Protein 8OPQ (pdb70)

B-factor: mean 58.46, std 18.01, range [18.44, 120.71]

InterPro domains:
  IPR001902 SLC26A/SulP transporter [PTHR11814] (61-743)
  IPR001902 SLC26A/SulP transporter [TIGR00815] (76-738)
  IPR002645 STAS domain [PF01740] (532-738)
  IPR002645 STAS domain [PS50801] (530-742)
  IPR011547 SLC26A/SulP transporter domain [PF00916] (90-480)
  IPR018045 Sulphate anion transporter, conserved site [PS01130] (119-140)
  IPR036513 STAS domain superfamily [G3DSA:3.30.750.24] (510-745)
  IPR036513 STAS domain superfamily [SSF52091] (536-742)

Foldseek 3Di:
DDDDDDPQDFPVNCCVVPVDDDPPPVNVVVVVCLQWVCVVDVVPDDCVQFVVLLQLLLVQLLLQQVLLLQLLCVLLVAQSQQSLLQLFFLLLLCQTLPDFFQFFWGADLLQSNLNSQLLCVVQKDDPPDDDPSSVVSNVSSLLSQLQLLQLLLVLLQVCLVVPVLCPLVLCDPLLLLLLLLLSLVSLLLSLLCLQQVDDDTRAHFFQSSVVSVVVCVVCNVVGQPVSNVLLVVLLVQLVVQVVVCVVPVVVDLARDSSLSVSQVVQLVVCVVPVCCNPSVFDASAAHDADFDQFDDRDCVCCVVNVLSRNLSSSSQLNVQVVLSVVVCVVPVDDGRSSSNSNSQSVSSNRSSRRRHGRMHTDDVSSVSSVSSRGDGSVSSNSSSVVSNVCRHPVVRSRRRGGSSSSSSVSNSVCVVSNVCVVVLVVCVPPPVVSNVLNVQLNVLCNGRNSSVSSVRSSVVSVVVVLVVLQDWDKAFWAAQPPDQDTDHCVVPVNGDHDFQETEIETQAAQDPSRLVVSLVVCCVPVPHNLVVLLVVQVVLVVVVVVVVVVVVVVVADCVVSVHDQDRHQEYEYERQNHDAQDPNNLVSVVVSQVSCVSSNYHYAYEQDDDRHVVRCVVVVSDDPSRHSSRNGHHPSSNVVVSVVDGDD/DDDDDDPQDFPVNCCVVPVDDDDDPVVVVVVVCLQWVCVVDVVPDDCVQFVVLLQLLLVQLLLQQVLLLQLLCVLLVAQSQQSLLQLFFLLLLCQTLPDFFQFFWGADLLQSNLNSQLLCVVQKDDPPDDDPSSVVSNVSSLLSQLQLLQLLLVLLQVCLVVPVLCPLVLCDPLLLLLLLLLSLVSLLLSLLCLQQVDDDTRAHFFQSSVVSVVVCVVCNVVGQPVSNVLLVVLLVQLVVQVVVCVVPVVVDLARDSSLSVSQVVQLVVCVVPVCCNPSVFDASAAHDADFDQFDDRDCVCCVVNVLSRNLSSSSQLNVQVVLSVVVCVVPVDDGRSSSNSNSQSVSSNRSSRRRHGRMHTDDVSSVSSVSSRGDGSVSSNSSSVVSNVCRHPVVRSRRRGGSSSSSSVSNSVCVVSNVCVVVLVVCVPPPVVSNVLNVQLNVLCNGRNSSVSSVRSSVVSVVVVLVVLQDWDKAFWAAQPPDQDTDHCVVPVNGDHDFQETEIETQAAQDPSRLVVSLVVCCVPVPHNLVVLLVLQVVLVVVVVVVVVVVVVVVADCVVSVHDQDRHQEYEYERQNHDAQDPNNLVSVVVSQVSCVSSNYHYAYEQDDDRHVVRCVVVVSDDPSRHSSRNGHHPSSNVVVSVVDGDD

Organism: Homo sapiens (NCBI:txid9606)

GO terms:
  GO:0042802 identical protein binding (F, IPI)
  GO:0005515 protein binding (F, IPI)
  GO:0015383 sulfate:bicarbonate antiporter activity (F, IDA)
  GO:0038166 angiotensin-activated signaling pathway (P, IDA)
  GO:0005886 plasma membrane (C, IDA)
  GO:0016020 membrane (C, IDA)
  GO:0015701 bicarbonate transport (P, IDA)
  GO:0015106 bicarbonate transmembrane transporter activity (F, IDA)
  GO:0015108 chloride transmembrane transporter activity (F, IDA)
  GO:0015116 sulfate transmembrane transporter activity (F, IDA)
  GO:0051453 regulation of intracellular pH (P, IDA)
  GO:0006821 chloride transport (P, IDA)
  GO:0070528 protein kinase C signaling (P, IDA)
  GO:0140900 chloride:bicarbonate antiporter activity (F, IDA)
  GO:0005452 solute:inorganic anion antiporter activity (F, IDA)
  GO:0016323 basolateral plasma membrane (C, IDA)
  GO:0016324 apical plasma membrane (C, IDA)
  GO:0031526 brush border membrane (C, IDA)
  GO:0071346 cellular response to type II interferon (P, IDA)
  GO:0005886 plasma membrane (C, EXP)

Solvent-accessible surface area: 56910 Å² total; per-residue (Å²): 98,5,166,15,114,9,83,34,1,22,2,80,63,0,25,144,61,0,146,82,36,164,136,91,158,62,135,56,121,50,99,88,69,67,58,38,14,11,98,46,43,76,100,181,27,52,87,236,112,72,90,120,18,1,80,56,0,0,63,6,0,3,40,32,0,12,0,2,0,0,0,3,0,10,15,0,13,5,34,10,5,26,0,1,2,0,1,29,24,0,3,83,20,1,22,52,39,3,31,0,66,2,0,2,1,0,1,22,2,0,1,1,11,6,0,6,52,7,0,38,61,53,9,83,52,44,129,138,72,88,145,127,46,80,75,57,41,40,56,42,17,12,88,5,1,3,1,0,0,5,19,0,0,86,64,2,26,28,29,2,98,114,100,83,5,75,29,22,18,27,20,7,95,8,0,36,88,0,5,12,0,0,0,0,37,17,0,77,10,39,0,30,56,45,18,45,4,10,104,10,71,30,51,60,31,79,72,12,12,73,112,28,48,100,29,5,74,213,65,85,117,140,30,45,125,15,2,50,91,26,6,56,84,5,16,93,61,8,67,83,31,64,89,71,21,80,158,56,95,172,138,69,107,65,17,44,42,8,19,30,99,12,0,90,34,14,14,44,101,3,176,68,90,27,9,116,169,178,107,116,2,52,17,18,18,122,4,69,55,29,96,40,95,78,53,86,40,41,85,145,34,61,82,136,0,62,59,18,0,77,10,1,0,10,6,3,4,3,17,1,8,53,10,0,65,76,0,13,144,110,65,21,34,158,25,70,26,29,4,1,1,10,0,4,0,39,0,0,35,50,0,0,60,63,20,3,1,0,1,0,1,4,66,48,0,0,74,17,0,44,52,16,27,4,38,0,6,19,0,2,7,40,0,0,91,68,0,53,87,20,5,71,140,84,2,110,124,12,82,46,0,0,45,2,0,0,0,4,2,0,52,21,31,1,124,49,24,71,174,28,72,51,43,48,180,64,14,145,173,43,22,152,23,11,22,81,12,0,77,38,0,39,68,9,0,27,61,60,25,11,62,80,0,10,67,50,0,33,62,50,0,9,57,29,15,1,36,62,19,14,149,17,81,22,6,29,2,0,43,0,44,119,5,17,10,8,11,4,48,97,26,3,76,45,4,127,70,23,222,18,2,25,3,3,24,4,6,4,16,2,3,23,0,2,3,89,66,1,20,77,12,1,30,142,110,3,70,27,77,0,42,121,8,19,15,65,29,74,104,58,69,110,116,69,84,91,92,125,106,132,113,131,154,181,175,105,77,0,170,73,22,64,16,95,101,10,136,7,34,0,1,0,0,1,5,5,4,1,13,16,4,10,25,29,0,16,111,12,0,75,75,2,3,108,27,0,82,41,0,62,2,56,2,5,3,0,21,2,13,7,24,0,3,41,55,0,86,68,18,142,1,25,83,99,70,11,50,33,114,40,3,2,6,25,16,31,0,0,4,24,44,0,86,105,97,77,82,176,101,5,166,16,115,9,83,35,2,22,2,80,64,0,26,144,62,0,144,82,33,166,138,79,158,82,103,38,118,55,85,85,62,66,59,38,13,12,93,47,32,75,100,179,28,53,87,239,112,71,89,121,18,1,81,56,0,0,64,7,0,4,40,32,1,12,0,3,0,0,0,4,0,10,15,0,14,6,34,9,5,25,0,1,3,0,0,27,24,0,3,82,20,1,23,51,40,2,30,0,66,4,1,2,2,0,1,21,1,1,1,0,10,6,0,6,54,8,0,35,61,54,10,83,54,45,129,137,73,86,145,129,45,79,75,59,40,40,57,43,18,12,86,5,1,5,0,0,0,6,18,0,0,86,61,2,25,28,29,1,99,111,98,85,5,75,29,23,18,26,19,7,91,9,0,37,87,0,5,11,0,0,0,0,38,19,0,75,11,40,0,29,57,45,18,45,5,10,104,10,71,29,52,60,31,80,72,12,12,74,114,28,52,100,29,4,74,216,66,84,117,141,30,44,125,15,2,50,92,26,6,57,83,5,15,94,61,7,67,82,29,67,89,72,22,80,160,58,96,171,137,68,110,62,17,45,43,7,20,29,97,11,0,90,34,14,13,43,100,3,175,68,91,27,10,116,165,180,106,116,2,51,16,19,20,118,3,70,56,29,97,42,98,78,51,86,41,41,86,148,34,61,80,138,0,63,59,17,0,77,10,0,0,10,5,3,4,3,16,2,8,53,11,0,64,77,0,14,143,108,64,20,37,155,24,68,24,28,4,1,1,10,0,4,0,40,0,0,36,49,0,0,59,62,21,3,1,0,1,1,0,4,66,49,0,0,73,18,1,43,53,16,28,4,40,0,6,20,0,1,7,41,0,0,90,67,0,52,88,20,5,70,141,85,1,110,123,12,80,46,0,0,45,1,0,0,0,5,2,0,52,20,31,1,123,49,26,71,172,29,73,53,41,49,179,63,13,145,173,44,21,152,23,11,22,80,10,1,77,37,0,38,69,10,0,29,60,62,25,12,62,80,0,11,68,49,1,34,62,51,0,8,60,28,15,1,37,61,17,15,146,17,81,22,6,29,2,1,43,0,45,120,5,17,10,9,12,6,49,96,24,3,75,47,4,126,75,23,228,14,2,26,3,5,24,4,5,3,17,2,3,22,0,2,4,90,64,2,20,75,11,1,30,137,109,3,71,27,78,0,39,119,6,18,17,60,26,78,106,58,62,111,117,74,87,92,95,124,104,132,114,130,155,181,177,103,78,1,170,76,24,65,14,94,101,9,138,8,34,0,1,0,0,2,4,5,3,1,11,18,4,8,27,31,0,16,111,12,0,76,73,2,3,110,27,0,84,41,0,62,1,58,2,4,3,0,21,2,12,9,24,0,2,40,55,0,84,67,21,141,0,24,84,101,72,10,52,34,115,39,2,1,7,26,16,31,0,0,5,23,43,0,86,104,96,76,84,175

Structure (mmCIF, N/CA/C/O backbone):
data_8OPQ
#
_entry.id   8OPQ
#
_cell.length_a   1.00
_cell.length_b   1.00
_cell.length_c   1.00
_cell.angle_alpha   90.00
_cell.angle_beta   90.00
_cell.angle_gamma   90.00
#
_symmetry.space_group_name_H-M   'P 1'
#
loop_
_entity.id
_entity.type
_entity.pdbx_description
1 polymer 'Solute carrier family 26 member 6'
2 non-polymer 'CHLORIDE ION'
#
loop_
_atom_site.group_PDB
_atom_site.id
_atom_site.type_symbol
_atom_site.label_atom_id
_atom_site.label_alt_id
_atom_site.label_comp_id
_atom_site.label_asym_id
_atom_site.label_entity_id
_atom_site.label_seq_id
_atom_site.pdbx_PDB_ins_code
_atom_site.Cartn_x
_atom_site.Cartn_y
_atom_site.Cartn_z
_atom_site.occupancy
_atom_site.B_iso_or_equiv
_atom_site.auth_seq_id
_atom_site.auth_comp_id
_atom_site.auth_asym_id
_atom_site.auth_atom_id
_atom_site.pdbx_PDB_model_num
ATOM 1 N N . ASP A 1 29 ? 139.461 130.476 89.427 1.00 89.90 28 ASP A N 1
ATOM 2 C CA . ASP A 1 29 ? 140.136 131.615 88.817 1.00 90.10 28 ASP A CA 1
ATOM 3 C C . ASP A 1 29 ? 139.619 132.933 89.382 1.00 92.55 28 ASP A C 1
ATOM 4 O O . ASP A 1 29 ? 138.831 132.949 90.328 1.00 93.33 28 ASP A O 1
ATOM 9 N N . TYR A 1 30 ? 140.071 134.038 88.794 1.00 96.43 29 TYR A N 1
ATOM 10 C CA . TYR A 1 30 ? 139.650 135.367 89.215 1.00 94.09 29 TYR A CA 1
ATOM 11 C C . TYR A 1 30 ? 139.430 136.231 87.986 1.00 91.75 29 TYR A C 1
ATOM 12 O O . TYR A 1 30 ? 140.259 136.235 87.071 1.00 94.04 29 TYR A O 1
ATOM 21 N N . HIS A 1 31 ? 138.313 136.958 87.968 1.00 92.19 30 HIS A N 1
ATOM 22 C CA . HIS A 1 31 ? 138.011 137.877 86.879 1.00 97.58 30 HIS A CA 1
ATOM 23 C C . HIS A 1 31 ? 137.397 139.166 87.409 1.00 96.67 30 HIS A C 1
ATOM 24 O O . HIS A 1 31 ? 136.622 139.825 86.706 1.00 100.13 30 HIS A O 1
ATOM 31 N N . MET A 1 32 ? 137.730 139.537 88.641 1.00 82.24 31 MET A N 1
ATOM 32 C CA . MET A 1 32 ? 137.129 140.693 89.299 1.00 84.29 31 MET A CA 1
ATOM 33 C C . MET A 1 32 ? 137.748 141.968 88.744 1.00 82.72 31 MET A C 1
ATOM 34 O O . MET A 1 32 ? 138.866 142.342 89.104 1.00 85.40 31 MET A O 1
ATOM 39 N N . GLU A 1 33 ? 137.022 142.636 87.852 1.00 82.44 32 GLU A N 1
ATOM 40 C CA . GLU A 1 33 ? 137.417 143.928 87.310 1.00 82.39 32 GLU A CA 1
ATOM 41 C C . GLU A 1 33 ? 136.381 144.962 87.721 1.00 82.17 32 GLU A C 1
ATOM 42 O O . GLU A 1 33 ? 135.191 144.805 87.427 1.00 86.63 32 GLU A O 1
ATOM 48 N N . ARG A 1 34 ? 136.831 146.014 88.396 1.00 70.95 33 ARG A N 1
ATOM 49 C CA . ARG A 1 34 ? 135.930 147.018 88.940 1.00 71.35 33 ARG A CA 1
ATOM 50 C C . ARG A 1 34 ? 136.719 148.297 89.170 1.00 74.32 33 ARG A C 1
ATOM 51 O O . ARG A 1 34 ? 137.945 148.254 89.325 1.00 77.87 33 ARG A O 1
ATOM 59 N N . PRO A 1 35 ? 136.050 149.447 89.197 1.00 81.49 34 PRO A N 1
ATOM 60 C CA . PRO A 1 35 ? 136.734 150.684 89.580 1.00 84.27 34 PRO A CA 1
ATOM 61 C C . PRO A 1 35 ? 137.139 150.653 91.045 1.00 86.12 34 PRO A C 1
ATOM 62 O O . PRO A 1 35 ? 136.592 149.901 91.855 1.00 84.62 34 PRO A O 1
ATOM 66 N N . LEU A 1 36 ? 138.132 151.478 91.371 1.00 85.11 35 LEU A N 1
ATOM 67 C CA . LEU A 1 36 ? 138.639 151.538 92.736 1.00 83.17 35 LEU A CA 1
ATOM 68 C C . LEU A 1 36 ? 137.525 151.916 93.704 1.00 84.66 35 LEU A C 1
ATOM 69 O O . LEU A 1 36 ? 136.780 152.873 93.471 1.00 86.85 35 LEU A O 1
ATOM 74 N N . LEU A 1 37 ? 137.413 151.159 94.791 1.00 79.92 36 LEU A N 1
ATOM 75 C CA . LEU A 1 37 ? 136.335 151.320 95.759 1.00 79.11 36 LEU A CA 1
ATOM 76 C C . LEU A 1 37 ? 136.912 151.760 97.097 1.00 81.59 36 LEU A C 1
ATOM 77 O O . LEU A 1 37 ? 137.743 151.056 97.680 1.00 83.97 36 LEU A O 1
ATOM 82 N N . ASN A 1 38 ? 136.470 152.917 97.575 1.00 82.49 37 ASN A N 1
ATOM 83 C CA . ASN A 1 38 ? 136.772 153.384 98.916 1.00 79.56 37 ASN A CA 1
ATOM 84 C C . ASN A 1 38 ? 135.539 153.188 99.797 1.00 77.54 37 ASN A C 1
ATOM 85 O O . ASN A 1 38 ? 134.554 152.564 99.391 1.00 81.63 37 ASN A O 1
ATOM 90 N N . GLN A 1 39 ? 135.589 153.714 101.023 1.00 68.09 38 GLN A N 1
ATOM 91 C CA . GLN A 1 39 ? 134.442 153.586 101.917 1.00 70.37 38 GLN A CA 1
ATOM 92 C C . GLN A 1 39 ? 133.229 154.328 101.371 1.00 77.88 38 GLN A C 1
ATOM 93 O O . GLN A 1 39 ? 132.103 153.822 101.437 1.00 81.34 38 GLN A O 1
ATOM 99 N N . GLU A 1 40 ? 133.436 155.531 100.831 1.00 83.80 39 GLU A N 1
ATOM 100 C CA . GLU A 1 40 ? 132.318 156.298 100.290 1.00 80.96 39 GLU A CA 1
ATOM 101 C C . GLU A 1 40 ? 131.700 155.598 99.086 1.00 81.02 39 GLU A C 1
ATOM 102 O O . GLU A 1 40 ? 130.471 155.508 98.973 1.00 82.21 39 GLU A O 1
ATOM 108 N N . HIS A 1 41 ? 132.555 155.108 98.184 1.00 81.26 40 HIS A N 1
ATOM 109 C CA . HIS A 1 41 ? 132.059 154.325 97.020 1.00 82.59 40 HIS A CA 1
ATOM 110 C C . HIS A 1 41 ? 131.286 153.111 97.541 1.00 85.70 40 HIS A C 1
ATOM 111 O O . HIS A 1 41 ? 130.161 152.848 97.065 1.00 87.78 40 HIS A O 1
ATOM 118 N N . LEU A 1 42 ? 131.878 152.390 98.497 1.00 84.84 41 LEU A N 1
ATOM 119 C CA . LEU A 1 42 ? 131.244 151.179 99.006 1.00 83.76 41 LEU A CA 1
ATOM 120 C C . LEU A 1 42 ? 129.867 151.483 99.584 1.00 83.72 41 LEU A C 1
ATOM 121 O O . LEU A 1 42 ? 128.920 150.714 99.387 1.00 84.33 41 LEU A O 1
ATOM 126 N N . GLU A 1 43 ? 129.737 152.598 100.306 1.00 82.05 42 GLU A N 1
ATOM 127 C CA . GLU A 1 43 ? 128.429 153.006 100.811 1.00 80.55 42 GLU A CA 1
ATOM 128 C C . GLU A 1 43 ? 127.481 153.347 99.669 1.00 82.47 42 GLU A C 1
ATOM 129 O O . GLU A 1 43 ? 126.291 153.017 99.719 1.00 85.94 42 GLU A O 1
ATOM 135 N N . GLU A 1 44 ? 127.991 154.018 98.633 1.00 78.89 43 GLU A N 1
ATOM 136 C CA . GLU A 1 44 ? 127.155 154.364 97.488 1.00 79.67 43 GLU A CA 1
ATOM 137 C C . GLU A 1 44 ? 126.645 153.117 96.776 1.00 81.61 43 GLU A C 1
ATOM 138 O O . GLU A 1 44 ? 125.479 153.056 96.370 1.00 80.93 43 GLU A O 1
ATOM 144 N N . LEU A 1 45 ? 127.503 152.111 96.619 1.00 79.63 44 LEU A N 1
ATOM 145 C CA . LEU A 1 45 ? 127.143 150.890 95.911 1.00 77.88 44 LEU A CA 1
ATOM 146 C C . LEU A 1 45 ? 126.467 149.856 96.804 1.00 80.63 44 LEU A C 1
ATOM 147 O O . LEU A 1 45 ? 125.981 148.842 96.292 1.00 83.16 44 LEU A O 1
ATOM 152 N N . GLY A 1 46 ? 126.414 150.084 98.114 1.00 82.53 45 GLY A N 1
ATOM 153 C CA . GLY A 1 46 ? 125.810 149.127 99.018 1.00 80.90 45 GLY A CA 1
ATOM 154 C C . GLY A 1 46 ? 124.594 149.653 99.751 1.00 83.66 45 GLY A C 1
ATOM 155 O O . GLY A 1 46 ? 123.874 148.882 100.393 1.00 84.14 45 GLY A O 1
ATOM 156 N N . ARG A 1 47 ? 124.356 150.964 99.664 1.00 86.55 46 ARG A N 1
ATOM 157 C CA . ARG A 1 47 ? 123.204 151.620 100.285 1.00 85.51 46 ARG A CA 1
ATOM 158 C C . ARG A 1 47 ? 123.187 151.366 101.797 1.00 83.68 46 ARG A C 1
ATOM 159 O O . ARG A 1 47 ? 122.313 150.689 102.344 1.00 82.58 46 ARG A O 1
ATOM 167 N N . TRP A 1 48 ? 124.209 151.915 102.451 1.00 79.27 47 TRP A N 1
ATOM 168 C CA . TRP A 1 48 ? 124.354 151.772 103.895 1.00 78.43 47 TRP A CA 1
ATOM 169 C C . TRP A 1 48 ? 123.116 152.291 104.616 1.00 82.60 47 TRP A C 1
ATOM 170 O O . TRP A 1 48 ? 122.639 153.396 104.344 1.00 85.11 47 TRP A O 1
ATOM 181 N N . GLY A 1 49 ? 122.599 151.485 105.540 1.00 93.16 48 GLY A N 1
ATOM 182 C CA . GLY A 1 49 ? 121.433 151.868 106.313 1.00 92.59 48 GLY A CA 1
ATOM 183 C C . GLY A 1 49 ? 121.458 151.219 107.679 1.00 91.01 48 GLY A C 1
ATOM 184 O O . GLY A 1 49 ? 122.111 150.192 107.893 1.00 91.87 48 GLY A O 1
ATOM 185 N N . SER A 1 50 ? 120.735 151.835 108.607 1.00 92.78 49 SER A N 1
ATOM 186 C CA . SER A 1 50 ? 120.668 151.341 109.977 1.00 95.25 49 SER A CA 1
ATOM 187 C C . SER A 1 50 ? 119.835 150.066 110.062 1.00 95.86 49 SER A C 1
ATOM 188 O O . SER A 1 50 ? 119.862 149.361 111.070 1.00 96.32 49 SER A O 1
ATOM 191 N N . CYS A 1 63 ? 101.650 139.796 125.937 1.00 104.11 62 CYS A N 1
ATOM 192 C CA . CYS A 1 63 ? 102.069 139.034 127.144 1.00 102.61 62 CYS A CA 1
ATOM 193 C C . CYS A 1 63 ? 100.855 138.345 127.767 1.00 102.43 62 CYS A C 1
ATOM 194 O O . CYS A 1 63 ? 100.109 137.689 127.017 1.00 102.13 62 CYS A O 1
ATOM 197 N N . SER A 1 64 ? 100.728 138.445 129.088 1.00 97.98 63 SER A N 1
ATOM 198 C CA . SER A 1 64 ? 99.519 137.922 129.765 1.00 97.99 63 SER A CA 1
ATOM 199 C C . SER A 1 64 ? 99.471 136.396 129.773 1.00 98.28 63 SER A C 1
ATOM 200 O O . SER A 1 64 ? 100.449 135.783 130.236 1.00 101.08 63 SER A O 1
ATOM 203 N N . ARG A 1 65 ? 98.394 135.813 129.255 1.00 93.19 64 ARG A N 1
ATOM 204 C CA . ARG A 1 65 ? 98.183 134.344 129.371 1.00 92.64 64 ARG A CA 1
ATOM 205 C C . ARG A 1 65 ? 99.371 133.603 128.748 1.00 90.21 64 ARG A C 1
ATOM 206 O O . ARG A 1 65 ? 100.117 132.946 129.500 1.00 92.88 64 ARG A O 1
ATOM 214 N N . ALA A 1 66 ? 99.520 133.698 127.423 1.00 82.72 65 ALA A N 1
ATOM 215 C CA . ALA A 1 66 ? 100.567 132.945 126.693 1.00 86.14 65 ALA A CA 1
ATOM 216 C C . ALA A 1 66 ? 101.907 133.084 127.422 1.00 89.89 65 ALA A C 1
ATOM 217 O O . ALA A 1 66 ? 102.449 132.055 127.870 1.00 87.73 65 ALA A O 1
ATOM 219 N N . ARG A 1 67 ? 102.462 134.289 127.482 1.00 94.62 66 ARG A N 1
ATOM 220 C CA . ARG A 1 67 ? 103.759 134.452 128.185 1.00 92.96 66 ARG A CA 1
ATOM 221 C C . ARG A 1 67 ? 103.692 133.670 129.495 1.00 90.45 66 ARG A C 1
ATOM 222 O O . ARG A 1 67 ? 104.441 132.703 129.650 1.00 90.86 66 ARG A O 1
ATOM 230 N N . ALA A 1 68 ? 102.812 134.086 130.396 1.00 84.33 67 ALA A N 1
ATOM 231 C CA . ALA A 1 68 ? 102.821 133.491 131.728 1.00 82.73 67 ALA A CA 1
ATOM 232 C C . ALA A 1 68 ? 102.906 131.972 131.654 1.00 84.49 67 ALA A C 1
ATOM 233 O O . ALA A 1 68 ? 103.682 131.349 132.391 1.00 87.91 67 ALA A O 1
ATOM 235 N N . TYR A 1 69 ? 102.124 131.357 130.763 1.00 77.40 68 TYR A N 1
ATOM 236 C CA . TYR A 1 69 ? 102.167 129.906 130.628 1.00 75.65 68 TYR A CA 1
ATOM 237 C C . TYR A 1 69 ? 103.510 129.445 130.079 1.00 77.38 68 TYR A C 1
ATOM 238 O O . TYR A 1 69 ? 104.035 128.412 130.505 1.00 80.85 68 TYR A O 1
ATOM 247 N N . ALA A 1 70 ? 104.083 130.196 129.133 1.00 77.36 69 ALA A N 1
ATOM 248 C CA . ALA A 1 70 ? 105.397 129.838 128.611 1.00 81.32 69 ALA A CA 1
ATOM 249 C C . ALA A 1 70 ? 106.462 129.901 129.700 1.00 82.95 69 ALA A C 1
ATOM 250 O O . ALA A 1 70 ? 107.313 129.009 129.798 1.00 82.88 69 ALA A O 1
ATOM 252 N N . LEU A 1 71 ? 106.429 130.949 130.528 1.00 79.65 70 LEU A N 1
ATOM 253 C CA . LEU A 1 71 ? 107.392 131.061 131.619 1.00 75.95 70 LEU A CA 1
ATOM 254 C C . LEU A 1 71 ? 107.214 129.939 132.634 1.00 74.48 70 LEU A C 1
ATOM 255 O O . LEU A 1 71 ? 108.200 129.358 133.105 1.00 75.67 70 LEU A O 1
ATOM 260 N N . LEU A 1 72 ? 105.959 129.630 132.968 1.00 66.63 71 LEU A N 1
ATOM 261 C CA . LEU A 1 72 ? 105.679 128.527 133.926 1.00 67.67 71 LEU A CA 1
ATOM 262 C C . LEU A 1 72 ? 106.221 127.216 133.349 1.00 69.11 71 LEU A C 1
ATOM 263 O O . LEU A 1 72 ? 106.872 126.465 134.104 1.00 74.81 71 LEU A O 1
ATOM 268 N N . LEU A 1 73 ? 105.971 126.968 132.060 1.00 64.36 72 LEU A N 1
ATOM 269 C CA . LEU A 1 73 ? 106.403 125.695 131.422 1.00 67.23 72 LEU A CA 1
ATOM 270 C C . LEU A 1 73 ? 107.932 125.620 131.412 1.00 71.88 72 LEU A C 1
ATOM 271 O O . LEU A 1 73 ? 108.468 124.547 131.739 1.00 73.04 72 LEU A O 1
ATOM 276 N N . GLN A 1 74 ? 108.605 126.709 131.033 1.00 71.12 73 GLN A N 1
ATOM 277 C CA . GLN A 1 74 ? 110.059 126.654 130.937 1.00 68.38 73 GLN A CA 1
ATOM 278 C C . GLN A 1 74 ? 110.710 126.585 132.313 1.00 72.90 73 GLN A C 1
ATOM 279 O O . GLN A 1 74 ? 111.818 126.053 132.444 1.00 72.97 73 GLN A O 1
ATOM 285 N N . HIS A 1 75 ? 110.046 127.111 133.346 1.00 71.52 74 HIS A N 1
ATOM 286 C CA . HIS A 1 75 ? 110.565 126.959 134.701 1.00 64.38 74 HIS A CA 1
ATOM 287 C C . HIS A 1 75 ? 110.332 125.553 135.240 1.00 60.90 74 HIS A C 1
ATOM 288 O O . HIS A 1 75 ? 111.101 125.081 136.084 1.00 64.81 74 HIS A O 1
ATOM 295 N N . LEU A 1 76 ? 109.286 124.873 134.770 1.00 55.99 75 LEU A N 1
ATOM 296 C CA . LEU A 1 76 ? 108.928 123.530 135.226 1.00 58.94 75 LEU A CA 1
ATOM 297 C C . LEU A 1 76 ? 108.874 122.596 134.026 1.00 63.34 75 LEU A C 1
ATOM 298 O O . LEU A 1 76 ? 107.801 122.392 133.434 1.00 73.60 75 LEU A O 1
ATOM 303 N N . PRO A 1 77 ? 110.004 122.012 133.625 1.00 57.59 76 PRO A N 1
ATOM 304 C CA . PRO A 1 77 ? 109.977 121.054 132.508 1.00 62.78 76 PRO A CA 1
ATOM 305 C C . PRO A 1 77 ? 109.158 119.811 132.798 1.00 68.31 76 PRO A C 1
ATOM 306 O O . PRO A 1 77 ? 108.737 119.131 131.850 1.00 71.68 76 PRO A O 1
ATOM 310 N N . VAL A 1 78 ? 108.914 119.502 134.076 1.00 60.22 77 VAL A N 1
ATOM 311 C CA . VAL A 1 78 ? 108.212 118.273 134.435 1.00 62.58 77 VAL A CA 1
ATOM 312 C C . VAL A 1 78 ? 106.838 118.229 133.782 1.00 64.77 77 VAL A C 1
ATOM 313 O O . VAL A 1 78 ? 106.434 117.200 133.229 1.00 65.48 77 VAL A O 1
ATOM 317 N N . LEU A 1 79 ? 106.122 119.355 133.786 1.00 63.83 78 LEU A N 1
ATOM 318 C CA . LEU A 1 79 ? 104.786 119.395 133.206 1.00 62.65 78 LEU A CA 1
ATOM 319 C C . LEU A 1 79 ? 104.791 119.069 131.719 1.00 64.54 78 LEU A C 1
ATOM 320 O O . LEU A 1 79 ? 103.737 118.737 131.166 1.00 67.23 78 LEU A O 1
ATOM 325 N N . VAL A 1 80 ? 105.974 119.124 131.101 1.00 66.82 79 VAL A N 1
ATOM 326 C CA . VAL A 1 80 ? 106.068 118.906 129.627 1.00 72.20 79 VAL A CA 1
ATOM 327 C C . VAL A 1 80 ? 106.647 117.516 129.343 1.00 76.14 79 VAL A C 1
ATOM 328 O O . VAL A 1 80 ? 106.255 116.926 128.317 1.00 78.79 79 VAL A O 1
ATOM 332 N N . TRP A 1 81 ? 107.533 117.005 130.206 1.00 65.66 80 TRP A N 1
ATOM 333 C CA . TRP A 1 81 ? 108.175 115.733 129.886 1.00 65.94 80 TRP A CA 1
ATOM 334 C C . TRP A 1 81 ? 107.627 114.545 130.668 1.00 68.41 80 TRP A C 1
ATOM 335 O O . TRP A 1 81 ? 107.884 113.402 130.275 1.00 71.96 80 TRP A O 1
ATOM 346 N N . LEU A 1 82 ? 106.878 114.767 131.749 1.00 70.79 81 LEU A N 1
ATOM 347 C CA . LEU A 1 82 ? 106.290 113.661 132.496 1.00 71.64 81 LEU A CA 1
ATOM 348 C C . LEU A 1 82 ? 105.008 113.141 131.843 1.00 69.64 81 LEU A C 1
ATOM 349 O O . LEU A 1 82 ? 104.848 111.920 131.724 1.00 71.65 81 LEU A O 1
ATOM 354 N N . PRO A 1 83 ? 104.064 113.998 131.429 1.00 61.61 82 PRO A N 1
ATOM 355 C CA . PRO A 1 83 ? 102.852 113.471 130.778 1.00 64.65 82 PRO A CA 1
ATOM 356 C C . PRO A 1 83 ? 103.125 112.688 129.506 1.00 69.26 82 PRO A C 1
ATOM 357 O O . PRO A 1 83 ? 102.379 111.749 129.205 1.00 72.85 82 PRO A O 1
ATOM 361 N N . ARG A 1 84 ? 104.164 113.039 128.750 1.00 78.31 83 ARG A N 1
ATOM 362 C CA . ARG A 1 84 ? 104.521 112.326 127.532 1.00 82.29 83 ARG A CA 1
ATOM 363 C C . ARG A 1 84 ? 105.614 111.290 127.766 1.00 81.21 83 ARG A C 1
ATOM 364 O O . ARG A 1 84 ? 106.402 111.009 126.857 1.00 82.98 83 ARG A O 1
ATOM 372 N N . TYR A 1 85 ? 105.676 110.723 128.964 1.00 70.97 84 TYR A N 1
ATOM 373 C CA . TYR A 1 85 ? 106.690 109.730 129.284 1.00 71.49 84 TYR A CA 1
ATOM 374 C C . TYR A 1 85 ? 106.282 108.371 128.728 1.00 74.14 84 TYR A C 1
ATOM 375 O O . TYR A 1 85 ? 105.218 107.860 129.095 1.00 74.05 84 TYR A O 1
ATOM 384 N N . PRO A 1 86 ? 107.081 107.759 127.853 1.00 79.76 85 PRO A N 1
ATOM 385 C CA . PRO A 1 86 ? 106.749 106.411 127.372 1.00 80.42 85 PRO A CA 1
ATOM 386 C C . PRO A 1 86 ? 107.012 105.353 128.431 1.00 78.22 85 PRO A C 1
ATOM 387 O O . PRO A 1 86 ? 108.167 105.049 128.745 1.00 79.83 85 PRO A O 1
ATOM 391 N N . VAL A 1 87 ? 105.940 104.791 128.994 1.00 78.74 86 VAL A N 1
ATOM 392 C CA . VAL A 1 87 ? 106.089 103.835 130.088 1.00 82.36 86 VAL A CA 1
ATOM 393 C C . VAL A 1 87 ? 106.789 102.571 129.605 1.00 84.26 86 VAL A C 1
ATOM 394 O O . VAL A 1 87 ? 107.774 102.120 130.201 1.00 87.28 86 VAL A O 1
ATOM 398 N N . ARG A 1 88 ? 106.306 101.995 128.502 1.00 89.24 87 ARG A N 1
ATOM 399 C CA . ARG A 1 88 ? 106.829 100.710 128.044 1.00 90.83 87 ARG A CA 1
ATOM 400 C C . ARG A 1 88 ? 108.291 100.815 127.632 1.00 90.69 87 ARG A C 1
ATOM 401 O O . ARG A 1 88 ? 109.085 99.906 127.901 1.00 90.45 87 ARG A O 1
ATOM 409 N N . ASP A 1 89 ? 108.665 101.914 126.977 1.00 84.13 88 ASP A N 1
ATOM 410 C CA . ASP A 1 89 ? 110.005 102.029 126.413 1.00 83.60 88 ASP A CA 1
ATOM 411 C C . ASP A 1 89 ? 111.057 102.310 127.482 1.00 84.04 88 ASP A C 1
ATOM 412 O O . ASP A 1 89 ? 112.191 101.831 127.375 1.00 84.90 88 ASP A O 1
ATOM 417 N N . TRP A 1 90 ? 110.707 103.072 128.520 1.00 79.67 89 TRP A N 1
ATOM 418 C CA . TRP A 1 90 ? 111.705 103.617 129.428 1.00 80.37 89 TRP A CA 1
ATOM 419 C C . TRP A 1 90 ? 111.528 103.249 130.896 1.00 79.37 89 TRP A C 1
ATOM 420 O O . TRP A 1 90 ? 112.439 103.524 131.683 1.00 81.19 89 TRP A O 1
ATOM 431 N N . LEU A 1 91 ? 110.375 102.689 131.275 1.00 70.27 90 LEU A N 1
ATOM 432 C CA . LEU A 1 91 ? 110.118 102.459 132.723 1.00 63.96 90 LEU A CA 1
ATOM 433 C C . LEU A 1 91 ? 111.207 101.536 133.277 1.00 67.46 90 LEU A C 1
ATOM 434 O O . LEU A 1 91 ? 111.916 101.952 134.214 1.00 73.04 90 LEU A O 1
ATOM 439 N N . LEU A 1 92 ? 111.324 100.328 132.716 1.00 68.79 91 LEU A N 1
ATOM 440 C CA . LEU A 1 92 ? 112.240 99.334 133.270 1.00 71.92 91 LEU A CA 1
ATOM 441 C C . LEU A 1 92 ? 113.670 99.858 133.301 1.00 71.83 91 LEU A C 1
ATOM 442 O O . LEU A 1 92 ? 114.395 99.662 134.287 1.00 76.45 91 LEU A O 1
ATOM 447 N N . GLY A 1 93 ? 114.094 100.525 132.226 1.00 64.81 92 GLY A N 1
ATOM 448 C CA . GLY A 1 93 ? 115.432 101.088 132.199 1.00 67.52 92 GLY A CA 1
ATOM 449 C C . GLY A 1 93 ? 115.640 102.134 133.275 1.00 68.29 92 GLY A C 1
ATOM 450 O O . GLY A 1 93 ? 116.675 102.151 133.945 1.00 74.10 92 GLY A O 1
ATOM 451 N N . ASP A 1 94 ? 114.653 103.013 133.466 1.00 63.16 93 ASP A N 1
ATOM 452 C CA . ASP A 1 94 ? 114.753 104.020 134.514 1.00 64.99 93 ASP A CA 1
ATOM 453 C C . ASP A 1 94 ? 114.762 103.382 135.896 1.00 67.65 93 ASP A C 1
ATOM 454 O O . ASP A 1 94 ? 115.484 103.839 136.785 1.00 71.27 93 ASP A O 1
ATOM 459 N N . LEU A 1 95 ? 113.966 102.331 136.102 1.00 59.98 94 LEU A N 1
ATOM 460 C CA . LEU A 1 95 ? 113.958 101.664 137.400 1.00 55.52 94 LEU A CA 1
ATOM 461 C C . LEU A 1 95 ? 115.322 101.058 137.707 1.00 62.91 94 LEU A C 1
ATOM 462 O O . LEU A 1 95 ? 115.861 101.235 138.808 1.00 69.32 94 LEU A O 1
ATOM 467 N N . LEU A 1 96 ? 115.906 100.350 136.736 1.00 56.69 95 LEU A N 1
ATOM 468 C CA . LEU A 1 96 ? 117.224 99.756 136.954 1.00 52.83 95 LEU A CA 1
ATOM 469 C C . LEU A 1 96 ? 118.286 100.829 137.165 1.00 57.13 95 LEU A C 1
ATOM 470 O O . LEU A 1 96 ? 119.157 100.694 138.038 1.00 60.69 95 LEU A O 1
ATOM 475 N N . SER A 1 97 ? 118.229 101.905 136.376 1.00 52.62 96 SER A N 1
ATOM 476 C CA . SER A 1 97 ? 119.203 102.980 136.515 1.00 50.73 96 SER A CA 1
ATOM 477 C C . SER A 1 97 ? 119.093 103.654 137.875 1.00 55.50 96 SER A C 1
ATOM 478 O O . SER A 1 97 ? 120.109 103.956 138.507 1.00 64.84 96 SER A O 1
ATOM 481 N N . GLY A 1 98 ? 117.868 103.903 138.339 1.00 53.84 97 GLY A N 1
ATOM 482 C CA . GLY A 1 98 ? 117.689 104.492 139.653 1.00 58.74 97 GLY A CA 1
ATOM 483 C C . GLY A 1 98 ? 118.149 103.574 140.767 1.00 60.72 97 GLY A C 1
ATOM 484 O O . GLY A 1 98 ? 118.712 104.031 141.765 1.00 61.89 97 GLY A O 1
ATOM 485 N N . LEU A 1 99 ? 117.921 102.268 140.613 1.00 51.25 98 LEU A N 1
ATOM 486 C CA . LEU A 1 99 ? 118.426 101.314 141.594 1.00 45.83 98 LEU A CA 1
ATOM 487 C C . LEU A 1 99 ? 119.946 101.376 141.678 1.00 50.45 98 LEU A C 1
ATOM 488 O O . LEU A 1 99 ? 120.519 101.435 142.772 1.00 56.42 98 LEU A O 1
ATOM 493 N N . SER A 1 100 ? 120.616 101.388 140.522 1.00 49.11 99 SER A N 1
ATOM 494 C CA . SER A 1 100 ? 122.075 101.460 140.521 1.00 50.45 99 SER A CA 1
ATOM 495 C C . SER A 1 100 ? 122.569 102.784 141.095 1.00 51.36 99 SER A C 1
ATOM 496 O O . SER A 1 100 ? 123.554 102.819 141.846 1.00 61.18 99 SER A O 1
ATOM 499 N N . VAL A 1 101 ? 121.897 103.886 140.752 1.00 47.84 100 VAL A N 1
ATOM 500 C CA . VAL A 1 101 ? 122.305 105.199 141.245 1.00 52.12 100 VAL A CA 1
ATOM 501 C C . VAL A 1 101 ? 122.154 105.273 142.758 1.00 60.98 100 VAL A C 1
ATOM 502 O O . VAL A 1 101 ? 123.022 105.810 143.453 1.00 60.39 100 VAL A O 1
ATOM 506 N N . ALA A 1 102 ? 121.054 104.740 143.294 1.00 60.87 101 ALA A N 1
ATOM 507 C CA . ALA A 1 102 ? 120.876 104.706 144.742 1.00 58.22 101 ALA A CA 1
ATOM 508 C C . ALA A 1 102 ? 121.920 103.818 145.407 1.00 55.49 101 ALA A C 1
ATOM 509 O O . ALA A 1 102 ? 122.444 104.156 146.479 1.00 62.98 101 ALA A O 1
ATOM 511 N N . ILE A 1 103 ? 122.205 102.681 144.767 1.00 39.15 102 ILE A N 1
ATOM 512 C CA . ILE A 1 103 ? 123.227 101.739 145.306 1.00 40.66 102 ILE A CA 1
ATOM 513 C C . ILE A 1 103 ? 124.550 102.497 145.433 1.00 48.66 102 ILE A C 1
ATOM 514 O O . ILE A 1 103 ? 125.201 102.364 146.484 1.00 56.96 102 ILE A O 1
ATOM 519 N N . MET A 1 104 ? 124.916 103.272 144.408 1.00 51.40 103 MET A N 1
ATOM 520 C CA . MET A 1 104 ? 126.190 103.986 144.433 1.00 52.63 103 MET A CA 1
ATOM 521 C C . MET A 1 104 ? 126.146 105.193 145.365 1.00 60.52 103 MET A C 1
ATOM 522 O O . MET A 1 104 ? 127.167 105.563 145.956 1.00 68.05 103 MET A O 1
ATOM 527 N N . GLN A 1 105 ? 124.978 105.824 145.509 1.00 52.59 104 GLN A N 1
ATOM 528 C CA . GLN A 1 105 ? 124.865 107.015 146.343 1.00 52.15 104 GLN A CA 1
ATOM 529 C C . GLN A 1 105 ? 124.856 106.696 147.830 1.00 55.39 104 GLN A C 1
ATOM 530 O O . GLN A 1 105 ? 125.244 107.552 148.632 1.00 59.11 104 GLN A O 1
ATOM 536 N N . LEU A 1 106 ? 124.408 105.503 148.216 1.00 45.61 105 LEU A N 1
ATOM 537 C CA . LEU A 1 106 ? 124.381 105.165 149.636 1.00 40.05 105 LEU A CA 1
ATOM 538 C C . LEU A 1 106 ? 125.750 105.261 150.306 1.00 51.28 105 LEU A C 1
ATOM 539 O O . LEU A 1 106 ? 125.829 105.872 151.387 1.00 59.95 105 LEU A O 1
ATOM 544 N N . PRO A 1 107 ? 126.845 104.704 149.758 1.00 42.06 106 PRO A N 1
ATOM 545 C CA . PRO A 1 107 ? 128.147 104.888 150.414 1.00 41.74 106 PRO A CA 1
ATOM 546 C C . PRO A 1 107 ? 128.801 106.219 150.078 1.00 40.37 106 PRO A C 1
ATOM 547 O O . PRO A 1 107 ? 129.522 106.785 150.906 1.00 45.61 106 PRO A O 1
ATOM 551 N N . GLN A 1 108 ? 128.558 106.728 148.867 1.00 43.97 107 GLN A N 1
ATOM 552 C CA . GLN A 1 108 ? 129.148 108.003 148.471 1.00 48.40 107 GLN A CA 1
ATOM 553 C C . GLN A 1 108 ? 128.614 109.145 149.323 1.00 52.36 107 GLN A C 1
ATOM 554 O O . GLN A 1 108 ? 129.369 110.043 149.712 1.00 58.20 107 GLN A O 1
ATOM 560 N N . GLY A 1 109 ? 127.313 109.133 149.615 1.00 45.35 108 GLY A N 1
ATOM 561 C CA . GLY A 1 109 ? 126.751 110.170 150.464 1.00 46.36 108 GLY A CA 1
ATOM 562 C C . GLY A 1 109 ? 127.379 110.184 151.843 1.00 50.89 108 GLY A C 1
ATOM 563 O O . GLY A 1 109 ? 127.751 111.240 152.360 1.00 57.90 108 GLY A O 1
ATOM 564 N N . LEU A 1 110 ? 127.519 109.004 152.452 1.00 32.90 109 LEU A N 1
ATOM 565 C CA . LEU A 1 110 ? 128.142 108.918 153.769 1.00 29.20 109 LEU A CA 1
ATOM 566 C C . LEU A 1 110 ? 129.599 109.360 153.724 1.00 34.82 109 LEU A C 1
ATOM 567 O O . LEU A 1 110 ? 130.061 110.093 154.607 1.00 42.25 109 LEU A O 1
ATOM 572 N N . ALA A 1 111 ? 130.340 108.927 152.700 1.00 39.19 110 ALA A N 1
ATOM 573 C CA . ALA A 1 111 ? 131.749 109.293 152.602 1.00 39.01 110 ALA A CA 1
ATOM 574 C C . ALA A 1 111 ? 131.922 110.797 152.438 1.00 37.32 110 ALA A C 1
ATOM 575 O O . ALA A 1 111 ? 132.791 111.404 153.074 1.00 47.75 110 ALA A O 1
ATOM 577 N N . TYR A 1 112 ? 131.093 111.421 151.602 1.00 32.23 111 TYR A N 1
ATOM 578 C CA . TYR A 1 112 ? 131.229 112.855 151.381 1.00 38.28 111 TYR A CA 1
ATOM 579 C C . TYR A 1 112 ? 130.708 113.660 152.565 1.00 40.96 111 TYR A C 1
ATOM 580 O O . TYR A 1 112 ? 131.201 114.764 152.823 1.00 46.57 111 TYR A O 1
ATOM 589 N N . ALA A 1 113 ? 129.729 113.130 153.303 1.00 31.13 112 ALA A N 1
ATOM 590 C CA . ALA A 1 113 ? 129.327 113.767 154.552 1.00 24.17 112 ALA A CA 1
ATOM 591 C C . ALA A 1 113 ? 130.453 113.718 155.575 1.00 33.82 112 ALA A C 1
ATOM 592 O O . ALA A 1 113 ? 130.686 114.690 156.303 1.00 43.14 112 ALA A O 1
ATOM 594 N N . LEU A 1 114 ? 131.159 112.587 155.648 1.00 43.90 113 LEU A N 1
ATOM 595 C CA . LEU A 1 114 ? 132.329 112.496 156.515 1.00 34.96 113 LEU A CA 1
ATOM 596 C C . LEU A 1 114 ? 133.411 113.475 156.081 1.00 32.52 113 LEU A C 1
ATOM 597 O O . LEU A 1 114 ? 134.072 114.098 156.920 1.00 35.47 113 LEU A O 1
ATOM 602 N N . LEU A 1 115 ? 133.612 113.614 154.769 1.00 37.95 114 LEU A N 1
ATOM 603 C CA . LEU A 1 115 ? 134.579 114.581 154.259 1.00 33.12 114 LEU A CA 1
ATOM 604 C C . LEU A 1 115 ? 134.197 116.000 154.659 1.00 36.53 114 LEU A C 1
ATOM 605 O O . LEU A 1 115 ? 135.056 116.792 155.064 1.00 47.97 114 LEU A O 1
ATOM 610 N N . ALA A 1 116 ? 132.911 116.338 154.559 1.00 35.62 115 ALA A N 1
ATOM 611 C CA . ALA A 1 116 ? 132.443 117.671 154.918 1.00 39.32 115 ALA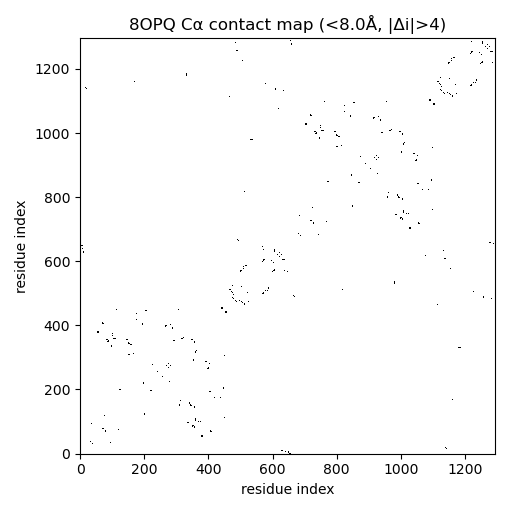 A CA 1
ATOM 612 C C . ALA A 1 116 ? 132.513 117.943 156.415 1.00 40.69 115 ALA A C 1
ATOM 613 O O . ALA A 1 116 ? 132.334 119.095 156.824 1.00 39.96 115 ALA A O 1
ATOM 615 N N . GLY A 1 117 ? 132.756 116.924 157.236 1.00 39.93 116 GLY A N 1
ATOM 616 C CA . GLY A 1 117 ? 132.815 117.071 158.670 1.00 41.35 116 GLY A CA 1
ATOM 617 C C . GLY A 1 117 ? 131.500 116.820 159.378 1.00 45.27 116 GLY A C 1
ATOM 618 O O . GLY A 1 117 ? 131.496 116.627 160.599 1.00 50.31 116 GLY A O 1
ATOM 619 N N . LEU A 1 118 ? 130.392 116.819 158.644 1.00 32.88 117 LEU A N 1
ATOM 620 C CA . LEU A 1 118 ? 129.095 116.547 159.229 1.00 23.72 117 LEU A CA 1
ATOM 621 C C . LEU A 1 118 ? 128.975 115.066 159.576 1.00 31.69 117 LEU A C 1
ATOM 622 O O . LEU A 1 118 ? 129.711 114.233 159.042 1.00 41.44 117 LEU A O 1
ATOM 627 N N . PRO A 1 119 ? 128.065 114.713 160.481 1.00 31.31 118 PRO A N 1
ATOM 628 C CA . PRO A 1 119 ? 127.780 113.302 160.705 1.00 31.74 118 PRO A CA 1
ATOM 629 C C . PRO A 1 119 ? 127.256 112.661 159.436 1.00 39.37 118 PRO A C 1
ATOM 630 O O . PRO A 1 119 ? 126.598 113.322 158.611 1.00 49.46 118 PRO A O 1
ATOM 634 N N . PRO A 1 120 ? 127.537 111.372 159.230 1.00 34.25 119 PRO A N 1
ATOM 635 C CA . PRO A 1 120 ? 127.223 110.748 157.933 1.00 35.66 119 PRO A CA 1
ATOM 636 C C . PRO A 1 120 ? 125.754 110.797 157.552 1.00 40.87 119 PRO A C 1
ATOM 637 O O . PRO A 1 120 ? 125.442 110.882 156.357 1.00 43.10 119 PRO A O 1
ATOM 641 N N . VAL A 1 121 ? 124.845 110.758 158.529 1.00 41.92 120 VAL A N 1
ATOM 642 C CA . VAL A 1 121 ? 123.420 110.629 158.230 1.00 38.95 120 VAL A CA 1
ATOM 643 C C . VAL A 1 121 ? 122.948 111.764 157.330 1.00 36.89 120 VAL A C 1
ATOM 644 O O . VAL A 1 121 ? 122.194 111.542 156.373 1.00 46.37 120 VAL A O 1
ATOM 648 N N . PHE A 1 122 ? 123.403 112.991 157.601 1.00 35.43 121 PHE A N 1
ATOM 649 C CA . PHE A 1 122 ? 122.961 114.135 156.810 1.00 40.15 121 PHE A CA 1
ATOM 650 C C . PHE A 1 122 ? 123.293 113.960 155.336 1.00 41.96 121 PHE A C 1
ATOM 651 O O . PHE A 1 122 ? 122.545 114.438 154.474 1.00 51.16 121 PHE A O 1
ATOM 659 N N . GLY A 1 123 ? 124.386 113.259 155.027 1.00 35.46 122 GLY A N 1
ATOM 660 C CA . GLY A 1 123 ? 124.700 112.988 153.635 1.00 39.76 122 GLY A CA 1
ATOM 661 C C . GLY A 1 123 ? 123.568 112.275 152.921 1.00 41.99 122 GLY A C 1
ATOM 662 O O . GLY A 1 123 ? 123.185 112.656 151.811 1.00 47.43 122 GLY A O 1
ATOM 663 N N . LEU A 1 124 ? 122.990 111.259 153.568 1.00 35.34 123 LEU A N 1
ATOM 664 C CA . LEU A 1 124 ? 121.845 110.570 152.984 1.00 37.65 123 LEU A CA 1
ATOM 665 C C . LEU A 1 124 ? 120.716 111.546 152.688 1.00 44.92 123 LEU A C 1
ATOM 666 O O . LEU A 1 124 ? 120.050 111.438 151.650 1.00 51.76 123 LEU A O 1
ATOM 671 N N . TYR A 1 125 ? 120.507 112.523 153.577 1.00 35.83 124 TYR A N 1
ATOM 672 C CA . TYR A 1 125 ? 119.472 113.524 153.343 1.00 31.61 124 TYR A CA 1
ATOM 673 C C . TYR A 1 125 ? 119.671 114.207 151.999 1.00 41.78 124 TYR A C 1
ATOM 674 O O . TYR A 1 125 ? 118.707 114.409 151.250 1.00 48.48 124 TYR A O 1
ATOM 683 N N . SER A 1 126 ? 120.921 114.539 151.661 1.00 39.02 125 SER A N 1
ATOM 684 C CA . SER A 1 126 ? 121.194 115.092 150.341 1.00 37.17 125 SER A CA 1
ATOM 685 C C . SER A 1 126 ? 120.683 114.156 149.257 1.00 43.31 125 SER A C 1
ATOM 686 O O . SER A 1 126 ? 119.836 114.537 148.438 1.00 49.74 125 SER A O 1
ATOM 689 N N . SER A 1 127 ? 121.097 112.888 149.315 1.00 33.79 126 SER A N 1
ATOM 690 C CA . SER A 1 127 ? 120.691 111.910 148.315 1.00 35.20 126 SER A CA 1
ATOM 691 C C . SER A 1 127 ? 119.179 111.784 148.200 1.00 44.32 126 SER A C 1
ATOM 692 O O . SER A 1 127 ? 118.699 111.110 147.282 1.00 53.82 126 SER A O 1
ATOM 695 N N . PHE A 1 128 ? 118.461 112.542 149.034 1.00 38.11 127 PHE A N 1
ATOM 696 C CA . PHE A 1 128 ? 116.981 112.447 149.035 1.00 34.86 127 PHE A CA 1
ATOM 697 C C . PHE A 1 128 ? 116.306 113.807 148.835 1.00 38.54 127 PHE A C 1
ATOM 698 O O . PHE A 1 128 ? 115.173 113.815 148.313 1.00 49.60 127 PHE A O 1
ATOM 706 N N . TYR A 1 129 ? 116.956 114.924 149.194 1.00 38.26 128 TYR A N 1
ATOM 707 C CA . TYR A 1 129 ? 116.178 116.157 149.098 1.00 35.71 128 TYR A CA 1
ATOM 708 C C . TYR A 1 129 ? 116.423 116.930 147.802 1.00 36.27 128 TYR A C 1
ATOM 709 O O . TYR A 1 129 ? 115.454 117.211 147.086 1.00 48.59 128 TYR A O 1
ATOM 718 N N . PRO A 1 130 ? 117.661 117.309 147.453 1.00 29.76 129 PRO A N 1
ATOM 719 C CA . PRO A 1 130 ? 117.850 117.964 146.147 1.00 38.90 129 PRO A CA 1
ATOM 720 C C . PRO A 1 130 ? 117.420 117.111 144.968 1.00 47.78 129 PRO A C 1
ATOM 721 O O . PRO A 1 130 ? 116.807 117.633 144.026 1.00 55.06 129 PRO A O 1
ATOM 725 N N . VAL A 1 131 ? 117.693 115.804 145.012 1.00 43.64 130 VAL A N 1
ATOM 726 C CA . VAL A 1 131 ? 117.488 114.952 143.841 1.00 40.08 130 VAL A CA 1
ATOM 727 C C . VAL A 1 131 ? 116.035 115.005 143.392 1.00 41.93 130 VAL A C 1
ATOM 728 O O . VAL A 1 131 ? 115.737 115.288 142.224 1.00 51.18 130 VAL A O 1
ATOM 732 N N . PHE A 1 132 ? 115.108 114.782 144.326 1.00 39.74 131 PHE A N 1
ATOM 733 C CA . PHE A 1 132 ? 113.691 114.842 143.987 1.00 42.08 131 PHE A CA 1
ATOM 734 C C . PHE A 1 132 ? 113.318 116.221 143.462 1.00 48.42 131 PHE A C 1
ATOM 735 O O . PHE A 1 132 ? 112.533 116.342 142.514 1.00 59.04 131 PHE A O 1
ATOM 743 N N . ILE A 1 133 ? 113.889 117.273 144.054 1.00 37.39 132 ILE A N 1
ATOM 744 C CA . ILE A 1 133 ? 113.634 118.621 143.558 1.00 42.71 132 ILE A CA 1
ATOM 745 C C . ILE A 1 133 ? 114.146 118.760 142.132 1.00 53.48 132 ILE A C 1
ATOM 746 O O . ILE A 1 133 ? 113.491 119.370 141.277 1.00 57.03 132 ILE A O 1
ATOM 751 N N . TYR A 1 134 ? 115.314 118.178 141.844 1.00 47.83 133 TYR A N 1
ATOM 752 C CA . TYR A 1 134 ? 115.817 118.197 140.478 1.00 39.27 133 TYR A CA 1
ATOM 753 C C . TYR A 1 134 ? 114.919 117.413 139.534 1.00 39.01 133 TYR A C 1
ATOM 754 O O . TYR A 1 134 ? 114.951 117.654 138.323 1.00 47.92 133 TYR A O 1
ATOM 763 N N . PHE A 1 135 ? 114.117 116.486 140.061 1.00 40.02 134 PHE A N 1
ATOM 764 C CA . PHE A 1 135 ? 113.137 115.792 139.237 1.00 45.07 134 PHE A CA 1
ATOM 765 C C . PHE A 1 135 ? 112.053 116.733 138.729 1.00 45.31 134 PHE A C 1
ATOM 766 O O . PHE A 1 135 ? 111.416 116.438 137.712 1.00 50.34 134 PHE A O 1
ATOM 774 N N . LEU A 1 136 ? 111.842 117.864 139.401 1.00 41.77 135 LEU A N 1
ATOM 775 C CA . LEU A 1 136 ? 110.790 118.803 139.035 1.00 51.86 135 LEU A CA 1
ATOM 776 C C . LEU A 1 136 ? 111.278 119.935 138.140 1.00 57.31 135 LEU A C 1
ATOM 777 O O . LEU A 1 136 ? 110.565 120.334 137.215 1.00 63.52 135 LEU A O 1
ATOM 782 N N . PHE A 1 137 ? 112.475 120.465 138.387 1.00 46.12 136 PHE A N 1
ATOM 783 C CA . PHE A 1 137 ? 112.983 121.617 137.653 1.00 41.06 136 PHE A CA 1
ATOM 784 C C . PHE A 1 137 ? 114.146 121.270 136.733 1.00 37.05 136 PHE A C 1
ATOM 785 O O . PHE A 1 137 ? 114.754 122.176 136.153 1.00 42.60 136 PHE A O 1
ATOM 793 N N . GLY A 1 138 ? 114.464 119.989 136.571 1.00 41.64 137 GLY A N 1
ATOM 794 C CA . GLY A 1 138 ? 115.640 119.588 135.817 1.00 48.81 137 GLY A CA 1
ATOM 795 C C . GLY A 1 138 ? 115.378 119.515 134.321 1.00 50.92 137 GLY A C 1
ATOM 796 O O . GLY A 1 138 ? 114.288 119.154 133.882 1.00 54.01 137 GLY A O 1
ATOM 797 N N . THR A 1 139 ? 116.403 119.867 133.543 1.00 52.23 138 THR A N 1
ATOM 798 C CA . THR A 1 139 ? 116.352 119.770 132.092 1.00 52.26 138 THR A CA 1
ATOM 799 C C . THR A 1 139 ? 117.252 118.683 131.523 1.00 51.51 138 THR A C 1
ATOM 800 O O . THR A 1 139 ? 117.062 118.292 130.366 1.00 56.54 138 THR A O 1
ATOM 804 N N . SER A 1 140 ? 118.274 118.278 132.280 1.00 42.08 139 SER A N 1
ATOM 805 C CA . SER A 1 140 ? 119.136 117.161 131.818 1.00 44.54 139 SER A CA 1
ATOM 806 C C . SER A 1 140 ? 118.551 115.853 132.350 1.00 49.44 139 SER A C 1
ATOM 807 O O . SER A 1 140 ? 118.213 115.819 133.539 1.00 54.73 139 SER A O 1
ATOM 810 N N . ARG A 1 141 ? 118.422 114.839 131.494 1.00 56.96 140 ARG A N 1
ATOM 811 C CA . ARG A 1 141 ? 117.807 113.545 131.899 1.00 61.69 140 ARG A CA 1
ATOM 812 C C . ARG A 1 141 ? 118.896 112.589 132.402 1.00 59.89 140 ARG A C 1
ATOM 813 O O . ARG A 1 141 ? 118.557 111.655 133.155 1.00 66.60 140 ARG A O 1
ATOM 821 N N . HIS A 1 142 ? 120.150 112.821 132.001 1.00 48.54 141 HIS A N 1
ATOM 822 C CA . HIS A 1 142 ? 121.205 111.821 132.123 1.00 50.87 141 HIS A CA 1
ATOM 823 C C . HIS A 1 142 ? 122.288 112.216 133.122 1.00 57.27 141 HIS A C 1
ATOM 824 O O . HIS A 1 142 ? 123.416 111.724 133.027 1.00 63.23 141 HIS A O 1
ATOM 831 N N . ILE A 1 143 ? 121.980 113.090 134.078 1.00 51.94 142 ILE A N 1
ATOM 832 C CA . ILE A 1 143 ? 122.904 113.431 135.153 1.00 50.31 142 ILE A CA 1
ATOM 833 C C . ILE A 1 143 ? 122.198 113.219 136.485 1.00 52.17 142 ILE A C 1
ATOM 834 O O . ILE A 1 143 ? 120.994 113.471 136.609 1.00 53.24 142 ILE A O 1
ATOM 839 N N . SER A 1 144 ? 122.946 112.736 137.473 1.00 56.07 143 SER A N 1
ATOM 840 C CA . SER A 1 144 ? 122.423 112.478 138.808 1.00 53.64 143 SER A CA 1
ATOM 841 C C . SER A 1 144 ? 122.958 113.539 139.759 1.00 55.56 143 SER A C 1
ATOM 842 O O . SER A 1 144 ? 124.176 113.682 139.912 1.00 59.92 143 SER A O 1
ATOM 845 N N . VAL A 1 145 ? 122.052 114.274 140.393 1.00 54.61 144 VAL A N 1
ATOM 846 C CA . VAL A 1 145 ? 122.433 115.332 141.320 1.00 51.57 144 VAL A CA 1
ATOM 847 C C . VAL A 1 145 ? 122.648 114.728 142.700 1.00 50.46 144 VAL A C 1
ATOM 848 O O . VAL A 1 145 ? 121.815 113.958 143.191 1.00 57.01 144 VAL A O 1
ATOM 852 N N . GLY A 1 146 ? 123.771 115.068 143.326 1.00 42.58 145 GLY A N 1
ATOM 853 C CA . GLY A 1 146 ? 124.078 114.547 144.642 1.00 45.25 145 GLY A CA 1
ATOM 854 C C . GLY A 1 146 ? 125.358 115.099 145.229 1.00 45.82 145 GLY A C 1
ATOM 855 O O . GLY A 1 146 ? 125.749 116.232 144.938 1.00 57.88 145 GLY A O 1
ATOM 856 N N . THR A 1 147 ? 126.025 114.305 146.058 1.00 36.17 146 THR A N 1
ATOM 857 C CA . THR A 1 147 ? 127.227 114.745 146.748 1.00 39.01 146 THR A CA 1
ATOM 858 C C . THR A 1 147 ? 128.436 114.617 145.830 1.00 44.01 146 THR A C 1
ATOM 859 O O . THR A 1 147 ? 128.664 113.559 145.235 1.00 50.56 146 THR A O 1
ATOM 863 N N . PHE A 1 148 ? 129.203 115.699 145.715 1.00 47.28 147 PHE A N 1
ATOM 864 C CA . PHE A 1 148 ? 130.402 115.742 144.894 1.00 49.07 147 PHE A CA 1
ATOM 865 C C . PHE A 1 148 ? 131.613 116.010 145.779 1.00 51.88 147 PHE A C 1
ATOM 866 O O . PHE A 1 148 ? 131.510 116.683 146.809 1.00 57.33 147 PHE A O 1
ATOM 874 N N . ALA A 1 149 ? 132.765 115.474 145.367 1.00 51.24 148 ALA A N 1
ATOM 875 C CA . ALA A 1 149 ? 133.970 115.571 146.186 1.00 52.81 148 ALA A CA 1
ATOM 876 C C . ALA A 1 149 ? 134.417 117.017 146.368 1.00 52.96 148 ALA A C 1
ATOM 877 O O . ALA A 1 149 ? 134.805 117.418 147.471 1.00 55.77 148 ALA A O 1
ATOM 879 N N . VAL A 1 150 ? 134.383 117.813 145.298 1.00 45.73 149 VAL A N 1
ATOM 880 C CA . VAL A 1 150 ? 134.849 119.195 145.383 1.00 47.82 149 VAL A CA 1
ATOM 881 C C . VAL A 1 150 ? 133.922 120.020 146.270 1.00 56.71 149 VAL A C 1
ATOM 882 O O . VAL A 1 150 ? 134.373 120.773 147.145 1.00 63.67 149 VAL A O 1
ATOM 886 N N . MET A 1 151 ? 132.611 119.889 146.061 1.00 57.88 150 MET A N 1
ATOM 887 C CA . MET A 1 151 ? 131.654 120.596 146.905 1.00 52.88 150 MET A CA 1
ATOM 888 C C . MET A 1 151 ? 131.775 120.148 148.355 1.00 56.72 150 MET A C 1
ATOM 889 O O . MET A 1 151 ? 131.715 120.972 149.276 1.00 61.76 150 MET A O 1
ATOM 894 N N . SER A 1 152 ? 131.955 118.844 148.573 1.00 46.95 151 SER A N 1
ATOM 895 C CA . SER A 1 152 ? 132.091 118.330 149.931 1.00 44.56 151 SER A CA 1
ATOM 896 C C . SER A 1 152 ? 133.340 118.875 150.612 1.00 50.02 151 SER A C 1
ATOM 897 O O . SER A 1 152 ? 133.301 119.225 151.795 1.00 52.45 151 SER A O 1
ATOM 900 N N . VAL A 1 153 ? 134.460 118.952 149.889 1.0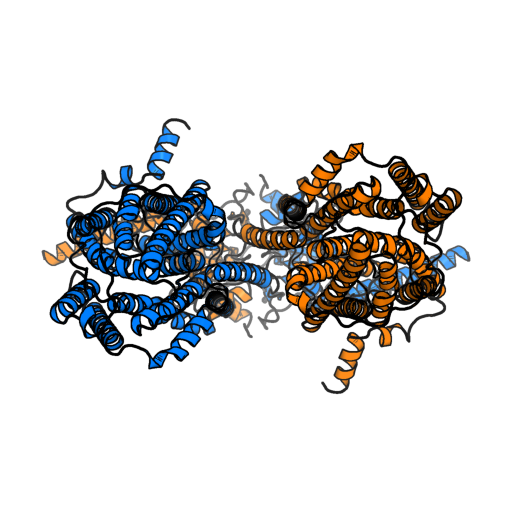0 47.87 152 VAL A N 1
ATOM 901 C CA . VAL A 1 153 ? 135.686 119.453 150.505 1.00 45.66 152 VAL A CA 1
ATOM 902 C C . VAL A 1 153 ? 135.574 120.948 150.785 1.00 49.82 152 VAL A C 1
ATOM 903 O O . VAL A 1 153 ? 136.092 121.441 151.795 1.00 56.91 152 VAL A O 1
ATOM 907 N N . MET A 1 154 ? 134.829 121.656 149.933 1.00 44.42 153 MET A N 1
ATOM 908 C CA . MET A 1 154 ? 134.630 123.117 150.130 1.00 43.29 153 MET A CA 1
ATOM 909 C C . MET A 1 154 ? 133.736 123.351 151.355 1.00 48.80 153 MET A C 1
ATOM 910 O O . MET A 1 154 ? 134.011 124.304 152.105 1.00 53.65 153 MET A O 1
ATOM 915 N N . VAL A 1 155 ? 132.725 122.499 151.557 1.00 46.41 154 VAL A N 1
ATOM 916 C CA . VAL A 1 155 ? 131.869 122.578 152.739 1.00 39.23 154 VAL A CA 1
ATOM 917 C C . VAL A 1 155 ? 132.648 122.179 153.986 1.00 48.86 154 VAL A C 1
ATOM 918 O O . VAL A 1 155 ? 132.467 122.760 155.062 1.00 56.08 154 VAL A O 1
ATOM 922 N N . GLY A 1 156 ? 133.527 121.184 153.862 1.00 50.97 155 GLY A N 1
ATOM 923 C CA . GLY A 1 156 ? 134.348 120.788 154.993 1.00 51.11 155 GLY A CA 1
ATOM 924 C C . GLY A 1 156 ? 135.299 121.882 155.432 1.00 49.88 155 GLY A C 1
ATOM 925 O O . GLY A 1 156 ? 135.478 122.117 156.629 1.00 55.45 155 GLY A O 1
ATOM 926 N N . SER A 1 157 ? 135.917 122.570 154.470 1.00 41.91 156 SER A N 1
ATOM 927 C CA . SER A 1 157 ? 136.779 123.697 154.811 1.00 46.62 156 SER A CA 1
ATOM 928 C C . SER A 1 157 ? 135.987 124.796 155.505 1.00 47.67 156 SER A C 1
ATOM 929 O O . SER A 1 157 ? 136.454 125.382 156.490 1.00 52.95 156 SER A O 1
ATOM 932 N N . VAL A 1 158 ? 134.776 125.078 155.016 1.00 40.18 157 VAL A N 1
ATOM 933 C CA . VAL A 1 158 ? 133.941 126.100 155.646 1.00 36.52 157 VAL A CA 1
ATOM 934 C C . VAL A 1 158 ? 133.596 125.705 157.078 1.00 41.98 157 VAL A C 1
ATOM 935 O O . VAL A 1 158 ? 133.682 126.523 158.004 1.00 49.79 157 VAL A O 1
ATOM 939 N N . THR A 1 159 ? 133.202 124.446 157.282 1.00 44.97 158 THR A N 1
ATOM 940 C CA . THR A 1 159 ? 132.828 123.991 158.618 1.00 47.04 158 THR A CA 1
ATOM 941 C C . THR A 1 159 ? 134.017 124.023 159.570 1.00 50.50 158 THR A C 1
ATOM 942 O O . THR A 1 159 ? 133.873 124.404 160.737 1.00 54.84 158 THR A O 1
ATOM 946 N N . GLU A 1 160 ? 135.198 123.621 159.095 1.00 53.54 159 GLU A N 1
ATOM 947 C CA . GLU A 1 160 ? 136.387 123.694 159.937 1.00 52.69 159 GLU A CA 1
ATOM 948 C C . GLU A 1 160 ? 136.732 125.139 160.275 1.00 54.45 159 GLU A C 1
ATOM 949 O O . GLU A 1 160 ? 137.178 125.434 161.390 1.00 59.52 159 GLU A O 1
ATOM 955 N N . SER A 1 161 ? 136.540 126.054 159.321 1.00 52.86 160 SER A N 1
ATOM 956 C CA . SER A 1 161 ? 136.796 127.464 159.593 1.00 56.44 160 SER A CA 1
ATOM 957 C C . SER A 1 161 ? 135.840 128.013 160.645 1.00 55.08 160 SER A C 1
ATOM 958 O O . SER A 1 161 ? 136.259 128.751 161.545 1.00 60.94 160 SER A O 1
ATOM 961 N N . LEU A 1 162 ? 134.556 127.668 160.555 1.00 43.70 161 LEU A N 1
ATOM 962 C CA . LEU A 1 162 ? 133.556 128.185 161.481 1.00 41.87 161 LEU A CA 1
ATOM 963 C C . LEU A 1 162 ? 133.282 127.258 162.657 1.00 43.64 161 LEU A C 1
ATOM 964 O O . LEU A 1 162 ? 132.424 127.574 163.487 1.00 50.38 161 LEU A O 1
ATOM 969 N N . ALA A 1 163 ? 133.980 126.131 162.754 1.00 48.11 162 ALA A N 1
ATOM 970 C CA . ALA A 1 163 ? 133.828 125.227 163.888 1.00 48.13 162 ALA A CA 1
ATOM 971 C C . ALA A 1 163 ? 135.065 124.347 164.015 1.00 52.46 162 ALA A C 1
ATOM 972 O O . ALA A 1 163 ? 135.023 123.161 163.664 1.00 55.61 162 ALA A O 1
ATOM 974 N N . PRO A 1 164 ? 136.181 124.890 164.502 1.00 54.06 163 PRO A N 1
ATOM 975 C CA . PRO A 1 164 ? 137.415 124.099 164.573 1.00 53.35 163 PRO A CA 1
ATOM 976 C C . PRO A 1 164 ? 137.281 122.926 165.532 1.00 53.46 163 PRO A C 1
ATOM 977 O O . PRO A 1 164 ? 136.561 122.992 166.530 1.00 54.86 163 PRO A O 1
ATOM 981 N N . GLN A 1 165 ? 137.987 121.844 165.215 1.00 60.75 164 GLN A N 1
ATOM 982 C CA . GLN A 1 165 ? 138.034 120.681 166.090 1.00 62.88 164 GLN A CA 1
ATOM 983 C C . GLN A 1 165 ? 138.952 120.967 167.272 1.00 71.08 164 GLN A C 1
ATOM 984 O O . GLN A 1 165 ? 140.094 121.400 167.091 1.00 74.37 164 GLN A O 1
ATOM 990 N N . ALA A 1 166 ? 138.451 120.725 168.481 1.00 83.57 165 ALA A N 1
ATOM 991 C CA . ALA A 1 166 ? 139.190 120.992 169.709 1.00 83.74 165 ALA A CA 1
ATOM 992 C C . ALA A 1 166 ? 139.383 119.688 170.466 1.00 86.05 165 ALA A C 1
ATOM 993 O O . ALA A 1 166 ? 138.412 118.969 170.729 1.00 87.10 165 ALA A O 1
ATOM 995 N N . LEU A 1 167 ? 140.634 119.386 170.816 1.00 91.41 166 LEU A N 1
ATOM 996 C CA . LEU A 1 167 ? 140.944 118.168 171.553 1.00 92.86 166 LEU A CA 1
ATOM 997 C C . LEU A 1 167 ? 140.782 118.335 173.060 1.00 95.56 166 LEU A C 1
ATOM 998 O O . LEU A 1 167 ? 140.734 117.331 173.779 1.00 95.10 166 LEU A O 1
ATOM 1003 N N . ASN A 1 168 ? 140.681 119.573 173.550 1.00 99.09 167 ASN A N 1
ATOM 1004 C CA . ASN A 1 168 ? 140.597 119.800 174.990 1.00 98.25 167 ASN A CA 1
ATOM 1005 C C . ASN A 1 168 ? 139.313 119.218 175.570 1.00 99.39 167 ASN A C 1
ATOM 1006 O O . ASN A 1 168 ? 139.344 118.492 176.571 1.00 96.39 167 ASN A O 1
ATOM 1011 N N . ASP A 1 169 ? 138.175 119.524 174.955 1.00 98.65 168 ASP A N 1
ATOM 1012 C CA . ASP A 1 169 ? 136.880 119.015 175.384 1.00 97.52 168 ASP A CA 1
ATOM 1013 C C . ASP A 1 169 ? 136.412 117.964 174.387 1.00 95.39 168 ASP A C 1
ATOM 1014 O O . ASP A 1 169 ? 136.476 118.183 173.172 1.00 92.49 168 ASP A O 1
ATOM 1019 N N . SER A 1 170 ? 135.945 116.825 174.900 1.00 90.30 169 SER A N 1
ATOM 1020 C CA . SER A 1 170 ? 135.768 115.627 174.089 1.00 88.31 169 SER A CA 1
ATOM 1021 C C . SER A 1 170 ? 134.328 115.397 173.644 1.00 86.57 169 SER A C 1
ATOM 1022 O O . SER A 1 170 ? 134.050 115.443 172.445 1.00 88.79 169 SER A O 1
ATOM 1025 N N . MET A 1 171 ? 133.396 115.152 174.568 1.00 81.44 170 MET A N 1
ATOM 1026 C CA . MET A 1 171 ? 132.082 114.606 174.193 1.00 84.32 170 MET A CA 1
ATOM 1027 C C . MET A 1 171 ? 131.037 115.695 173.958 1.00 83.97 170 MET A C 1
ATOM 1028 O O . MET A 1 171 ? 130.478 115.804 172.862 1.00 87.00 170 MET A O 1
ATOM 1033 N N . ILE A 1 172 ? 130.758 116.502 174.985 1.00 80.38 171 ILE A N 1
ATOM 1034 C CA . ILE A 1 172 ? 129.729 117.525 174.839 1.00 82.87 171 ILE A CA 1
ATOM 1035 C C . ILE A 1 172 ? 130.163 118.571 173.822 1.00 81.98 171 ILE A C 1
ATOM 1036 O O . ILE A 1 172 ? 129.338 119.076 173.046 1.00 83.95 171 ILE A O 1
ATOM 1041 N N . ASN A 1 173 ? 131.456 118.900 173.792 1.00 77.90 172 ASN A N 1
ATOM 1042 C CA . ASN A 1 173 ? 131.960 119.794 172.760 1.00 78.97 172 ASN A CA 1
ATOM 1043 C C . ASN A 1 173 ? 131.820 119.167 171.381 1.00 84.50 172 ASN A C 1
ATOM 1044 O O . ASN A 1 173 ? 131.559 119.868 170.402 1.00 85.33 172 ASN A O 1
ATOM 1049 N N . GLU A 1 174 ? 131.990 117.845 171.282 1.00 80.21 173 GLU A N 1
ATOM 1050 C CA . GLU A 1 174 ? 131.786 117.171 170.002 1.00 75.93 173 GLU A CA 1
ATOM 1051 C C . GLU A 1 174 ? 130.343 117.300 169.535 1.00 74.27 173 GLU A C 1
ATOM 1052 O O . GLU A 1 174 ? 130.085 117.574 168.358 1.00 79.75 173 GLU A O 1
ATOM 1058 N N . THR A 1 175 ? 129.386 117.100 170.444 1.00 60.08 174 THR A N 1
ATOM 1059 C CA . THR A 1 175 ? 127.981 117.225 170.063 1.00 60.03 174 THR A CA 1
ATOM 1060 C C . THR A 1 175 ? 127.643 118.657 169.657 1.00 60.51 174 THR A C 1
ATOM 1061 O O . THR A 1 175 ? 126.969 118.884 168.640 1.00 70.24 174 THR A O 1
ATOM 1065 N N . ALA A 1 176 ? 128.115 119.637 170.432 1.00 48.06 175 ALA A N 1
ATOM 1066 C CA . ALA A 1 176 ? 127.861 121.033 170.089 1.00 50.82 175 ALA A CA 1
ATOM 1067 C C . ALA A 1 176 ? 128.515 121.402 168.764 1.00 56.83 175 ALA A C 1
ATOM 1068 O O . ALA A 1 176 ? 127.935 122.139 167.959 1.00 66.83 175 ALA A O 1
ATOM 1070 N N . ARG A 1 177 ? 129.726 120.896 168.520 1.00 53.96 176 ARG A N 1
ATOM 1071 C CA . ARG A 1 177 ? 130.422 121.159 167.268 1.00 57.76 176 ARG A CA 1
ATOM 1072 C C . ARG A 1 177 ? 129.696 120.530 166.088 1.00 62.02 176 ARG A C 1
ATOM 1073 O O . ARG A 1 177 ? 129.625 121.129 165.012 1.00 65.52 176 ARG A O 1
ATOM 1081 N N . ASP A 1 178 ? 129.163 119.320 166.265 1.00 54.92 177 ASP A N 1
ATOM 1082 C CA . ASP A 1 178 ? 128.383 118.698 165.201 1.00 55.35 177 ASP A CA 1
ATOM 1083 C C . ASP A 1 178 ? 127.136 119.515 164.892 1.00 53.56 177 ASP A C 1
ATOM 1084 O O . ASP A 1 178 ? 126.801 119.731 163.720 1.00 57.87 177 ASP A O 1
ATOM 1089 N N . ALA A 1 179 ? 126.442 119.989 165.929 1.00 40.75 178 ALA A N 1
ATOM 1090 C CA . ALA A 1 179 ? 125.267 120.826 165.700 1.00 40.17 178 ALA A CA 1
ATOM 1091 C C . ALA A 1 179 ? 125.640 122.121 164.985 1.00 45.89 178 ALA A C 1
ATOM 1092 O O . ALA A 1 179 ? 124.943 122.556 164.058 1.00 52.82 178 ALA A O 1
ATOM 1094 N N . ALA A 1 180 ? 126.743 122.749 165.400 1.00 41.57 179 ALA A N 1
ATOM 1095 C CA . ALA A 1 180 ? 127.180 123.989 164.766 1.00 41.87 179 ALA A CA 1
ATOM 1096 C C . ALA A 1 180 ? 127.569 123.760 163.312 1.00 50.94 179 ALA A C 1
ATOM 1097 O O . ALA A 1 180 ? 127.253 124.580 162.443 1.00 56.90 179 ALA A O 1
ATOM 1099 N N . ARG A 1 181 ? 128.261 122.655 163.028 1.00 51.05 180 ARG A N 1
ATOM 1100 C CA . ARG A 1 181 ? 128.628 122.338 161.653 1.00 46.36 180 ARG A CA 1
ATOM 1101 C C . ARG A 1 181 ? 127.395 122.077 160.801 1.00 45.42 180 ARG A C 1
ATOM 1102 O O . ARG A 1 181 ? 127.343 122.480 159.634 1.00 51.73 180 ARG A O 1
ATOM 1110 N N . VAL A 1 182 ? 126.394 121.397 161.364 1.00 36.76 181 VAL A N 1
ATOM 1111 C CA . VAL A 1 182 ? 125.154 121.166 160.628 1.00 30.86 181 VAL A CA 1
ATOM 1112 C C . VAL A 1 182 ? 124.471 122.488 160.307 1.00 37.00 181 VAL A C 1
ATOM 1113 O O . VAL A 1 182 ? 124.000 122.703 159.182 1.00 50.86 181 VAL A O 1
ATOM 1117 N N . GLN A 1 183 ? 124.410 123.398 161.283 1.00 45.31 182 GLN A N 1
ATOM 1118 C CA . GLN A 1 183 ? 123.801 124.702 161.030 1.00 49.06 182 GLN A CA 1
ATOM 1119 C C . GLN A 1 183 ? 124.577 125.484 159.975 1.00 47.95 182 GLN A C 1
ATOM 1120 O O . GLN A 1 183 ? 123.979 126.126 159.103 1.00 55.49 182 GLN A O 1
ATOM 1126 N N . VAL A 1 184 ? 125.910 125.444 160.041 1.00 37.18 183 VAL A N 1
ATOM 1127 C CA . VAL A 1 184 ? 126.729 126.154 159.062 1.00 37.64 183 VAL A CA 1
ATOM 1128 C C . VAL A 1 184 ? 126.506 125.586 157.668 1.00 45.94 183 VAL A C 1
ATOM 1129 O O . VAL A 1 184 ? 126.374 126.333 156.692 1.00 53.75 183 VAL A O 1
ATOM 1133 N N . ALA A 1 185 ? 126.459 124.257 157.550 1.00 46.17 184 ALA A N 1
ATOM 1134 C CA . ALA A 1 185 ? 126.230 123.633 156.251 1.00 41.53 184 ALA A CA 1
ATOM 1135 C C . ALA A 1 185 ? 124.849 123.975 155.708 1.00 42.84 184 ALA A C 1
ATOM 1136 O O . ALA A 1 185 ? 124.695 124.236 154.510 1.00 44.62 184 ALA A O 1
ATOM 1138 N N . SER A 1 186 ? 123.831 123.979 156.572 1.00 40.37 185 SER A N 1
ATOM 1139 C CA . SER A 1 186 ? 122.488 124.334 156.126 1.00 39.87 185 SER A CA 1
ATOM 1140 C C . SER A 1 186 ? 122.427 125.780 155.647 1.00 41.96 185 SER A C 1
ATOM 1141 O O . SER A 1 186 ? 121.836 126.072 154.599 1.00 56.05 185 SER A O 1
ATOM 1144 N N . THR A 1 187 ? 123.037 126.700 156.399 1.00 28.71 186 THR A N 1
ATOM 1145 C CA . THR A 1 187 ? 123.046 128.101 155.988 1.00 33.02 186 THR A CA 1
ATOM 1146 C C . THR A 1 187 ? 123.821 128.289 154.690 1.00 44.91 186 THR A C 1
ATOM 1147 O O . THR A 1 187 ? 123.412 129.068 153.820 1.00 58.29 186 THR A O 1
ATOM 1151 N N . LEU A 1 188 ? 124.944 127.582 154.542 1.00 42.90 187 LEU A N 1
ATOM 1152 C CA . LEU A 1 188 ? 125.717 127.660 153.308 1.00 41.08 187 LEU A CA 1
ATOM 1153 C C . LEU A 1 188 ? 124.916 127.139 152.125 1.00 38.41 187 LEU A C 1
ATOM 1154 O O . LEU A 1 188 ? 124.950 127.726 151.039 1.00 45.37 187 LEU A O 1
ATOM 1159 N N . SER A 1 189 ? 124.187 126.038 152.317 1.00 30.54 188 SER A N 1
ATOM 1160 C CA . SER A 1 189 ? 123.343 125.512 151.251 1.00 34.69 188 SER A CA 1
ATOM 1161 C C . SER A 1 189 ? 122.251 126.502 150.876 1.00 35.40 188 SER A C 1
ATOM 1162 O O . SER A 1 189 ? 121.970 126.705 149.689 1.00 43.78 188 SER A O 1
ATOM 1165 N N . VAL A 1 190 ? 121.627 127.133 151.873 1.00 35.95 189 VAL A N 1
ATOM 1166 C CA . VAL A 1 190 ? 120.575 128.109 151.595 1.00 32.17 189 VAL A CA 1
ATOM 1167 C C . VAL A 1 190 ? 121.138 129.287 150.808 1.00 35.90 189 VAL A C 1
ATOM 1168 O O . VAL A 1 190 ? 120.544 129.740 149.821 1.00 47.62 189 VAL A O 1
ATOM 1172 N N . LEU A 1 191 ? 122.297 129.796 151.231 1.00 35.02 190 LEU A N 1
ATOM 1173 C CA . LEU A 1 191 ? 122.895 130.940 150.550 1.00 35.76 190 LEU A CA 1
ATOM 1174 C C . LEU A 1 191 ? 123.321 130.585 149.130 1.00 47.24 190 LEU A C 1
ATOM 1175 O O . LEU A 1 191 ? 123.126 131.378 148.200 1.00 50.57 190 LEU A O 1
ATOM 1180 N N . VAL A 1 192 ? 123.903 129.397 148.941 1.00 47.86 191 VAL A N 1
ATOM 1181 C CA . VAL A 1 192 ? 124.302 128.957 147.607 1.00 38.93 191 VAL A CA 1
ATOM 1182 C C . VAL A 1 192 ? 123.082 128.815 146.708 1.00 37.21 191 VAL A C 1
ATOM 1183 O O . VAL A 1 192 ? 123.103 129.221 145.539 1.00 43.23 191 VAL A O 1
ATOM 1187 N N . GLY A 1 193 ? 122.002 128.238 147.236 1.00 35.86 192 GLY A N 1
ATOM 1188 C CA . GLY A 1 193 ? 120.787 128.116 146.452 1.00 38.69 192 GLY A CA 1
ATOM 1189 C C . GLY A 1 193 ? 120.203 129.460 146.067 1.00 44.88 192 GLY A C 1
ATOM 1190 O O . GLY A 1 193 ? 119.751 129.648 144.936 1.00 52.66 192 GLY A O 1
ATOM 1191 N N . LEU A 1 194 ? 120.204 130.414 147.001 1.00 42.09 193 LEU A N 1
ATOM 1192 C CA . LEU A 1 194 ? 119.713 131.751 146.682 1.00 39.01 193 LEU A CA 1
ATOM 1193 C C . LEU A 1 194 ? 120.570 132.410 145.610 1.00 47.21 193 LEU A C 1
ATOM 1194 O O . LEU A 1 194 ? 120.042 133.027 144.676 1.00 50.91 193 LEU A O 1
ATOM 1199 N N . PHE A 1 195 ? 121.895 132.280 145.719 1.00 45.16 194 PHE A N 1
ATOM 1200 C CA . PHE A 1 195 ? 122.784 132.847 144.710 1.00 39.47 194 PHE A CA 1
ATOM 1201 C C . PHE A 1 195 ? 122.519 132.237 143.340 1.00 40.24 194 PHE A C 1
ATOM 1202 O O . PHE A 1 195 ? 122.440 132.949 142.333 1.00 44.86 194 PHE A O 1
ATOM 1210 N N . GLN A 1 196 ? 122.379 130.911 143.286 1.00 38.55 195 GLN A N 1
ATOM 1211 C CA . GLN A 1 196 ? 122.169 130.245 142.005 1.00 37.71 195 GLN A CA 1
ATOM 1212 C C . GLN A 1 196 ? 120.816 130.604 141.404 1.00 42.42 195 GLN A C 1
ATOM 1213 O O . GLN A 1 196 ? 120.712 130.824 140.192 1.00 50.80 195 GLN A O 1
ATOM 1219 N N . VAL A 1 197 ? 119.769 130.672 142.229 1.00 32.96 196 VAL A N 1
ATOM 1220 C CA . VAL A 1 197 ? 118.456 131.066 141.724 1.00 30.99 196 VAL A CA 1
ATOM 1221 C C . VAL A 1 197 ? 118.498 132.494 141.196 1.00 43.54 196 VAL A C 1
ATOM 1222 O O . VAL A 1 197 ? 117.958 132.790 140.122 1.00 50.23 196 VAL A O 1
ATOM 1226 N N . GLY A 1 198 ? 119.146 133.399 141.933 1.00 47.46 197 GLY A N 1
ATOM 1227 C CA . GLY A 1 198 ? 119.258 134.770 141.468 1.00 49.13 197 GLY A CA 1
ATOM 1228 C C . GLY A 1 198 ? 120.011 134.881 140.156 1.00 48.56 197 GLY A C 1
ATOM 1229 O O . GLY A 1 198 ? 119.601 135.618 139.257 1.00 50.69 197 GLY A O 1
ATOM 1230 N N . LEU A 1 199 ? 121.118 134.147 140.026 1.00 44.63 198 LEU A N 1
ATOM 1231 C CA . LEU A 1 199 ? 121.872 134.174 138.778 1.00 42.53 198 LEU A CA 1
ATOM 1232 C C . LEU A 1 199 ? 121.061 133.589 137.627 1.00 41.79 198 LEU A C 1
ATOM 1233 O O . LEU A 1 199 ? 121.117 134.098 136.501 1.00 53.57 198 LEU A O 1
ATOM 1238 N N . GLY A 1 200 ? 120.307 132.520 137.887 1.00 32.47 199 GLY A N 1
ATOM 1239 C CA . GLY A 1 200 ? 119.501 131.922 136.836 1.00 37.69 199 GLY A CA 1
ATOM 1240 C C . GLY A 1 200 ? 118.368 132.818 136.377 1.00 41.40 199 GLY A C 1
ATOM 1241 O O . GLY A 1 200 ? 118.041 132.857 135.187 1.00 46.36 199 GLY A O 1
ATOM 1242 N N . LEU A 1 201 ? 117.746 133.543 137.310 1.00 41.20 200 LEU A N 1
ATOM 1243 C CA . LEU A 1 201 ? 116.635 134.415 136.941 1.00 44.24 200 LEU A CA 1
ATOM 1244 C C . LEU A 1 201 ? 117.099 135.572 136.063 1.00 47.10 200 LEU A C 1
ATOM 1245 O O . LEU A 1 201 ? 116.367 136.011 135.169 1.00 49.00 200 LEU A O 1
ATOM 1250 N N . ILE A 1 202 ? 118.310 136.078 136.298 1.00 43.17 201 ILE A N 1
ATOM 1251 C CA . ILE A 1 202 ? 118.866 137.158 135.489 1.00 41.22 201 ILE A CA 1
ATOM 1252 C C . ILE A 1 202 ? 119.551 136.547 134.271 1.00 41.12 201 ILE A C 1
ATOM 1253 O O . ILE A 1 202 ? 120.223 137.245 133.503 1.00 49.88 201 ILE A O 1
ATOM 1258 N N . HIS A 1 203 ? 119.374 135.238 134.087 1.00 36.94 202 HIS A N 1
ATOM 1259 C CA . HIS A 1 203 ? 119.923 134.511 132.941 1.00 38.21 202 HIS A CA 1
ATOM 1260 C C . HIS A 1 203 ? 121.441 134.650 132.860 1.00 41.55 202 HIS A C 1
ATOM 1261 O O . HIS A 1 203 ? 122.014 134.779 131.777 1.00 44.89 202 HIS A O 1
ATOM 1268 N N . PHE A 1 204 ? 122.101 134.621 134.016 1.00 47.79 203 PHE A N 1
ATOM 1269 C CA . PHE A 1 204 ? 123.563 134.645 134.067 1.00 46.63 203 PHE A CA 1
ATOM 1270 C C . PHE A 1 204 ? 124.119 133.220 134.068 1.00 46.01 203 PHE A C 1
ATOM 1271 O O . PHE A 1 204 ? 124.922 132.826 134.913 1.00 49.48 203 PHE A O 1
ATOM 1279 N N . GLY A 1 205 ? 123.668 132.444 133.088 1.00 46.98 204 GLY A N 1
ATOM 1280 C CA . GLY A 1 205 ? 124.178 131.108 132.877 1.00 48.70 204 GLY A CA 1
ATOM 1281 C C . GLY A 1 205 ? 125.464 131.039 132.094 1.00 53.71 204 GLY A C 1
ATOM 1282 O O . GLY A 1 205 ? 126.022 129.953 131.916 1.00 55.11 204 GLY A O 1
ATOM 1283 N N . PHE A 1 206 ? 125.953 132.181 131.616 1.00 54.61 205 PHE A N 1
ATOM 1284 C CA . PHE A 1 206 ? 127.200 132.259 130.873 1.00 52.26 205 PHE A CA 1
ATOM 1285 C C . PHE A 1 206 ? 128.391 132.576 131.767 1.00 52.49 205 PHE A C 1
ATOM 1286 O O . PHE A 1 206 ? 129.502 132.754 131.261 1.00 52.53 205 PHE A O 1
ATOM 1294 N N . VAL A 1 207 ? 128.183 132.660 133.083 1.00 50.48 206 VAL A N 1
ATOM 1295 C CA . VAL A 1 207 ? 129.291 132.909 133.995 1.00 48.38 206 VAL A CA 1
ATOM 1296 C C . VAL A 1 207 ? 130.281 131.751 133.991 1.00 52.56 206 VAL A C 1
ATOM 1297 O O . VAL A 1 207 ? 131.439 131.924 134.388 1.00 58.37 206 VAL A O 1
ATOM 1301 N N . VAL A 1 208 ? 129.855 130.569 133.537 1.00 46.97 207 VAL A N 1
ATOM 1302 C CA . VAL A 1 208 ? 130.750 129.424 133.452 1.00 49.29 207 VAL A CA 1
ATOM 1303 C C . VAL A 1 208 ? 131.814 129.612 132.377 1.00 53.74 207 VAL A C 1
ATOM 1304 O O . VAL A 1 208 ? 132.923 129.081 132.511 1.00 56.20 207 VAL A O 1
ATOM 1308 N N . THR A 1 209 ? 131.517 130.372 131.318 1.00 47.88 208 THR A N 1
ATOM 1309 C CA . THR A 1 209 ? 132.462 130.510 130.215 1.00 45.41 208 THR A CA 1
ATOM 1310 C C . THR A 1 209 ? 133.734 131.242 130.625 1.00 42.56 208 THR A C 1
ATOM 1311 O O . THR A 1 209 ? 134.742 131.148 129.916 1.00 49.95 208 THR A O 1
ATOM 1315 N N . TYR A 1 210 ? 133.714 131.965 131.747 1.00 41.22 209 TYR A N 1
ATOM 1316 C CA . TYR A 1 210 ? 134.945 132.553 132.263 1.00 44.58 209 TYR A CA 1
ATOM 1317 C C . TYR A 1 210 ? 135.898 131.481 132.772 1.00 48.01 209 TYR A C 1
ATOM 1318 O O . TYR A 1 210 ? 137.120 131.660 132.714 1.00 48.77 209 TYR A O 1
ATOM 1327 N N . LEU A 1 211 ? 135.363 130.369 133.269 1.00 46.57 210 LEU A N 1
ATOM 1328 C CA . LEU A 1 211 ? 136.168 129.257 133.770 1.00 45.79 210 LEU A CA 1
ATOM 1329 C C . LEU A 1 211 ? 136.573 128.386 132.587 1.00 48.96 210 LEU A C 1
ATOM 1330 O O . LEU A 1 211 ? 135.813 127.536 132.121 1.00 48.99 210 LEU A O 1
ATOM 1335 N N . SER A 1 212 ? 137.789 128.601 132.094 1.00 53.15 211 SER A N 1
ATOM 1336 C CA . SER A 1 212 ? 138.294 127.813 130.982 1.00 53.74 211 SER A CA 1
ATOM 1337 C C . SER A 1 212 ? 138.593 126.385 131.430 1.00 58.78 211 SER A C 1
ATOM 1338 O O . SER A 1 212 ? 138.700 126.087 132.622 1.00 62.78 211 SER A O 1
ATOM 1341 N N . GLU A 1 213 ? 138.719 125.493 130.446 1.00 55.56 212 GLU A N 1
ATOM 1342 C CA . GLU A 1 213 ? 138.977 124.086 130.750 1.00 52.59 212 GLU A CA 1
ATOM 1343 C C . GLU A 1 213 ? 140.265 123.866 131.535 1.00 57.25 212 GLU A C 1
ATOM 1344 O O . GLU A 1 213 ? 140.243 123.074 132.493 1.00 67.85 212 GLU A O 1
ATOM 1350 N N . PRO A 1 214 ? 141.406 124.480 131.190 1.00 44.93 213 PRO A N 1
ATOM 1351 C CA . PRO A 1 214 ? 142.596 124.290 132.039 1.00 46.48 213 PRO A CA 1
ATOM 1352 C C . PRO A 1 214 ? 142.389 124.741 133.473 1.00 52.28 213 PRO A C 1
ATOM 1353 O O . PRO A 1 214 ? 142.865 124.077 134.403 1.00 59.54 213 PRO A O 1
ATOM 1357 N N . LEU A 1 215 ? 141.673 125.849 133.679 1.00 46.74 214 LEU A N 1
ATOM 1358 C CA . LEU A 1 215 ? 141.424 126.335 135.033 1.00 43.26 214 LEU A CA 1
ATOM 1359 C C . LEU A 1 215 ? 140.589 125.338 135.825 1.00 50.09 214 LEU A C 1
ATOM 1360 O O . LEU A 1 215 ? 140.905 125.022 136.978 1.00 56.87 214 LEU A O 1
ATOM 1365 N N . VAL A 1 216 ? 139.521 124.822 135.212 1.00 49.16 215 VAL A N 1
ATOM 1366 C CA . VAL A 1 216 ? 138.661 123.861 135.894 1.00 46.79 215 VAL A CA 1
ATOM 1367 C C . VAL A 1 216 ? 139.421 122.572 136.181 1.00 51.44 215 VAL A C 1
ATOM 1368 O O . VAL A 1 216 ? 139.277 121.980 137.257 1.00 61.71 215 VAL A O 1
ATOM 1372 N N . ARG A 1 217 ? 140.234 122.112 135.227 1.00 40.59 216 ARG A N 1
ATOM 1373 C CA . ARG A 1 217 ? 141.005 120.891 135.442 1.00 39.26 216 ARG A CA 1
ATOM 1374 C C . ARG A 1 217 ? 142.003 121.056 136.582 1.00 44.88 216 ARG A C 1
ATOM 1375 O O . ARG A 1 217 ? 142.135 120.169 137.435 1.00 62.27 216 ARG A O 1
ATOM 1383 N N . GLY A 1 218 ? 142.715 122.185 136.617 1.00 39.06 217 GLY A N 1
ATOM 1384 C CA . GLY A 1 218 ? 143.637 122.426 137.714 1.00 46.05 217 GLY A CA 1
ATOM 1385 C C . GLY A 1 218 ? 142.931 122.528 139.052 1.00 50.57 217 GLY A C 1
ATOM 1386 O O . GLY A 1 218 ? 143.408 122.000 140.061 1.00 55.32 217 GLY A O 1
ATOM 1387 N N . TYR A 1 219 ? 141.777 123.201 139.075 1.00 49.75 218 TYR A N 1
ATOM 1388 C CA . TYR A 1 219 ? 141.007 123.315 140.307 1.00 50.83 218 TYR A CA 1
ATOM 1389 C C . TYR A 1 219 ? 140.549 121.948 140.798 1.00 54.41 218 TYR A C 1
ATOM 1390 O O . TYR A 1 219 ? 140.629 121.653 141.995 1.00 59.42 218 TYR A O 1
ATOM 1399 N N . THR A 1 220 ? 140.077 121.094 139.886 1.00 44.15 219 THR A N 1
ATOM 1400 C CA . THR A 1 220 ? 139.632 119.761 140.280 1.00 43.25 219 THR A CA 1
ATOM 1401 C C . THR A 1 220 ? 140.795 118.901 140.764 1.00 52.06 219 THR A C 1
ATOM 1402 O O . THR A 1 220 ? 140.651 118.141 141.728 1.00 61.67 219 THR A O 1
ATOM 1406 N N . THR A 1 221 ? 141.954 118.999 140.106 1.00 42.22 220 THR A N 1
ATOM 1407 C CA . THR A 1 221 ? 143.113 118.231 140.552 1.00 40.05 220 THR A CA 1
ATOM 1408 C C . THR A 1 221 ? 143.564 118.672 141.940 1.00 50.47 220 THR A C 1
ATOM 1409 O O . THR A 1 221 ? 143.876 117.837 142.801 1.00 58.06 220 THR A O 1
ATOM 1413 N N . ALA A 1 222 ? 143.594 119.984 142.182 1.00 46.11 221 ALA A N 1
ATOM 1414 C CA . ALA A 1 222 ? 143.956 120.471 143.507 1.00 44.91 221 ALA A CA 1
ATOM 1415 C C . ALA A 1 222 ? 142.913 120.088 144.550 1.00 49.22 221 ALA A C 1
ATOM 1416 O O . ALA A 1 222 ? 143.264 119.814 145.702 1.00 58.86 221 ALA A O 1
ATOM 1418 N N . ALA A 1 223 ? 141.634 120.059 144.169 1.00 42.72 222 ALA A N 1
ATOM 1419 C CA . ALA A 1 223 ? 140.601 119.594 145.088 1.00 48.65 222 ALA A CA 1
ATOM 1420 C C . ALA A 1 223 ? 140.796 118.125 145.433 1.00 51.58 222 ALA A C 1
ATOM 1421 O O . ALA A 1 223 ? 140.590 117.717 146.581 1.00 57.96 222 ALA A O 1
ATOM 1423 N N . ALA A 1 224 ? 141.189 117.312 144.451 1.00 37.05 223 ALA A N 1
ATOM 1424 C CA . ALA A 1 224 ? 141.488 115.910 144.726 1.00 40.69 223 ALA A CA 1
ATOM 1425 C C . ALA A 1 224 ? 142.674 115.773 145.672 1.00 48.43 223 ALA A C 1
ATOM 1426 O O . ALA A 1 224 ? 142.666 114.925 146.573 1.00 59.73 223 ALA A O 1
ATOM 1428 N N . VAL A 1 225 ? 143.709 116.593 145.476 1.00 40.13 224 VAL A N 1
ATOM 1429 C CA . VAL A 1 225 ? 144.852 116.574 146.388 1.00 41.29 224 VAL A CA 1
ATOM 1430 C C . VAL A 1 225 ? 144.415 116.952 147.799 1.00 46.43 224 VAL A C 1
ATOM 1431 O O . VAL A 1 225 ? 144.822 116.322 148.786 1.00 50.06 224 VAL A O 1
ATOM 1435 N N . GLN A 1 226 ? 143.594 118.003 147.894 1.00 40.51 225 GLN A N 1
ATOM 1436 C CA . GLN A 1 226 ? 143.038 118.432 149.205 1.00 33.68 225 GLN A CA 1
ATOM 1437 C C . GLN A 1 226 ? 142.314 117.245 149.847 1.00 42.46 225 GLN A C 1
ATOM 1438 O O . GLN A 1 226 ? 142.585 116.952 151.027 1.00 51.18 225 GLN A O 1
ATOM 1444 N N . VAL A 1 227 ? 141.432 116.590 149.085 1.00 37.49 226 VAL A N 1
ATOM 1445 C CA . VAL A 1 227 ? 140.625 115.492 149.610 1.00 32.84 226 VAL A CA 1
ATOM 1446 C C . VAL A 1 227 ? 141.520 114.365 150.111 1.00 42.85 226 VAL A C 1
ATOM 1447 O O . VAL A 1 227 ? 141.282 113.787 151.178 1.00 51.82 226 VAL A O 1
ATOM 1451 N N . PHE A 1 228 ? 142.558 114.030 149.340 1.00 45.45 227 PHE A N 1
ATOM 1452 C CA . PHE A 1 228 ? 143.479 112.978 149.759 1.00 44.21 227 PHE A CA 1
ATOM 1453 C C . PHE A 1 228 ? 144.181 113.349 151.060 1.00 47.76 227 PHE A C 1
ATOM 1454 O O . PHE A 1 228 ? 144.304 112.518 151.970 1.00 51.25 227 PHE A O 1
ATOM 1462 N N . VAL A 1 229 ? 144.634 114.600 151.172 1.00 43.11 228 VAL A N 1
ATOM 1463 C CA . VAL A 1 229 ? 145.307 115.035 152.394 1.00 42.66 228 VAL A CA 1
ATOM 1464 C C . VAL A 1 229 ? 144.351 114.989 153.580 1.00 45.77 228 VAL A C 1
ATOM 1465 O O . VAL A 1 229 ? 144.720 114.549 154.676 1.00 51.67 228 VAL A O 1
ATOM 1469 N N . SER A 1 230 ? 143.109 115.440 153.383 1.00 44.13 229 SER A N 1
ATOM 1470 C CA . SER A 1 230 ? 142.131 115.417 154.467 1.00 43.87 229 SER A CA 1
ATOM 1471 C C . SER A 1 230 ? 141.817 113.991 154.905 1.00 40.66 229 SER A C 1
ATOM 1472 O O . SER A 1 230 ? 141.697 113.715 156.104 1.00 46.79 229 SER A O 1
ATOM 1475 N N . GLN A 1 231 ? 141.678 113.073 153.949 1.00 37.85 230 GLN A N 1
ATOM 1476 C CA . GLN A 1 231 ? 141.351 111.688 154.261 1.00 44.04 230 GLN A CA 1
ATOM 1477 C C . GLN A 1 231 ? 142.540 110.893 154.781 1.00 50.10 230 GLN A C 1
ATOM 1478 O O . GLN A 1 231 ? 142.341 109.786 155.295 1.00 54.34 230 GLN A O 1
ATOM 1484 N N . LEU A 1 232 ? 143.763 111.411 154.639 1.00 45.10 231 LEU A N 1
ATOM 1485 C CA . LEU A 1 232 ? 144.908 110.768 155.280 1.00 46.02 231 LEU A CA 1
ATOM 1486 C C . LEU A 1 232 ? 144.702 110.651 156.786 1.00 43.55 231 LEU A C 1
ATOM 1487 O O . LEU A 1 232 ? 145.115 109.661 157.402 1.00 46.05 231 LEU A O 1
ATOM 1492 N N . LYS A 1 233 ? 144.065 111.655 157.394 1.00 32.55 232 LYS A N 1
ATOM 1493 C CA . LYS A 1 233 ? 143.815 111.621 158.832 1.00 30.84 232 LYS A CA 1
ATOM 1494 C C . LYS A 1 233 ? 142.936 110.439 159.217 1.00 42.52 232 LYS A C 1
ATOM 1495 O O . LYS A 1 233 ? 143.211 109.747 160.204 1.00 52.27 232 LYS A O 1
ATOM 1501 N N . TYR A 1 234 ? 141.872 110.190 158.451 1.00 44.83 233 TYR A N 1
ATOM 1502 C CA . TYR A 1 234 ? 140.992 109.067 158.752 1.00 38.67 233 TYR A CA 1
ATOM 1503 C C . TYR A 1 234 ? 141.618 107.731 158.374 1.00 43.52 233 TYR A C 1
ATOM 1504 O O . TYR A 1 234 ? 141.339 106.718 159.024 1.00 48.27 233 TYR A O 1
ATOM 1513 N N . VAL A 1 235 ? 142.452 107.704 157.332 1.00 46.05 234 VAL A N 1
ATOM 1514 C CA . VAL A 1 235 ? 143.102 106.456 156.944 1.00 43.02 234 VAL A CA 1
ATOM 1515 C C . VAL A 1 235 ? 144.110 106.023 158.001 1.00 45.64 234 VAL A C 1
ATOM 1516 O O . VAL A 1 235 ? 144.133 104.859 158.417 1.00 50.12 234 VAL A O 1
ATOM 1520 N N . PHE A 1 236 ? 144.958 106.948 158.457 1.00 52.16 235 PHE A N 1
ATOM 1521 C CA . PHE A 1 236 ? 145.953 106.601 159.466 1.00 53.94 235 PHE A CA 1
ATOM 1522 C C . PHE A 1 236 ? 145.337 106.491 160.856 1.00 51.67 235 PHE A C 1
ATOM 1523 O O . PHE A 1 236 ? 145.745 105.637 161.651 1.00 52.02 235 PHE A O 1
ATOM 1531 N N . GLY A 1 237 ? 144.358 107.340 161.166 1.00 43.08 236 GLY A N 1
ATOM 1532 C CA . GLY A 1 237 ? 143.756 107.379 162.484 1.00 38.66 236 GLY A CA 1
ATOM 1533 C C . GLY A 1 237 ? 144.296 108.462 163.388 1.00 39.34 236 GLY A C 1
ATOM 1534 O O . GLY A 1 237 ? 143.951 108.483 164.575 1.00 46.26 236 GLY A O 1
ATOM 1535 N N . LEU A 1 238 ? 145.127 109.360 162.870 1.00 41.33 237 LEU A N 1
ATOM 1536 C CA . LEU A 1 238 ? 145.735 110.398 163.687 1.00 43.79 237 LEU A CA 1
ATOM 1537 C C . LEU A 1 238 ? 144.699 111.420 164.139 1.00 49.91 237 LEU A C 1
ATOM 1538 O O . LEU A 1 238 ? 143.672 111.632 163.489 1.00 57.29 237 LEU A O 1
ATOM 1543 N N . HIS A 1 239 ? 144.977 112.051 165.276 1.00 52.45 238 HIS A N 1
ATOM 1544 C CA . HIS A 1 239 ? 144.195 113.178 165.765 1.00 50.67 238 HIS A CA 1
ATOM 1545 C C . HIS A 1 239 ? 144.959 114.456 165.447 1.00 54.57 238 HIS A C 1
ATOM 1546 O O . HIS A 1 239 ? 146.104 114.622 165.882 1.00 64.18 238 HIS A O 1
ATOM 1553 N N . LEU A 1 240 ? 144.330 115.354 164.693 1.00 43.24 239 LEU A N 1
ATOM 1554 C CA . LEU A 1 240 ? 145.001 116.539 164.182 1.00 44.38 239 LEU A CA 1
ATOM 1555 C C . LEU A 1 240 ? 144.171 117.780 164.471 1.00 47.66 239 LEU A C 1
ATOM 1556 O O . LEU A 1 240 ? 142.942 117.719 164.566 1.00 53.18 239 LEU A O 1
ATOM 1561 N N . SER A 1 241 ? 144.860 118.909 164.609 1.00 47.60 240 SER A N 1
ATOM 1562 C CA . SER A 1 241 ? 144.183 120.184 164.785 1.00 50.29 240 SER A CA 1
ATOM 1563 C C . SER A 1 241 ? 143.572 120.648 163.467 1.00 52.81 240 SER A C 1
ATOM 1564 O O . SER A 1 241 ? 144.016 120.266 162.381 1.00 54.93 240 SER A O 1
ATOM 1567 N N . SER A 1 242 ? 142.541 121.481 163.572 1.00 58.17 241 SER A N 1
ATOM 1568 C CA . SER A 1 242 ? 141.835 121.990 162.398 1.00 58.33 241 SER A CA 1
ATOM 1569 C C . SER A 1 242 ? 142.595 123.187 161.844 1.00 59.49 241 SER A C 1
ATOM 1570 O O . SER A 1 242 ? 142.532 124.290 162.392 1.00 62.69 241 SER A O 1
ATOM 1573 N N . HIS A 1 243 ? 143.318 122.971 160.750 1.00 60.00 242 HIS A N 1
ATOM 1574 C CA . HIS A 1 243 ? 144.018 124.055 160.080 1.00 62.34 242 HIS A CA 1
ATOM 1575 C C . HIS A 1 243 ? 143.063 124.828 159.181 1.00 65.94 242 HIS A C 1
ATOM 1576 O O . HIS A 1 243 ? 142.113 124.273 158.621 1.00 68.40 242 HIS A O 1
ATOM 1583 N N . SER A 1 244 ? 143.324 126.126 159.045 1.00 70.96 243 SER A N 1
ATOM 1584 C CA . SER A 1 244 ? 142.483 126.990 158.233 1.00 71.05 243 SER A CA 1
ATOM 1585 C C . SER A 1 244 ? 143.329 128.121 157.671 1.00 71.89 243 SER A C 1
ATOM 1586 O O . SER A 1 244 ? 144.415 128.421 158.173 1.00 74.99 243 SER A O 1
ATOM 1589 N N . GLY A 1 245 ? 142.814 128.749 156.617 1.00 68.35 244 GLY A N 1
ATOM 1590 C CA . GLY A 1 245 ? 143.500 129.842 155.973 1.00 70.40 244 GLY A CA 1
ATOM 1591 C C . GLY A 1 245 ? 144.544 129.370 154.982 1.00 67.72 244 GLY A C 1
ATOM 1592 O O . GLY A 1 245 ? 144.592 128.196 154.603 1.00 70.91 244 GLY A O 1
ATOM 1593 N N . PRO A 1 246 ? 145.399 130.290 154.536 1.00 48.07 245 PRO A N 1
ATOM 1594 C CA . PRO A 1 246 ? 146.428 129.927 153.556 1.00 47.49 245 PRO A CA 1
ATOM 1595 C C . PRO A 1 246 ? 147.427 128.933 154.128 1.00 49.45 245 PRO A C 1
ATOM 1596 O O . PRO A 1 246 ? 147.665 128.882 155.337 1.00 53.28 245 PRO A O 1
ATOM 1600 N N . LEU A 1 247 ? 148.001 128.127 153.232 1.00 52.05 246 LEU A N 1
ATOM 1601 C CA . LEU A 1 247 ? 149.019 127.133 153.577 1.00 55.82 246 LEU A CA 1
ATOM 1602 C C . LEU A 1 247 ? 148.493 126.097 154.566 1.00 56.88 246 LEU A C 1
ATOM 1603 O O . LEU A 1 247 ? 149.254 125.539 155.360 1.00 62.08 246 LEU A O 1
ATOM 1608 N N . SER A 1 248 ? 147.187 125.830 154.528 1.00 48.15 247 SER A N 1
ATOM 1609 C CA . SER A 1 248 ? 146.619 124.808 155.402 1.00 49.46 247 SER A CA 1
ATOM 1610 C C . SER A 1 248 ? 147.057 123.412 154.978 1.00 50.01 247 SER A C 1
ATOM 1611 O O . SER A 1 248 ? 147.296 122.545 155.827 1.00 56.78 247 SER A O 1
ATOM 1614 N N . LEU A 1 249 ? 147.162 123.175 153.668 1.00 41.36 248 LEU A N 1
ATOM 1615 C CA . LEU A 1 249 ? 147.525 121.850 153.176 1.00 43.30 248 LEU A CA 1
ATOM 1616 C C . LEU A 1 249 ? 148.927 121.456 153.622 1.00 53.49 248 LEU A C 1
ATOM 1617 O O . LEU A 1 249 ? 149.155 120.316 154.048 1.00 59.75 248 LEU A O 1
ATOM 1622 N N . ILE A 1 250 ? 149.882 122.384 153.522 1.00 57.37 249 ILE A N 1
ATOM 1623 C CA . ILE A 1 250 ? 151.257 122.086 153.911 1.00 54.80 249 ILE A CA 1
ATOM 1624 C C . ILE A 1 250 ? 151.334 121.775 155.399 1.00 58.04 249 ILE A C 1
ATOM 1625 O O . ILE A 1 250 ? 152.007 120.823 155.816 1.00 61.05 249 ILE A O 1
ATOM 1630 N N . TYR A 1 251 ? 150.646 122.570 156.223 1.00 58.91 250 TYR A N 1
ATOM 1631 C CA . TYR A 1 251 ? 150.647 122.323 157.660 1.00 56.98 250 TYR A CA 1
ATOM 1632 C C . TYR A 1 251 ? 150.018 120.976 157.987 1.00 57.85 250 TYR A C 1
ATOM 1633 O O . TYR A 1 251 ? 150.518 120.242 158.848 1.00 61.12 250 TYR A O 1
ATOM 1642 N N . THR A 1 252 ? 148.917 120.634 157.312 1.00 57.82 251 THR A N 1
ATOM 1643 C CA . THR A 1 252 ? 148.272 119.348 157.557 1.00 60.68 251 THR A CA 1
ATOM 1644 C C . THR A 1 252 ? 149.187 118.189 157.182 1.00 57.42 251 THR A C 1
ATOM 1645 O O . THR A 1 252 ? 149.298 117.209 157.929 1.00 66.12 251 THR A O 1
ATOM 1649 N N . VAL A 1 253 ? 149.859 118.286 156.032 1.00 46.25 252 VAL A N 1
ATOM 1650 C CA . VAL A 1 253 ? 150.769 117.222 155.613 1.00 52.51 252 VAL A CA 1
ATOM 1651 C C . VAL A 1 253 ? 151.928 117.093 156.594 1.00 61.68 252 VAL A C 1
ATOM 1652 O O . VAL A 1 253 ? 152.332 115.980 156.960 1.00 62.60 252 VAL A O 1
ATOM 1656 N N . LEU A 1 254 ? 152.484 118.226 157.032 1.00 67.46 253 LEU A N 1
ATOM 1657 C CA . LEU A 1 254 ? 153.587 118.185 157.985 1.00 62.63 253 LEU A CA 1
ATOM 1658 C C . LEU A 1 254 ? 153.155 117.565 159.307 1.00 65.19 253 LEU A C 1
ATOM 1659 O O . LEU A 1 254 ? 153.900 116.781 159.904 1.00 69.29 253 LEU A O 1
ATOM 1664 N N . GLU A 1 255 ? 151.954 117.901 159.782 1.00 61.16 254 GLU A N 1
ATOM 1665 C CA . GLU A 1 255 ? 151.470 117.315 161.028 1.00 58.40 254 GLU A CA 1
ATOM 1666 C C . GLU A 1 255 ? 151.225 115.817 160.877 1.00 62.70 254 GLU A C 1
ATOM 1667 O O . GLU A 1 255 ? 151.505 115.042 161.800 1.00 68.63 254 GLU A O 1
ATOM 1673 N N . VAL A 1 256 ? 150.699 115.392 159.724 1.00 60.74 255 VAL A N 1
ATOM 1674 C CA . VAL A 1 256 ? 150.501 113.965 159.479 1.00 61.54 255 VAL A CA 1
ATOM 1675 C C . VAL A 1 256 ? 151.837 113.234 159.508 1.00 65.76 255 VAL A C 1
ATOM 1676 O O . VAL A 1 256 ? 151.971 112.169 160.121 1.00 71.05 255 VAL A O 1
ATOM 1680 N N . CYS A 1 257 ? 152.848 113.802 158.848 1.00 66.90 256 CYS A N 1
ATOM 1681 C CA . CYS A 1 257 ? 154.171 113.184 158.856 1.00 68.21 256 CYS A CA 1
ATOM 1682 C C . CYS A 1 257 ? 154.754 113.148 160.264 1.00 70.34 256 CYS A C 1
ATOM 1683 O O . CYS A 1 257 ? 155.393 112.165 160.655 1.00 69.50 256 CYS A O 1
ATOM 1686 N N . TRP A 1 258 ? 154.548 114.217 161.037 1.00 75.10 257 TRP A N 1
ATOM 1687 C CA . TRP A 1 258 ? 155.082 114.276 162.393 1.00 72.67 257 TRP A CA 1
ATOM 1688 C C . TRP A 1 258 ? 154.437 113.229 163.293 1.00 73.31 257 TRP A C 1
ATOM 1689 O O . TRP A 1 258 ? 155.121 112.588 164.098 1.00 77.63 257 TRP A O 1
ATOM 1700 N N . LYS A 1 259 ? 153.124 113.041 163.172 1.00 60.28 258 LYS A N 1
ATOM 1701 C CA . LYS A 1 259 ? 152.390 112.115 164.024 1.00 59.10 258 LYS A CA 1
ATOM 1702 C C . LYS A 1 259 ? 152.223 110.735 163.400 1.00 56.22 258 LYS A C 1
ATOM 1703 O O . LYS A 1 259 ? 151.477 109.914 163.943 1.00 59.54 258 LYS A O 1
ATOM 1709 N N . LEU A 1 260 ? 152.892 110.468 162.281 1.00 58.69 259 LEU A N 1
ATOM 1710 C CA . LEU A 1 260 ? 152.767 109.174 161.612 1.00 64.67 259 LEU A CA 1
ATOM 1711 C C . LEU A 1 260 ? 153.060 107.970 162.505 1.00 68.01 259 LEU A C 1
ATOM 1712 O O . LEU A 1 260 ? 152.324 106.975 162.398 1.00 70.78 259 LEU A O 1
ATOM 1717 N N . PRO A 1 261 ? 154.083 107.966 163.370 1.00 66.98 260 PRO A N 1
ATOM 1718 C CA . PRO A 1 261 ? 154.323 106.769 164.198 1.00 65.94 260 PRO A CA 1
ATOM 1719 C C . PRO A 1 261 ? 153.170 106.411 165.121 1.00 67.04 260 PRO A C 1
ATOM 1720 O O . PRO A 1 261 ? 153.105 105.265 165.585 1.00 66.53 260 PRO A O 1
ATOM 1724 N N . GLN A 1 262 ? 152.262 107.342 165.406 1.00 67.50 261 GLN A N 1
ATOM 1725 C CA . GLN A 1 262 ? 151.125 107.067 166.277 1.00 64.83 261 GLN A CA 1
ATOM 1726 C C . GLN A 1 262 ? 149.938 106.460 165.538 1.00 63.56 261 GLN A C 1
ATOM 1727 O O . GLN A 1 262 ? 148.893 106.241 166.160 1.00 62.39 261 GLN A O 1
ATOM 1733 N N . SER A 1 263 ? 150.067 106.193 164.240 1.00 63.46 262 SER A N 1
ATOM 1734 C CA . SER A 1 263 ? 148.957 105.642 163.474 1.00 65.92 262 SER A CA 1
ATOM 1735 C C . SER A 1 263 ? 148.575 104.259 163.985 1.00 67.48 262 SER A C 1
ATOM 1736 O O . SER A 1 263 ? 149.435 103.410 164.238 1.00 69.17 262 SER A O 1
ATOM 1739 N N . LYS A 1 264 ? 147.273 104.037 164.137 1.00 66.86 263 LYS A N 1
ATOM 1740 C CA . LYS A 1 264 ? 146.779 102.746 164.592 1.00 63.44 263 LYS A CA 1
ATOM 1741 C C . LYS A 1 264 ? 146.939 101.701 163.496 1.00 59.77 263 LYS A C 1
ATOM 1742 O O . LYS A 1 264 ? 146.649 101.957 162.324 1.00 65.06 263 LYS A O 1
ATOM 1748 N N . VAL A 1 265 ? 147.406 100.513 163.883 1.00 60.52 264 VAL A N 1
ATOM 1749 C CA . VAL A 1 265 ? 147.649 99.459 162.903 1.00 67.12 264 VAL A CA 1
ATOM 1750 C C . VAL A 1 265 ? 146.335 98.937 162.333 1.00 69.21 264 VAL A C 1
ATOM 1751 O O . VAL A 1 265 ? 146.222 98.691 161.125 1.00 67.18 264 VAL A O 1
ATOM 1755 N N . GLY A 1 266 ? 145.324 98.758 163.186 1.00 74.10 265 GLY A N 1
ATOM 1756 C CA . GLY A 1 266 ? 144.060 98.213 162.717 1.00 73.21 265 GLY A CA 1
ATOM 1757 C C . GLY A 1 266 ? 143.365 99.114 161.714 1.00 70.11 265 GLY A C 1
ATOM 1758 O O . GLY A 1 266 ? 142.814 98.640 160.717 1.00 66.75 265 GLY A O 1
ATOM 1759 N N . THR A 1 267 ? 143.378 100.425 161.966 1.00 62.34 266 THR A N 1
ATOM 1760 C CA . THR A 1 267 ? 142.750 101.361 161.040 1.00 59.67 266 THR A CA 1
ATOM 1761 C C . THR A 1 267 ? 143.439 101.337 159.682 1.00 59.19 266 THR A C 1
ATOM 1762 O O . THR A 1 267 ? 142.774 101.332 158.639 1.00 67.03 266 THR A O 1
ATOM 1766 N N . VAL A 1 268 ? 144.774 101.311 159.676 1.00 57.71 267 VAL A N 1
ATOM 1767 C CA . VAL A 1 268 ? 145.513 101.273 158.418 1.00 62.64 267 VAL A CA 1
ATOM 1768 C C . VAL A 1 268 ? 145.232 99.975 157.674 1.00 63.10 267 VAL A C 1
ATOM 1769 O O . VAL A 1 268 ? 145.049 99.972 156.451 1.00 65.62 267 VAL A O 1
ATOM 1773 N N . VAL A 1 269 ? 145.192 98.853 158.397 1.00 65.61 268 VAL A N 1
ATOM 1774 C CA . VAL A 1 269 ? 144.912 97.571 157.756 1.00 68.80 268 VAL A CA 1
ATOM 1775 C C . VAL A 1 269 ? 143.519 97.574 157.140 1.00 71.62 268 VAL A C 1
ATOM 1776 O O . VAL A 1 269 ? 143.327 97.127 156.001 1.00 70.76 268 VAL A O 1
ATOM 1780 N N . THR A 1 270 ? 142.527 98.078 157.878 1.00 70.79 269 THR A N 1
ATOM 1781 C CA . THR A 1 270 ? 141.163 98.116 157.360 1.00 66.73 269 THR A CA 1
ATOM 1782 C C . THR A 1 270 ? 141.063 99.016 156.134 1.00 65.00 269 THR A C 1
ATOM 1783 O O . THR A 1 270 ? 140.412 98.659 155.143 1.00 66.10 269 THR A O 1
ATOM 1787 N N . ALA A 1 271 ? 141.704 100.187 156.180 1.00 61.92 270 ALA A N 1
ATOM 1788 C CA . ALA A 1 271 ? 141.678 101.088 155.034 1.00 60.91 270 ALA A CA 1
ATOM 1789 C C . ALA A 1 271 ? 142.347 100.458 153.821 1.00 62.90 270 ALA A C 1
ATOM 1790 O O . ALA A 1 271 ? 141.848 100.576 152.695 1.00 60.98 270 ALA A O 1
ATOM 1792 N N . ALA A 1 272 ? 143.479 99.779 154.030 1.00 70.99 271 ALA A N 1
ATOM 1793 C CA . ALA A 1 272 ? 144.167 99.129 152.921 1.00 71.13 271 ALA A CA 1
ATOM 1794 C C . ALA A 1 272 ? 143.318 98.018 152.318 1.00 70.35 271 ALA A C 1
ATOM 1795 O O . ALA A 1 272 ? 143.245 97.881 151.092 1.00 71.85 271 ALA A O 1
ATOM 1797 N N . VAL A 1 273 ? 142.668 97.215 153.164 1.00 70.63 272 VAL A N 1
ATOM 1798 C CA . VAL A 1 273 ? 141.819 96.140 152.659 1.00 72.51 272 VAL A CA 1
ATOM 1799 C C . VAL A 1 273 ? 140.652 96.711 151.864 1.00 72.31 272 VAL A C 1
ATOM 1800 O O . VAL A 1 273 ? 140.318 96.215 150.780 1.00 71.37 272 VAL A O 1
ATOM 1804 N N . ALA A 1 274 ? 140.019 97.767 152.384 1.00 71.53 273 ALA A N 1
ATOM 1805 C CA . ALA A 1 274 ? 138.902 98.379 151.672 1.00 70.87 273 ALA A CA 1
ATOM 1806 C C . ALA A 1 274 ? 139.347 98.948 150.331 1.00 70.49 273 ALA A C 1
ATOM 1807 O O . ALA A 1 274 ? 138.661 98.773 149.316 1.00 69.62 273 ALA A O 1
ATOM 1809 N N . GLY A 1 275 ? 140.497 99.625 150.306 1.00 77.45 274 GLY A N 1
ATOM 1810 C CA . GLY A 1 275 ? 140.998 100.163 149.053 1.00 79.70 274 GLY A CA 1
ATOM 1811 C C . GLY A 1 275 ? 141.327 99.082 148.043 1.00 79.04 274 GLY A C 1
ATOM 1812 O O . GLY A 1 275 ? 141.022 99.217 146.855 1.00 77.26 274 GLY A O 1
ATOM 1813 N N . VAL A 1 276 ? 141.948 97.991 148.500 1.00 78.72 275 VAL A N 1
ATOM 1814 C CA . VAL A 1 276 ? 142.274 96.889 147.600 1.00 77.63 275 VAL A CA 1
ATOM 1815 C C . VAL A 1 276 ? 141.004 96.276 147.029 1.00 76.14 275 VAL A C 1
ATOM 1816 O O . VAL A 1 276 ? 140.918 95.999 145.825 1.00 78.10 275 VAL A O 1
ATOM 1820 N N . VAL A 1 277 ? 139.995 96.059 147.877 1.00 71.97 276 VAL A N 1
ATOM 1821 C CA . VAL A 1 277 ? 138.741 95.479 147.402 1.00 73.87 276 VAL A CA 1
ATOM 1822 C C . VAL A 1 277 ? 138.080 96.396 146.382 1.00 74.74 276 VAL A C 1
ATOM 1823 O O . VAL A 1 277 ? 137.613 95.942 145.329 1.00 75.02 276 VAL A O 1
ATOM 1827 N N . LEU A 1 278 ? 138.037 97.700 146.670 1.00 73.70 277 LEU A N 1
ATOM 1828 C CA . LEU A 1 278 ? 137.415 98.639 145.741 1.00 75.44 277 LEU A CA 1
ATOM 1829 C C . LEU A 1 278 ? 138.152 98.673 144.409 1.00 76.28 277 LEU A C 1
ATOM 1830 O O . LEU A 1 278 ? 137.522 98.669 143.344 1.00 74.03 277 LEU A O 1
ATOM 1835 N N . VAL A 1 279 ? 139.487 98.700 144.445 1.00 77.30 278 VAL A N 1
ATOM 1836 C CA . VAL A 1 279 ? 140.265 98.734 143.210 1.00 75.05 278 VAL A CA 1
ATOM 1837 C C . VAL A 1 279 ? 140.040 97.464 142.401 1.00 75.94 278 VAL A C 1
ATOM 1838 O O . VAL A 1 279 ? 139.852 97.515 141.179 1.00 77.25 278 VAL A O 1
ATOM 1842 N N . VAL A 1 280 ? 140.050 96.306 143.066 1.00 75.34 279 VAL A N 1
ATOM 1843 C CA . VAL A 1 280 ? 139.860 95.041 142.360 1.00 76.84 279 VAL A CA 1
ATOM 1844 C C . VAL A 1 280 ? 138.483 94.996 141.712 1.00 78.33 279 VAL A C 1
ATOM 1845 O O . VAL A 1 280 ? 138.341 94.618 140.542 1.00 79.81 279 VAL A O 1
ATOM 1849 N N . VAL A 1 281 ? 137.448 95.393 142.456 1.00 78.59 280 VAL A N 1
ATOM 1850 C CA . VAL A 1 281 ? 136.092 95.348 141.914 1.00 79.07 280 VAL A CA 1
ATOM 1851 C C . VAL A 1 281 ? 135.947 96.315 140.746 1.00 79.46 280 VAL A C 1
ATOM 1852 O O . VAL A 1 281 ? 135.340 95.982 139.720 1.00 79.54 280 VAL A O 1
ATOM 1856 N N . LYS A 1 282 ? 136.495 97.526 140.878 1.00 87.47 281 LYS A N 1
ATOM 1857 C CA . LYS A 1 282 ? 136.382 98.502 139.800 1.00 87.50 281 LYS A CA 1
ATOM 1858 C C . LYS A 1 282 ? 137.116 98.036 138.548 1.00 87.21 281 LYS A C 1
ATOM 1859 O O . LYS A 1 282 ? 136.594 98.167 137.435 1.00 87.72 281 LYS A O 1
ATOM 1865 N N . LEU A 1 283 ? 138.323 97.485 138.707 1.00 91.09 282 LEU A N 1
ATOM 1866 C CA . LEU A 1 283 ? 139.057 96.976 137.553 1.00 92.09 282 LEU A CA 1
ATOM 1867 C C . LEU A 1 283 ? 138.317 95.819 136.896 1.00 93.68 282 LEU A C 1
ATOM 1868 O O . LEU A 1 283 ? 138.232 95.746 135.663 1.00 91.82 282 LEU A O 1
ATOM 1873 N N . LEU A 1 284 ? 137.769 94.907 137.703 1.00 95.60 283 LEU A N 1
ATOM 1874 C CA . LEU A 1 284 ? 137.017 93.787 137.150 1.00 94.87 283 LEU A CA 1
ATOM 1875 C C . LEU A 1 284 ? 135.807 94.282 136.369 1.00 91.99 283 LEU A C 1
ATOM 1876 O O . LEU A 1 284 ? 135.552 93.829 135.248 1.00 92.47 283 LEU A O 1
ATOM 1881 N N . ASN A 1 285 ? 135.064 95.234 136.938 1.00 91.73 284 ASN A N 1
ATOM 1882 C CA . ASN A 1 285 ? 133.888 95.764 136.257 1.00 94.05 284 ASN A CA 1
ATOM 1883 C C . ASN A 1 285 ? 134.267 96.466 134.960 1.00 96.90 284 ASN A C 1
ATOM 1884 O O . ASN A 1 285 ? 133.572 96.331 133.946 1.00 99.00 284 ASN A O 1
ATOM 1889 N N . ASP A 1 286 ? 135.364 97.228 134.974 1.00 102.60 285 ASP A N 1
ATOM 1890 C CA . ASP A 1 286 ? 135.797 97.913 133.762 1.00 104.12 285 ASP A CA 1
ATOM 1891 C C . ASP A 1 286 ? 136.222 96.922 132.686 1.00 103.15 285 ASP A C 1
ATOM 1892 O O . ASP A 1 286 ? 135.980 97.148 131.494 1.00 101.29 285 ASP A O 1
ATOM 1897 N N . LYS A 1 287 ? 136.856 95.817 133.081 1.00 101.51 286 LYS A N 1
ATOM 1898 C CA . LYS A 1 287 ? 137.391 94.873 132.110 1.00 102.39 286 LYS A CA 1
ATOM 1899 C C . LYS A 1 287 ? 136.365 93.865 131.601 1.00 100.94 286 LYS A C 1
ATOM 1900 O O . LYS A 1 287 ? 136.682 93.101 130.683 1.00 100.33 286 LYS A O 1
ATOM 1906 N N . LEU A 1 288 ? 135.156 93.837 132.167 1.00 98.21 287 LEU A N 1
ATOM 1907 C CA . LEU A 1 288 ? 134.099 92.961 131.582 1.00 98.26 287 LEU A CA 1
ATOM 1908 C C . LEU A 1 288 ? 132.768 93.717 131.619 1.00 100.21 287 LEU A C 1
ATOM 1909 O O . LEU A 1 288 ? 131.730 93.086 131.901 1.00 99.70 287 LEU A O 1
ATOM 1914 N N . GLN A 1 289 ? 132.807 95.016 131.317 1.00 101.23 288 GLN A N 1
ATOM 1915 C CA . GLN A 1 289 ? 131.599 95.837 131.364 1.00 102.40 288 GLN A CA 1
ATOM 1916 C C . GLN A 1 289 ? 130.550 95.360 130.365 1.00 103.42 288 GLN A C 1
ATOM 1917 O O . GLN A 1 289 ? 129.346 95.463 130.624 1.00 102.83 288 GLN A O 1
ATOM 1923 N N . GLN A 1 290 ? 130.987 94.835 129.218 1.00 104.80 289 GLN A N 1
ATOM 1924 C CA . GLN A 1 290 ? 130.037 94.406 128.197 1.00 104.11 289 GLN A CA 1
ATOM 1925 C C . GLN A 1 290 ? 129.194 93.226 128.664 1.00 104.44 289 GLN A C 1
ATOM 1926 O O . GLN A 1 290 ? 128.026 93.108 128.276 1.00 104.32 289 GLN A O 1
ATOM 1932 N N . GLN A 1 291 ? 129.761 92.344 129.490 1.00 110.19 290 GLN A N 1
ATOM 1933 C CA . GLN A 1 291 ? 129.043 91.139 129.893 1.00 111.64 290 GLN A CA 1
ATOM 1934 C C . GLN A 1 291 ? 127.899 91.465 130.846 1.00 111.92 290 GLN A C 1
ATOM 1935 O O . GLN A 1 291 ? 126.776 90.978 130.673 1.00 110.38 290 GLN A O 1
ATOM 1941 N N . LEU A 1 292 ? 128.163 92.291 131.857 1.00 111.28 291 LEU A N 1
ATOM 1942 C CA . LEU A 1 292 ? 127.162 92.606 132.869 1.00 109.44 291 LEU A CA 1
ATOM 1943 C C . LEU A 1 292 ? 126.399 93.862 132.475 1.00 108.94 291 LEU A C 1
ATOM 1944 O O . LEU A 1 292 ? 127.027 94.897 132.214 1.00 109.29 291 LEU A O 1
ATOM 1949 N N . PRO A 1 293 ? 125.066 93.820 132.407 1.00 102.62 292 PRO A N 1
ATOM 1950 C CA . PRO A 1 293 ? 124.311 95.031 132.044 1.00 102.89 292 PRO A CA 1
ATOM 1951 C C . PRO A 1 293 ? 124.506 96.184 133.012 1.00 104.93 292 PRO A C 1
ATOM 1952 O O . PRO A 1 293 ? 124.469 97.347 132.589 1.00 103.55 292 PRO A O 1
ATOM 1956 N N . MET A 1 294 ? 124.713 95.903 134.296 1.00 102.76 293 MET A N 1
ATOM 1957 C CA . MET A 1 294 ? 124.891 96.945 135.291 1.00 100.39 293 MET A CA 1
ATOM 1958 C C . MET A 1 294 ? 126.197 96.740 136.050 1.00 98.10 293 MET A C 1
ATOM 1959 O O . MET A 1 294 ? 126.637 95.602 136.242 1.00 97.57 293 MET A O 1
ATOM 1964 N N . PRO A 1 295 ? 126.844 97.822 136.480 1.00 91.84 294 PRO A N 1
ATOM 1965 C CA . PRO A 1 295 ? 128.110 97.682 137.205 1.00 91.14 294 PRO A CA 1
ATOM 1966 C C . PRO A 1 295 ? 127.927 96.968 138.534 1.00 88.44 294 PRO A C 1
ATOM 1967 O O . PRO A 1 295 ? 126.877 97.051 139.175 1.00 90.30 294 PRO A O 1
ATOM 1971 N N . ILE A 1 296 ? 128.970 96.253 138.936 1.00 77.80 295 ILE A N 1
ATOM 1972 C CA . ILE A 1 296 ? 128.951 95.548 140.223 1.00 78.88 295 ILE A CA 1
ATOM 1973 C C . ILE A 1 296 ? 128.895 96.572 141.352 1.00 82.92 295 ILE A C 1
ATOM 1974 O O . ILE A 1 296 ? 129.694 97.525 141.360 1.00 85.46 295 ILE A O 1
ATOM 1979 N N . PRO A 1 297 ? 127.986 96.427 142.317 1.00 75.25 296 PRO A N 1
ATOM 1980 C CA . PRO A 1 297 ? 127.932 97.389 143.426 1.00 70.56 296 PRO A CA 1
ATOM 1981 C C . PRO A 1 297 ? 129.125 97.250 144.355 1.00 72.20 296 PRO A C 1
ATOM 1982 O O . PRO A 1 297 ? 128.987 96.793 145.494 1.00 77.33 296 PRO A O 1
ATOM 1986 N N . GLY A 1 298 ? 130.304 97.649 143.874 1.00 69.45 297 GLY A N 1
ATOM 1987 C CA . GLY A 1 298 ? 131.516 97.444 144.649 1.00 72.01 297 GLY A CA 1
ATOM 1988 C C . GLY A 1 298 ? 131.543 98.238 145.939 1.00 73.90 297 GLY A C 1
ATOM 1989 O O . GLY A 1 298 ? 131.926 97.716 146.989 1.00 73.79 297 GLY A O 1
ATOM 1990 N N . GLU A 1 299 ? 131.145 99.509 145.880 1.00 65.47 298 GLU A N 1
ATOM 1991 C CA . GLU A 1 299 ? 131.166 100.341 147.078 1.00 62.17 298 GLU A CA 1
ATOM 1992 C C . GLU A 1 299 ? 130.159 99.853 148.113 1.00 62.27 298 GLU A C 1
ATOM 1993 O O . GLU A 1 299 ? 130.468 99.799 149.310 1.00 68.12 298 GLU A O 1
ATOM 1999 N N . LEU A 1 300 ? 128.952 99.486 147.674 1.00 57.15 299 LEU A N 1
ATOM 2000 C CA . LEU A 1 300 ? 127.953 98.974 148.607 1.00 58.42 299 LEU A CA 1
ATOM 2001 C C . LEU A 1 300 ? 128.398 97.655 149.225 1.00 64.45 299 LEU A C 1
ATOM 2002 O O . LEU A 1 300 ? 128.227 97.436 150.431 1.00 69.52 299 LEU A O 1
ATOM 2007 N N . LEU A 1 301 ? 128.961 96.758 148.411 1.00 66.36 300 LEU A N 1
ATOM 2008 C CA . LEU A 1 301 ? 129.453 95.491 148.941 1.00 63.40 300 LEU A CA 1
ATOM 2009 C C . LEU A 1 301 ? 130.581 95.715 149.936 1.00 62.46 300 LEU A C 1
ATOM 2010 O O . LEU A 1 301 ? 130.640 95.052 150.978 1.00 67.93 300 LEU A O 1
ATOM 2015 N N . THR A 1 302 ? 131.485 96.650 149.635 1.00 55.08 301 THR A N 1
ATOM 2016 C CA . THR A 1 302 ? 132.562 96.967 150.566 1.00 59.35 301 THR A CA 1
ATOM 2017 C C . THR A 1 302 ? 132.012 97.514 151.876 1.00 62.34 301 THR A C 1
ATOM 2018 O O . THR A 1 302 ? 132.473 97.132 152.957 1.00 65.43 301 THR A O 1
ATOM 2022 N N . LEU A 1 303 ? 131.019 98.403 151.799 1.00 59.90 302 LEU A N 1
ATOM 2023 C CA . LEU A 1 303 ? 130.431 98.968 153.010 1.00 58.42 302 LEU A CA 1
ATOM 2024 C C . LEU A 1 303 ? 129.770 97.886 153.855 1.00 61.35 302 LEU A C 1
ATOM 2025 O O . LEU A 1 303 ? 129.958 97.830 155.078 1.00 66.44 302 LEU A O 1
ATOM 2030 N N . ILE A 1 304 ? 128.998 97.006 153.212 1.00 59.96 303 ILE A N 1
ATOM 2031 C CA . ILE A 1 304 ? 128.308 95.943 153.940 1.00 59.17 303 ILE A CA 1
ATOM 2032 C C . ILE A 1 304 ? 129.312 94.987 154.571 1.00 63.14 303 ILE A C 1
ATOM 2033 O O . ILE A 1 304 ? 129.165 94.587 155.733 1.00 64.97 303 ILE A O 1
ATOM 2038 N N . GLY A 1 305 ? 130.344 94.603 153.817 1.00 65.46 304 GLY A N 1
ATOM 2039 C CA . GLY A 1 305 ? 131.352 93.711 154.361 1.00 67.53 304 GLY A CA 1
ATOM 2040 C C . GLY A 1 305 ? 132.113 94.328 155.518 1.00 68.83 304 GLY A C 1
ATOM 2041 O O . GLY A 1 305 ? 132.395 93.657 156.513 1.00 71.75 304 GLY A O 1
ATOM 2042 N N . ALA A 1 306 ? 132.458 95.612 155.404 1.00 66.75 305 ALA A N 1
ATOM 2043 C CA . ALA A 1 306 ? 133.149 96.289 156.494 1.00 67.26 305 ALA A CA 1
ATOM 2044 C C . ALA A 1 306 ? 132.277 96.352 157.739 1.00 66.84 305 ALA A C 1
ATOM 2045 O O . ALA A 1 306 ? 132.756 96.106 158.852 1.00 69.15 305 ALA A O 1
ATOM 2047 N N . THR A 1 307 ? 130.990 96.672 157.571 1.00 67.55 306 THR A N 1
ATOM 2048 C CA . THR A 1 307 ? 130.090 96.713 158.719 1.00 69.04 306 THR A CA 1
ATOM 2049 C C . THR A 1 307 ? 129.967 95.342 159.370 1.00 74.53 306 THR A C 1
ATOM 2050 O O . THR A 1 307 ? 130.027 95.221 160.601 1.00 78.11 306 THR A O 1
ATOM 2054 N N . GLY A 1 308 ? 129.812 94.293 158.559 1.00 75.70 307 GLY A N 1
ATOM 2055 C CA . GLY A 1 308 ? 129.701 92.953 159.111 1.00 75.29 307 GLY A CA 1
ATOM 2056 C C . GLY A 1 308 ? 130.958 92.510 159.836 1.00 74.80 307 GLY A C 1
ATOM 2057 O O . GLY A 1 308 ? 130.887 91.926 160.920 1.00 79.26 307 GLY A O 1
ATOM 2058 N N . ILE A 1 309 ? 132.125 92.785 159.250 1.00 69.70 308 ILE A N 1
ATOM 2059 C CA . ILE A 1 309 ? 133.385 92.405 159.880 1.00 72.73 308 ILE A CA 1
ATOM 2060 C C . ILE A 1 309 ? 133.585 93.168 161.182 1.00 73.40 308 ILE A C 1
ATOM 2061 O O . ILE A 1 309 ? 134.026 92.599 162.188 1.00 77.04 308 ILE A O 1
ATOM 2066 N N . SER A 1 310 ? 133.265 94.464 161.191 1.00 70.88 309 SER A N 1
ATOM 2067 C CA . SER A 1 310 ? 133.412 95.249 162.411 1.00 73.18 309 SER A CA 1
ATOM 2068 C C . SER A 1 310 ? 132.468 94.756 163.500 1.00 74.63 309 SER A C 1
ATOM 2069 O O . SER A 1 310 ? 132.842 94.708 164.678 1.00 81.29 309 SER A O 1
ATOM 2072 N N . TYR A 1 311 ? 131.238 94.392 163.130 1.00 76.27 310 TYR A N 1
ATOM 2073 C CA . TYR A 1 311 ? 130.316 93.833 164.114 1.00 80.66 310 TYR A CA 1
ATOM 2074 C C . TYR A 1 311 ? 130.826 92.501 164.651 1.00 83.60 310 TYR A C 1
ATOM 2075 O O . TYR A 1 311 ? 130.774 92.250 165.860 1.00 86.12 310 TYR A O 1
ATOM 2084 N N . GLY A 1 312 ? 131.332 91.638 163.769 1.00 85.24 311 GLY A N 1
ATOM 2085 C CA . GLY A 1 312 ? 131.779 90.322 164.182 1.00 86.89 311 GLY A CA 1
ATOM 2086 C C . GLY A 1 312 ? 133.148 90.268 164.823 1.00 85.72 311 GLY A C 1
ATOM 2087 O O . GLY A 1 312 ? 133.531 89.212 165.335 1.00 86.48 311 GLY A O 1
ATOM 2088 N N . MET A 1 313 ? 133.895 91.372 164.809 1.00 85.41 312 MET A N 1
ATOM 2089 C CA . MET A 1 313 ? 135.218 91.407 165.411 1.00 86.73 312 MET A CA 1
ATOM 2090 C C . MET A 1 313 ? 135.369 92.441 166.517 1.00 88.58 312 MET A C 1
ATOM 2091 O O . MET A 1 313 ? 136.392 92.424 167.211 1.00 91.12 312 MET A O 1
ATOM 2096 N N . GLY A 1 314 ? 134.393 93.325 166.710 1.00 83.96 313 GLY A N 1
ATOM 2097 C CA . GLY A 1 314 ? 134.495 94.339 167.742 1.00 84.46 313 GLY A CA 1
ATOM 2098 C C . GLY A 1 314 ? 135.664 95.279 167.535 1.00 86.69 313 GLY A C 1
ATOM 2099 O O . GLY A 1 314 ? 136.445 95.520 168.461 1.00 90.79 313 GLY A O 1
ATOM 2100 N N . LEU A 1 315 ? 135.800 95.804 166.315 1.00 75.35 314 LEU A N 1
ATOM 2101 C CA . LEU A 1 315 ? 136.946 96.646 165.989 1.00 73.09 314 LEU A CA 1
ATOM 2102 C C . LEU A 1 315 ? 136.986 97.899 166.856 1.00 75.82 314 LEU A C 1
ATOM 2103 O O . LEU A 1 315 ? 138.060 98.316 167.304 1.00 83.18 314 LEU A O 1
ATOM 2108 N N . LYS A 1 316 ? 135.828 98.518 167.095 1.00 67.39 315 LYS A N 1
ATOM 2109 C CA . LYS A 1 316 ? 135.796 99.723 167.918 1.00 70.40 315 LYS A CA 1
ATOM 2110 C C . LYS A 1 316 ? 136.226 99.430 169.351 1.00 73.45 315 LYS A C 1
ATOM 2111 O O . LYS A 1 316 ? 137.007 100.186 169.940 1.00 73.23 315 LYS A O 1
ATOM 2117 N N . HIS A 1 317 ? 135.725 98.338 169.930 1.00 77.16 316 HIS A N 1
ATOM 2118 C CA . HIS A 1 317 ? 136.033 98.029 171.321 1.00 74.75 316 HIS A CA 1
ATOM 2119 C C . HIS A 1 317 ? 137.450 97.494 171.490 1.00 77.83 316 HIS A C 1
ATOM 2120 O O . HIS A 1 317 ? 138.152 97.882 172.432 1.00 81.23 316 HIS A O 1
ATOM 2127 N N . ARG A 1 318 ? 137.892 96.612 170.594 1.00 77.02 317 ARG A N 1
ATOM 2128 C CA . ARG A 1 318 ? 139.175 95.935 170.762 1.00 75.42 317 ARG A CA 1
ATOM 2129 C C . ARG A 1 318 ? 140.325 96.711 170.125 1.00 80.37 317 ARG A C 1
ATOM 2130 O O . ARG A 1 318 ? 141.281 97.090 170.809 1.00 84.97 317 ARG A O 1
ATOM 2138 N N . PHE A 1 319 ? 140.247 96.952 168.819 1.00 76.51 318 PHE A N 1
ATOM 2139 C CA . PHE A 1 319 ? 141.325 97.605 168.087 1.00 72.99 318 PHE A CA 1
ATOM 2140 C C . PHE A 1 319 ? 141.190 99.122 168.055 1.00 75.04 318 PHE A C 1
ATOM 2141 O O . PHE A 1 319 ? 142.046 99.790 167.466 1.00 74.40 318 PHE A O 1
ATOM 2149 N N . GLU A 1 320 ? 140.143 99.673 168.672 1.00 83.42 319 GLU A N 1
ATOM 2150 C CA . GLU A 1 320 ? 139.926 101.119 168.750 1.00 84.86 319 GLU A CA 1
ATOM 2151 C C . GLU A 1 320 ? 139.885 101.757 167.362 1.00 85.29 319 GLU A C 1
ATOM 2152 O O . GLU A 1 320 ? 140.461 102.821 167.127 1.00 84.55 319 GLU A O 1
ATOM 2158 N N . VAL A 1 321 ? 139.203 101.096 166.432 1.00 67.21 320 VAL A N 1
ATOM 2159 C CA . VAL A 1 321 ? 139.003 101.639 165.094 1.00 57.34 320 VAL A CA 1
ATOM 2160 C C . VAL A 1 321 ? 137.795 102.563 165.110 1.00 60.33 320 VAL A C 1
ATOM 2161 O O . VAL A 1 321 ? 136.746 102.230 165.674 1.00 71.17 320 VAL A O 1
ATOM 2165 N N . ASP A 1 322 ? 137.941 103.735 164.496 1.00 50.56 321 ASP A N 1
ATOM 2166 C CA . ASP A 1 322 ? 136.869 104.721 164.499 1.00 54.36 321 ASP A CA 1
ATOM 2167 C C . ASP A 1 322 ? 135.663 104.219 163.715 1.00 57.26 321 ASP A C 1
ATOM 2168 O O . ASP A 1 322 ? 135.801 103.544 162.691 1.00 62.60 321 ASP A O 1
ATOM 2173 N N . VAL A 1 323 ? 134.472 104.554 164.207 1.00 51.81 322 VAL A N 1
ATOM 2174 C CA . VAL A 1 323 ? 133.220 104.197 163.557 1.00 50.28 322 VAL A CA 1
ATOM 2175 C C . VAL A 1 323 ? 132.433 105.473 163.291 1.00 56.79 322 VAL A C 1
ATOM 2176 O O . VAL A 1 323 ? 132.701 106.532 163.865 1.00 61.73 322 VAL A O 1
ATOM 2180 N N . VAL A 1 324 ? 131.449 105.359 162.396 1.00 48.47 323 VAL A N 1
ATOM 2181 C CA . VAL A 1 324 ? 130.649 106.521 162.017 1.00 41.26 323 VAL A CA 1
ATOM 2182 C C . VAL A 1 324 ? 129.839 107.028 163.204 1.00 43.25 323 VAL A C 1
ATOM 2183 O O . VAL A 1 324 ? 129.756 108.238 163.445 1.00 45.88 323 VAL A O 1
ATOM 2187 N N . GLY A 1 325 ? 129.234 106.116 163.966 1.00 52.61 324 GLY A N 1
ATOM 2188 C CA . GLY A 1 325 ? 128.453 106.478 165.130 1.00 56.07 324 GLY A CA 1
ATOM 2189 C C . GLY A 1 325 ? 126.994 106.084 164.969 1.00 56.53 324 GLY A C 1
ATOM 2190 O O . GLY A 1 325 ? 126.670 105.084 164.317 1.00 54.95 324 GLY A O 1
ATOM 2191 N N . ASN A 1 326 ? 126.120 106.888 165.566 1.00 54.10 325 ASN A N 1
ATOM 2192 C CA . ASN A 1 326 ? 124.686 106.633 165.568 1.00 48.77 325 ASN A CA 1
ATOM 2193 C C . ASN A 1 326 ? 124.027 107.427 164.449 1.00 53.01 325 ASN A C 1
ATOM 2194 O O . ASN A 1 326 ? 124.249 108.636 164.324 1.00 54.89 325 ASN A O 1
ATOM 2199 N N . ILE A 1 327 ? 123.222 106.745 163.642 1.00 55.89 326 ILE A N 1
ATOM 2200 C CA . ILE A 1 327 ? 122.495 107.349 162.532 1.00 53.48 326 ILE A CA 1
ATOM 2201 C C . ILE A 1 327 ? 121.022 107.426 162.927 1.00 53.67 326 ILE A C 1
ATOM 2202 O O . ILE A 1 327 ? 120.365 106.384 163.067 1.00 55.72 326 ILE A O 1
ATOM 2207 N N . PRO A 1 328 ? 120.465 108.618 163.124 1.00 49.48 327 PRO A N 1
ATOM 2208 C CA . PRO A 1 328 ? 119.041 108.718 163.459 1.00 52.76 327 PRO A CA 1
ATOM 2209 C C . PRO A 1 328 ? 118.162 108.267 162.305 1.00 53.52 327 PRO A C 1
ATOM 2210 O O . PRO A 1 328 ? 118.525 108.381 161.132 1.00 49.93 327 PRO A O 1
ATOM 2214 N N . ALA A 1 329 ? 116.990 107.747 162.655 1.00 55.80 328 ALA A N 1
ATOM 2215 C CA . ALA A 1 329 ? 116.023 107.247 161.686 1.00 54.67 328 ALA A CA 1
ATOM 2216 C C . ALA A 1 329 ? 114.816 108.173 161.668 1.00 55.37 328 ALA A C 1
ATOM 2217 O O . ALA A 1 329 ? 114.218 108.441 162.716 1.00 59.27 328 ALA A O 1
ATOM 2219 N N . GLY A 1 330 ? 114.462 108.659 160.481 1.00 53.35 329 GLY A N 1
ATOM 2220 C CA . GLY A 1 330 ? 113.336 109.540 160.279 1.00 54.61 329 GLY A CA 1
ATOM 2221 C C . GLY A 1 330 ? 113.741 110.761 159.488 1.00 57.91 329 GLY A C 1
ATOM 2222 O O . GLY A 1 330 ? 114.859 110.860 158.973 1.00 60.23 329 GLY A O 1
ATOM 2223 N N . LEU A 1 331 ? 112.819 111.715 159.393 1.00 61.74 330 LEU A N 1
ATOM 2224 C CA . LEU A 1 331 ? 113.037 112.957 158.664 1.00 61.60 330 LEU A CA 1
ATOM 2225 C C . LEU A 1 331 ? 113.116 114.111 159.651 1.00 59.41 330 LEU A C 1
ATOM 2226 O O . LEU A 1 331 ? 112.213 114.293 160.474 1.00 60.32 330 LEU A O 1
ATOM 2231 N N . VAL A 1 332 ? 114.191 114.882 159.567 1.00 53.89 331 VAL A N 1
ATOM 2232 C CA . VAL A 1 332 ? 114.384 116.024 160.463 1.00 55.83 331 VAL A CA 1
ATOM 2233 C C . VAL A 1 332 ? 113.436 117.143 160.042 1.00 59.15 331 VAL A C 1
ATOM 2234 O O . VAL A 1 332 ? 113.341 117.444 158.842 1.00 61.01 331 VAL A O 1
ATOM 2238 N N . PRO A 1 333 ? 112.719 117.765 160.977 1.00 49.75 332 PRO A N 1
ATOM 2239 C CA . PRO A 1 333 ? 111.853 118.878 160.605 1.00 44.73 332 PRO A CA 1
ATOM 2240 C C . PRO A 1 333 ? 112.670 120.033 160.064 1.00 42.45 332 PRO A C 1
ATOM 2241 O O . PRO A 1 333 ? 113.848 120.207 160.428 1.00 42.89 332 PRO A O 1
ATOM 2245 N N . PRO A 1 334 ? 112.091 120.840 159.176 1.00 33.73 333 PRO A N 1
ATOM 2246 C CA . PRO A 1 334 ? 112.853 121.938 158.568 1.00 31.19 333 PRO A CA 1
ATOM 2247 C C . PRO A 1 334 ? 113.367 122.916 159.614 1.00 35.05 333 PRO A C 1
ATOM 2248 O O . PRO A 1 334 ? 112.696 123.205 160.607 1.00 49.12 333 PRO A O 1
ATOM 2252 N N . VAL A 1 335 ? 114.574 123.423 159.380 1.00 32.62 334 VAL A N 1
ATOM 2253 C CA . VAL A 1 335 ? 115.220 124.386 160.261 1.00 38.64 334 VAL A CA 1
ATOM 2254 C C . VAL A 1 335 ? 115.552 125.627 159.448 1.00 40.00 334 VAL A C 1
ATOM 2255 O O . VAL A 1 335 ? 116.200 125.533 158.399 1.00 42.92 334 VAL A O 1
ATOM 2259 N N . ALA A 1 336 ? 115.107 126.783 159.928 1.00 40.13 335 ALA A N 1
ATOM 2260 C CA . ALA A 1 336 ? 115.393 128.029 159.237 1.00 36.93 335 ALA A CA 1
ATOM 2261 C C . ALA A 1 336 ? 116.887 128.335 159.309 1.00 36.77 335 ALA A C 1
ATOM 2262 O O . ALA A 1 336 ? 117.534 128.044 160.321 1.00 42.72 335 ALA A O 1
ATOM 2264 N N . PRO A 1 337 ? 117.464 128.910 158.257 1.00 33.22 336 PRO A N 1
ATOM 2265 C CA . PRO A 1 337 ? 118.896 129.224 158.285 1.00 42.07 336 PRO A CA 1
ATOM 2266 C C . PRO A 1 337 ? 119.221 130.292 159.317 1.00 46.00 336 PRO A C 1
ATOM 2267 O O . PRO A 1 337 ? 118.413 131.175 159.614 1.00 49.90 336 PRO A O 1
ATOM 2271 N N . ASN A 1 338 ? 120.430 130.199 159.866 1.00 48.34 337 ASN A N 1
ATOM 2272 C CA . ASN A 1 338 ? 120.923 131.183 160.823 1.00 46.94 337 ASN A CA 1
ATOM 2273 C C . ASN A 1 338 ? 121.540 132.344 160.054 1.00 47.60 337 ASN A C 1
ATOM 2274 O O . ASN A 1 338 ? 122.642 132.220 159.508 1.00 50.94 337 ASN A O 1
ATOM 2279 N N . THR A 1 339 ? 120.832 133.473 160.007 1.00 47.80 338 THR A N 1
ATOM 2280 C CA . THR A 1 339 ? 121.295 134.624 159.243 1.00 52.23 338 THR A CA 1
ATOM 2281 C C . THR A 1 339 ? 122.565 135.244 159.810 1.00 54.17 338 THR A C 1
ATOM 2282 O O . THR A 1 339 ? 123.285 135.920 159.066 1.00 57.07 338 THR A O 1
ATOM 2286 N N . GLN A 1 340 ? 122.902 134.922 161.053 1.00 57.09 339 GLN A N 1
ATOM 2287 C CA . GLN A 1 340 ? 124.057 135.608 161.693 1.00 60.97 339 GLN A CA 1
ATOM 2288 C C . GLN A 1 340 ? 125.352 135.130 161.039 1.00 63.58 339 GLN A C 1
ATOM 2289 O O . GLN A 1 340 ? 126.376 135.821 161.188 1.00 63.64 339 GLN A O 1
ATOM 2295 N N . LEU A 1 341 ? 125.304 133.993 160.349 1.00 58.99 340 LEU A N 1
ATOM 2296 C CA . LEU A 1 341 ? 126.470 133.470 159.654 1.00 54.27 340 LEU A CA 1
ATOM 2297 C C . LEU A 1 341 ? 126.582 133.966 158.219 1.00 54.31 340 LEU A C 1
ATOM 2298 O O . LEU A 1 341 ? 127.577 133.658 157.553 1.00 59.07 340 LEU A O 1
ATOM 2303 N N . PHE A 1 342 ? 125.596 134.730 157.734 1.00 51.97 341 PHE A N 1
ATOM 2304 C CA . PHE A 1 342 ? 125.616 135.178 156.345 1.00 50.19 341 PHE A CA 1
ATOM 2305 C C . PHE A 1 342 ? 126.875 135.969 156.020 1.00 47.91 341 PHE A C 1
ATOM 2306 O O . PHE A 1 342 ? 127.390 135.878 154.901 1.00 54.38 341 PHE A O 1
ATOM 2314 N N . SER A 1 343 ? 127.384 136.746 156.977 1.00 54.16 342 SER A N 1
ATOM 2315 C CA . SER A 1 343 ? 128.615 137.493 156.742 1.00 60.95 342 SER A CA 1
ATOM 2316 C C . SER A 1 343 ? 129.801 136.558 156.549 1.00 60.37 342 SER A C 1
ATOM 2317 O O . SER A 1 343 ? 130.674 136.814 155.712 1.00 61.37 342 SER A O 1
ATOM 2320 N N . LYS A 1 344 ? 129.853 135.468 157.318 1.00 60.46 343 LYS A N 1
ATOM 2321 C CA . LYS A 1 344 ? 131.011 134.582 157.262 1.00 61.64 343 LYS A CA 1
ATOM 2322 C C . LYS A 1 344 ? 130.996 133.716 156.008 1.00 66.68 343 LYS A C 1
ATOM 2323 O O . LYS A 1 344 ? 132.052 133.435 155.429 1.00 69.30 343 LYS A O 1
ATOM 2329 N N . LEU A 1 345 ? 129.811 133.283 155.572 1.00 54.91 344 LEU A N 1
ATOM 2330 C CA . LEU A 1 345 ? 129.728 132.276 154.520 1.00 41.18 344 LEU A CA 1
ATOM 2331 C C . LEU A 1 345 ? 129.719 132.875 153.120 1.00 49.35 344 LEU A C 1
ATOM 2332 O O . LEU A 1 345 ? 130.124 132.198 152.168 1.00 55.63 344 LEU A O 1
ATOM 2337 N N . VAL A 1 346 ? 129.283 134.131 152.975 1.00 54.57 345 VAL A N 1
ATOM 2338 C CA . VAL A 1 346 ? 129.012 134.681 151.647 1.00 50.44 345 VAL A CA 1
ATOM 2339 C C . VAL A 1 346 ? 130.258 134.634 150.772 1.00 53.47 345 VAL A C 1
ATOM 2340 O O . VAL A 1 346 ? 130.196 134.227 149.604 1.00 54.75 345 VAL A O 1
ATOM 2344 N N . GLY A 1 347 ? 131.412 135.012 151.327 1.00 53.81 346 GLY A N 1
ATOM 2345 C CA . GLY A 1 347 ? 132.638 134.988 150.547 1.00 55.03 346 GLY A CA 1
ATOM 2346 C C . GLY A 1 347 ? 132.959 133.607 150.012 1.00 53.22 346 GLY A C 1
ATOM 2347 O O . GLY A 1 347 ? 133.462 133.463 148.895 1.00 51.43 346 GLY A O 1
ATOM 2348 N N . SER A 1 348 ? 132.672 132.573 150.798 1.00 51.87 347 SER A N 1
ATOM 2349 C CA . SER A 1 348 ? 132.858 131.199 150.360 1.00 49.71 347 SER A CA 1
ATOM 2350 C C . SER A 1 348 ? 131.586 130.576 149.801 1.00 47.21 347 SER A C 1
ATOM 2351 O O . SER A 1 348 ? 131.616 129.412 149.391 1.00 51.59 347 SER A O 1
ATOM 2354 N N . ALA A 1 349 ? 130.473 131.311 149.774 1.00 46.52 348 ALA A N 1
ATOM 2355 C CA . ALA A 1 349 ? 129.230 130.739 149.266 1.00 44.91 348 ALA A CA 1
ATOM 2356 C C . ALA A 1 349 ? 129.160 130.833 147.747 1.00 43.90 348 ALA A C 1
ATOM 2357 O O . ALA A 1 349 ? 129.113 129.810 147.052 1.00 49.38 348 ALA A O 1
ATOM 2359 N N . PHE A 1 350 ? 129.175 132.062 147.222 1.00 51.04 349 PHE A N 1
ATOM 2360 C CA . PHE A 1 350 ? 129.037 132.284 145.785 1.00 58.13 349 PHE A CA 1
ATOM 2361 C C . PHE A 1 350 ? 130.025 131.431 145.001 1.00 58.00 349 PHE A C 1
ATOM 2362 O O . PHE A 1 350 ? 129.638 130.702 144.078 1.00 63.08 349 PHE A O 1
ATOM 2370 N N . THR A 1 351 ? 131.302 131.485 145.391 1.00 48.31 350 THR A N 1
ATOM 2371 C CA . THR A 1 351 ? 132.329 130.643 144.787 1.00 46.66 350 THR A CA 1
ATOM 2372 C C . THR A 1 351 ? 131.841 129.209 144.634 1.00 46.55 350 THR A C 1
ATOM 2373 O O . THR A 1 351 ? 131.747 128.686 143.515 1.00 53.84 350 THR A O 1
ATOM 2377 N N . ILE A 1 352 ? 131.451 128.586 145.753 1.00 42.01 351 ILE A N 1
ATOM 2378 C CA . ILE A 1 352 ? 131.011 127.193 145.716 1.00 42.56 351 ILE A CA 1
ATOM 2379 C C . ILE A 1 352 ? 129.912 127.028 144.681 1.00 47.03 351 ILE A C 1
ATOM 2380 O O . ILE A 1 352 ? 129.996 126.173 143.788 1.00 54.29 351 ILE A O 1
ATOM 2385 N N . ALA A 1 353 ? 128.905 127.905 144.742 1.00 43.61 352 ALA A N 1
ATOM 2386 C CA . ALA A 1 353 ? 127.806 127.859 143.788 1.00 40.89 352 ALA A CA 1
ATOM 2387 C C . ALA A 1 353 ? 128.340 127.769 142.369 1.00 45.80 352 ALA A C 1
ATOM 2388 O O . ALA A 1 353 ? 128.086 126.790 141.653 1.00 54.44 352 ALA A O 1
ATOM 2390 N N . VAL A 1 354 ? 129.180 128.739 141.991 1.00 37.36 353 VAL A N 1
ATOM 2391 C CA . VAL A 1 354 ? 129.684 128.788 140.623 1.00 37.51 353 VAL A CA 1
ATOM 2392 C C . VAL A 1 354 ? 130.334 127.463 140.271 1.00 42.24 353 VAL A C 1
ATOM 2393 O O . VAL A 1 354 ? 129.993 126.832 139.260 1.00 48.74 353 VAL A O 1
ATOM 2397 N N . VAL A 1 355 ? 131.201 126.970 141.162 1.00 40.09 354 VAL A N 1
ATOM 2398 C CA . VAL A 1 355 ? 131.924 125.738 140.871 1.00 41.12 354 VAL A CA 1
ATOM 2399 C C . VAL A 1 355 ? 130.937 124.628 140.560 1.00 42.40 354 VAL A C 1
ATOM 2400 O O . VAL A 1 355 ? 130.987 124.013 139.485 1.00 54.24 354 VAL A O 1
ATOM 2404 N N . GLY A 1 356 ? 129.954 124.437 141.444 1.00 36.26 355 GLY A N 1
ATOM 2405 C CA . GLY A 1 356 ? 128.971 123.397 141.202 1.00 39.29 355 GLY A CA 1
ATOM 2406 C C . GLY A 1 356 ? 128.309 123.574 139.855 1.00 45.45 355 GLY A C 1
ATOM 2407 O O . GLY A 1 356 ? 128.333 122.668 139.012 1.00 51.25 355 GLY A O 1
ATOM 2408 N N . PHE A 1 357 ? 127.757 124.769 139.636 1.00 46.75 356 PHE A N 1
ATOM 2409 C CA . PHE A 1 357 ? 127.117 125.090 138.336 1.00 47.54 356 PHE A CA 1
ATOM 2410 C C . PHE A 1 357 ? 128.041 124.651 137.197 1.00 51.08 356 PHE A C 1
ATOM 2411 O O . PHE A 1 357 ? 127.575 123.909 136.318 1.00 56.69 356 PHE A O 1
ATOM 2419 N N . ALA A 1 358 ? 129.308 125.077 137.225 1.00 44.20 357 ALA A N 1
ATOM 2420 C CA . ALA A 1 358 ? 130.251 124.735 136.170 1.00 39.15 357 ALA A CA 1
ATOM 2421 C C . ALA A 1 358 ? 130.198 123.245 135.884 1.00 45.29 357 ALA A C 1
ATOM 2422 O O . ALA A 1 358 ? 129.800 122.821 134.789 1.00 52.31 357 ALA A O 1
ATOM 2424 N N . ILE A 1 359 ? 130.484 122.434 136.907 1.00 45.25 358 ILE A N 1
ATOM 2425 C CA . ILE A 1 359 ? 130.536 120.991 136.705 1.00 46.21 358 ILE A CA 1
ATOM 2426 C C . ILE A 1 359 ? 129.223 120.512 136.111 1.00 44.35 358 ILE A C 1
ATOM 2427 O O . ILE A 1 359 ? 129.202 119.837 135.070 1.00 47.64 358 ILE A O 1
ATOM 2432 N N . ALA A 1 360 ? 128.106 120.951 136.701 1.00 34.60 359 ALA A N 1
ATOM 2433 C CA . ALA A 1 360 ? 126.804 120.501 136.230 1.00 39.28 359 ALA A CA 1
ATOM 2434 C C . ALA A 1 360 ? 126.676 120.749 134.740 1.00 51.99 359 ALA A C 1
ATOM 2435 O O . ALA A 1 360 ? 126.468 119.810 133.956 1.00 62.22 359 ALA A O 1
ATOM 2437 N N . ILE A 1 361 ? 126.935 121.991 134.321 1.00 49.42 360 ILE A N 1
ATOM 2438 C CA . ILE A 1 361 ? 126.755 122.342 132.919 1.00 45.45 360 ILE A CA 1
ATOM 2439 C C . ILE A 1 361 ? 127.561 121.397 132.048 1.00 50.31 360 ILE A C 1
ATOM 2440 O O . ILE A 1 361 ? 127.024 120.766 131.125 1.00 56.34 360 ILE A O 1
ATOM 2445 N N . SER A 1 362 ? 128.834 121.196 132.407 1.00 37.93 361 SER A N 1
ATOM 2446 C CA . SER A 1 362 ? 129.696 120.362 131.584 1.00 36.32 361 SER A CA 1
ATOM 2447 C C . SER A 1 362 ? 129.044 119.011 131.355 1.00 41.35 361 SER A C 1
ATOM 2448 O O . SER A 1 362 ? 128.774 118.627 130.208 1.00 51.56 361 SER A O 1
ATOM 2451 N N . LEU A 1 363 ? 128.652 118.344 132.445 1.00 40.91 362 LEU A N 1
ATOM 2452 C CA . LEU A 1 363 ? 128.081 117.013 132.300 1.00 44.25 362 LEU A CA 1
ATOM 2453 C C . LEU A 1 363 ? 126.878 117.058 131.377 1.00 52.97 362 LEU A C 1
ATOM 2454 O O . LEU A 1 363 ? 126.827 116.336 130.371 1.00 63.61 362 LEU A O 1
ATOM 2459 N N . GLY A 1 364 ? 125.956 117.989 131.637 1.00 47.04 363 GLY A N 1
ATOM 2460 C CA . GLY A 1 364 ? 124.763 118.053 130.817 1.00 48.46 363 GLY A CA 1
ATOM 2461 C C . GLY A 1 364 ? 125.115 118.212 129.355 1.00 55.94 363 GLY A C 1
ATOM 2462 O O . GLY A 1 364 ? 124.674 117.427 128.507 1.00 58.64 363 GLY A O 1
ATOM 2463 N N . LYS A 1 365 ? 126.018 119.151 129.061 1.00 50.52 364 LYS A N 1
ATOM 2464 C CA . LYS A 1 365 ? 126.357 119.405 127.669 1.00 47.31 364 LYS A CA 1
ATOM 2465 C C . LYS A 1 365 ? 126.936 118.156 127.031 1.00 48.87 364 LYS A C 1
ATOM 2466 O O . LYS A 1 365 ? 126.545 117.783 125.917 1.00 56.31 364 LYS A O 1
ATOM 2472 N N . ILE A 1 366 ? 127.807 117.450 127.758 1.00 36.31 365 ILE A N 1
ATOM 2473 C CA . ILE A 1 366 ? 128.374 116.221 127.215 1.00 35.67 365 ILE A CA 1
ATOM 2474 C C . ILE A 1 366 ? 127.255 115.258 126.857 1.00 46.74 365 ILE A C 1
ATOM 2475 O O . ILE A 1 366 ? 127.154 114.788 125.716 1.00 55.94 365 ILE A O 1
ATOM 2480 N N . PHE A 1 367 ? 126.341 115.024 127.802 1.00 45.08 366 PHE A N 1
ATOM 2481 C CA . PHE A 1 367 ? 125.267 114.083 127.527 1.00 49.45 366 PHE A CA 1
ATOM 2482 C C . PHE A 1 367 ? 124.327 114.631 126.468 1.00 52.65 366 PHE A C 1
ATOM 2483 O O . PHE A 1 367 ? 123.724 113.854 125.717 1.00 58.49 366 PHE A O 1
ATOM 2491 N N . ALA A 1 368 ? 124.233 115.959 126.358 1.00 50.70 367 ALA A N 1
ATOM 2492 C CA . ALA A 1 368 ? 123.496 116.545 125.247 1.00 50.65 367 ALA A CA 1
ATOM 2493 C C . ALA A 1 368 ? 124.054 116.044 123.924 1.00 51.22 367 ALA A C 1
ATOM 2494 O O . ALA A 1 368 ? 123.320 115.498 123.090 1.00 50.69 367 ALA A O 1
ATOM 2496 N N . LEU A 1 369 ? 125.375 116.144 123.753 1.00 51.67 368 LEU A N 1
ATOM 2497 C CA . LEU A 1 369 ? 125.997 115.688 122.520 1.00 49.25 368 LEU A CA 1
ATOM 2498 C C . LEU A 1 369 ? 125.869 114.187 122.333 1.00 53.59 368 LEU A C 1
ATOM 2499 O O . LEU A 1 369 ? 126.123 113.692 121.229 1.00 57.08 368 LEU A O 1
ATOM 2504 N N . ARG A 1 370 ? 125.482 113.454 123.376 1.00 51.19 369 ARG A N 1
ATOM 2505 C CA . ARG A 1 370 ? 125.297 112.019 123.253 1.00 48.39 369 ARG A CA 1
ATOM 2506 C C . ARG A 1 370 ? 123.844 111.625 123.028 1.00 49.83 369 ARG A C 1
ATOM 2507 O O . ARG A 1 370 ? 123.576 110.456 122.729 1.00 53.81 369 ARG A O 1
ATOM 2515 N N . HIS A 1 371 ? 122.896 112.563 123.155 1.00 46.75 370 HIS A N 1
ATOM 2516 C CA . HIS A 1 371 ? 121.495 112.193 122.990 1.00 46.29 370 HIS A CA 1
ATOM 2517 C C . HIS A 1 371 ? 120.675 113.222 122.220 1.00 46.78 370 HIS A C 1
ATOM 2518 O O . HIS A 1 371 ? 119.448 113.082 122.152 1.00 45.59 370 HIS A O 1
ATOM 2525 N N . GLY A 1 372 ? 121.302 114.242 121.641 1.00 53.47 371 GLY A N 1
ATOM 2526 C CA . GLY A 1 372 ? 120.612 115.151 120.747 1.00 56.08 371 GLY A CA 1
ATOM 2527 C C . GLY A 1 372 ? 119.478 115.953 121.353 1.00 58.59 371 GLY A C 1
ATOM 2528 O O . GLY A 1 372 ? 118.397 116.044 120.764 1.00 61.00 371 GLY A O 1
ATOM 2529 N N . TYR A 1 373 ? 119.703 116.536 122.529 1.00 64.69 372 TYR A N 1
ATOM 2530 C CA . TYR A 1 373 ? 118.752 117.461 123.127 1.00 62.23 372 TYR A CA 1
ATOM 2531 C C . TYR A 1 373 ? 119.522 118.631 123.722 1.00 64.34 372 TYR A C 1
ATOM 2532 O O . TYR A 1 373 ? 120.723 118.541 123.986 1.00 64.33 372 TYR A O 1
ATOM 2541 N N . ARG A 1 374 ? 118.819 119.740 123.932 1.00 70.65 373 ARG A N 1
ATOM 2542 C CA . ARG A 1 374 ? 119.421 120.971 124.425 1.00 72.01 373 ARG A CA 1
ATOM 2543 C C . ARG A 1 374 ? 119.152 121.116 125.915 1.00 74.50 373 ARG A C 1
ATOM 2544 O O . ARG A 1 374 ? 118.017 120.933 126.368 1.00 72.47 373 ARG A O 1
ATOM 2552 N N . VAL A 1 375 ? 120.197 121.442 126.670 1.00 63.99 374 VAL A N 1
ATOM 2553 C CA . VAL A 1 375 ? 120.113 121.641 128.111 1.00 54.72 374 VAL A CA 1
ATOM 2554 C C . VAL A 1 375 ? 120.259 123.134 128.370 1.00 59.16 374 VAL A C 1
ATOM 2555 O O . VAL A 1 375 ? 121.310 123.722 128.085 1.00 63.47 374 VAL A O 1
ATOM 2559 N N . ASP A 1 376 ? 119.211 123.751 128.909 1.00 52.30 375 ASP A N 1
ATOM 2560 C CA . ASP A 1 376 ? 119.227 125.187 129.155 1.00 47.77 375 ASP A CA 1
ATOM 2561 C C . ASP A 1 376 ? 120.088 125.492 130.375 1.00 50.58 375 ASP A C 1
ATOM 2562 O O . ASP A 1 376 ? 119.849 124.957 131.462 1.00 60.17 375 ASP A O 1
ATOM 2567 N N . SER A 1 377 ? 121.092 126.353 130.191 1.00 47.99 376 SER A N 1
ATOM 2568 C CA . SER A 1 377 ? 121.995 126.685 131.289 1.00 53.26 376 SER A CA 1
ATOM 2569 C C . SER A 1 377 ? 121.269 127.427 132.404 1.00 56.60 376 SER A C 1
ATOM 2570 O O . SER A 1 377 ? 121.479 127.138 133.589 1.00 61.31 376 SER A O 1
ATOM 2573 N N . ASN A 1 378 ? 120.417 128.390 132.046 1.00 53.67 377 ASN A N 1
ATOM 2574 C CA . ASN A 1 378 ? 119.706 129.163 133.059 1.00 53.21 377 ASN A CA 1
ATOM 2575 C C . ASN A 1 378 ? 118.753 128.284 133.859 1.00 54.78 377 ASN A C 1
ATOM 2576 O O . ASN A 1 378 ? 118.673 128.400 135.089 1.00 62.09 377 ASN A O 1
ATOM 2581 N N . GLN A 1 379 ? 118.025 127.396 133.181 1.00 45.99 378 GLN A N 1
ATOM 2582 C CA . GLN A 1 379 ? 117.112 126.507 133.891 1.00 40.82 378 GLN A CA 1
ATOM 2583 C C . GLN A 1 379 ? 117.873 125.516 134.762 1.00 44.33 378 GLN A C 1
ATOM 2584 O O . GLN A 1 379 ? 117.419 125.174 135.858 1.00 53.73 378 GLN A O 1
ATOM 2590 N N . GLU A 1 380 ? 119.030 125.043 134.293 1.00 45.97 379 GLU A N 1
ATOM 2591 C CA . GLU A 1 380 ? 119.864 124.181 135.126 1.00 45.77 379 GLU A CA 1
ATOM 2592 C C . GLU A 1 380 ? 120.323 124.908 136.380 1.00 46.66 379 GLU A C 1
ATOM 2593 O O . GLU A 1 380 ? 120.310 124.340 137.480 1.00 54.25 379 GLU A O 1
ATOM 2599 N N . LEU A 1 381 ? 120.741 126.166 136.231 1.00 37.92 380 LEU A N 1
ATOM 2600 C CA . LEU A 1 381 ? 121.164 126.949 137.386 1.00 35.86 380 LEU A CA 1
ATOM 2601 C C . LEU A 1 381 ? 120.013 127.148 138.363 1.00 43.50 380 LEU A C 1
ATOM 2602 O O . LEU A 1 381 ? 120.193 127.021 139.580 1.00 50.17 380 LEU A O 1
ATOM 2607 N N . VAL A 1 382 ? 118.818 127.443 137.845 1.00 45.60 381 VAL A N 1
ATOM 2608 C CA . VAL A 1 382 ? 117.650 127.617 138.707 1.00 42.81 381 VAL A CA 1
ATOM 2609 C C . VAL A 1 382 ? 117.321 126.319 139.435 1.00 42.02 381 VAL A C 1
ATOM 2610 O O . VAL A 1 382 ? 117.002 126.325 140.630 1.00 47.62 381 VAL A O 1
ATOM 2614 N N . ALA A 1 383 ? 117.379 125.190 138.726 1.00 41.36 382 ALA A N 1
ATOM 2615 C CA . ALA A 1 383 ? 117.067 123.904 139.340 1.00 39.65 382 ALA A CA 1
ATOM 2616 C C . ALA A 1 383 ? 118.060 123.566 140.443 1.00 44.29 382 ALA A C 1
ATOM 2617 O O . ALA A 1 383 ? 117.671 123.131 141.534 1.00 53.94 382 ALA A O 1
ATOM 2619 N N . LEU A 1 384 ? 119.353 123.763 140.177 1.00 38.18 383 LEU A N 1
ATOM 2620 C CA . LEU A 1 384 ? 120.362 123.487 141.194 1.00 36.87 383 LEU A CA 1
ATOM 2621 C C . LEU A 1 384 ? 120.202 124.415 142.392 1.00 42.22 383 LEU A C 1
ATOM 2622 O O . LEU A 1 384 ? 120.353 123.985 143.542 1.00 48.30 383 LEU A O 1
ATOM 2627 N N . GLY A 1 385 ? 119.891 125.689 142.144 1.00 43.32 384 GLY A N 1
ATOM 2628 C CA . GLY A 1 385 ? 119.670 126.610 143.246 1.00 43.42 384 GLY A CA 1
ATOM 2629 C C . GLY A 1 385 ? 118.477 126.228 144.099 1.00 44.78 384 GLY A C 1
ATOM 2630 O O . GLY A 1 385 ? 118.543 126.271 145.328 1.00 50.53 384 GLY A O 1
ATOM 2631 N N . LEU A 1 386 ? 117.367 125.853 143.460 1.00 38.47 385 LEU A N 1
ATOM 2632 C CA . LEU A 1 386 ? 116.195 125.427 144.216 1.00 40.96 385 LEU A CA 1
ATOM 2633 C C . LEU A 1 386 ? 116.484 124.160 145.007 1.00 44.98 385 LEU A C 1
ATOM 2634 O O . LEU A 1 386 ? 116.051 124.025 146.158 1.00 51.20 385 LEU A O 1
ATOM 2639 N N . SER A 1 387 ? 117.216 123.219 144.406 1.00 37.10 386 SER A N 1
ATOM 2640 C CA . SER A 1 387 ? 117.576 121.997 145.116 1.00 35.27 386 SER A CA 1
ATOM 2641 C C . SER A 1 387 ? 118.426 122.307 146.341 1.00 37.94 386 SER A C 1
ATOM 2642 O O . SER A 1 387 ? 118.172 121.788 147.435 1.00 44.99 386 SER A O 1
ATOM 2645 N N . ASN A 1 388 ? 119.431 123.173 146.181 1.00 36.62 387 ASN A N 1
ATOM 2646 C CA . ASN A 1 388 ? 120.283 123.537 147.308 1.00 34.64 387 ASN A CA 1
ATOM 2647 C C . ASN A 1 388 ? 119.496 124.270 148.387 1.00 47.64 387 ASN A C 1
ATOM 2648 O O . ASN A 1 388 ? 119.707 124.039 149.582 1.00 51.51 387 ASN A O 1
ATOM 2653 N N . LEU A 1 389 ? 118.586 125.161 147.986 1.00 48.18 388 LEU A N 1
ATOM 2654 C CA . LEU A 1 389 ? 117.793 125.906 148.959 1.00 39.56 388 LEU A CA 1
ATOM 2655 C C . LEU A 1 389 ? 116.884 124.979 149.756 1.00 43.31 388 LEU A C 1
ATOM 2656 O O . LEU A 1 389 ? 116.812 125.069 150.988 1.00 50.06 388 LEU A O 1
ATOM 2661 N N . ILE A 1 390 ? 116.185 124.073 149.068 1.00 36.34 389 ILE A N 1
ATOM 2662 C CA . ILE A 1 390 ? 115.286 123.156 149.757 1.00 35.16 389 ILE A CA 1
ATOM 2663 C C . ILE A 1 390 ? 116.074 122.196 150.641 1.00 41.06 389 ILE A C 1
ATOM 2664 O O . ILE A 1 390 ? 115.621 121.822 151.730 1.00 49.27 389 ILE A O 1
ATOM 2669 N N . GLY A 1 391 ? 117.267 121.792 150.201 1.00 38.24 390 GLY A N 1
ATOM 2670 C CA . GLY A 1 391 ? 118.114 120.980 151.058 1.00 43.11 390 GLY A CA 1
ATOM 2671 C C . GLY A 1 391 ? 118.556 121.719 152.306 1.00 48.26 390 GLY A C 1
ATOM 2672 O O . GLY A 1 391 ? 118.513 121.173 153.411 1.00 52.60 390 GLY A O 1
ATOM 2673 N N . GLY A 1 392 ? 118.978 122.975 152.149 1.00 43.88 391 GLY A N 1
ATOM 2674 C CA . GLY A 1 392 ? 119.371 123.768 153.300 1.00 40.68 391 GLY A CA 1
ATOM 2675 C C . GLY A 1 392 ? 118.234 123.995 154.273 1.00 38.75 391 GLY A C 1
ATOM 2676 O O . GLY A 1 392 ? 118.450 124.048 155.486 1.00 44.24 391 GLY A O 1
ATOM 2677 N N . ILE A 1 393 ? 117.011 124.137 153.760 1.00 31.24 392 ILE A N 1
ATOM 2678 C CA . ILE A 1 393 ? 115.850 124.213 154.642 1.00 31.01 392 ILE A CA 1
ATOM 2679 C C . ILE A 1 393 ? 115.663 122.895 155.383 1.00 36.10 392 ILE A C 1
ATOM 2680 O O . ILE A 1 393 ? 115.279 122.874 156.559 1.00 50.93 392 ILE A O 1
ATOM 2685 N N . PHE A 1 394 ? 115.952 121.778 154.718 1.00 32.27 393 PHE A N 1
ATOM 2686 C CA . PHE A 1 394 ? 115.731 120.443 155.270 1.00 36.49 393 PHE A CA 1
ATOM 2687 C C . PHE A 1 394 ? 117.024 119.775 155.724 1.00 44.58 393 PHE A C 1
ATOM 2688 O O . PHE A 1 394 ? 117.193 118.565 155.550 1.00 50.19 393 PHE A O 1
ATOM 2696 N N . GLN A 1 395 ? 117.952 120.543 156.301 1.00 47.18 394 GLN A N 1
ATOM 2697 C CA . GLN A 1 395 ? 119.161 120.003 156.932 1.00 41.45 394 GLN A CA 1
ATOM 2698 C C . GLN A 1 395 ? 120.041 119.243 155.939 1.00 40.96 394 GLN A C 1
ATOM 2699 O O . GLN A 1 395 ? 120.264 118.041 156.083 1.00 44.19 394 GLN A O 1
ATOM 2705 N N . CYS A 1 396 ? 120.545 119.942 154.930 1.00 42.31 395 CYS A N 1
ATOM 2706 C CA . CYS A 1 396 ? 121.429 119.363 153.928 1.00 42.06 395 CYS A CA 1
ATOM 2707 C C . CYS A 1 396 ? 122.566 120.336 153.620 1.00 53.57 395 CYS A C 1
ATOM 2708 O O . CYS A 1 396 ? 122.624 121.449 154.149 1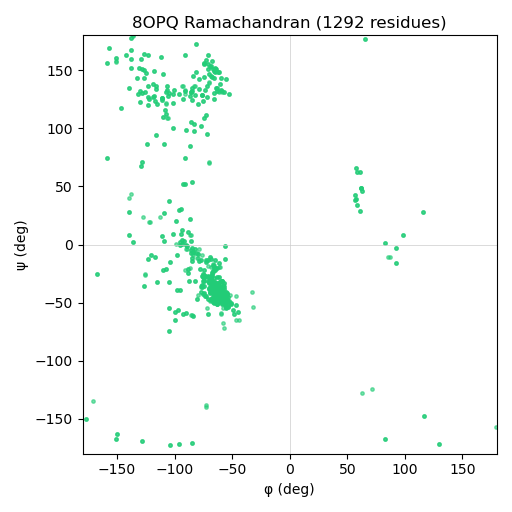.00 61.08 395 CYS A O 1
ATOM 2711 N N . PHE A 1 397 ? 123.475 119.905 152.757 1.00 44.51 396 PHE A N 1
ATOM 2712 C CA . PHE A 1 397 ? 124.652 120.667 152.371 1.00 36.85 396 PHE A CA 1
ATOM 2713 C C . PHE A 1 397 ? 124.747 120.713 150.854 1.00 30.92 396 PHE A C 1
ATOM 2714 O O . PHE A 1 397 ? 124.149 119.880 150.166 1.00 38.81 396 PHE A O 1
ATOM 2722 N N . PRO A 1 398 ? 125.480 121.682 150.300 1.00 32.85 397 PRO A N 1
ATOM 2723 C CA . PRO A 1 398 ? 125.442 121.902 148.847 1.00 38.64 397 PRO A CA 1
ATOM 2724 C C . PRO A 1 398 ? 125.792 120.653 148.049 1.00 38.82 397 PRO A C 1
ATOM 2725 O O . PRO A 1 398 ? 126.662 119.867 148.430 1.00 42.62 397 PRO A O 1
ATOM 2729 N N . VAL A 1 399 ? 125.096 120.483 146.922 1.00 43.59 398 VAL A N 1
ATOM 2730 C CA . VAL A 1 399 ? 125.185 119.288 146.096 1.00 39.77 398 VAL A CA 1
ATOM 2731 C C . VAL A 1 399 ? 125.511 119.689 144.663 1.00 45.70 398 VAL A C 1
ATOM 2732 O O . VAL A 1 399 ? 125.376 120.849 144.267 1.00 48.99 398 VAL A O 1
ATOM 2736 N N . SER A 1 400 ? 125.950 118.704 143.889 1.00 53.81 399 SER A N 1
ATOM 2737 C CA . SER A 1 400 ? 126.273 118.882 142.477 1.00 47.84 399 SER A CA 1
ATOM 2738 C C . SER A 1 400 ? 126.007 117.556 141.771 1.00 52.07 399 SER A C 1
ATOM 2739 O O . SER A 1 400 ? 125.295 116.693 142.295 1.00 64.06 399 SER A O 1
ATOM 2742 N N . CYS A 1 401 ? 126.560 117.393 140.573 1.00 44.99 400 CYS A N 1
ATOM 2743 C CA . CYS A 1 401 ? 126.442 116.149 139.826 1.00 48.51 400 CYS A CA 1
ATOM 2744 C C . CYS A 1 401 ? 127.789 115.440 139.783 1.00 51.98 400 CYS A C 1
ATOM 2745 O O . CYS A 1 401 ? 128.842 116.085 139.747 1.00 60.82 400 CYS A O 1
ATOM 2748 N N . SER A 1 402 ? 127.749 114.111 139.789 1.00 54.01 401 SER A N 1
ATOM 2749 C CA . SER A 1 402 ? 128.947 113.282 139.799 1.00 58.70 401 SER A CA 1
ATOM 2750 C C . SER A 1 402 ? 129.137 112.643 138.430 1.00 59.46 401 SER A C 1
ATOM 2751 O O . SER A 1 402 ? 128.174 112.157 137.829 1.00 64.36 401 SER A O 1
ATOM 2754 N N . MET A 1 403 ? 130.378 112.651 137.939 1.00 55.44 402 MET A N 1
ATOM 2755 C CA . MET A 1 403 ? 130.646 112.119 136.606 1.00 57.02 402 MET A CA 1
ATOM 2756 C C . MET A 1 403 ? 130.483 110.605 136.563 1.00 63.00 402 MET A C 1
ATOM 2757 O O . MET A 1 403 ? 129.821 110.073 135.664 1.00 71.97 402 MET A O 1
ATOM 2762 N N . SER A 1 404 ? 131.080 109.893 137.522 1.00 60.56 403 SER A N 1
ATOM 2763 C CA . SER A 1 404 ? 130.996 108.435 137.526 1.00 62.53 403 SER A CA 1
ATOM 2764 C C . SER A 1 404 ? 129.559 107.971 137.725 1.00 63.19 403 SER A C 1
ATOM 2765 O O . SER A 1 404 ? 129.098 107.030 137.068 1.00 64.06 403 SER A O 1
ATOM 2768 N N . ARG A 1 405 ? 128.836 108.625 138.635 1.00 51.15 404 ARG A N 1
ATOM 2769 C CA . ARG A 1 405 ? 127.443 108.271 138.875 1.00 53.90 404 ARG A CA 1
ATOM 2770 C C . ARG A 1 405 ? 126.592 108.506 137.633 1.00 57.77 404 ARG A C 1
ATOM 2771 O O . ARG A 1 405 ? 125.733 107.683 137.297 1.00 63.52 404 ARG A O 1
ATOM 2779 N N . SER A 1 406 ? 126.817 109.624 136.940 1.00 47.18 405 SER A N 1
ATOM 2780 C CA . SER A 1 406 ? 126.066 109.900 135.720 1.00 48.99 405 SER A CA 1
ATOM 2781 C C . SER A 1 406 ? 126.393 108.887 134.631 1.00 56.36 405 SER A C 1
ATOM 2782 O O . SER A 1 406 ? 125.505 108.459 133.884 1.00 61.53 405 SER A O 1
ATO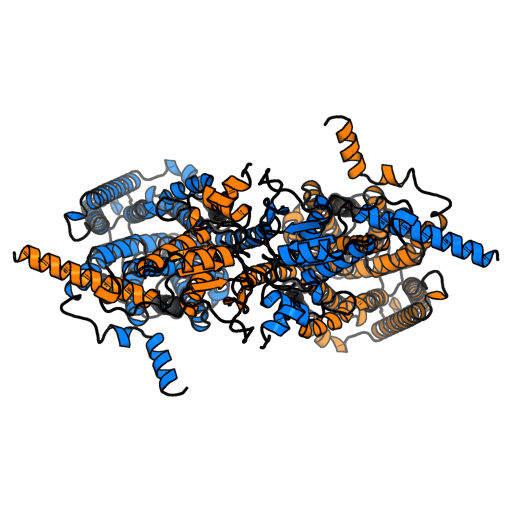M 2785 N N . LEU A 1 407 ? 127.665 108.496 134.518 1.00 55.85 406 LEU A N 1
ATOM 2786 C CA . LEU A 1 407 ? 128.038 107.482 133.537 1.00 54.49 406 LEU A CA 1
ATOM 2787 C C . LEU A 1 407 ? 127.373 106.148 133.845 1.00 60.09 406 LEU A C 1
ATOM 2788 O O . LEU A 1 407 ? 126.910 105.452 132.934 1.00 63.51 406 LEU A O 1
ATOM 2793 N N . VAL A 1 408 ? 127.318 105.771 135.124 1.00 57.05 407 VAL A N 1
ATOM 2794 C CA . VAL A 1 408 ? 126.650 104.528 135.503 1.00 53.49 407 VAL A CA 1
ATOM 2795 C C . VAL A 1 408 ? 125.158 104.612 135.204 1.00 51.33 407 VAL A C 1
ATOM 2796 O O . VAL A 1 408 ? 124.550 103.646 134.726 1.00 58.08 407 VAL A O 1
ATOM 2800 N N . GLN A 1 409 ? 124.547 105.766 135.478 1.00 49.21 408 GLN A N 1
ATOM 2801 C CA . GLN A 1 409 ? 123.133 105.954 135.166 1.00 52.05 408 GLN A CA 1
ATOM 2802 C C . GLN A 1 409 ? 122.876 105.815 133.670 1.00 58.83 408 GLN A C 1
ATOM 2803 O O . GLN A 1 409 ? 121.895 105.185 133.256 1.00 62.41 408 GLN A O 1
ATOM 2809 N N . GLU A 1 410 ? 123.745 106.401 132.846 1.00 60.49 409 GLU A N 1
ATOM 2810 C CA . GLU A 1 410 ? 123.607 106.264 131.399 1.00 57.31 409 GLU A CA 1
ATOM 2811 C C . GLU A 1 410 ? 123.778 104.815 130.958 1.00 60.25 409 GLU A C 1
ATOM 2812 O O . GLU A 1 410 ? 123.011 104.316 130.127 1.00 63.88 409 GLU A O 1
ATOM 2818 N N . SER A 1 411 ? 124.780 104.124 131.507 1.00 57.32 410 SER A N 1
ATOM 2819 C CA . SER A 1 411 ? 125.084 102.768 131.063 1.00 58.99 410 SER A CA 1
ATOM 2820 C C . SER A 1 411 ? 123.984 101.789 131.455 1.00 57.99 410 SER A C 1
ATOM 2821 O O . SER A 1 411 ? 123.642 100.890 130.678 1.00 58.79 410 SER A O 1
ATOM 2824 N N . THR A 1 412 ? 123.420 101.945 132.655 1.00 56.76 411 THR A N 1
ATOM 2825 C CA . THR A 1 412 ? 122.395 101.019 133.123 1.00 59.47 411 THR A CA 1
ATOM 2826 C C . THR A 1 412 ? 121.118 101.091 132.296 1.00 59.57 411 THR A C 1
ATOM 2827 O O . THR A 1 412 ? 120.318 100.151 132.337 1.00 61.77 411 THR A O 1
ATOM 2831 N N . GLY A 1 413 ? 120.909 102.173 131.552 1.00 54.37 412 GLY A N 1
ATOM 2832 C CA . GLY A 1 413 ? 119.746 102.274 130.693 1.00 55.63 412 GLY A CA 1
ATOM 2833 C C . GLY A 1 413 ? 118.790 103.380 131.083 1.00 58.31 412 GLY A C 1
ATOM 2834 O O . GLY A 1 413 ? 117.587 103.287 130.826 1.00 66.13 412 GLY A O 1
ATOM 2835 N N . GLY A 1 414 ? 119.311 104.433 131.707 1.00 54.34 413 GLY A N 1
ATOM 2836 C CA . GLY A 1 414 ? 118.474 105.560 132.077 1.00 57.56 413 GLY A CA 1
ATOM 2837 C C . GLY A 1 414 ? 118.197 106.459 130.881 1.00 58.42 413 GLY A C 1
ATOM 2838 O O . GLY A 1 414 ? 119.057 106.683 130.030 1.00 60.06 413 GLY A O 1
ATOM 2839 N N . ASN A 1 415 ? 116.970 106.976 130.826 1.00 63.38 414 ASN A N 1
ATOM 2840 C CA . ASN A 1 415 ? 116.560 107.861 129.747 1.00 65.89 414 ASN A CA 1
ATOM 2841 C C . ASN A 1 415 ? 115.765 109.070 130.218 1.00 68.36 414 ASN A C 1
ATOM 2842 O O . ASN A 1 415 ? 115.335 109.869 129.378 1.00 73.54 414 ASN A O 1
ATOM 2847 N N . SER A 1 416 ? 115.558 109.233 131.522 1.00 58.27 415 SER A N 1
ATOM 2848 C CA . SER A 1 416 ? 114.814 110.367 132.047 1.00 59.57 415 SER A CA 1
ATOM 2849 C C . SER A 1 416 ? 115.226 110.596 133.495 1.00 66.05 415 SER A C 1
ATOM 2850 O O . SER A 1 416 ? 115.912 109.771 134.105 1.00 69.45 415 SER A O 1
ATOM 2853 N N . GLN A 1 417 ? 114.803 111.735 134.043 1.00 63.13 416 GLN A N 1
ATOM 2854 C CA . GLN A 1 417 ? 115.056 112.044 135.444 1.00 60.26 416 GLN A CA 1
ATOM 2855 C C . GLN A 1 417 ? 114.242 111.181 136.398 1.00 60.81 416 GLN A C 1
ATOM 2856 O O . GLN A 1 417 ? 114.556 111.152 137.594 1.00 63.56 416 GLN A O 1
ATOM 2862 N N . VAL A 1 418 ? 113.227 110.471 135.896 1.00 57.81 417 VAL A N 1
ATOM 2863 C CA . VAL A 1 418 ? 112.436 109.585 136.746 1.00 55.43 417 VAL A CA 1
ATOM 2864 C C . VAL A 1 418 ? 113.343 108.599 137.465 1.00 61.15 417 VAL A C 1
ATOM 2865 O O . VAL A 1 418 ? 113.188 108.352 138.668 1.00 66.11 417 VAL A O 1
ATOM 2869 N N . ALA A 1 419 ? 114.323 108.045 136.745 1.00 60.88 418 ALA A N 1
ATOM 2870 C CA . ALA A 1 419 ? 115.300 107.156 137.364 1.00 65.10 418 ALA A CA 1
ATOM 2871 C C . ALA A 1 419 ? 115.912 107.802 138.598 1.00 65.51 418 ALA A C 1
ATOM 2872 O O . ALA A 1 419 ? 115.901 107.219 139.689 1.00 69.12 418 ALA A O 1
ATOM 2874 N N . GLY A 1 420 ? 116.400 109.036 138.452 1.00 55.40 419 GLY A N 1
ATOM 2875 C CA . GLY A 1 420 ? 116.949 109.737 139.599 1.00 54.23 419 GLY A CA 1
ATOM 2876 C C . GLY A 1 420 ? 115.943 109.856 140.725 1.00 53.76 419 GLY A C 1
ATOM 2877 O O . GLY A 1 420 ? 116.266 109.601 141.889 1.00 57.00 419 GLY A O 1
ATOM 2878 N N . ALA A 1 421 ? 114.697 110.195 140.386 1.00 52.49 420 ALA A N 1
ATOM 2879 C CA . ALA A 1 421 ? 113.648 110.254 141.395 1.00 53.71 420 ALA A CA 1
ATOM 2880 C C . ALA A 1 421 ? 113.517 108.917 142.108 1.00 54.06 420 ALA A C 1
ATOM 2881 O O . ALA A 1 421 ? 113.459 108.861 143.343 1.00 65.71 420 ALA A O 1
ATOM 2883 N N . ILE A 1 422 ? 113.527 107.821 141.342 1.00 43.29 421 ILE A N 1
ATOM 2884 C CA . ILE A 1 422 ? 113.458 106.497 141.951 1.00 47.89 421 ILE A CA 1
ATOM 2885 C C . ILE A 1 422 ? 114.597 106.323 142.943 1.00 53.01 421 ILE A C 1
ATOM 2886 O O . ILE A 1 422 ? 114.393 105.844 144.067 1.00 57.73 421 ILE A O 1
ATOM 2891 N N . SER A 1 423 ? 115.801 106.765 142.564 1.00 52.73 422 SER A N 1
ATOM 2892 C CA . SER A 1 423 ? 116.939 106.694 143.472 1.00 52.52 422 SER A CA 1
ATOM 2893 C C . SER A 1 423 ? 116.603 107.347 144.803 1.00 54.06 422 SER A C 1
ATOM 2894 O O . SER A 1 423 ? 116.789 106.745 145.869 1.00 59.68 422 SER A O 1
ATOM 2897 N N . SER A 1 424 ? 116.043 108.559 144.753 1.00 45.12 423 SER A N 1
ATOM 2898 C CA . SER A 1 424 ? 115.689 109.261 145.981 1.00 46.76 423 SER A CA 1
ATOM 2899 C C . SER A 1 424 ? 114.780 108.400 146.843 1.00 50.93 423 SER A C 1
ATOM 2900 O O . SER A 1 424 ? 115.014 108.240 148.048 1.00 53.89 423 SER A O 1
ATOM 2903 N N . LEU A 1 425 ? 113.771 107.782 146.221 1.00 46.93 424 LEU A N 1
ATOM 2904 C CA . LEU A 1 425 ? 112.848 106.942 146.974 1.00 46.91 424 LEU A CA 1
ATOM 2905 C C . LEU A 1 425 ? 113.600 105.845 147.712 1.00 51.56 424 LEU A C 1
ATOM 2906 O O . LEU A 1 425 ? 113.375 105.620 148.908 1.00 56.95 424 LEU A O 1
ATOM 2911 N N . PHE A 1 426 ? 114.540 105.187 147.027 1.00 50.77 425 PHE A N 1
ATOM 2912 C CA . PHE A 1 426 ? 115.315 104.146 147.689 1.00 49.42 425 PHE A CA 1
ATOM 2913 C C . PHE A 1 426 ? 116.090 104.719 148.865 1.00 52.51 425 PHE A C 1
ATOM 2914 O O . PHE A 1 426 ? 116.093 104.139 149.959 1.00 57.07 425 PHE A O 1
ATOM 2922 N N . ILE A 1 427 ? 116.707 105.889 148.676 1.00 50.90 426 ILE A N 1
ATOM 2923 C CA . ILE A 1 427 ? 117.413 106.527 149.781 1.00 51.96 426 ILE A CA 1
ATOM 2924 C C . ILE A 1 427 ? 116.442 106.822 150.913 1.00 55.34 426 ILE A C 1
ATOM 2925 O O . ILE A 1 427 ? 116.772 106.653 152.094 1.00 58.13 426 ILE A O 1
ATOM 2930 N N . LEU A 1 428 ? 115.213 107.221 150.567 1.00 49.18 427 LEU A N 1
ATOM 2931 C CA . LEU A 1 428 ? 114.190 107.435 151.583 1.00 45.90 427 LEU A CA 1
ATOM 2932 C C . LEU A 1 428 ? 114.033 106.197 152.452 1.00 46.03 427 LEU A C 1
ATOM 2933 O O . LEU A 1 428 ? 114.005 106.290 153.685 1.00 48.54 427 LEU A O 1
ATOM 2938 N N . LEU A 1 429 ? 113.977 105.020 151.823 1.00 44.59 428 LEU A N 1
ATOM 2939 C CA . LEU A 1 429 ? 113.884 103.781 152.587 1.00 42.17 428 LEU A CA 1
ATOM 2940 C C . LEU A 1 429 ? 115.053 103.666 153.554 1.00 48.63 428 LEU A C 1
ATOM 2941 O O . LEU A 1 429 ? 114.866 103.398 154.748 1.00 55.76 428 LEU A O 1
ATOM 2946 N N . ILE A 1 430 ? 116.266 103.926 153.062 1.00 48.94 429 ILE A N 1
ATOM 2947 C CA . ILE A 1 430 ? 117.446 103.878 153.918 1.00 50.34 429 ILE A CA 1
ATOM 2948 C C . ILE A 1 430 ? 117.324 104.897 155.042 1.00 54.11 429 ILE A C 1
ATOM 2949 O O . ILE A 1 430 ? 117.750 104.649 156.177 1.00 54.52 429 ILE A O 1
ATOM 2954 N N . ILE A 1 431 ? 116.735 106.057 154.747 1.00 49.58 430 ILE A N 1
ATOM 2955 C CA . ILE A 1 431 ? 116.527 107.061 155.783 1.00 43.79 430 ILE A CA 1
ATOM 2956 C C . ILE A 1 431 ? 115.485 106.587 156.790 1.00 50.17 430 ILE A C 1
ATOM 2957 O O . ILE A 1 431 ? 115.595 106.861 157.991 1.00 54.03 430 ILE A O 1
ATOM 2962 N N . VAL A 1 432 ? 114.469 105.857 156.326 1.00 48.79 431 VAL A N 1
ATOM 2963 C CA . VAL A 1 432 ? 113.343 105.523 157.197 1.00 42.85 431 VAL A CA 1
ATOM 2964 C C . VAL A 1 432 ? 113.760 104.501 158.249 1.00 45.69 431 VAL A C 1
ATOM 2965 O O . VAL A 1 432 ? 113.680 104.759 159.455 1.00 53.74 431 VAL A O 1
ATOM 2969 N N . LYS A 1 433 ? 114.210 103.335 157.814 1.00 49.51 432 LYS A N 1
ATOM 2970 C CA . LYS A 1 433 ? 114.488 102.267 158.768 1.00 55.35 432 LYS A CA 1
ATOM 2971 C C . LYS A 1 433 ? 115.887 101.683 158.645 1.00 58.01 432 LYS A C 1
ATOM 2972 O O . LYS A 1 433 ? 116.482 101.321 159.663 1.00 60.72 432 LYS A O 1
ATOM 2978 N N . LEU A 1 434 ? 116.429 101.581 157.433 1.00 50.66 433 LEU A N 1
ATOM 2979 C CA . LEU A 1 434 ? 117.745 100.982 157.251 1.00 44.55 433 LEU A CA 1
ATOM 2980 C C . LEU A 1 434 ? 118.853 102.007 157.461 1.00 44.90 433 LEU A C 1
ATOM 2981 O O . LEU A 1 434 ? 119.722 102.175 156.600 1.00 46.96 433 LEU A O 1
ATOM 2986 N N . GLY A 1 435 ? 118.837 102.686 158.604 1.00 54.73 434 GLY A N 1
ATOM 2987 C CA . GLY A 1 435 ? 119.864 103.661 158.912 1.00 56.70 434 GLY A CA 1
ATOM 2988 C C . GLY A 1 435 ? 120.705 103.266 160.107 1.00 62.20 434 GLY A C 1
ATOM 2989 O O . GLY A 1 435 ? 121.897 103.581 160.169 1.00 65.83 434 GLY A O 1
ATOM 2990 N N . GLU A 1 436 ? 120.095 102.566 161.063 1.00 62.28 435 GLU A N 1
ATOM 2991 C CA . GLU A 1 436 ? 120.812 102.104 162.243 1.00 60.21 435 GLU A CA 1
ATOM 2992 C C . GLU A 1 436 ? 121.610 100.833 161.990 1.00 60.52 435 GLU A C 1
ATOM 2993 O O . GLU A 1 436 ? 122.368 100.412 162.870 1.00 63.47 435 GLU A O 1
ATOM 2999 N N . LEU A 1 437 ? 121.458 100.215 160.816 1.00 57.32 436 LEU A N 1
ATOM 3000 C CA . LEU A 1 437 ? 122.236 99.024 160.496 1.00 60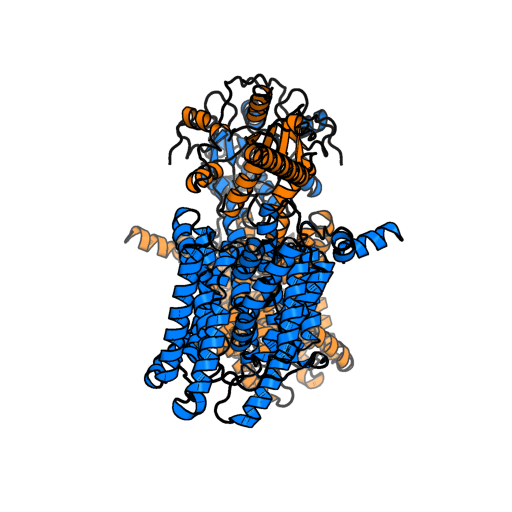.62 436 LEU A CA 1
ATOM 3001 C C . LEU A 1 437 ? 123.717 99.346 160.335 1.00 64.64 436 LEU A C 1
ATOM 3002 O O . LEU A 1 437 ? 124.566 98.473 160.550 1.00 67.57 436 LEU A O 1
ATOM 3007 N N . PHE A 1 438 ? 124.045 100.586 159.973 1.00 58.61 437 PHE A N 1
ATOM 3008 C CA . PHE A 1 438 ? 125.423 101.011 159.755 1.00 57.75 437 PHE A CA 1
ATOM 3009 C C . PHE A 1 438 ? 126.033 101.652 160.996 1.00 57.62 437 PHE A C 1
ATOM 3010 O O . PHE A 1 438 ? 126.882 102.541 160.880 1.00 62.30 437 PHE A O 1
ATOM 3018 N N . HIS A 1 439 ? 125.606 101.223 162.185 1.00 53.89 438 HIS A N 1
ATOM 3019 C CA . HIS A 1 439 ? 126.140 101.794 163.417 1.00 56.73 438 HIS A CA 1
ATOM 3020 C C . HIS A 1 439 ? 127.627 101.496 163.572 1.00 58.29 438 HIS A C 1
ATOM 3021 O O . HIS A 1 439 ? 128.405 102.371 163.970 1.00 62.40 438 HIS A O 1
ATOM 3028 N N . ASP A 1 440 ? 128.043 100.270 163.258 1.00 63.56 439 ASP A N 1
ATOM 3029 C CA . ASP A 1 440 ? 129.410 99.823 163.486 1.00 66.48 439 ASP A CA 1
ATOM 3030 C C . ASP A 1 440 ? 130.274 99.897 162.232 1.00 70.04 439 ASP A C 1
ATOM 3031 O O . ASP A 1 440 ? 131.309 99.228 162.163 1.00 73.55 439 ASP A O 1
ATOM 3036 N N . LEU A 1 441 ? 129.875 100.689 161.245 1.00 61.85 440 LEU A N 1
ATOM 3037 C CA . LEU A 1 441 ? 130.668 100.817 160.031 1.00 55.75 440 LEU A CA 1
ATOM 3038 C C . LEU A 1 441 ? 132.006 101.478 160.348 1.00 59.46 440 LEU A C 1
ATOM 3039 O O . LEU A 1 441 ? 132.027 102.568 160.937 1.00 63.09 440 LEU A O 1
ATOM 3044 N N . PRO A 1 442 ? 133.132 100.858 159.996 1.00 62.25 441 PRO A N 1
ATOM 3045 C CA . PRO A 1 442 ? 134.426 101.521 160.193 1.00 57.52 441 PRO A CA 1
ATOM 3046 C C . PRO A 1 442 ? 134.497 102.822 159.410 1.00 56.87 441 PRO A C 1
ATOM 3047 O O . PRO A 1 442 ? 134.064 102.902 158.258 1.00 63.33 441 PRO A O 1
ATOM 3051 N N . LYS A 1 443 ? 135.054 103.851 160.051 1.00 45.47 442 LYS A N 1
ATOM 3052 C CA . LYS A 1 443 ? 135.093 105.170 159.430 1.00 47.15 442 LYS A CA 1
ATOM 3053 C C . LYS A 1 443 ? 136.100 105.218 158.289 1.00 47.64 442 LYS A C 1
ATOM 3054 O O . LYS A 1 443 ? 135.797 105.743 157.209 1.00 56.51 442 LYS A O 1
ATOM 3060 N N . ALA A 1 444 ? 137.293 104.654 158.501 1.00 35.57 443 ALA A N 1
ATOM 3061 C CA . ALA A 1 444 ? 138.353 104.741 157.503 1.00 42.79 443 ALA A CA 1
ATOM 3062 C C . ALA A 1 444 ? 137.915 104.176 156.161 1.00 44.88 443 ALA A C 1
ATOM 3063 O O . ALA A 1 444 ? 138.328 104.685 155.111 1.00 50.32 443 ALA A O 1
ATOM 3065 N N . VAL A 1 445 ? 137.062 103.147 156.174 1.00 35.31 444 VAL A N 1
ATOM 3066 C CA . VAL A 1 445 ? 136.574 102.561 154.927 1.00 39.26 444 VAL A CA 1
ATOM 3067 C C . VAL A 1 445 ? 135.941 103.636 154.057 1.00 44.83 444 VAL A C 1
ATOM 3068 O O . VAL A 1 445 ? 136.238 103.747 152.860 1.00 52.39 444 VAL A O 1
ATOM 3072 N N . LEU A 1 446 ? 135.087 104.470 154.658 1.00 44.59 445 LEU A N 1
ATOM 3073 C CA . LEU A 1 446 ? 134.490 105.575 153.917 1.00 42.03 445 LEU A CA 1
ATOM 3074 C C . LEU A 1 446 ? 135.568 106.437 153.280 1.00 46.33 445 LEU A C 1
ATOM 3075 O O . LEU A 1 446 ? 135.516 106.735 152.080 1.00 54.92 445 LEU A O 1
ATOM 3080 N N . ALA A 1 447 ? 136.585 106.805 154.065 1.00 42.65 446 ALA A N 1
ATOM 3081 C CA . ALA A 1 447 ? 137.694 107.576 153.519 1.00 46.53 446 ALA A CA 1
ATOM 3082 C C . ALA A 1 447 ? 138.321 106.853 152.338 1.00 45.56 446 ALA A C 1
ATOM 3083 O O . ALA A 1 447 ? 138.561 107.459 151.284 1.00 52.34 446 ALA A O 1
ATOM 3085 N N . ALA A 1 448 ? 138.544 105.542 152.479 1.00 35.77 447 ALA A N 1
ATOM 3086 C CA . ALA A 1 448 ? 139.121 104.768 151.387 1.00 36.72 447 ALA A CA 1
ATOM 3087 C C . ALA A 1 448 ? 138.300 104.928 150.118 1.00 41.73 447 ALA A C 1
ATOM 3088 O O . ALA A 1 448 ? 138.860 105.098 149.027 1.00 40.49 447 ALA A O 1
ATOM 3090 N N . ILE A 1 449 ? 136.970 104.933 150.249 1.00 45.36 448 ILE A N 1
ATOM 3091 C CA . ILE A 1 449 ? 136.109 105.089 149.081 1.00 40.72 448 ILE A CA 1
ATOM 3092 C C . ILE A 1 449 ? 136.474 106.359 148.328 1.00 44.83 448 ILE A C 1
ATOM 3093 O O . ILE A 1 449 ? 136.693 106.341 147.110 1.00 55.69 448 ILE A O 1
ATOM 3098 N N . ILE A 1 450 ? 136.608 107.470 149.056 1.00 37.58 449 ILE A N 1
ATOM 3099 C CA . ILE A 1 450 ? 136.921 108.738 148.407 1.00 35.64 449 ILE A CA 1
ATOM 3100 C C . ILE A 1 450 ? 138.264 108.648 147.697 1.00 47.16 449 ILE A C 1
ATOM 3101 O O . ILE A 1 450 ? 138.443 109.193 146.601 1.00 51.69 449 ILE A O 1
ATOM 3106 N N . ILE A 1 451 ? 139.220 107.930 148.294 1.00 50.10 450 ILE A N 1
ATOM 3107 C CA . ILE A 1 451 ? 140.535 107.793 147.676 1.00 47.88 450 ILE A CA 1
ATOM 3108 C C . ILE A 1 451 ? 140.427 107.038 146.357 1.00 47.88 450 ILE A C 1
ATOM 3109 O O . ILE A 1 451 ? 141.149 107.332 145.396 1.00 47.25 450 ILE A O 1
ATOM 3114 N N . VAL A 1 452 ? 139.515 106.070 146.279 1.00 43.35 451 VAL A N 1
ATOM 3115 C CA . VAL A 1 452 ? 139.357 105.289 145.057 1.00 41.08 451 VAL A CA 1
ATOM 3116 C C . VAL A 1 452 ? 138.413 106.034 144.121 1.00 47.22 451 VAL A C 1
ATOM 3117 O O . VAL A 1 452 ? 138.202 105.626 142.974 1.00 51.80 451 VAL A O 1
ATOM 3121 N N . ASN A 1 453 ? 137.853 107.146 144.596 1.00 51.48 452 ASN A N 1
ATOM 3122 C CA . ASN A 1 453 ? 136.931 107.946 143.802 1.00 50.54 452 ASN A CA 1
ATOM 3123 C C . ASN A 1 453 ? 137.592 109.185 143.210 1.00 54.81 452 ASN A C 1
ATOM 3124 O O . ASN A 1 453 ? 136.898 110.039 142.649 1.00 57.36 452 ASN A O 1
ATOM 3129 N N . LEU A 1 454 ? 138.916 109.303 143.321 1.00 58.19 453 LEU A N 1
ATOM 3130 C CA . LEU A 1 454 ? 139.662 110.428 142.772 1.00 56.29 453 LEU A CA 1
ATOM 3131 C C . LEU A 1 454 ? 140.513 110.025 141.573 1.00 61.54 453 LEU A C 1
ATOM 3132 O O . LEU A 1 454 ? 141.539 110.658 141.305 1.00 66.05 453 LEU A O 1
ATOM 3137 N N . LYS A 1 455 ? 140.112 108.978 140.849 1.00 67.21 454 LYS A N 1
ATOM 3138 C CA . LYS A 1 455 ? 140.960 108.445 139.787 1.00 70.49 454 LYS A CA 1
ATOM 3139 C C . LYS A 1 455 ? 141.094 109.430 138.631 1.00 71.61 454 LYS A C 1
ATOM 3140 O O . LYS A 1 455 ? 142.200 109.676 138.139 1.00 71.91 454 LYS A O 1
ATOM 3146 N N . GLY A 1 456 ? 139.977 110.005 138.181 1.00 66.05 455 GLY A N 1
ATOM 3147 C CA . GLY A 1 456 ? 140.031 110.907 137.039 1.00 66.12 455 GLY A CA 1
ATOM 3148 C C . GLY A 1 456 ? 140.747 112.211 137.338 1.00 70.66 455 GLY A C 1
ATOM 3149 O O . GLY A 1 456 ? 141.510 112.719 136.508 1.00 73.29 455 GLY A O 1
ATOM 3150 N N . MET A 1 457 ? 140.506 112.777 138.522 1.00 67.91 456 MET A N 1
ATOM 3151 C CA . MET A 1 457 ? 141.119 114.054 138.866 1.00 70.55 456 MET A CA 1
ATOM 3152 C C . MET A 1 457 ? 142.636 113.933 138.957 1.00 72.59 456 MET A C 1
ATOM 3153 O O . MET A 1 457 ? 143.363 114.832 138.517 1.00 77.05 456 MET A O 1
ATOM 3158 N N . LEU A 1 458 ? 143.133 112.833 139.525 1.00 61.52 457 LEU A N 1
ATOM 3159 C CA . LEU A 1 458 ? 144.571 112.591 139.534 1.00 60.00 457 LEU A CA 1
ATOM 3160 C C . LEU A 1 458 ? 145.087 112.155 138.169 1.00 65.08 457 LEU A C 1
ATOM 3161 O O . LEU A 1 458 ? 146.267 112.366 137.868 1.00 69.55 457 LEU A O 1
ATOM 3166 N N . ARG A 1 459 ? 144.231 111.550 137.342 1.00 62.54 458 ARG A N 1
ATOM 3167 C CA . ARG A 1 459 ? 144.604 111.226 135.970 1.00 63.55 458 ARG A CA 1
ATOM 3168 C C . ARG A 1 459 ? 144.832 112.485 135.147 1.00 64.28 458 ARG A C 1
ATOM 3169 O O . ARG A 1 459 ? 145.634 112.476 134.205 1.00 67.45 458 ARG A O 1
ATOM 3177 N N . GLN A 1 460 ? 144.143 113.574 135.494 1.00 55.36 459 GLN A N 1
ATOM 3178 C CA . GLN A 1 460 ? 144.290 114.841 134.781 1.00 58.47 459 GLN A CA 1
ATOM 3179 C C . GLN A 1 460 ? 145.729 115.353 134.743 1.00 62.34 459 GLN A C 1
ATOM 3180 O O . GLN A 1 460 ? 146.019 116.283 133.981 1.00 65.77 459 GLN A O 1
ATOM 3186 N N . LEU A 1 461 ? 146.637 114.779 135.536 1.00 58.23 460 LEU A N 1
ATOM 3187 C CA . LEU A 1 461 ? 148.049 115.116 135.387 1.00 58.93 460 LEU A CA 1
ATOM 3188 C C . LEU A 1 461 ? 148.571 114.711 134.014 1.00 59.46 460 LEU A C 1
ATOM 3189 O O . LEU A 1 461 ? 149.513 115.326 133.497 1.00 59.51 460 LEU A O 1
ATOM 3194 N N . SER A 1 462 ? 147.970 113.687 133.404 1.00 67.55 461 SER A N 1
ATOM 3195 C CA . SER A 1 462 ? 148.325 113.335 132.034 1.00 67.48 461 SER A CA 1
ATOM 3196 C C . SER A 1 462 ? 147.992 114.471 131.075 1.00 65.60 461 SER A C 1
ATOM 3197 O O . SER A 1 462 ? 148.793 114.806 130.196 1.00 68.93 461 SER A O 1
ATOM 3200 N N . ASP A 1 463 ? 146.798 115.047 131.241 1.00 63.14 462 ASP A N 1
ATOM 3201 C CA . ASP A 1 463 ? 146.405 116.260 130.474 1.00 64.99 462 ASP A CA 1
ATOM 3202 C C . ASP A 1 463 ? 147.426 117.369 130.750 1.00 63.20 462 ASP A C 1
ATOM 3203 O O . ASP A 1 463 ? 147.868 118.023 129.786 1.00 65.33 462 ASP A O 1
ATOM 3208 N N . MET A 1 464 ? 147.779 117.562 132.024 1.00 61.05 463 MET A N 1
ATOM 3209 C CA . MET A 1 464 ? 148.731 118.600 132.410 1.00 65.90 463 MET A CA 1
ATOM 3210 C C . MET A 1 464 ? 150.035 118.461 131.635 1.00 63.15 463 MET A C 1
ATOM 3211 O O . MET A 1 464 ? 150.566 119.442 131.102 1.00 65.75 463 MET A O 1
ATOM 3216 N N . ARG A 1 465 ? 150.568 117.240 131.567 1.00 65.77 464 ARG A N 1
ATOM 3217 C CA . ARG A 1 465 ? 151.791 117.009 130.805 1.00 65.39 464 ARG A CA 1
ATOM 3218 C C . ARG A 1 465 ? 151.556 117.188 129.309 1.00 65.38 464 ARG A C 1
ATOM 3219 O O . ARG A 1 465 ? 152.431 117.688 128.593 1.00 65.94 464 ARG A O 1
ATOM 3227 N N . SER A 1 466 ? 150.381 116.785 128.818 1.00 63.84 465 SER A N 1
ATOM 3228 C CA . SER A 1 466 ? 150.067 116.926 127.401 1.00 59.88 465 SER A CA 1
ATOM 3229 C C . SER A 1 466 ? 149.934 118.381 126.972 1.00 60.83 465 SER A C 1
ATOM 3230 O O . SER A 1 466 ? 150.103 118.679 125.784 1.00 63.69 465 SER A O 1
ATOM 3233 N N . LEU A 1 467 ? 149.634 119.289 127.899 1.00 59.64 466 LEU A N 1
ATOM 3234 C CA . LEU A 1 467 ? 149.549 120.708 127.572 1.00 58.88 466 LEU A CA 1
ATOM 3235 C C . LEU A 1 467 ? 150.897 121.319 127.213 1.00 63.79 466 LEU A C 1
ATOM 3236 O O . LEU A 1 467 ? 150.931 122.442 126.697 1.00 68.23 466 LEU A O 1
ATOM 3241 N N . TRP A 1 468 ? 151.998 120.620 127.470 1.00 59.24 467 TRP A N 1
ATOM 3242 C CA . TRP A 1 468 ? 153.327 121.101 127.126 1.00 54.99 467 TRP A CA 1
ATOM 3243 C C . TRP A 1 468 ? 153.598 121.058 125.628 1.00 56.61 467 TRP A C 1
ATOM 3244 O O . TRP A 1 468 ? 154.558 121.682 125.164 1.00 61.30 467 TRP A O 1
ATOM 3255 N N . LYS A 1 469 ? 152.762 120.360 124.858 1.00 60.62 468 LYS A N 1
ATOM 3256 C CA . LYS A 1 469 ? 152.942 120.250 123.420 1.00 61.49 468 LYS A CA 1
ATOM 3257 C C . LYS A 1 469 ? 151.932 121.040 122.604 1.00 63.22 468 LYS A C 1
ATOM 3258 O O . LYS A 1 469 ? 152.216 121.343 121.440 1.00 66.84 468 LYS A O 1
ATOM 3264 N N . ALA A 1 470 ? 150.772 121.383 123.166 1.00 61.10 469 ALA A N 1
ATOM 3265 C CA . ALA A 1 470 ? 149.726 122.072 122.418 1.00 64.17 469 ALA A CA 1
ATOM 3266 C C . ALA A 1 470 ? 149.717 123.573 122.688 1.00 65.39 469 ALA A C 1
ATOM 3267 O O . ALA A 1 470 ? 149.865 124.374 121.760 1.00 68.69 469 ALA A O 1
ATOM 3269 N N . ASN A 1 471 ? 149.553 123.971 123.947 1.00 59.41 470 ASN A N 1
ATOM 3270 C CA . ASN A 1 471 ? 149.507 125.385 124.306 1.00 56.28 470 ASN A CA 1
ATOM 3271 C C . ASN A 1 471 ? 150.128 125.560 125.681 1.00 58.06 470 ASN A C 1
ATOM 3272 O O . ASN A 1 471 ? 149.614 125.022 126.666 1.00 64.46 470 ASN A O 1
ATOM 3277 N N . ARG A 1 472 ? 151.229 126.310 125.747 1.00 52.91 471 ARG A N 1
ATOM 3278 C CA . ARG A 1 472 ? 151.895 126.548 127.019 1.00 53.56 471 ARG A CA 1
ATOM 3279 C C . ARG A 1 472 ? 151.186 127.593 127.869 1.00 55.97 471 ARG A C 1
ATOM 3280 O O . ARG A 1 472 ? 151.386 127.615 129.087 1.00 59.95 471 ARG A O 1
ATOM 3288 N N . ALA A 1 473 ? 150.370 128.459 127.263 1.00 52.95 472 ALA A N 1
ATOM 3289 C CA . ALA A 1 473 ? 149.550 129.370 128.056 1.00 50.84 472 ALA A CA 1
ATOM 3290 C C . ALA A 1 473 ? 148.524 128.602 128.880 1.00 52.62 472 ALA A C 1
ATOM 3291 O O . ALA A 1 473 ? 148.282 128.929 130.049 1.00 59.34 472 ALA A O 1
ATOM 3293 N N . ASP A 1 474 ? 147.912 127.576 128.284 1.00 55.54 473 ASP A N 1
ATOM 3294 C CA . ASP A 1 474 ? 146.992 126.728 129.031 1.00 56.24 473 ASP A CA 1
ATOM 3295 C C . ASP A 1 474 ? 147.711 126.000 130.158 1.00 56.27 473 ASP A C 1
ATOM 3296 O O . ASP A 1 474 ? 147.166 125.853 131.257 1.00 60.98 473 ASP A O 1
ATOM 3301 N N . LEU A 1 475 ? 148.937 125.536 129.904 1.00 46.35 474 LEU A N 1
ATOM 3302 C CA . LEU A 1 475 ? 149.718 124.899 130.960 1.00 46.44 474 LEU A CA 1
ATOM 3303 C C . LEU A 1 475 ? 150.033 125.881 132.080 1.00 43.41 474 LEU A C 1
ATOM 3304 O O . LEU A 1 475 ? 150.001 125.518 133.261 1.00 53.85 474 LEU A O 1
ATOM 3309 N N . LEU A 1 476 ? 150.349 127.129 131.728 1.00 39.23 475 LEU A N 1
ATOM 3310 C CA . LEU A 1 476 ? 150.610 128.142 132.745 1.00 42.56 475 LEU A CA 1
ATOM 3311 C C . LEU A 1 476 ? 149.372 128.401 133.591 1.00 46.89 475 LEU A C 1
ATOM 3312 O O . LEU A 1 476 ? 149.461 128.498 134.820 1.00 47.67 475 LEU A O 1
ATOM 3317 N N . ILE A 1 477 ? 148.205 128.510 132.950 1.00 49.39 476 ILE A N 1
ATOM 3318 C CA . ILE A 1 477 ? 146.965 128.710 133.697 1.00 39.60 476 ILE A CA 1
ATOM 3319 C C . ILE A 1 477 ? 146.694 127.516 134.603 1.00 41.68 476 ILE A C 1
ATOM 3320 O O . ILE A 1 477 ? 146.296 127.674 135.765 1.00 46.51 476 ILE A O 1
ATOM 3325 N N . TRP A 1 478 ? 146.910 126.305 134.086 1.00 43.00 477 TRP A N 1
ATOM 3326 C CA . TRP A 1 478 ? 146.698 125.094 134.872 1.00 41.74 477 TRP A CA 1
ATOM 3327 C C . TRP A 1 478 ? 147.590 125.080 136.107 1.00 47.02 477 TRP A C 1
ATOM 3328 O O . TRP A 1 478 ? 147.124 124.819 137.222 1.00 54.02 477 TRP A O 1
ATOM 3339 N N . LEU A 1 479 ? 148.881 125.365 135.925 1.00 41.41 478 LEU A N 1
ATOM 3340 C CA . LEU A 1 479 ? 149.815 125.344 137.046 1.00 33.46 478 LEU A CA 1
ATOM 3341 C C . LEU A 1 479 ? 149.505 126.445 138.051 1.00 39.14 478 LEU A C 1
ATOM 3342 O O . LEU A 1 479 ? 149.593 126.224 139.264 1.00 44.70 478 LEU A O 1
ATOM 3347 N N . VAL A 1 480 ? 149.147 127.639 137.570 1.00 41.08 479 VAL A N 1
ATOM 3348 C CA . VAL A 1 480 ? 148.812 128.731 138.479 1.00 41.12 479 VAL A CA 1
ATOM 3349 C C . VAL A 1 480 ? 147.584 128.378 139.305 1.00 49.78 479 VAL A C 1
ATOM 3350 O O . VAL A 1 480 ? 147.563 128.580 140.525 1.00 53.64 479 VAL A O 1
ATOM 3354 N N . THR A 1 481 ? 146.548 127.834 138.661 1.00 52.42 480 THR A N 1
ATOM 3355 C CA . THR A 1 481 ? 145.350 127.437 139.394 1.00 44.66 480 THR A CA 1
ATOM 3356 C C . THR A 1 481 ? 145.660 126.340 140.403 1.00 46.11 480 THR A C 1
ATOM 3357 O O . THR A 1 481 ? 145.198 126.392 141.550 1.00 53.19 480 THR A O 1
ATOM 3361 N N . PHE A 1 482 ? 146.453 125.345 139.998 1.00 36.81 481 PHE A N 1
ATOM 3362 C CA . PHE A 1 482 ? 146.800 124.246 140.893 1.00 37.30 481 PHE A CA 1
ATOM 3363 C C . PHE A 1 482 ? 147.549 124.752 142.120 1.00 45.66 481 PHE A C 1
ATOM 3364 O O . PHE A 1 482 ? 147.194 124.424 143.259 1.00 52.02 481 PHE A O 1
ATOM 3372 N N . THR A 1 483 ? 148.578 125.575 141.904 1.00 41.44 482 THR A N 1
ATOM 3373 C CA . THR A 1 483 ? 149.366 126.096 143.016 1.00 39.22 482 THR A CA 1
ATOM 3374 C C . THR A 1 483 ? 148.534 127.006 143.912 1.00 39.53 482 THR A C 1
ATOM 3375 O O . THR A 1 483 ? 148.636 126.932 145.143 1.00 44.01 482 THR A O 1
ATOM 3379 N N . ALA A 1 484 ? 147.711 127.874 143.318 1.00 43.19 483 ALA A N 1
ATOM 3380 C CA . ALA A 1 484 ? 146.898 128.785 144.114 1.00 48.04 483 ALA A CA 1
ATOM 3381 C C . ALA A 1 484 ? 145.888 128.026 144.961 1.00 52.16 483 ALA A C 1
ATOM 3382 O O . ALA A 1 484 ? 145.679 128.357 146.133 1.00 51.87 483 ALA A O 1
ATOM 3384 N N . THR A 1 485 ? 145.256 126.998 144.392 1.00 49.46 484 THR A N 1
ATOM 3385 C CA . THR A 1 485 ? 144.290 126.225 145.162 1.00 45.89 484 THR A CA 1
ATOM 3386 C C . THR A 1 485 ? 144.973 125.383 146.233 1.00 52.32 484 THR A C 1
ATOM 3387 O O . THR A 1 485 ? 144.401 125.174 147.310 1.00 59.47 484 THR A O 1
ATOM 3391 N N . ILE A 1 486 ? 146.188 124.898 145.969 1.00 42.14 485 ILE A N 1
ATOM 3392 C CA . ILE A 1 486 ? 146.910 124.140 146.987 1.00 38.25 485 ILE A CA 1
ATOM 3393 C C . ILE A 1 486 ? 147.312 125.038 148.151 1.00 45.50 485 ILE A C 1
ATOM 3394 O O . ILE A 1 486 ? 147.131 124.678 149.320 1.00 47.56 485 ILE A O 1
ATOM 3399 N N . LEU A 1 487 ? 147.851 126.222 147.858 1.00 46.35 486 LEU A N 1
ATOM 3400 C CA . LEU A 1 487 ? 148.408 127.076 148.904 1.00 42.72 486 LEU A CA 1
ATOM 3401 C C . LEU A 1 487 ? 147.344 127.950 149.567 1.00 50.00 486 LEU A C 1
ATOM 3402 O O . LEU A 1 487 ? 147.118 127.851 150.777 1.00 56.36 486 LEU A O 1
ATOM 3407 N N . LEU A 1 488 ? 146.686 128.806 148.789 1.00 46.23 487 LEU A N 1
ATOM 3408 C CA . LEU A 1 488 ? 145.704 129.748 149.307 1.00 46.10 487 LEU A CA 1
ATOM 3409 C C . LEU A 1 488 ? 144.304 129.153 149.406 1.00 50.86 487 LEU A C 1
ATOM 3410 O O . LEU A 1 488 ? 143.327 129.910 149.411 1.00 54.10 487 LEU A O 1
ATOM 3415 N N . ASN A 1 489 ? 144.188 127.824 149.460 1.00 49.44 488 ASN A N 1
ATOM 3416 C CA . ASN A 1 489 ? 142.913 127.124 149.589 1.00 46.60 488 ASN A CA 1
ATOM 3417 C C . ASN A 1 489 ? 142.026 127.326 148.366 1.00 54.58 488 ASN A C 1
ATOM 3418 O O . ASN A 1 489 ? 142.384 128.058 147.439 1.00 58.43 488 ASN A O 1
ATOM 3423 N N . LEU A 1 490 ? 140.866 126.667 148.357 1.00 51.86 489 LEU A N 1
ATOM 3424 C CA . LEU A 1 490 ? 140.024 126.663 147.165 1.00 51.75 489 LEU A CA 1
ATOM 3425 C C . LEU A 1 490 ? 139.312 127.998 146.969 1.00 56.48 489 LEU A C 1
ATOM 3426 O O . LEU A 1 490 ? 139.225 128.498 145.841 1.00 58.12 489 LEU A O 1
ATOM 3431 N N . ASP A 1 491 ? 138.803 128.591 148.052 1.00 58.08 490 ASP A N 1
ATOM 3432 C CA . ASP A 1 491 ? 137.976 129.789 147.926 1.00 57.00 490 ASP A CA 1
ATOM 3433 C C . ASP A 1 491 ? 138.763 130.950 147.325 1.00 57.76 490 ASP A C 1
ATOM 3434 O O . ASP A 1 491 ? 138.323 131.574 146.353 1.00 60.98 490 ASP A O 1
ATOM 3439 N N . LEU A 1 492 ? 139.937 131.236 147.888 1.00 48.37 491 LEU A N 1
ATOM 3440 C CA . LEU A 1 492 ? 140.788 132.314 147.323 1.00 51.10 491 LEU A CA 1
ATOM 3441 C C . LEU A 1 492 ? 141.420 131.803 146.028 1.00 51.49 491 LEU A C 1
ATOM 3442 O O . LEU A 1 492 ? 141.556 132.601 145.082 1.00 53.97 491 LEU A O 1
ATOM 3447 N N . GLY A 1 493 ? 141.758 130.513 145.979 1.00 44.37 492 GLY A N 1
ATOM 3448 C CA . GLY A 1 493 ? 142.448 129.985 144.815 1.00 46.09 492 GLY A CA 1
ATOM 3449 C C . GLY A 1 493 ? 141.664 130.175 143.533 1.00 50.59 492 GLY A C 1
ATOM 3450 O O . GLY A 1 493 ? 142.231 130.520 142.495 1.00 55.52 492 GLY A O 1
ATOM 3451 N N . LEU A 1 494 ? 140.348 129.955 143.584 1.00 49.25 493 LEU A N 1
ATOM 3452 C CA . LEU A 1 494 ? 139.526 130.158 142.395 1.00 50.93 493 LEU A CA 1
ATOM 3453 C C . LEU A 1 494 ? 139.517 131.621 141.971 1.00 51.50 493 LEU A C 1
ATOM 3454 O O . LEU A 1 494 ? 139.585 131.925 140.774 1.00 56.55 493 LEU A O 1
ATOM 3459 N N . VAL A 1 495 ? 139.427 132.540 142.934 1.00 45.26 494 VAL A N 1
ATOM 3460 C CA . VAL A 1 495 ? 139.434 133.964 142.609 1.00 44.17 494 VAL A CA 1
ATOM 3461 C C . VAL A 1 495 ? 140.760 134.352 141.967 1.00 46.48 494 VAL A C 1
ATOM 3462 O O . VAL A 1 495 ? 140.799 135.072 140.960 1.00 50.75 494 VAL A O 1
ATOM 3466 N N . VAL A 1 496 ? 141.868 133.873 142.539 1.00 46.32 495 VAL A N 1
ATOM 3467 C CA . VAL A 1 496 ? 143.183 134.168 141.977 1.00 48.85 495 VAL A CA 1
ATOM 3468 C C . VAL A 1 496 ? 143.302 133.591 140.572 1.00 49.44 495 VAL A C 1
ATOM 3469 O O . VAL A 1 496 ? 143.834 134.239 139.663 1.00 47.67 495 VAL A O 1
ATOM 3473 N N . ALA A 1 497 ? 142.804 132.369 140.370 1.00 49.50 496 ALA A N 1
ATOM 3474 C CA . ALA A 1 497 ? 142.874 131.744 139.054 1.00 46.41 496 ALA A CA 1
ATOM 3475 C C . ALA A 1 497 ? 142.065 132.520 138.022 1.00 46.14 496 ALA A C 1
ATOM 3476 O O . ALA A 1 497 ? 142.522 132.719 136.893 1.00 50.14 496 ALA A O 1
ATOM 3478 N N . VAL A 1 498 ? 140.862 132.965 138.389 1.00 41.96 497 VAL A N 1
ATOM 3479 C CA . VAL A 1 498 ? 140.035 133.724 137.453 1.00 41.32 497 VAL A CA 1
ATOM 3480 C C . VAL A 1 498 ? 140.689 135.059 137.116 1.00 49.33 497 VAL A C 1
ATOM 3481 O O . VAL A 1 498 ? 140.721 135.475 135.949 1.00 53.29 497 VAL A O 1
ATOM 3485 N N . ILE A 1 499 ? 141.219 135.752 138.128 1.00 46.86 498 ILE A N 1
ATOM 3486 C CA . ILE A 1 499 ? 141.874 137.034 137.879 1.00 44.64 498 ILE A CA 1
ATOM 3487 C C . ILE A 1 499 ? 143.091 136.844 136.983 1.00 47.06 498 ILE A C 1
ATOM 3488 O O . ILE A 1 499 ? 143.322 137.625 136.052 1.00 46.29 498 ILE A O 1
ATOM 3493 N N . PHE A 1 500 ? 143.884 135.800 137.241 1.00 45.52 499 PHE A N 1
ATOM 3494 C CA . PHE A 1 500 ? 145.051 135.533 136.409 1.00 44.53 499 PHE A CA 1
ATOM 3495 C C . PHE A 1 500 ? 144.649 135.163 134.988 1.00 49.70 499 PHE A C 1
ATOM 3496 O O . PHE A 1 500 ? 145.331 135.541 134.031 1.00 58.44 499 PHE A O 1
ATOM 3504 N N . SER A 1 501 ? 143.556 134.415 134.828 1.00 43.65 500 SER A N 1
ATOM 3505 C CA . SER A 1 501 ? 143.088 134.069 133.490 1.00 38.24 500 SER A CA 1
ATOM 3506 C C . SER A 1 501 ? 142.676 135.312 132.714 1.00 40.56 500 SER A C 1
ATOM 3507 O O . SER A 1 501 ? 143.033 135.467 131.541 1.00 49.00 500 SER A O 1
ATOM 3510 N N . LEU A 1 502 ? 141.931 136.216 133.356 1.00 40.43 501 LEU A N 1
ATOM 3511 C CA . LEU A 1 502 ? 141.552 137.458 132.686 1.00 43.79 501 LEU A CA 1
ATOM 3512 C C . LEU A 1 502 ? 142.779 138.302 132.355 1.00 46.68 501 LEU A C 1
ATOM 3513 O O . LEU A 1 502 ? 142.870 138.889 131.267 1.00 49.49 501 LEU A O 1
ATOM 3518 N N . LEU A 1 503 ? 143.737 138.370 133.283 1.00 38.73 502 LEU A N 1
ATOM 3519 C CA . LEU A 1 503 ? 144.954 139.135 133.039 1.00 35.94 502 LEU A CA 1
ATOM 3520 C C . LEU A 1 503 ? 145.746 138.555 131.875 1.00 38.10 502 LEU A C 1
ATOM 3521 O O . LEU A 1 503 ? 146.294 139.299 131.057 1.00 46.92 502 LEU A O 1
ATOM 3526 N N . LEU A 1 504 ? 145.814 137.225 131.780 1.00 34.06 503 LEU A N 1
ATOM 3527 C CA . LEU A 1 504 ? 146.529 136.599 130.674 1.00 33.40 503 LEU A CA 1
ATOM 3528 C C . LEU A 1 504 ? 145.786 136.773 129.357 1.00 40.88 503 LEU A C 1
ATOM 3529 O O . LEU A 1 504 ? 146.419 136.858 128.300 1.00 49.70 503 LEU A O 1
ATOM 3534 N N . VAL A 1 505 ? 144.453 136.825 129.396 1.00 34.71 504 VAL A N 1
ATOM 3535 C CA . VAL A 1 505 ? 143.692 137.154 128.193 1.00 26.32 504 VAL A CA 1
ATOM 3536 C C . VAL A 1 505 ? 144.038 138.558 127.719 1.00 33.65 504 VAL A C 1
ATOM 3537 O O . VAL A 1 505 ? 144.239 138.796 126.522 1.00 35.91 504 VAL A O 1
ATOM 3541 N N . VAL A 1 506 ? 144.115 139.510 128.652 1.00 36.50 505 VAL A N 1
ATOM 3542 C CA . VAL A 1 506 ? 144.485 140.876 128.287 1.00 26.42 505 VAL A CA 1
ATOM 3543 C C . VAL A 1 506 ? 145.913 140.922 127.752 1.00 30.18 505 VAL A C 1
ATOM 3544 O O . VAL A 1 506 ? 146.203 141.619 126.771 1.00 43.47 505 VAL A O 1
ATOM 3548 N N . VAL A 1 507 ? 146.825 140.183 128.387 1.00 24.10 506 VAL A N 1
ATOM 3549 C CA . VAL A 1 507 ? 148.225 140.182 127.969 1.00 24.32 506 VAL A CA 1
ATOM 3550 C C . VAL A 1 507 ? 148.374 139.574 126.579 1.00 35.05 506 VAL A C 1
ATOM 3551 O O . VAL A 1 507 ? 149.192 140.033 125.772 1.00 42.75 506 VAL A O 1
ATOM 3555 N N . ARG A 1 508 ? 147.586 138.540 126.275 1.00 33.15 507 ARG A N 1
ATOM 3556 C CA . ARG A 1 508 ? 147.688 137.880 124.978 1.00 29.14 507 ARG A CA 1
ATOM 3557 C C . ARG A 1 508 ? 147.406 138.846 123.835 1.00 32.52 507 ARG A C 1
ATOM 3558 O O . ARG A 1 508 ? 147.971 138.700 122.746 1.00 43.91 507 ARG A O 1
ATOM 3566 N N . THR A 1 509 ? 146.542 139.836 124.062 1.00 26.92 508 THR A N 1
ATOM 3567 C CA . THR A 1 509 ? 146.303 140.875 123.071 1.00 28.21 508 THR A CA 1
ATOM 3568 C C . THR A 1 509 ? 147.399 141.931 123.053 1.00 35.07 508 THR A C 1
ATOM 3569 O O . THR A 1 509 ? 147.465 142.714 122.099 1.00 48.04 508 THR A O 1
ATOM 3573 N N . GLN A 1 510 ? 148.251 141.973 124.074 1.00 25.05 509 GLN A N 1
ATOM 3574 C CA . GLN A 1 510 ? 149.382 142.890 124.109 1.00 21.89 509 GLN A CA 1
ATOM 3575 C C . GLN A 1 510 ? 150.633 142.305 123.471 1.00 30.76 509 GLN A C 1
ATOM 3576 O O . GLN A 1 510 ? 151.660 142.988 123.418 1.00 44.37 509 GLN A O 1
ATOM 3582 N N . MET A 1 511 ? 150.573 141.067 122.988 1.00 29.82 510 MET A N 1
ATOM 3583 C CA . MET A 1 511 ? 151.696 140.425 122.304 1.00 27.38 510 MET A CA 1
ATOM 3584 C C . MET A 1 511 ? 151.228 139.857 120.970 1.00 31.31 510 MET A C 1
ATOM 3585 O O . MET A 1 511 ? 151.182 138.638 120.778 1.00 42.20 510 MET A O 1
ATOM 3590 N N . PRO A 1 512 ? 150.870 140.715 120.019 1.00 18.80 511 PRO A N 1
ATOM 3591 C CA . PRO A 1 512 ? 150.418 140.235 118.715 1.00 23.21 511 PRO A CA 1
ATOM 3592 C C . PRO A 1 512 ? 151.568 140.103 117.727 1.00 27.14 511 PRO A C 1
ATOM 3593 O O . PRO A 1 512 ? 152.658 140.647 117.913 1.00 37.63 511 PRO A O 1
ATOM 3597 N N . HIS A 1 513 ? 151.300 139.356 116.659 1.00 31.30 512 HIS A N 1
ATOM 3598 C CA . HIS A 1 513 ? 152.294 139.112 115.616 1.00 32.69 512 HIS A CA 1
ATOM 3599 C C . HIS A 1 513 ? 152.218 140.254 114.613 1.00 34.54 512 HIS A C 1
ATOM 3600 O O . HIS A 1 513 ? 151.542 140.164 113.587 1.00 41.74 512 HIS A O 1
ATOM 3607 N N . TYR A 1 514 ? 152.912 141.347 114.919 1.00 29.33 513 TYR A N 1
ATOM 3608 C CA . TYR A 1 514 ? 152.998 142.461 113.984 1.00 32.33 513 TYR A CA 1
ATOM 3609 C C . TYR A 1 514 ? 153.699 142.003 112.713 1.00 33.11 513 TYR A C 1
ATOM 3610 O O . TYR A 1 514 ? 154.750 141.358 112.771 1.00 41.77 513 TYR A O 1
ATOM 3619 N N . SER A 1 515 ? 153.118 142.331 111.562 1.00 26.64 514 SER A N 1
ATOM 3620 C CA . SER A 1 515 ? 153.623 141.847 110.287 1.00 29.27 514 SER A CA 1
ATOM 3621 C C . SER A 1 515 ? 153.746 142.998 109.303 1.00 30.46 514 SER A C 1
ATOM 3622 O O . SER A 1 515 ? 152.795 143.767 109.115 1.00 46.70 514 SER A O 1
ATOM 3625 N N . VAL A 1 516 ? 154.918 143.113 108.685 1.00 18.44 515 VAL A N 1
ATOM 3626 C CA . VAL A 1 516 ? 155.123 143.998 107.545 1.00 22.89 515 VAL A CA 1
ATOM 3627 C C . VAL A 1 516 ? 154.809 143.171 106.303 1.00 40.21 515 VAL A C 1
ATOM 3628 O O . VAL A 1 516 ? 155.643 142.404 105.821 1.00 49.59 515 VAL A O 1
ATOM 3632 N N . LEU A 1 517 ? 153.595 143.328 105.789 1.00 39.56 516 LEU A N 1
ATOM 3633 C CA . LEU A 1 517 ? 153.098 142.467 104.730 1.00 31.94 516 LEU A CA 1
ATOM 3634 C C . LEU A 1 517 ? 153.741 142.805 103.388 1.00 32.34 516 LEU A C 1
ATOM 3635 O O . LEU A 1 517 ? 154.227 143.914 103.152 1.00 43.07 516 LEU A O 1
ATOM 3640 N N . GLY A 1 518 ? 153.735 141.811 102.505 1.00 33.62 517 GLY A N 1
ATOM 3641 C CA . GLY A 1 518 ? 154.168 141.996 101.140 1.00 41.84 517 GLY A CA 1
ATOM 3642 C C . GLY A 1 518 ? 153.284 141.185 100.215 1.00 49.72 517 GLY A C 1
ATOM 3643 O O . GLY A 1 518 ? 152.568 140.272 100.642 1.00 57.20 517 GLY A O 1
ATOM 3644 N N . GLN A 1 519 ? 153.349 141.532 98.934 1.00 52.33 518 GLN A N 1
ATOM 3645 C CA . GLN A 1 519 ? 152.467 140.961 97.928 1.00 47.43 518 GLN A CA 1
ATOM 3646 C C . GLN A 1 519 ? 153.024 139.641 97.411 1.00 52.25 518 GLN A C 1
ATOM 3647 O O . GLN A 1 519 ? 154.164 139.583 96.939 1.00 58.90 518 GLN A O 1
ATOM 3653 N N . VAL A 1 520 ? 152.220 138.587 97.511 1.00 45.77 519 VAL A N 1
ATOM 3654 C CA . VAL A 1 520 ? 152.567 137.329 96.843 1.00 45.28 519 VAL A CA 1
ATOM 3655 C C . VAL A 1 520 ? 152.588 137.570 95.339 1.00 54.16 519 VAL A C 1
ATOM 3656 O O . VAL A 1 520 ? 151.674 138.236 94.811 1.00 60.59 519 VAL A O 1
ATOM 3660 N N . PRO A 1 521 ? 153.600 137.081 94.600 1.00 56.49 520 PRO A N 1
ATOM 3661 C CA . PRO A 1 521 ? 153.764 137.485 93.193 1.00 56.09 520 PRO A CA 1
ATOM 3662 C C . PRO A 1 521 ? 152.532 137.304 92.318 1.00 59.35 520 PRO A C 1
ATOM 3663 O O . PRO A 1 521 ? 151.923 136.230 92.287 1.00 62.10 520 PRO A O 1
ATOM 3667 N N . ASP A 1 522 ? 152.174 138.371 91.598 1.00 60.27 521 ASP A N 1
ATOM 3668 C CA . ASP A 1 522 ? 151.067 138.371 90.638 1.00 55.33 521 ASP A CA 1
ATOM 3669 C C . ASP A 1 522 ? 149.749 137.959 91.291 1.00 55.99 521 ASP A C 1
ATOM 3670 O O . ASP A 1 522 ? 148.936 137.247 90.698 1.00 59.45 521 ASP A O 1
ATOM 3675 N N . THR A 1 523 ? 149.533 138.407 92.526 1.00 52.72 522 THR A N 1
ATOM 3676 C CA . THR A 1 523 ? 148.303 138.140 93.260 1.00 51.92 522 THR A CA 1
ATOM 3677 C C . THR A 1 523 ? 147.844 139.417 93.952 1.00 53.73 522 THR A C 1
ATOM 3678 O O . THR A 1 523 ? 148.480 140.471 93.854 1.00 58.65 522 THR A O 1
ATOM 3682 N N . ASP A 1 524 ? 146.722 139.315 94.661 1.00 57.21 523 ASP A N 1
ATOM 3683 C CA . ASP A 1 524 ? 146.242 140.379 95.530 1.00 57.98 523 ASP A CA 1
ATOM 3684 C C . ASP A 1 524 ? 146.380 140.029 97.004 1.00 55.92 523 ASP A C 1
ATOM 3685 O O . ASP A 1 524 ? 145.955 140.815 97.857 1.00 57.23 523 ASP A O 1
ATOM 3690 N N . ILE A 1 525 ? 146.955 138.875 97.322 1.00 44.89 524 ILE A N 1
ATOM 3691 C CA . ILE A 1 525 ? 147.082 138.430 98.703 1.00 47.02 524 ILE A CA 1
ATOM 3692 C C . ILE A 1 525 ? 148.361 139.003 99.296 1.00 55.07 524 ILE A C 1
ATOM 3693 O O . ILE A 1 525 ? 149.446 138.866 98.717 1.00 62.20 524 ILE A O 1
ATOM 3698 N N . TYR A 1 526 ? 148.239 139.648 100.452 1.00 45.27 525 TYR A N 1
ATOM 3699 C CA . TYR A 1 526 ? 149.373 140.228 101.159 1.00 44.68 525 TYR A CA 1
ATOM 3700 C C . TYR A 1 526 ? 149.611 139.435 102.435 1.00 46.50 525 TYR A C 1
ATOM 3701 O O . TYR A 1 526 ? 148.701 139.290 103.258 1.00 56.04 525 TYR A O 1
ATOM 3710 N N . ARG A 1 527 ? 150.831 138.928 102.597 1.00 43.21 526 ARG A N 1
ATOM 3711 C CA . ARG A 1 527 ? 151.173 138.092 103.741 1.00 44.80 526 ARG A CA 1
ATOM 3712 C C . ARG A 1 527 ? 152.543 138.492 104.270 1.00 53.53 526 ARG A C 1
ATOM 3713 O O . ARG A 1 527 ? 153.289 139.227 103.623 1.00 59.31 526 ARG A O 1
ATOM 3721 N N . ASP A 1 528 ? 152.864 138.002 105.466 1.00 50.17 527 ASP A N 1
ATOM 3722 C CA . ASP A 1 528 ? 154.072 138.432 106.161 1.00 46.48 527 ASP A CA 1
ATOM 3723 C C . ASP A 1 528 ? 155.319 138.127 105.338 1.00 54.82 527 ASP A C 1
ATOM 3724 O O . ASP A 1 528 ? 155.482 137.025 104.807 1.00 61.34 527 ASP A O 1
ATOM 3729 N N . VAL A 1 529 ? 156.203 139.120 105.236 1.00 44.86 528 VAL A N 1
ATOM 3730 C CA . VAL A 1 529 ? 157.443 138.947 104.487 1.00 40.21 528 VAL A CA 1
ATOM 3731 C C . VAL A 1 529 ? 158.455 138.143 105.292 1.00 44.82 528 VAL A C 1
ATOM 3732 O O . VAL A 1 529 ? 159.157 137.285 104.746 1.00 51.20 528 VAL A O 1
ATOM 3736 N N . ALA A 1 530 ? 158.545 138.402 106.597 1.00 51.07 529 ALA A N 1
ATOM 3737 C CA . ALA A 1 530 ? 159.499 137.688 107.437 1.00 54.48 529 ALA A CA 1
ATOM 3738 C C . ALA A 1 530 ? 159.190 136.201 107.532 1.00 55.86 529 ALA A C 1
ATOM 3739 O O . ALA A 1 530 ? 160.085 135.416 107.862 1.00 59.64 529 ALA A O 1
ATOM 3741 N N . GLU A 1 531 ? 157.952 135.798 107.253 1.00 56.86 530 GLU A N 1
ATOM 3742 C CA . GLU A 1 531 ? 157.563 134.394 107.283 1.00 56.96 530 GLU A CA 1
ATOM 3743 C C . GLU A 1 531 ? 157.572 133.751 105.904 1.00 55.91 530 GLU A C 1
ATOM 3744 O O . GLU A 1 531 ? 157.987 132.596 105.769 1.00 60.37 530 GLU A O 1
ATOM 3750 N N . TYR A 1 532 ? 157.128 134.470 104.877 1.00 51.28 531 TYR A N 1
ATOM 3751 C CA . TYR A 1 532 ? 157.119 133.974 103.504 1.00 56.00 531 TYR A CA 1
ATOM 3752 C C . TYR A 1 532 ? 158.237 134.679 102.745 1.00 61.85 531 TYR A C 1
ATOM 3753 O O . TYR A 1 532 ? 158.141 135.878 102.459 1.00 66.08 531 TYR A O 1
ATOM 3762 N N . SER A 1 533 ? 159.297 133.934 102.424 1.00 68.90 532 SER A N 1
ATOM 3763 C CA . SER A 1 533 ? 160.457 134.533 101.772 1.00 65.70 532 SER A CA 1
ATOM 3764 C C . SER A 1 533 ? 160.119 135.035 100.373 1.00 65.89 532 SER A C 1
ATOM 3765 O O . SER A 1 533 ? 160.593 136.100 99.960 1.00 69.11 532 SER A O 1
ATOM 3768 N N . GLU A 1 534 ? 159.306 134.283 99.627 1.00 60.77 533 GLU A N 1
ATOM 3769 C CA . GLU A 1 534 ? 159.019 134.652 98.245 1.00 64.23 533 GLU A CA 1
ATOM 3770 C C . GLU A 1 534 ? 158.199 135.934 98.155 1.00 67.34 533 GLU A C 1
ATOM 3771 O O . GLU A 1 534 ? 158.249 136.627 97.132 1.00 69.12 533 GLU A O 1
ATOM 3777 N N . ALA A 1 535 ? 157.444 136.265 99.201 1.00 58.13 534 ALA A N 1
ATOM 3778 C CA . ALA A 1 535 ? 156.648 137.486 99.190 1.00 56.57 534 ALA A CA 1
ATOM 3779 C C . ALA A 1 535 ? 157.548 138.708 99.063 1.00 57.19 534 ALA A C 1
ATOM 3780 O O . ALA A 1 535 ? 158.543 138.841 99.781 1.00 64.85 534 ALA A O 1
ATOM 3782 N N . LYS A 1 536 ? 157.195 139.602 98.144 1.00 53.50 535 LYS A N 1
ATOM 3783 C CA . LYS A 1 536 ? 157.968 140.805 97.876 1.00 57.40 535 LYS A CA 1
ATOM 3784 C C . LYS A 1 536 ? 157.149 142.040 98.223 1.00 56.31 535 LYS A C 1
ATOM 3785 O O . LYS A 1 536 ? 155.975 142.143 97.855 1.00 60.76 535 LYS A O 1
ATOM 3791 N N . GLU A 1 537 ? 157.777 142.975 98.929 1.00 45.38 536 GLU A N 1
ATOM 3792 C CA . GLU A 1 537 ? 157.108 144.199 99.337 1.00 49.29 536 GLU A CA 1
ATOM 3793 C C . GLU A 1 537 ? 156.943 145.143 98.151 1.00 49.30 536 GLU A C 1
ATOM 3794 O O . GLU A 1 537 ? 157.801 145.224 97.268 1.00 54.20 536 GLU A O 1
ATOM 3800 N N . VAL A 1 538 ? 155.823 145.854 98.137 1.00 42.08 537 VAL A N 1
ATOM 3801 C CA . VAL A 1 538 ? 155.532 146.798 97.056 1.00 40.96 537 VAL A CA 1
ATOM 3802 C C . VAL A 1 538 ? 156.471 147.994 97.178 1.00 52.73 537 VAL A C 1
ATOM 3803 O O . VAL A 1 538 ? 156.599 148.560 98.276 1.00 56.41 537 VAL A O 1
ATOM 3807 N N . ARG A 1 539 ? 156.985 148.497 96.046 1.00 57.86 538 ARG A N 1
ATOM 3808 C CA . ARG A 1 539 ? 157.978 149.607 96.049 1.00 50.55 538 ARG A CA 1
ATOM 3809 C C . ARG A 1 539 ? 157.336 150.941 96.421 1.00 49.24 538 ARG A C 1
ATOM 3810 O O . ARG A 1 539 ? 156.599 151.476 95.601 1.00 50.47 538 ARG A O 1
ATOM 3818 N N . GLY A 1 540 ? 157.669 151.484 97.589 1.00 53.08 539 GLY A N 1
ATOM 3819 C CA . GLY A 1 540 ? 157.073 152.739 97.990 1.00 53.47 539 GLY A CA 1
ATOM 3820 C C . GLY A 1 540 ? 155.813 152.626 98.820 1.00 55.15 539 GLY A C 1
ATOM 3821 O O . GLY A 1 540 ? 155.285 153.658 99.254 1.00 61.02 539 GLY A O 1
ATOM 3822 N N . VAL A 1 541 ? 155.315 151.416 99.058 1.00 41.87 540 VAL A N 1
ATOM 3823 C CA . VAL A 1 541 ? 154.098 151.199 99.829 1.00 38.14 540 VAL A CA 1
ATOM 3824 C C . VAL A 1 541 ? 154.391 150.172 100.912 1.00 41.97 540 VAL A C 1
ATOM 3825 O O . VAL A 1 541 ? 154.953 149.109 100.628 1.00 48.67 540 VAL A O 1
ATOM 3829 N N . LYS A 1 542 ? 154.015 150.490 102.148 1.00 41.69 541 LYS A N 1
ATOM 3830 C CA . LYS A 1 542 ? 154.173 149.584 103.277 1.00 42.49 541 LYS A CA 1
ATOM 3831 C C . LYS A 1 542 ? 152.804 149.209 103.821 1.00 46.36 541 LYS A C 1
ATOM 3832 O O . LYS A 1 542 ? 151.930 150.070 103.962 1.00 56.13 541 LYS A O 1
ATOM 3838 N N . VAL A 1 543 ? 152.623 147.927 104.124 1.00 26.78 542 VAL A N 1
ATOM 3839 C CA . VAL A 1 543 ? 151.403 147.417 104.734 1.00 24.28 542 VAL A CA 1
ATOM 3840 C C . VAL A 1 543 ? 151.767 146.838 106.092 1.00 28.38 542 VAL A C 1
ATOM 3841 O O . VAL A 1 543 ? 152.682 146.014 106.193 1.00 42.50 542 VAL A O 1
ATOM 3845 N N . PHE A 1 544 ? 151.060 147.269 107.132 1.00 23.27 543 PHE A N 1
ATOM 3846 C CA . PHE A 1 544 ? 151.319 146.827 108.496 1.00 24.77 543 PHE A CA 1
ATOM 3847 C C . PHE A 1 544 ? 150.050 146.204 109.057 1.00 32.07 543 PHE A C 1
ATOM 3848 O O . PHE A 1 544 ? 148.991 146.839 109.050 1.00 45.80 543 PHE A O 1
ATOM 3856 N N . ARG A 1 545 ? 150.155 144.966 109.540 1.00 30.68 544 ARG A N 1
ATOM 3857 C CA . ARG A 1 545 ? 149.003 144.246 110.066 1.00 27.20 544 ARG A CA 1
ATOM 3858 C C . ARG A 1 545 ? 149.292 143.756 111.475 1.00 32.46 544 ARG A C 1
ATOM 3859 O O . ARG A 1 545 ? 150.341 143.153 111.727 1.00 42.29 544 ARG A O 1
ATOM 3867 N N . SER A 1 546 ? 148.361 144.013 112.387 1.00 30.44 545 SER A N 1
ATOM 3868 C CA . SER A 1 546 ? 148.420 143.502 113.748 1.00 31.54 545 SER A CA 1
ATOM 3869 C C . SER A 1 546 ? 147.406 142.378 113.894 1.00 40.12 545 SER A C 1
ATOM 3870 O O . SER A 1 546 ? 146.227 142.555 113.566 1.00 43.82 545 SER A O 1
ATOM 3873 N N . SER A 1 547 ? 147.865 141.225 114.381 1.00 31.00 546 SER A N 1
ATOM 3874 C CA . SER A 1 547 ? 146.982 140.074 114.518 1.00 26.46 546 SER A CA 1
ATOM 3875 C C . SER A 1 547 ? 145.893 140.295 115.559 1.00 30.16 546 SER A C 1
ATOM 3876 O O . SER A 1 547 ? 144.848 139.640 115.491 1.00 39.56 546 SER A O 1
ATOM 3879 N N . ALA A 1 548 ? 146.104 141.202 116.507 1.00 28.36 547 ALA A N 1
ATOM 3880 C CA . ALA A 1 548 ? 145.151 141.463 117.574 1.00 32.97 547 ALA A CA 1
ATOM 3881 C C . ALA A 1 548 ? 144.544 142.851 117.418 1.00 29.59 547 ALA A C 1
ATOM 3882 O O . ALA A 1 548 ? 145.075 143.714 116.715 1.00 33.10 547 ALA A O 1
ATOM 3884 N N . THR A 1 549 ? 143.412 143.051 118.087 1.00 26.45 548 THR A N 1
ATOM 3885 C CA . THR A 1 549 ? 142.715 144.326 118.025 1.00 22.58 548 THR A CA 1
ATOM 3886 C C . THR A 1 549 ? 143.520 145.417 118.720 1.00 29.36 548 THR A C 1
ATOM 3887 O O . THR A 1 549 ? 144.316 145.155 119.626 1.00 36.70 548 THR A O 1
ATOM 3891 N N . VAL A 1 550 ? 143.308 146.653 118.282 1.00 30.52 549 VAL A N 1
ATOM 3892 C CA . VAL A 1 550 ? 144.009 147.813 118.818 1.00 23.41 549 VAL A CA 1
ATOM 3893 C C . VAL A 1 550 ? 143.059 148.510 119.784 1.00 26.77 549 VAL A C 1
ATOM 3894 O O . VAL A 1 550 ? 142.163 149.251 119.371 1.00 34.39 549 VAL A O 1
ATOM 3898 N N . TYR A 1 551 ? 143.251 148.271 121.080 1.00 28.66 550 TYR A N 1
ATOM 3899 C CA . TYR A 1 551 ? 142.486 148.970 122.105 1.00 31.68 550 TYR A CA 1
ATOM 3900 C C . TYR A 1 551 ? 143.440 149.565 123.135 1.00 36.52 550 TYR A C 1
ATOM 3901 O O . TYR A 1 551 ? 144.652 149.604 122.903 1.00 44.62 550 TYR A O 1
ATOM 3910 N N . PHE A 1 552 ? 142.907 150.039 124.265 1.00 32.36 551 PHE A N 1
ATOM 3911 C CA . PHE A 1 552 ? 143.706 150.854 125.177 1.00 33.67 551 PHE A CA 1
ATOM 3912 C C . PHE A 1 552 ? 144.914 150.101 125.724 1.00 31.86 551 PHE A C 1
ATOM 3913 O O . PHE A 1 552 ? 145.924 150.725 126.069 1.00 41.14 551 PHE A O 1
ATOM 3921 N N . ALA A 1 553 ? 144.833 148.774 125.820 1.00 27.54 552 ALA A N 1
ATOM 3922 C CA . ALA A 1 553 ? 145.948 148.014 126.375 1.00 31.94 552 ALA A CA 1
ATOM 3923 C C . ALA A 1 553 ? 147.157 148.026 125.445 1.00 36.25 552 ALA A C 1
ATOM 3924 O O . ALA A 1 553 ? 148.297 148.148 125.907 1.00 42.12 552 ALA A O 1
ATOM 3926 N N . ASN A 1 554 ? 146.935 147.900 124.135 1.00 26.96 553 ASN A N 1
ATOM 3927 C CA . ASN A 1 554 ? 148.030 147.744 123.183 1.00 27.26 553 ASN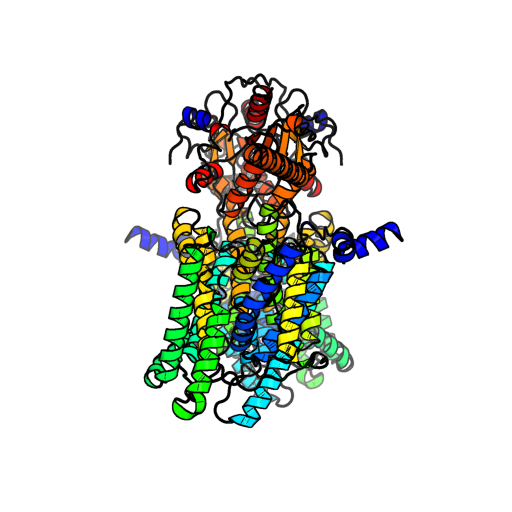 A CA 1
ATOM 3928 C C . ASN A 1 554 ? 148.050 148.832 122.114 1.00 33.00 553 ASN A C 1
ATOM 3929 O O . ASN A 1 554 ? 148.673 148.645 121.065 1.00 43.59 553 ASN A O 1
ATOM 3934 N N . ALA A 1 555 ? 147.384 149.963 122.350 1.00 31.69 554 ALA A N 1
ATOM 3935 C CA . ALA A 1 555 ? 147.417 151.048 121.374 1.00 30.55 554 ALA A CA 1
ATOM 3936 C C . ALA A 1 555 ? 148.817 151.637 121.257 1.00 28.68 554 ALA A C 1
ATOM 3937 O O . ALA A 1 555 ? 149.348 151.797 120.149 1.00 32.04 554 ALA A O 1
ATOM 3939 N N . GLU A 1 556 ? 149.436 151.959 122.395 1.00 39.26 555 GLU A N 1
ATOM 3940 C CA . GLU A 1 556 ? 150.803 152.466 122.374 1.00 40.96 555 GLU A CA 1
ATOM 3941 C C . GLU A 1 556 ? 151.766 151.414 121.844 1.00 44.59 555 GLU A C 1
ATOM 3942 O O . GLU A 1 556 ? 152.698 151.735 121.098 1.00 50.11 555 GLU A O 1
ATOM 3948 N N . PHE A 1 557 ? 151.556 150.150 122.221 1.00 39.41 556 PHE A N 1
ATOM 3949 C CA . PHE A 1 557 ? 152.377 149.073 121.681 1.00 33.27 556 PHE A CA 1
ATOM 3950 C C . PHE A 1 557 ? 152.234 148.982 120.169 1.00 34.84 556 PHE A C 1
ATOM 3951 O O . PHE A 1 557 ? 153.226 148.801 119.456 1.00 41.94 556 PHE A O 1
ATOM 3959 N N . TYR A 1 558 ? 151.005 149.105 119.663 1.00 28.55 557 TYR A N 1
ATOM 3960 C CA . TYR A 1 558 ? 150.779 149.049 118.223 1.00 25.37 557 TYR A CA 1
ATOM 3961 C C . TYR A 1 558 ? 151.487 150.195 117.510 1.00 32.96 557 TYR A C 1
ATOM 3962 O O . TYR A 1 558 ? 152.146 149.990 116.483 1.00 46.44 557 TYR A O 1
ATOM 3971 N N . SER A 1 559 ? 151.373 151.411 118.051 1.00 32.75 558 SER A N 1
ATOM 3972 C CA . SER A 1 559 ? 152.023 152.557 117.421 1.00 33.74 558 SER A CA 1
ATOM 3973 C C . SER A 1 559 ? 153.541 152.418 117.442 1.00 40.36 558 SER A C 1
ATOM 3974 O O . SER A 1 559 ? 154.214 152.695 116.439 1.00 50.83 558 SER A O 1
ATOM 3977 N N . ASP A 1 560 ? 154.101 151.987 118.576 1.00 38.62 559 ASP A N 1
ATOM 3978 C CA . ASP A 1 560 ? 155.547 151.822 118.672 1.00 37.21 559 ASP A CA 1
ATOM 3979 C C . ASP A 1 560 ? 156.042 150.724 117.740 1.00 42.60 559 ASP A C 1
ATOM 3980 O O . ASP A 1 560 ? 157.094 150.868 117.110 1.00 52.72 559 ASP A O 1
ATOM 3985 N N . ALA A 1 561 ? 155.300 149.619 117.639 1.00 31.57 560 ALA A N 1
ATOM 3986 C CA . ALA A 1 561 ? 155.687 148.554 116.721 1.00 34.70 560 ALA A CA 1
ATOM 3987 C C . ALA A 1 561 ? 155.633 149.029 115.277 1.00 37.96 560 ALA A C 1
ATOM 3988 O O . ALA A 1 561 ? 156.515 148.699 114.474 1.00 46.83 560 ALA A O 1
ATOM 3990 N N . LEU A 1 562 ? 154.604 149.804 114.926 1.00 33.03 561 LEU A N 1
ATOM 3991 C CA . LEU A 1 562 ? 154.511 150.346 113.575 1.00 27.43 561 LEU A CA 1
ATOM 3992 C C . LEU A 1 562 ? 155.696 151.251 113.267 1.00 34.95 561 LEU A C 1
ATOM 3993 O O . LEU A 1 562 ? 156.309 151.150 112.199 1.00 46.24 561 LEU A O 1
ATOM 3998 N N . LYS A 1 563 ? 156.044 152.134 114.205 1.00 41.88 562 LYS A N 1
ATOM 3999 C CA . LYS A 1 563 ? 157.160 153.045 113.969 1.00 39.12 562 LYS A CA 1
ATOM 4000 C C . LYS A 1 563 ? 158.495 152.310 113.937 1.00 39.76 562 LYS A C 1
ATOM 4001 O O . LYS A 1 563 ? 159.410 152.725 113.218 1.00 45.91 562 LYS A O 1
ATOM 4007 N N . GLN A 1 564 ? 158.628 151.228 114.706 1.00 37.73 563 GLN A N 1
ATOM 4008 C CA . GLN A 1 564 ? 159.876 150.474 114.718 1.00 33.54 563 GLN A CA 1
ATOM 4009 C C . GLN A 1 564 ? 160.055 149.664 113.441 1.00 39.14 563 GLN A C 1
ATOM 4010 O O . GLN A 1 564 ? 161.146 149.648 112.859 1.00 46.63 563 GLN A O 1
ATOM 4016 N N . ARG A 1 565 ? 159.002 148.987 112.987 1.00 44.11 564 ARG A N 1
ATOM 4017 C CA . ARG A 1 565 ? 159.095 148.111 111.827 1.00 43.19 564 ARG A CA 1
ATOM 4018 C C . ARG A 1 565 ? 158.770 148.814 110.517 1.00 41.29 564 ARG A C 1
ATOM 4019 O O . ARG A 1 565 ? 158.798 148.171 109.463 1.00 39.56 564 ARG A O 1
ATOM 4027 N N . CYS A 1 566 ? 158.515 150.126 110.569 1.00 47.27 565 CYS A N 1
ATOM 4028 C CA . CYS A 1 566 ? 158.228 150.900 109.329 1.00 46.55 565 CYS A CA 1
ATOM 4029 C C . CYS A 1 566 ? 159.533 151.221 108.590 1.00 46.45 565 CYS A C 1
ATOM 4030 O O . CYS A 1 566 ? 159.459 151.798 107.490 1.00 56.08 565 CYS A O 1
ATOM 4033 N N . GLY A 1 567 ? 160.679 150.861 109.175 1.00 43.48 566 GLY A N 1
ATOM 4034 C CA . GLY A 1 567 ? 161.960 151.075 108.541 1.00 50.48 566 GLY A CA 1
ATOM 4035 C C . GLY A 1 567 ? 162.559 152.447 108.756 1.00 55.52 566 GLY A C 1
ATOM 4036 O O . GLY A 1 567 ? 163.733 152.651 108.421 1.00 53.42 566 GLY A O 1
ATOM 4037 N N . VAL A 1 568 ? 161.796 153.391 109.300 1.00 63.21 567 VAL A N 1
ATOM 4038 C CA . VAL A 1 568 ? 162.268 154.742 109.573 1.00 59.72 567 VAL A CA 1
ATOM 4039 C C . VAL A 1 568 ? 161.912 155.087 111.011 1.00 62.70 567 VAL A C 1
ATOM 4040 O O . VAL A 1 568 ? 160.774 154.867 111.441 1.00 64.28 567 VAL A O 1
ATOM 4044 N N . ASP A 1 569 ? 162.879 155.622 111.752 1.00 69.95 568 ASP A N 1
ATOM 4045 C CA . ASP A 1 569 ? 162.631 156.076 113.118 1.00 68.51 568 ASP A CA 1
ATOM 4046 C C . ASP A 1 569 ? 161.787 157.341 113.045 1.00 69.24 568 ASP A C 1
ATOM 4047 O O . ASP A 1 569 ? 162.310 158.446 112.882 1.00 71.35 568 ASP A O 1
ATOM 4052 N N . VAL A 1 570 ? 160.468 157.175 113.158 1.00 61.61 569 VAL A N 1
ATOM 4053 C CA . VAL A 1 570 ? 159.547 158.283 112.925 1.00 59.89 569 VAL A CA 1
ATOM 4054 C C . VAL A 1 570 ? 159.736 159.379 113.966 1.00 65.19 569 VAL A C 1
ATOM 4055 O O . VAL A 1 570 ? 159.735 160.570 113.635 1.00 72.18 569 VAL A O 1
ATOM 4059 N N . ASP A 1 571 ? 159.890 159.000 115.237 1.00 72.79 570 ASP A N 1
ATOM 4060 C CA . ASP A 1 571 ? 160.006 160.000 116.295 1.00 74.78 570 ASP A CA 1
ATOM 4061 C C . ASP A 1 571 ? 161.249 160.863 116.113 1.00 76.89 570 ASP A C 1
ATOM 4062 O O . ASP A 1 571 ? 161.185 162.092 116.247 1.00 76.69 570 ASP A O 1
ATOM 4067 N N . PHE A 1 572 ? 162.388 160.238 115.804 1.00 76.82 571 PHE A N 1
ATOM 4068 C CA . PHE A 1 572 ? 163.622 160.994 115.616 1.00 74.02 571 PHE A CA 1
ATOM 4069 C C . PHE A 1 572 ? 163.512 161.948 114.434 1.00 72.62 571 PHE A C 1
ATOM 4070 O O . PHE A 1 572 ? 163.925 163.111 114.523 1.00 74.84 571 PHE A O 1
ATOM 4078 N N . LEU A 1 573 ? 162.953 161.475 113.318 1.00 62.36 572 LEU A N 1
ATOM 4079 C CA . LEU A 1 573 ? 162.822 162.326 112.140 1.00 61.41 572 LEU A CA 1
ATOM 4080 C C . LEU A 1 573 ? 161.865 163.483 112.399 1.00 58.58 572 LEU A C 1
ATOM 4081 O O . LEU A 1 573 ? 162.122 164.614 111.972 1.00 63.63 572 LEU A O 1
ATOM 4086 N N . ILE A 1 574 ? 160.758 163.222 113.098 1.00 57.53 573 ILE A N 1
ATOM 4087 C CA . ILE A 1 574 ? 159.810 164.287 113.415 1.00 61.52 573 ILE A CA 1
ATOM 4088 C C . ILE A 1 574 ? 160.451 165.319 114.333 1.00 66.44 573 ILE A C 1
ATOM 4089 O O . ILE A 1 574 ? 160.277 166.530 114.147 1.00 72.57 573 ILE A O 1
ATOM 4094 N N . SER A 1 575 ? 161.198 164.861 115.342 1.00 67.61 574 SER A N 1
ATOM 4095 C CA . SER A 1 575 ? 161.869 165.793 116.242 1.00 70.10 574 SER A CA 1
ATOM 4096 C C . SER A 1 575 ? 162.895 166.638 115.496 1.00 73.28 574 SER A C 1
ATOM 4097 O O . SER A 1 575 ? 162.992 167.851 115.718 1.00 73.07 574 SER A O 1
ATOM 4100 N N . GLN A 1 576 ? 163.684 165.997 114.646 1.00 71.51 575 GLN A N 1
ATOM 4101 C CA . GLN A 1 576 ? 164.640 166.797 113.859 1.00 67.02 575 GLN A CA 1
ATOM 4102 C C . GLN A 1 576 ? 163.836 167.823 113.064 1.00 69.38 575 GLN A C 1
ATOM 4103 O O . GLN A 1 576 ? 164.131 169.017 113.197 1.00 75.33 575 GLN A O 1
ATOM 4109 N N . LYS A 1 577 ? 162.858 167.390 112.280 1.00 66.10 576 LYS A N 1
ATOM 4110 C CA . LYS A 1 577 ? 162.124 168.322 111.431 1.00 66.76 576 LYS A CA 1
ATOM 4111 C C . LYS A 1 577 ? 161.600 169.500 112.237 1.00 65.61 576 LYS A C 1
ATOM 4112 O O . LYS A 1 577 ? 161.690 170.652 111.798 1.00 72.53 576 LYS A O 1
ATOM 4118 N N . LYS A 1 578 ? 161.052 169.230 113.423 1.00 59.34 577 LYS A N 1
ATOM 4119 C CA . LYS A 1 578 ? 160.535 170.304 114.262 1.00 61.79 577 LYS A CA 1
ATOM 4120 C C . LYS A 1 578 ? 161.649 171.247 114.695 1.00 64.82 577 LYS A C 1
ATOM 4121 O O . LYS A 1 578 ? 161.480 172.472 114.669 1.00 68.03 577 LYS A O 1
ATOM 4127 N N . LYS A 1 579 ? 162.802 170.696 115.085 1.00 72.73 578 LYS A N 1
ATOM 4128 C CA . LYS A 1 579 ? 163.918 171.541 115.502 1.00 74.61 578 LYS A CA 1
ATOM 4129 C C . LYS A 1 579 ? 164.433 172.394 114.349 1.00 72.92 578 LYS A C 1
ATOM 4130 O O . LYS A 1 579 ? 164.709 173.587 114.525 1.00 73.22 578 LYS A O 1
ATOM 4136 N N . LEU A 1 580 ? 164.571 171.802 113.159 1.00 71.33 579 LEU A N 1
ATOM 4137 C CA . LEU A 1 580 ? 165.042 172.566 112.008 1.00 72.23 579 LEU A CA 1
ATOM 4138 C C . LEU A 1 580 ? 164.050 173.657 111.625 1.00 73.57 579 LEU A C 1
ATOM 4139 O O . LEU A 1 580 ? 164.447 174.785 111.304 1.00 75.20 579 LEU A O 1
ATOM 4144 N N . LEU A 1 581 ? 162.752 173.342 111.653 1.00 83.33 580 LEU A N 1
ATOM 4145 C CA . LEU A 1 581 ? 161.742 174.344 111.339 1.00 83.80 580 LEU A CA 1
ATOM 4146 C C . LEU A 1 581 ? 161.760 175.476 112.358 1.00 85.07 580 LEU A C 1
ATOM 4147 O O . LEU A 1 581 ? 161.624 176.649 111.994 1.00 88.14 580 LEU A O 1
ATOM 4152 N N . LYS A 1 582 ? 161.927 175.146 113.641 1.00 85.10 581 LYS A N 1
ATOM 4153 C CA . LYS A 1 582 ? 161.991 176.182 114.665 1.00 86.26 581 LYS A CA 1
ATOM 4154 C C . LYS A 1 582 ? 163.226 177.058 114.489 1.00 90.01 581 LYS A C 1
ATOM 4155 O O . LYS A 1 582 ? 163.156 178.279 114.666 1.00 91.09 581 LYS A O 1
ATOM 4161 N N . LYS A 1 583 ? 164.366 176.454 114.142 1.00 89.50 582 LYS A N 1
ATOM 4162 C CA . LYS A 1 583 ? 165.568 177.243 113.885 1.00 87.67 582 LYS A CA 1
ATOM 4163 C C . LYS A 1 583 ? 165.372 178.176 112.696 1.00 87.62 582 LYS A C 1
ATOM 4164 O O . LYS A 1 583 ? 165.775 179.346 112.740 1.00 86.69 582 LYS A O 1
ATOM 4170 N N . GLN A 1 584 ? 164.755 177.677 111.622 1.00 93.73 583 GLN A N 1
ATOM 4171 C CA . GLN A 1 584 ? 164.501 178.527 110.462 1.00 92.73 583 GLN A CA 1
ATOM 4172 C C . GLN A 1 584 ? 163.531 179.652 110.803 1.00 92.56 583 GLN A C 1
ATOM 4173 O O . GLN A 1 584 ? 163.697 180.785 110.337 1.00 94.28 583 GLN A O 1
ATOM 4179 N N . GLU A 1 585 ? 162.512 179.361 111.615 1.00 96.33 584 GLU A N 1
ATOM 4180 C CA . GLU A 1 585 ? 161.581 180.403 112.036 1.00 96.94 584 GLU A CA 1
ATOM 4181 C C . GLU A 1 585 ? 162.281 181.461 112.879 1.00 98.20 584 GLU A C 1
ATOM 4182 O O . GLU A 1 585 ? 162.016 182.659 112.730 1.00 100.34 584 GLU A O 1
ATOM 4188 N N . GLN A 1 586 ? 163.174 181.037 113.777 1.00 101.98 585 GLN A N 1
ATOM 4189 C CA . GLN A 1 586 ? 163.935 181.998 114.570 1.00 104.66 585 GLN A CA 1
ATOM 4190 C C . GLN A 1 586 ? 164.825 182.860 113.684 1.00 105.74 585 GLN A C 1
ATOM 4191 O O . GLN A 1 586 ? 164.938 184.074 113.898 1.00 105.17 585 GLN A O 1
ATOM 4197 N N . LEU A 1 587 ? 165.466 182.251 112.683 1.00 105.00 586 LEU A N 1
ATOM 4198 C CA . LEU A 1 587 ? 166.286 183.024 111.755 1.00 102.65 586 LEU A CA 1
ATOM 4199 C C . LEU A 1 587 ? 165.443 184.031 110.981 1.00 101.88 586 LEU A C 1
ATOM 4200 O O . LEU A 1 587 ? 165.857 185.181 110.787 1.00 102.72 586 LEU A O 1
ATOM 4205 N N . LYS A 1 588 ? 164.257 183.617 110.529 1.00 105.18 587 LYS A N 1
ATOM 4206 C CA . LYS A 1 588 ? 163.373 184.533 109.815 1.00 105.51 587 LYS A CA 1
ATOM 4207 C C . LYS A 1 588 ? 162.931 185.683 110.710 1.00 104.40 587 LYS A C 1
ATOM 4208 O O . LYS A 1 588 ? 162.871 186.836 110.267 1.00 104.60 587 LYS A O 1
ATOM 4214 N N . LEU A 1 589 ? 162.608 185.389 111.972 1.00 108.53 588 LEU A N 1
ATOM 4215 C CA . LEU A 1 589 ? 162.220 186.445 112.902 1.00 109.63 588 LEU A CA 1
ATOM 4216 C C . LEU A 1 589 ? 163.367 187.418 113.142 1.00 110.33 588 LEU A C 1
ATOM 4217 O O . LEU A 1 589 ? 163.157 188.635 113.197 1.00 110.41 588 LEU A O 1
ATOM 4222 N N . LYS A 1 590 ? 164.589 186.898 113.289 1.00 112.88 589 LYS A N 1
ATOM 4223 C CA . LYS A 1 590 ? 165.745 187.771 113.470 1.00 112.03 589 LYS A CA 1
ATOM 4224 C C . LYS A 1 590 ? 165.969 188.650 112.246 1.00 112.00 589 LYS A C 1
ATOM 4225 O O . LYS A 1 590 ? 166.280 189.840 112.375 1.00 111.51 589 LYS A O 1
ATOM 4231 N N . GLN A 1 591 ? 165.820 188.080 111.047 1.00 114.70 590 GLN A N 1
ATOM 4232 C CA . GLN A 1 591 ? 165.976 188.870 109.830 1.00 113.75 590 GLN A CA 1
ATOM 4233 C C . GLN A 1 591 ? 164.905 189.949 109.728 1.00 114.10 590 GLN A C 1
ATOM 4234 O O . GLN A 1 591 ? 165.191 191.083 109.324 1.00 113.84 590 GLN A O 1
ATOM 4240 N N . LEU A 1 592 ? 163.661 189.614 110.083 1.00 116.95 591 LEU A N 1
ATOM 4241 C CA . LEU A 1 592 ? 162.588 190.603 110.044 1.00 116.68 591 LEU A CA 1
ATOM 4242 C C . LEU A 1 592 ? 162.832 191.723 111.047 1.00 116.79 591 LEU A C 1
ATOM 4243 O O . LEU A 1 592 ? 162.591 192.898 110.747 1.00 115.83 591 LEU A O 1
ATOM 4248 N N . GLN A 1 593 ? 163.302 191.379 112.249 1.00 120.71 592 GLN A N 1
ATOM 4249 C CA . GLN A 1 593 ? 163.628 192.405 113.235 1.00 120.48 592 GLN A CA 1
ATOM 4250 C C . GLN A 1 593 ? 164.770 193.290 112.751 1.00 120.67 592 GLN A C 1
ATOM 4251 O O . GLN A 1 593 ? 164.738 194.513 112.934 1.00 119.63 592 GLN A O 1
ATOM 4257 N N . LYS A 1 594 ? 165.791 192.689 112.136 1.00 120.50 593 LYS A N 1
ATOM 4258 C CA . LYS A 1 594 ? 166.898 193.473 111.597 1.00 119.93 593 LYS A CA 1
ATOM 4259 C C . LYS A 1 594 ? 166.436 194.373 110.457 1.00 119.81 593 LYS A C 1
ATOM 4260 O O . LYS A 1 594 ? 166.849 195.535 110.369 1.00 119.07 593 LYS A O 1
ATOM 4266 N N . GLU A 1 595 ? 165.580 193.858 109.581 1.00 118.50 594 GLU A N 1
ATOM 4267 C CA . GLU A 1 595 ? 165.084 194.631 108.448 1.00 117.95 594 GLU A CA 1
ATOM 4268 C C . GLU A 1 595 ? 163.643 195.076 108.675 1.00 116.96 594 GLU A C 1
ATOM 4269 O O . GLU A 1 595 ? 163.392 196.116 109.284 1.00 116.75 594 GLU A O 1
ATOM 4275 N N . SER A 1 656 ? 159.300 173.481 104.241 1.00 81.15 655 SER A N 1
ATOM 4276 C CA . SER A 1 656 ? 158.464 172.483 104.896 1.00 81.72 655 SER A CA 1
ATOM 4277 C C . SER A 1 656 ? 158.770 171.085 104.371 1.00 78.58 655 SER A C 1
ATOM 4278 O O . SER A 1 656 ? 158.544 170.089 105.058 1.00 79.35 655 SER A O 1
ATOM 4281 N N . THR A 1 657 ? 159.284 171.020 103.146 1.00 71.93 656 THR A N 1
ATOM 4282 C CA . THR A 1 657 ? 159.628 169.742 102.541 1.00 74.32 656 THR A CA 1
ATOM 4283 C C . THR A 1 657 ? 160.821 169.116 103.256 1.00 75.80 656 THR A C 1
ATOM 4284 O O . THR A 1 657 ? 161.731 169.809 103.719 1.00 78.22 656 THR A O 1
ATOM 4288 N N . LEU A 1 658 ? 160.803 167.784 103.351 1.00 70.77 657 LEU A N 1
ATOM 4289 C CA . LEU A 1 658 ? 161.907 167.072 103.988 1.00 68.40 657 LEU A CA 1
ATOM 4290 C C . LEU A 1 658 ? 163.210 167.279 103.228 1.00 67.76 657 LEU A C 1
ATOM 4291 O O . LEU A 1 658 ? 164.272 167.456 103.838 1.00 71.69 657 LEU A O 1
ATOM 4296 N N . LYS A 1 659 ? 163.152 167.254 101.895 1.00 64.06 658 LYS A N 1
ATOM 4297 C CA . LYS A 1 659 ? 164.351 167.487 101.099 1.00 67.09 658 LYS A CA 1
ATOM 4298 C C . LYS A 1 659 ? 164.874 168.907 101.276 1.00 70.54 658 LYS A C 1
ATOM 4299 O O . LYS A 1 659 ? 166.088 169.132 101.204 1.00 72.86 658 LYS A O 1
ATOM 4305 N N . ALA A 1 660 ? 163.980 169.871 101.506 1.00 67.58 659 ALA A N 1
ATOM 4306 C CA . ALA A 1 660 ? 164.412 171.249 101.714 1.00 67.18 659 ALA A CA 1
ATOM 4307 C C . ALA A 1 660 ? 165.264 171.380 102.970 1.00 65.98 659 ALA A C 1
ATOM 4308 O O . ALA A 1 660 ? 166.266 172.105 102.976 1.00 68.55 659 ALA A O 1
ATOM 4310 N N . LEU A 1 661 ? 164.885 170.689 104.040 1.00 59.34 660 LEU A N 1
ATOM 4311 C CA . LEU A 1 661 ? 165.606 170.750 105.303 1.00 57.68 660 LEU A CA 1
ATOM 4312 C C . LEU A 1 661 ? 166.789 169.793 105.361 1.00 64.07 660 LEU A C 1
ATOM 4313 O O . LEU A 1 661 ? 167.513 169.787 106.362 1.00 66.07 660 LEU A O 1
ATOM 4318 N N . GLY A 1 662 ? 167.003 168.987 104.322 1.00 69.87 661 GLY A N 1
ATOM 4319 C CA . GLY A 1 662 ? 168.098 168.042 104.300 1.00 69.11 661 GLY A CA 1
ATOM 4320 C C . GLY A 1 662 ? 167.835 166.733 105.010 1.00 69.14 661 GLY A C 1
ATOM 4321 O O . GLY A 1 662 ? 168.734 165.885 105.062 1.00 70.11 661 GLY A O 1
ATOM 4322 N N . LEU A 1 663 ? 166.640 166.541 105.560 1.00 64.84 662 LEU A N 1
ATOM 4323 C CA . LEU A 1 663 ? 166.325 165.308 106.258 1.00 63.98 662 LEU A CA 1
ATOM 4324 C C . LEU A 1 663 ? 166.197 164.151 105.267 1.00 66.27 662 LEU A C 1
ATOM 4325 O O . LEU A 1 663 ? 165.826 164.353 104.108 1.00 68.87 662 LEU A O 1
ATOM 4330 N N . PRO A 1 664 ? 166.503 162.927 105.697 1.00 68.08 663 PRO A N 1
ATOM 4331 C CA . PRO A 1 664 ? 166.368 161.777 104.793 1.00 67.73 663 PRO A CA 1
ATOM 4332 C C . PRO A 1 664 ? 164.904 161.442 104.552 1.00 69.63 663 PRO A C 1
ATOM 4333 O O . PRO A 1 664 ? 164.128 161.263 105.494 1.00 69.28 663 PRO A O 1
ATOM 4337 N N . GLN A 1 665 ? 164.531 161.364 103.282 1.00 76.11 664 GLN A N 1
ATOM 4338 C CA . GLN A 1 665 ? 163.156 161.054 102.914 1.00 75.48 664 GLN A CA 1
ATOM 4339 C C . GLN A 1 665 ? 162.905 159.554 103.045 1.00 73.53 664 GLN A C 1
ATOM 4340 O O . GLN A 1 665 ? 163.726 158.751 102.593 1.00 75.47 664 GLN A O 1
ATOM 4346 N N . PRO A 1 666 ? 161.798 159.146 103.664 1.00 57.99 665 PRO A N 1
ATOM 4347 C CA . PRO A 1 666 ? 161.512 157.713 103.791 1.00 54.28 665 PRO A CA 1
ATOM 4348 C C . PRO A 1 666 ? 161.336 157.056 102.430 1.00 60.20 665 PRO A C 1
ATOM 4349 O O . PRO A 1 666 ? 160.873 157.677 101.470 1.00 67.06 665 PRO A O 1
ATOM 4353 N N . ASP A 1 667 ? 161.722 155.780 102.356 1.00 56.00 666 ASP A N 1
ATOM 4354 C CA . ASP A 1 667 ? 161.602 155.042 101.103 1.00 58.31 666 ASP A CA 1
ATOM 4355 C C . ASP A 1 667 ? 160.146 154.913 100.676 1.00 57.85 666 ASP A C 1
ATOM 4356 O O . ASP A 1 667 ? 159.822 155.056 99.492 1.00 61.06 666 ASP A O 1
ATOM 4361 N N . PHE A 1 668 ? 159.255 154.644 101.626 1.00 47.32 667 PHE A N 1
ATOM 4362 C CA . PHE A 1 668 ? 157.837 154.484 101.342 1.00 47.78 667 PHE A CA 1
ATOM 4363 C C . PHE A 1 668 ? 157.150 155.845 101.332 1.00 54.71 667 PHE A C 1
ATOM 4364 O O . PHE A 1 668 ? 157.348 156.656 102.242 1.00 58.25 667 PHE A O 1
ATOM 4372 N N . HIS A 1 669 ? 156.355 156.095 100.291 1.00 56.27 668 HIS A N 1
ATOM 4373 C CA . HIS A 1 669 ? 155.600 157.340 100.215 1.00 53.26 668 HIS A CA 1
ATOM 4374 C C . HIS A 1 669 ? 154.242 157.229 100.894 1.00 52.76 668 HIS A C 1
ATOM 4375 O O . HIS A 1 669 ? 153.655 158.252 101.263 1.00 59.41 668 HIS A O 1
ATOM 4382 N N . SER A 1 670 ? 153.730 156.014 101.064 1.00 47.60 669 SER A N 1
ATOM 4383 C CA . SER A 1 670 ? 152.430 155.792 101.676 1.00 49.03 669 SER A CA 1
ATOM 4384 C C . SER A 1 670 ? 152.500 154.613 102.635 1.00 49.12 669 SER A C 1
ATOM 4385 O O . SER A 1 670 ? 153.308 153.697 102.464 1.00 56.32 669 SER A O 1
ATOM 4388 N N . LEU A 1 671 ? 151.640 154.648 103.650 1.00 38.00 670 LEU A N 1
ATOM 4389 C CA . LEU A 1 671 ? 151.517 153.577 104.628 1.00 33.79 670 LEU A CA 1
ATOM 4390 C C . LEU A 1 671 ? 150.077 153.092 104.642 1.00 44.35 670 LEU A C 1
ATOM 4391 O O . LEU A 1 671 ? 149.146 153.903 104.616 1.00 58.43 670 LEU A O 1
ATOM 4396 N N . ILE A 1 672 ? 149.895 151.775 104.680 1.00 36.08 671 ILE A N 1
ATOM 4397 C CA . ILE A 1 672 ? 148.574 151.159 104.641 1.00 25.41 671 ILE A CA 1
ATOM 4398 C C . ILE A 1 672 ? 148.418 150.279 105.870 1.00 29.16 671 ILE A C 1
ATOM 4399 O O . ILE A 1 672 ? 149.195 149.337 106.069 1.00 41.06 671 ILE A O 1
ATOM 4404 N N . LEU A 1 673 ? 147.418 150.582 106.688 1.00 33.25 672 LEU A N 1
ATOM 4405 C CA . LEU A 1 673 ? 147.099 149.766 107.847 1.00 31.87 672 LEU A CA 1
ATOM 4406 C C . LEU A 1 673 ? 146.035 148.738 107.484 1.00 44.25 672 LEU A C 1
ATOM 4407 O O . LEU A 1 673 ? 145.050 149.046 106.808 1.00 51.82 672 LEU A O 1
ATOM 4412 N N . ASP A 1 674 ? 146.243 147.509 107.944 1.00 40.09 673 ASP A N 1
ATOM 4413 C CA . ASP A 1 674 ? 145.316 146.405 107.707 1.00 29.69 673 ASP A CA 1
ATOM 4414 C C . ASP A 1 674 ? 144.652 146.098 109.044 1.00 31.06 673 ASP A C 1
ATOM 4415 O O . ASP A 1 674 ? 145.108 145.230 109.792 1.00 43.97 673 ASP A O 1
ATOM 4420 N N . LEU A 1 675 ? 143.573 146.814 109.339 1.00 33.74 674 LEU A N 1
ATOM 4421 C CA . LEU A 1 675 ? 142.853 146.648 110.600 1.00 47.12 674 LEU A CA 1
ATOM 4422 C C . LEU A 1 675 ? 141.715 145.641 110.438 1.00 46.93 674 LEU A C 1
ATOM 4423 O O . LEU A 1 675 ? 140.560 145.895 110.780 1.00 48.37 674 LEU A O 1
ATOM 4428 N N . GLY A 1 676 ? 142.069 144.469 109.905 1.00 39.67 675 GLY A N 1
ATOM 4429 C CA . GLY A 1 676 ? 141.103 143.394 109.783 1.00 40.27 675 GLY A CA 1
ATOM 4430 C C . GLY A 1 676 ? 140.774 142.708 111.087 1.00 42.98 675 GLY A C 1
ATOM 4431 O O . GLY A 1 676 ? 139.713 142.085 111.197 1.00 48.49 675 GLY A O 1
ATOM 4432 N N . ALA A 1 677 ? 141.656 142.810 112.077 1.00 37.53 676 ALA A N 1
ATOM 4433 C CA . ALA A 1 677 ? 141.429 142.242 113.396 1.00 40.85 676 ALA A CA 1
ATOM 4434 C C . ALA A 1 677 ? 140.810 143.237 114.365 1.00 46.98 676 ALA A C 1
ATOM 4435 O O . ALA A 1 677 ? 140.580 142.889 115.527 1.00 54.67 676 ALA A O 1
ATOM 4437 N N . LEU A 1 678 ? 140.539 144.461 113.920 1.00 38.33 677 LEU A N 1
ATOM 4438 C CA . LEU A 1 678 ? 139.951 145.472 114.785 1.00 37.82 677 LEU A CA 1
ATOM 4439 C C . LEU A 1 678 ? 138.466 145.192 114.974 1.00 39.61 677 LEU A C 1
ATOM 4440 O O . LEU A 1 678 ? 137.730 145.012 113.999 1.00 44.04 677 LEU A O 1
ATOM 4445 N N . SER A 1 679 ? 138.027 145.154 116.231 1.00 33.58 678 SER A N 1
ATOM 4446 C CA . SER A 1 679 ? 136.643 144.840 116.567 1.00 34.96 678 SER A CA 1
ATOM 4447 C C . SER A 1 679 ? 135.863 146.081 116.988 1.00 36.95 678 SER A C 1
ATOM 4448 O O . SER A 1 679 ? 134.810 146.381 116.420 1.00 44.93 678 SER A O 1
ATOM 4451 N N . PHE A 1 680 ? 136.366 146.809 117.981 1.00 33.87 679 PHE A N 1
ATOM 4452 C CA . PHE A 1 680 ? 135.713 148.004 118.491 1.00 33.36 679 PHE A CA 1
ATOM 4453 C C . PHE A 1 680 ? 136.735 149.122 118.616 1.00 43.05 679 PHE A C 1
ATOM 4454 O O . PHE A 1 680 ? 137.894 148.878 118.965 1.00 50.60 679 PHE A O 1
ATOM 4462 N N . VAL A 1 681 ? 136.302 150.344 118.331 1.00 44.80 680 VAL A N 1
ATOM 4463 C CA . VAL A 1 681 ? 137.153 151.523 118.421 1.00 38.30 680 VAL A CA 1
ATOM 4464 C C . VAL A 1 681 ? 136.670 152.353 119.601 1.00 42.84 680 VAL A C 1
ATOM 4465 O O . VAL A 1 681 ? 135.592 152.958 119.547 1.00 45.72 680 VAL A O 1
ATOM 4469 N N . ASP A 1 682 ? 137.463 152.385 120.664 1.00 50.73 681 ASP A N 1
ATOM 4470 C CA . ASP A 1 682 ? 137.180 153.217 121.819 1.00 55.52 681 ASP A CA 1
ATOM 4471 C C . ASP A 1 682 ? 137.955 154.528 121.699 1.00 57.86 681 ASP A C 1
ATOM 4472 O O . ASP A 1 682 ? 138.559 154.826 120.663 1.00 60.60 681 ASP A O 1
ATOM 4477 N N . THR A 1 683 ? 137.934 155.330 122.766 1.00 56.45 682 THR A N 1
ATOM 4478 C CA . THR A 1 683 ? 138.588 156.634 122.724 1.00 53.33 682 THR A CA 1
ATOM 4479 C C . THR A 1 683 ? 140.094 156.499 122.531 1.00 57.45 682 THR A C 1
ATOM 4480 O O . THR A 1 683 ? 140.698 157.258 121.765 1.00 58.29 682 THR A O 1
ATOM 4484 N N . VAL A 1 684 ? 140.717 155.538 123.216 1.00 55.67 683 VAL A N 1
ATOM 4485 C CA . VAL A 1 684 ? 142.166 155.388 123.126 1.00 50.31 683 VAL A CA 1
ATOM 4486 C C . VAL A 1 684 ? 142.576 154.935 121.730 1.00 48.67 683 VAL A C 1
ATOM 4487 O O . VAL A 1 684 ? 143.584 155.400 121.185 1.00 53.24 683 VAL A O 1
ATOM 4491 N N . CYS A 1 685 ? 141.811 154.021 121.129 1.00 47.54 684 CYS A N 1
ATOM 4492 C CA . CYS A 1 685 ? 142.117 153.587 119.769 1.00 50.16 684 CYS A CA 1
ATOM 4493 C C . CYS A 1 685 ? 141.990 154.738 118.780 1.00 55.11 684 CYS A C 1
ATOM 4494 O O . CYS A 1 685 ? 142.822 154.887 117.877 1.00 61.60 684 CYS A O 1
ATOM 4497 N N . LEU A 1 686 ? 140.950 155.561 118.932 1.00 51.18 685 LEU A N 1
ATOM 4498 C CA . LEU A 1 686 ? 140.780 156.710 118.048 1.00 48.62 685 LEU A CA 1
ATOM 4499 C C . LEU A 1 686 ? 141.922 157.704 118.220 1.00 53.26 685 LEU A C 1
ATOM 4500 O O . LEU A 1 686 ? 142.437 158.249 117.234 1.00 58.75 685 LEU A O 1
ATOM 4505 N N . LYS A 1 687 ? 142.335 157.949 119.467 1.00 49.35 686 LYS A N 1
ATOM 4506 C CA . LYS A 1 687 ? 143.469 158.834 119.711 1.00 47.32 686 LYS A CA 1
ATOM 4507 C C . LYS A 1 687 ? 144.741 158.288 119.076 1.00 52.62 686 LYS A C 1
ATOM 4508 O O . LYS A 1 687 ? 145.513 159.040 118.473 1.00 52.85 686 LYS A O 1
ATOM 4514 N N . SER A 1 688 ? 144.976 156.980 119.204 1.00 51.95 687 SER A N 1
ATOM 4515 C CA . SER A 1 688 ? 146.169 156.379 118.616 1.00 44.53 687 SER A CA 1
ATOM 4516 C C . SER A 1 688 ? 146.149 156.483 117.097 1.00 45.33 687 SER A C 1
ATOM 4517 O O . SER A 1 688 ? 147.174 156.786 116.475 1.00 54.61 687 SER A O 1
ATOM 4520 N N . LEU A 1 689 ? 144.992 156.231 116.481 1.00 45.01 688 LEU A N 1
ATOM 4521 C CA . LEU A 1 689 ? 144.897 156.333 115.028 1.00 46.25 688 LEU A CA 1
ATOM 4522 C C . LEU A 1 689 ? 145.121 157.765 114.558 1.00 50.83 688 LEU A C 1
ATOM 4523 O O . LEU A 1 689 ? 145.828 157.998 113.568 1.00 56.62 688 LEU A O 1
ATOM 4528 N N . LYS A 1 690 ? 144.534 158.741 115.257 1.00 50.45 689 LYS A N 1
ATOM 4529 C CA . LYS A 1 690 ? 144.754 160.137 114.895 1.00 54.08 689 LYS A CA 1
ATOM 4530 C C . LYS A 1 690 ? 146.218 160.527 115.061 1.00 54.63 689 LYS A C 1
ATOM 4531 O O . LYS A 1 690 ? 146.770 161.259 114.231 1.00 54.73 689 LYS A O 1
ATOM 4537 N N . ASN A 1 691 ? 146.860 160.057 116.133 1.00 48.68 690 ASN A N 1
ATOM 4538 C CA . ASN A 1 691 ? 148.275 160.347 116.332 1.00 49.04 690 ASN A CA 1
ATOM 4539 C C . ASN A 1 691 ? 149.124 159.740 115.224 1.00 53.93 690 ASN A C 1
ATOM 4540 O O . ASN A 1 691 ? 150.063 160.377 114.737 1.00 60.66 690 ASN A O 1
ATOM 4545 N N . ILE A 1 692 ? 148.812 158.508 114.815 1.00 48.99 691 ILE A N 1
ATOM 4546 C CA . ILE A 1 692 ? 149.551 157.877 113.724 1.00 43.12 691 ILE A CA 1
ATOM 4547 C C . ILE A 1 692 ? 149.386 158.682 112.442 1.00 43.34 691 ILE A C 1
ATOM 4548 O O . ILE A 1 692 ? 150.361 158.957 111.728 1.00 53.27 691 ILE A O 1
ATOM 4553 N N . PHE A 1 693 ? 148.148 159.083 112.141 1.00 43.38 692 PHE A N 1
ATOM 4554 C CA . PHE A 1 693 ? 147.895 159.874 110.941 1.00 51.90 692 PHE A CA 1
ATOM 4555 C C . PHE A 1 693 ? 148.683 161.177 110.966 1.00 56.19 692 PHE A C 1
ATOM 4556 O O . PHE A 1 693 ? 149.353 161.529 109.989 1.00 61.53 692 PHE A O 1
ATOM 4564 N N . HIS A 1 694 ? 148.626 161.900 112.086 1.00 58.63 693 HIS A N 1
ATOM 4565 C CA . HIS A 1 694 ? 149.306 163.188 112.180 1.00 58.14 693 HIS A CA 1
ATOM 4566 C C . HIS A 1 694 ? 150.819 163.026 112.078 1.00 58.33 693 HIS A C 1
ATOM 4567 O O . HIS A 1 694 ? 151.491 163.775 111.357 1.00 58.55 693 HIS A O 1
ATOM 4574 N N . ASP A 1 695 ? 151.373 162.039 112.788 1.00 55.57 694 ASP A N 1
ATOM 4575 C CA . ASP A 1 695 ? 152.816 161.833 112.776 1.00 52.70 694 ASP A CA 1
ATOM 4576 C C . ASP A 1 695 ? 153.313 161.456 111.388 1.00 54.45 694 ASP A C 1
ATOM 4577 O O . ASP A 1 695 ? 154.347 161.961 110.935 1.00 63.29 694 ASP A O 1
ATOM 4582 N N . PHE A 1 696 ? 152.595 160.571 110.692 1.00 44.67 695 PHE A N 1
ATOM 4583 C CA . PHE A 1 696 ? 153.052 160.172 109.367 1.00 47.55 695 PHE A CA 1
ATOM 4584 C C . PHE A 1 696 ? 152.789 161.252 108.325 1.00 53.33 695 PHE A C 1
ATOM 4585 O O . PHE A 1 696 ? 153.496 161.315 107.314 1.00 59.76 695 PHE A O 1
ATOM 4593 N N . ARG A 1 697 ? 151.792 162.113 108.545 1.00 55.79 696 ARG A N 1
ATOM 4594 C CA . ARG A 1 697 ? 151.610 163.242 107.641 1.00 56.13 696 ARG A CA 1
ATOM 4595 C C . ARG A 1 697 ? 152.677 164.305 107.860 1.00 60.32 696 ARG A C 1
ATOM 4596 O O . ARG A 1 697 ? 153.002 165.054 106.931 1.00 61.21 696 ARG A O 1
ATOM 4604 N N . GLU A 1 698 ? 153.230 164.390 109.072 1.00 63.35 697 GLU A N 1
ATOM 4605 C CA . GLU A 1 698 ? 154.353 165.295 109.295 1.00 57.59 697 GLU A CA 1
ATOM 4606 C C . GLU A 1 698 ? 155.625 164.791 108.623 1.00 58.13 697 GLU A C 1
ATOM 4607 O O . GLU A 1 698 ? 156.489 165.596 108.256 1.00 65.28 697 GLU A O 1
ATOM 4613 N N . ILE A 1 699 ? 155.761 163.476 108.453 1.00 49.20 698 ILE A N 1
ATOM 4614 C CA . ILE A 1 699 ? 156.939 162.896 107.817 1.00 46.13 698 ILE A CA 1
ATOM 4615 C C . ILE A 1 699 ? 156.653 162.717 106.329 1.00 49.82 698 ILE A C 1
ATOM 4616 O O . ILE A 1 699 ? 157.409 162.053 105.609 1.00 51.17 698 ILE A O 1
ATOM 4621 N N . GLU A 1 700 ? 155.561 163.326 105.862 1.00 55.13 699 GLU A N 1
ATOM 4622 C CA . GLU A 1 700 ? 155.166 163.304 104.451 1.00 57.12 699 GLU A CA 1
ATOM 4623 C C . GLU A 1 700 ? 154.889 161.880 103.969 1.00 61.07 699 GLU A C 1
ATOM 4624 O O . GLU A 1 700 ? 155.371 161.446 102.921 1.00 61.58 699 GLU A O 1
ATOM 4630 N N . VAL A 1 701 ? 154.099 161.148 104.752 1.00 57.37 700 VAL A N 1
ATOM 4631 C CA . VAL A 1 701 ? 153.625 159.819 104.385 1.00 49.85 700 VAL A CA 1
ATOM 4632 C C . VAL A 1 701 ? 152.119 159.785 104.599 1.00 57.03 700 VAL A C 1
ATOM 4633 O O . VAL A 1 701 ? 151.642 160.037 105.711 1.00 58.30 700 VAL A O 1
ATOM 4637 N N . GLU A 1 702 ? 151.375 159.470 103.543 1.00 61.39 701 GLU A N 1
ATOM 4638 C CA . GLU A 1 702 ? 149.922 159.402 103.617 1.00 57.97 701 GLU A CA 1
ATOM 4639 C C . GLU A 1 702 ? 149.495 158.023 104.103 1.00 54.82 701 GLU A C 1
ATOM 4640 O O . GLU A 1 702 ? 149.974 157.003 103.599 1.00 57.32 701 GLU A O 1
ATOM 4646 N N . VAL A 1 703 ? 148.600 157.999 105.087 1.00 40.55 702 VAL A N 1
ATOM 4647 C CA . VAL A 1 703 ? 148.164 156.767 105.734 1.00 38.07 702 VAL A CA 1
ATOM 4648 C C . VAL A 1 703 ? 146.802 156.372 105.185 1.00 48.04 702 VAL A C 1
ATOM 4649 O O . VAL A 1 703 ? 145.878 157.193 105.141 1.00 56.51 702 VAL A O 1
ATOM 4653 N N . TYR A 1 704 ? 146.678 155.116 104.768 1.00 46.28 703 TYR A N 1
ATOM 4654 C CA . TYR A 1 704 ? 145.423 154.552 104.298 1.00 40.88 703 TYR A CA 1
ATOM 4655 C C . TYR A 1 704 ? 145.029 153.387 105.193 1.00 43.28 703 TYR A C 1
ATOM 4656 O O . TYR A 1 704 ? 145.877 152.580 105.585 1.00 53.64 703 TYR A O 1
ATOM 4665 N N . MET A 1 705 ? 143.744 153.306 105.520 1.00 40.18 704 MET A N 1
ATOM 4666 C CA . MET A 1 705 ? 143.207 152.233 106.345 1.00 40.39 704 MET A CA 1
ATOM 4667 C C . MET A 1 705 ? 142.448 151.260 105.457 1.00 44.20 704 MET A C 1
ATOM 4668 O O . MET A 1 705 ? 141.604 151.674 104.655 1.00 59.82 704 MET A O 1
ATOM 4673 N N . ALA A 1 706 ? 142.748 149.973 105.600 1.00 34.27 705 ALA A N 1
ATOM 4674 C CA . ALA A 1 706 ? 142.184 148.944 104.742 1.00 39.99 705 ALA A CA 1
ATOM 4675 C C . ALA A 1 706 ? 141.581 147.831 105.584 1.00 39.06 705 ALA A C 1
ATOM 4676 O O . ALA A 1 706 ? 142.023 147.567 106.705 1.00 49.44 705 ALA A O 1
ATOM 4678 N N . ALA A 1 707 ? 140.559 147.183 105.022 1.00 39.99 706 ALA A N 1
ATOM 4679 C CA . ALA A 1 707 ? 139.899 146.027 105.627 1.00 44.17 706 ALA A CA 1
ATOM 4680 C C . ALA A 1 707 ? 139.333 146.364 107.008 1.00 52.01 706 ALA A C 1
ATOM 4681 O O . ALA A 1 707 ? 139.725 145.798 108.030 1.00 56.62 706 ALA A O 1
ATOM 4683 N N . CYS A 1 708 ? 138.392 147.303 107.020 1.00 52.76 707 CYS A N 1
ATOM 4684 C CA . CYS A 1 708 ? 137.639 147.642 108.220 1.00 51.21 707 CYS A CA 1
ATOM 4685 C C . CYS A 1 708 ? 136.218 147.111 108.084 1.00 54.63 707 CYS A C 1
ATOM 4686 O O . CYS A 1 708 ? 135.563 147.331 107.060 1.00 60.98 707 CYS A O 1
ATOM 4689 N N . HIS A 1 709 ? 135.750 146.415 109.115 1.00 57.21 708 HIS A N 1
ATOM 4690 C CA . HIS A 1 709 ? 134.476 145.717 109.059 1.00 58.22 708 HIS A CA 1
ATOM 4691 C C . HIS A 1 709 ? 133.332 146.673 109.398 1.00 60.47 708 HIS A C 1
ATOM 4692 O O . HIS A 1 709 ? 133.515 147.888 109.507 1.00 67.73 708 HIS A O 1
ATOM 4699 N N . SER A 1 710 ? 132.130 146.118 109.560 1.00 52.33 709 SER A N 1
ATOM 4700 C CA . SER A 1 710 ? 130.942 146.943 109.769 1.00 56.18 709 SER A CA 1
ATOM 4701 C C . SER A 1 710 ? 130.985 147.771 111.049 1.00 57.35 709 SER A C 1
ATOM 4702 O O . SER A 1 710 ? 130.744 148.989 110.973 1.00 59.59 709 SER A O 1
ATOM 4705 N N . PRO A 1 711 ? 131.265 147.211 112.234 1.00 41.37 710 PRO A N 1
ATOM 4706 C CA . PRO A 1 711 ? 131.189 148.042 113.447 1.00 42.75 710 PRO A CA 1
ATOM 4707 C C . PRO A 1 711 ? 132.274 149.100 113.531 1.00 55.24 710 PRO A C 1
ATOM 4708 O O . PRO A 1 711 ? 132.049 150.149 114.148 1.00 58.11 710 PRO A O 1
ATOM 4712 N N . VAL A 1 712 ? 133.443 148.857 112.933 1.00 57.18 711 VAL A N 1
ATOM 4713 C CA . VAL A 1 712 ? 134.557 149.794 113.056 1.00 46.74 711 VAL A CA 1
ATOM 4714 C C . VAL A 1 712 ? 134.208 151.127 112.407 1.00 51.65 711 VAL A C 1
ATOM 4715 O O . VAL A 1 712 ? 134.445 152.197 112.981 1.00 60.08 711 VAL A O 1
ATOM 4719 N N . VAL A 1 713 ? 133.639 151.084 111.201 1.00 42.50 712 VAL A N 1
ATOM 4720 C CA . VAL A 1 713 ? 133.303 152.316 110.491 1.00 42.35 712 VAL A CA 1
ATOM 4721 C C . VAL A 1 713 ? 132.232 153.093 111.246 1.00 46.39 712 VAL A C 1
ATOM 4722 O O . VAL A 1 713 ? 132.312 154.321 111.383 1.00 51.88 712 VAL A O 1
ATOM 4726 N N . SER A 1 714 ? 131.212 152.391 111.746 1.00 46.37 713 SER A N 1
ATOM 4727 C CA . SER A 1 714 ? 130.147 153.057 112.488 1.00 46.46 713 SER A CA 1
ATOM 4728 C C . SER A 1 714 ? 130.678 153.705 113.760 1.00 44.72 713 SER A C 1
ATOM 4729 O O . SER A 1 714 ? 130.309 154.839 114.087 1.00 53.79 713 SER A O 1
ATOM 4732 N N . GLN A 1 715 ? 131.551 153.006 114.491 1.00 38.72 714 GLN A N 1
ATOM 4733 C CA . GLN A 1 715 ? 132.092 153.577 115.720 1.00 45.17 714 GLN A CA 1
ATOM 4734 C C . GLN A 1 715 ? 133.021 154.750 115.427 1.00 48.69 714 GLN A C 1
ATOM 4735 O O . GLN A 1 715 ? 133.044 155.731 116.181 1.00 51.46 714 GLN A O 1
ATOM 4741 N N . LEU A 1 716 ? 133.793 154.672 114.340 1.00 52.50 715 LEU A N 1
ATOM 4742 C CA . LEU A 1 716 ? 134.628 155.803 113.948 1.00 52.84 715 LEU A CA 1
ATOM 4743 C C . LEU A 1 716 ? 133.778 157.019 113.601 1.00 56.16 715 LEU A C 1
ATOM 4744 O O . LEU A 1 716 ? 134.111 158.147 113.983 1.00 59.07 715 LEU A O 1
ATOM 4749 N N . GLU A 1 717 ? 132.679 156.809 112.874 1.00 59.45 716 GLU A N 1
ATOM 4750 C CA . GLU A 1 717 ? 131.781 157.917 112.559 1.00 52.87 716 GLU A CA 1
ATOM 4751 C C . GLU A 1 717 ? 131.152 158.494 113.822 1.00 52.25 716 GLU A C 1
ATOM 4752 O O . GLU A 1 717 ? 131.024 159.716 113.959 1.00 51.99 716 GLU A O 1
ATOM 4758 N N . ALA A 1 718 ? 130.751 157.629 114.757 1.00 54.38 717 ALA A N 1
ATOM 4759 C CA . ALA A 1 718 ? 130.118 158.103 115.983 1.00 53.42 717 ALA A CA 1
ATOM 4760 C C . ALA A 1 718 ? 131.100 158.837 116.886 1.00 52.91 717 ALA A C 1
ATOM 4761 O O . ALA A 1 718 ? 130.696 159.729 117.641 1.00 54.40 717 ALA A O 1
ATOM 4763 N N . GLY A 1 719 ? 132.380 158.484 116.830 1.00 53.07 718 GLY A N 1
ATOM 4764 C CA . GLY A 1 719 ? 133.390 159.102 117.660 1.00 53.09 718 GLY A CA 1
ATOM 4765 C C . GLY A 1 719 ? 134.039 160.340 117.083 1.00 56.24 718 GLY A C 1
ATOM 4766 O O . GLY A 1 719 ? 135.045 160.803 117.631 1.00 53.25 718 GLY A O 1
ATOM 4767 N N . HIS A 1 720 ? 133.500 160.884 115.989 1.00 64.41 719 HIS A N 1
ATOM 4768 C CA . HIS A 1 720 ? 134.048 162.074 115.333 1.00 62.88 719 HIS A CA 1
ATOM 4769 C C . HIS A 1 720 ? 135.493 161.857 114.890 1.00 61.13 719 HIS A C 1
ATOM 4770 O O . HIS A 1 720 ? 136.312 162.777 114.905 1.00 63.17 719 HIS A O 1
ATOM 4777 N N . PHE A 1 721 ? 135.810 160.623 114.494 1.00 54.50 720 PHE A N 1
ATOM 4778 C CA . PHE A 1 721 ? 137.124 160.350 113.921 1.00 54.72 720 PHE A CA 1
ATOM 4779 C C . PHE A 1 721 ? 137.288 161.039 112.573 1.00 57.24 720 PHE A C 1
ATOM 4780 O O . PHE A 1 721 ? 138.358 161.580 112.272 1.00 62.44 720 PHE A O 1
ATOM 4788 N N . PHE A 1 722 ? 136.242 161.031 111.752 1.00 54.18 721 PHE A N 1
ATOM 4789 C CA . PHE A 1 722 ? 136.322 161.603 110.417 1.00 52.67 721 PHE A CA 1
ATOM 4790 C C . PHE A 1 722 ? 136.112 163.110 110.459 1.00 57.73 721 PHE A C 1
ATOM 4791 O O . PHE A 1 722 ? 135.223 163.612 111.152 1.00 60.78 721 PHE A O 1
ATOM 4799 N N . ASP A 1 723 ? 136.941 163.826 109.707 1.00 71.25 722 ASP A N 1
ATOM 4800 C CA . ASP A 1 723 ? 136.865 165.276 109.585 1.00 70.81 722 ASP A CA 1
ATOM 4801 C C . ASP A 1 723 ? 137.395 165.653 108.207 1.00 68.55 722 ASP A C 1
ATOM 4802 O O . ASP A 1 723 ? 137.559 164.796 107.332 1.00 70.25 722 ASP A O 1
ATOM 4807 N N . ALA A 1 724 ? 137.657 166.946 108.008 1.00 73.14 723 ALA A N 1
ATOM 4808 C CA . ALA A 1 724 ? 138.213 167.396 106.736 1.00 76.38 723 ALA A CA 1
ATOM 4809 C C . ALA A 1 724 ? 139.606 166.820 106.509 1.00 78.05 723 ALA A C 1
ATOM 4810 O O . ALA A 1 724 ? 139.947 166.422 105.389 1.00 75.34 723 ALA A O 1
ATOM 4812 N N . SER A 1 725 ? 140.427 166.774 107.561 1.00 81.36 724 SER A N 1
ATOM 4813 C CA . SER A 1 725 ? 141.780 166.244 107.426 1.00 79.65 724 SER A CA 1
ATOM 4814 C C . SER A 1 725 ? 141.768 164.756 107.093 1.00 80.65 724 SER A C 1
ATOM 4815 O O . SER A 1 725 ? 142.549 164.298 106.252 1.00 79.14 724 SER A O 1
ATOM 4818 N N . ILE A 1 726 ? 140.892 163.990 107.736 1.00 74.77 725 ILE A N 1
ATOM 4819 C CA . ILE A 1 726 ? 140.821 162.543 107.558 1.00 69.16 725 ILE A CA 1
ATOM 4820 C C . ILE A 1 726 ? 139.461 162.233 106.946 1.00 72.58 725 ILE A C 1
ATOM 4821 O O . ILE A 1 726 ? 138.466 162.076 107.665 1.00 75.84 725 ILE A O 1
ATOM 4826 N N . THR A 1 727 ? 139.409 162.143 105.621 1.00 71.63 726 THR A N 1
ATOM 4827 C CA . THR A 1 727 ? 138.168 161.830 104.933 1.00 70.37 726 THR A CA 1
ATOM 4828 C C . THR A 1 727 ? 137.913 160.325 104.952 1.00 66.42 726 THR A C 1
ATOM 4829 O O . THR A 1 727 ? 138.755 159.527 105.371 1.00 71.09 726 THR A O 1
ATOM 4833 N N . LYS A 1 728 ? 136.728 159.938 104.487 1.00 59.82 727 LYS A N 1
ATOM 4834 C CA . LYS A 1 728 ? 136.352 158.533 104.417 1.00 62.58 727 LYS A CA 1
ATOM 4835 C C . LYS A 1 728 ? 136.858 157.850 103.155 1.00 65.07 727 LYS A C 1
ATOM 4836 O O . LYS A 1 728 ? 136.714 156.630 103.029 1.00 72.73 727 LYS A O 1
ATOM 4842 N N . LYS A 1 729 ? 137.446 158.599 102.221 1.00 63.36 728 LYS A N 1
ATOM 4843 C CA . LYS A 1 729 ? 138.039 157.999 101.034 1.00 68.17 728 LYS A CA 1
ATOM 4844 C C . LYS A 1 729 ? 139.341 157.270 101.331 1.00 74.15 728 LYS A C 1
ATOM 4845 O O . LYS A 1 729 ? 139.800 156.488 100.491 1.00 75.21 728 LYS A O 1
ATOM 4851 N N . HIS A 1 730 ? 139.943 157.506 102.496 1.00 71.63 729 HIS A N 1
ATOM 4852 C CA . HIS A 1 730 ? 141.138 156.786 102.912 1.00 65.94 729 HIS A CA 1
ATOM 4853 C C . HIS A 1 730 ? 140.822 155.454 103.574 1.00 63.26 729 HIS A C 1
ATOM 4854 O O . HIS A 1 730 ? 141.736 154.648 103.783 1.00 68.81 729 HIS A O 1
ATOM 4861 N N . LEU A 1 731 ? 139.555 155.206 103.905 1.00 51.87 730 LEU A N 1
ATOM 4862 C CA . LEU A 1 731 ? 139.142 153.974 104.574 1.00 49.42 730 LEU A CA 1
ATOM 4863 C C . LEU A 1 731 ? 138.776 152.945 103.508 1.00 54.12 730 LEU A C 1
ATOM 4864 O O . LEU A 1 731 ? 137.608 152.645 103.254 1.00 64.57 730 LEU A O 1
ATOM 4869 N N . PHE A 1 732 ? 139.807 152.398 102.871 1.00 50.48 731 PHE A N 1
ATOM 4870 C CA . PHE A 1 732 ? 139.598 151.443 101.795 1.00 54.26 731 PHE A CA 1
ATOM 4871 C C . PHE A 1 732 ? 139.072 150.118 102.340 1.00 57.93 731 PHE A C 1
ATOM 4872 O O . PHE A 1 732 ? 139.280 149.762 103.503 1.00 66.56 731 PHE A O 1
ATOM 4880 N N . ALA A 1 733 ? 138.372 149.385 101.475 1.00 51.13 732 ALA A N 1
ATOM 4881 C CA . ALA A 1 733 ? 137.751 148.128 101.869 1.00 50.71 732 ALA A CA 1
ATOM 4882 C C . ALA A 1 733 ? 138.680 146.933 101.718 1.00 51.92 732 ALA A C 1
ATOM 4883 O O . ALA A 1 733 ? 138.577 145.977 102.494 1.00 60.46 732 ALA A O 1
ATOM 4885 N N . SER A 1 734 ? 139.583 146.962 100.741 1.00 53.76 733 SER A N 1
ATOM 4886 C CA . SER A 1 734 ? 140.522 145.875 100.516 1.00 59.69 733 SER A CA 1
ATOM 4887 C C . SER A 1 734 ? 141.940 146.425 100.497 1.00 63.64 733 SER A C 1
ATOM 4888 O O . SER A 1 734 ? 142.172 147.579 100.125 1.00 67.79 733 SER A O 1
ATOM 4891 N N . VAL A 1 735 ? 142.889 145.583 100.911 1.00 48.34 734 VAL A N 1
ATOM 4892 C CA . VAL A 1 735 ? 144.285 146.004 100.964 1.00 42.04 734 VAL A CA 1
ATOM 4893 C C . VAL A 1 735 ? 144.813 146.297 99.566 1.00 47.59 734 VAL A C 1
ATOM 4894 O O . VAL A 1 735 ? 145.525 147.286 99.351 1.00 55.18 734 VAL A O 1
ATOM 4898 N N . HIS A 1 736 ? 144.478 145.445 98.594 1.00 49.70 735 HIS A N 1
ATOM 4899 C CA . HIS A 1 736 ? 144.967 145.652 97.235 1.00 50.58 735 HIS A CA 1
ATOM 4900 C C . HIS A 1 736 ? 144.407 146.929 96.623 1.00 55.10 735 HIS A C 1
ATOM 4901 O O . HIS A 1 736 ? 145.102 147.597 95.851 1.00 63.46 735 HIS A O 1
ATOM 4908 N N . ASP A 1 737 ? 143.170 147.272 96.990 1.00 59.51 736 ASP A N 1
ATOM 4909 C CA . ASP A 1 737 ? 142.555 148.534 96.502 1.00 66.73 736 ASP A CA 1
ATOM 4910 C C . ASP A 1 737 ? 143.389 149.713 97.013 1.00 68.10 736 ASP A C 1
ATOM 4911 O O . ASP A 1 737 ? 143.682 150.619 96.209 1.00 71.93 736 ASP A O 1
ATOM 4916 N N . ALA A 1 738 ? 143.761 149.692 98.296 1.00 55.38 737 ALA A N 1
ATOM 4917 C CA . ALA A 1 738 ? 144.564 150.762 98.877 1.00 56.07 737 ALA A CA 1
ATOM 4918 C C . ALA A 1 738 ? 145.950 150.814 98.249 1.00 55.89 737 ALA A C 1
ATOM 4919 O O . ALA A 1 738 ? 146.488 151.901 98.009 1.00 61.70 737 ALA A O 1
ATOM 4921 N N . VAL A 1 739 ? 146.549 149.650 97.984 1.00 40.44 738 VAL A N 1
ATOM 4922 C CA . VAL A 1 739 ? 147.860 149.623 97.339 1.00 39.01 738 VAL A CA 1
ATOM 4923 C C . VAL A 1 739 ? 147.779 150.229 95.944 1.00 46.26 738 VAL A C 1
ATOM 4924 O O . VAL A 1 739 ? 148.658 150.997 95.531 1.00 56.72 738 VAL A O 1
ATOM 4928 N N . THR A 1 740 ? 146.729 149.888 95.193 1.00 45.46 739 THR A N 1
ATOM 4929 C CA . THR A 1 740 ? 146.559 150.450 93.858 1.00 50.43 739 THR A CA 1
ATOM 4930 C C . THR A 1 740 ? 146.381 151.961 93.914 1.00 57.79 739 THR A C 1
ATOM 4931 O O . THR A 1 740 ? 146.974 152.693 93.113 1.00 64.56 739 THR A O 1
ATOM 4935 N N . PHE A 1 741 ? 145.578 152.450 94.863 1.00 51.18 740 PHE A N 1
ATOM 4936 C CA . PHE A 1 741 ? 145.400 153.894 95.000 1.00 50.36 740 PHE A CA 1
ATOM 4937 C C . PHE A 1 741 ? 146.712 154.581 95.357 1.00 58.70 740 PHE A C 1
ATOM 4938 O O . PHE A 1 741 ? 147.036 155.644 94.812 1.00 65.02 740 PHE A O 1
ATOM 4946 N N . ALA A 1 742 ? 147.480 153.986 96.272 1.00 55.77 741 ALA A N 1
ATOM 4947 C CA . ALA A 1 742 ? 148.756 154.572 96.668 1.00 53.47 741 ALA A CA 1
ATOM 4948 C C . ALA A 1 742 ? 149.730 154.617 95.499 1.00 55.50 741 ALA A C 1
ATOM 4949 O O . ALA A 1 742 ? 150.444 155.610 95.315 1.00 63.10 741 ALA A O 1
ATOM 4951 N N . LEU A 1 743 ? 149.777 153.550 94.699 1.00 44.63 742 LEU A N 1
ATOM 4952 C CA . LEU A 1 743 ? 150.643 153.552 93.526 1.00 44.03 742 LEU A CA 1
ATOM 4953 C C . LEU A 1 743 ? 150.166 154.548 92.478 1.00 46.72 742 LEU A C 1
ATOM 4954 O O . LEU A 1 743 ? 150.987 155.116 91.748 1.00 52.26 742 LEU A O 1
ATOM 4959 N N . GLN A 1 744 ? 148.856 154.774 92.386 1.00 55.54 743 GLN A N 1
ATOM 4960 C CA . GLN A 1 744 ? 148.324 155.747 91.441 1.00 60.13 743 GLN A CA 1
ATOM 4961 C C . GLN A 1 744 ? 148.431 157.181 91.937 1.00 59.10 743 GLN A C 1
ATOM 4962 O O . GLN A 1 744 ? 148.219 158.106 91.146 1.00 62.55 743 GLN A O 1
ATOM 4968 N N . HIS A 1 745 ? 148.749 157.395 93.212 1.00 63.56 744 HIS A N 1
ATOM 4969 C CA . HIS A 1 745 ? 148.921 158.739 93.765 1.00 69.66 744 HIS A CA 1
ATOM 4970 C C . HIS A 1 745 ? 150.253 158.851 94.500 1.00 73.76 744 HIS A C 1
ATOM 4971 O O . HIS A 1 745 ? 150.291 158.935 95.733 1.00 70.47 744 HIS A O 1
ATOM 4978 N N . PRO A 1 746 ? 151.378 158.855 93.767 1.00 80.43 745 PRO A N 1
ATOM 4979 C CA . PRO A 1 746 ? 152.658 159.187 94.404 1.00 74.71 745 PRO A CA 1
ATOM 4980 C C . PRO A 1 746 ? 152.959 160.675 94.320 1.00 78.84 745 PRO A C 1
ATOM 4981 O O . PRO A 1 746 ? 152.833 161.278 93.250 1.00 81.01 745 PRO A O 1
ATOM 4985 N N . ARG A 1 747 ? 153.347 161.284 95.438 1.00 95.33 746 ARG A N 1
ATOM 4986 C CA . ARG A 1 747 ? 153.649 162.705 95.430 1.00 96.58 746 ARG A CA 1
ATOM 4987 C C . ARG A 1 747 ? 154.943 162.970 94.658 1.00 98.84 746 ARG A C 1
ATOM 4988 O O . ARG A 1 747 ? 155.859 162.143 94.659 1.00 98.42 746 ARG A O 1
ATOM 4996 N N . PRO A 1 748 ? 155.036 164.119 93.970 1.00 110.43 747 PRO A N 1
ATOM 4997 C CA . PRO A 1 748 ? 156.238 164.475 93.209 1.00 110.25 747 PRO A CA 1
ATOM 4998 C C . PRO A 1 748 ? 157.382 164.946 94.102 1.00 109.56 747 PRO A C 1
ATOM 4999 O O . PRO A 1 748 ? 157.120 165.553 95.141 1.00 108.89 747 PRO A O 1
ATOM 5003 N N . ASP B 1 29 ? 141.719 150.673 89.400 1.00 89.90 28 ASP B N 1
ATOM 5004 C CA . ASP B 1 29 ? 141.043 149.536 88.788 1.00 90.10 28 ASP B CA 1
ATOM 5005 C C . ASP B 1 29 ? 141.555 148.216 89.354 1.00 92.55 28 ASP B C 1
ATOM 5006 O O . ASP B 1 29 ? 142.341 148.197 90.301 1.00 93.33 28 ASP B O 1
ATOM 5011 N N . TYR B 1 30 ? 141.101 147.113 88.764 1.00 96.43 29 TYR B N 1
ATOM 5012 C CA . TYR B 1 30 ? 141.518 145.782 89.185 1.00 94.09 29 TYR B CA 1
ATOM 5013 C C . TYR B 1 30 ? 141.739 144.919 87.955 1.00 91.75 29 TYR B C 1
ATOM 5014 O O . TYR B 1 30 ? 140.912 144.918 87.038 1.00 94.04 29 TYR B O 1
ATOM 5023 N N . HIS B 1 31 ? 142.854 144.189 87.940 1.00 92.19 30 HIS B N 1
ATOM 5024 C CA . HIS B 1 31 ? 143.156 143.270 86.851 1.00 97.58 30 HIS B CA 1
ATOM 5025 C C . HIS B 1 31 ? 143.766 141.979 87.381 1.00 96.67 30 HIS B C 1
ATOM 5026 O O . HIS B 1 31 ? 144.541 141.318 86.680 1.00 100.13 30 HIS B O 1
ATOM 5033 N N . MET B 1 32 ? 143.428 141.608 88.612 1.00 82.24 31 MET B N 1
ATOM 5034 C CA . MET B 1 32 ? 144.025 140.450 89.271 1.00 84.29 31 MET B CA 1
ATOM 5035 C C . MET B 1 32 ? 143.404 139.177 88.713 1.00 82.72 31 MET B C 1
ATOM 5036 O O . MET B 1 32 ? 142.284 138.806 89.069 1.00 85.40 31 MET B O 1
ATOM 5041 N N . GLU B 1 33 ? 144.130 138.508 87.822 1.00 82.44 32 GLU B N 1
ATOM 5042 C CA . GLU B 1 33 ? 143.734 137.217 87.278 1.00 82.39 32 GLU B CA 1
ATOM 5043 C C . GLU B 1 33 ? 144.766 136.180 87.691 1.00 82.17 32 GLU B C 1
ATOM 5044 O O . GLU B 1 33 ? 145.956 136.334 87.400 1.00 86.63 32 GLU B O 1
ATOM 5050 N N . ARG B 1 34 ? 144.311 135.129 88.364 1.00 70.95 33 ARG B N 1
ATOM 5051 C CA . ARG B 1 34 ? 145.208 134.122 88.909 1.00 71.35 33 ARG B CA 1
ATOM 5052 C C . ARG B 1 34 ? 144.416 132.845 89.137 1.00 74.32 33 ARG B C 1
ATOM 5053 O O . ARG B 1 34 ? 143.189 132.891 89.289 1.00 77.87 33 ARG B O 1
ATOM 5061 N N . PRO B 1 35 ? 145.081 131.693 89.164 1.00 81.49 34 PRO B N 1
ATOM 5062 C CA . PRO B 1 35 ? 144.393 130.457 89.544 1.00 84.27 34 PRO B CA 1
ATOM 5063 C C . PRO B 1 35 ? 143.985 130.489 91.008 1.00 86.12 34 PRO B C 1
ATOM 5064 O O . PRO B 1 35 ? 144.531 131.238 91.821 1.00 84.62 34 PRO B O 1
ATOM 5068 N N . LEU B 1 36 ? 142.989 129.666 91.332 1.00 85.11 35 LEU B N 1
ATOM 5069 C CA . LEU B 1 36 ? 142.478 129.606 92.695 1.00 83.17 35 LEU B CA 1
ATOM 5070 C C . LEU B 1 36 ? 143.589 129.225 93.665 1.00 84.66 35 LEU B C 1
ATOM 5071 O O . LEU B 1 36 ? 144.332 128.266 93.434 1.00 86.85 35 LEU B O 1
ATOM 5076 N N . LEU B 1 37 ? 143.700 129.980 94.754 1.00 79.92 36 LEU B N 1
ATOM 5077 C CA . LEU B 1 37 ? 144.775 129.816 95.723 1.00 79.11 36 LEU B CA 1
ATOM 5078 C C . LEU B 1 37 ? 144.194 129.376 97.060 1.00 81.59 36 LEU B C 1
ATOM 5079 O O . LEU B 1 37 ? 143.363 130.081 97.642 1.00 83.97 36 LEU B O 1
ATOM 5084 N N . ASN B 1 38 ? 144.631 128.217 97.539 1.00 82.49 37 ASN B N 1
ATOM 5085 C CA . ASN B 1 38 ? 144.325 127.750 98.878 1.00 79.56 37 ASN B CA 1
ATOM 5086 C C . ASN B 1 38 ? 145.556 127.943 99.762 1.00 77.54 37 ASN B C 1
ATOM 5087 O O . ASN B 1 38 ? 146.544 128.564 99.359 1.00 81.63 37 ASN B O 1
ATOM 5092 N N . GLN B 1 39 ? 145.502 127.415 100.987 1.00 68.09 38 GLN B N 1
ATOM 5093 C CA . GLN B 1 39 ? 146.647 127.540 101.884 1.00 70.37 38 GLN B CA 1
ATOM 5094 C C . GLN B 1 39 ? 147.860 126.795 101.341 1.00 77.88 38 GLN B C 1
ATOM 5095 O O . GLN B 1 39 ? 148.987 127.298 101.410 1.00 81.34 38 GLN B O 1
ATOM 5101 N N . GLU B 1 40 ? 147.650 125.593 100.799 1.00 83.80 39 GLU B N 1
ATOM 5102 C CA . GLU B 1 40 ? 148.767 124.823 100.261 1.00 80.96 39 GLU B CA 1
ATOM 5103 C C . GLU B 1 40 ? 149.391 125.523 99.059 1.00 81.02 39 GLU B C 1
ATOM 5104 O O . GLU B 1 40 ? 150.620 125.609 98.949 1.00 82.21 39 GLU B O 1
ATOM 5110 N N . HIS B 1 41 ? 148.539 126.015 98.155 1.00 81.26 40 HIS B N 1
ATOM 5111 C CA . HIS B 1 41 ? 149.035 126.799 96.993 1.00 82.59 40 HIS B CA 1
ATOM 5112 C C . HIS B 1 41 ? 149.812 128.011 97.513 1.00 85.70 40 HIS B C 1
ATOM 5113 O O . HIS B 1 41 ? 150.934 128.276 97.031 1.00 87.78 40 HIS B O 1
ATOM 5120 N N . LEU B 1 42 ? 149.223 128.731 98.472 1.00 84.84 41 LEU B N 1
ATOM 5121 C CA . LEU B 1 42 ? 149.859 129.941 98.984 1.00 83.76 41 LEU B CA 1
ATOM 5122 C C . LEU B 1 42 ? 151.233 129.633 99.565 1.00 83.72 41 LEU B C 1
ATOM 5123 O O . LEU B 1 42 ? 152.182 130.400 99.370 1.00 84.33 41 LEU B O 1
ATOM 5128 N N . GLU B 1 43 ? 151.358 128.516 100.287 1.00 82.05 42 GLU B N 1
ATOM 5129 C CA . GLU B 1 43 ? 152.664 128.105 100.794 1.00 80.55 42 GLU B CA 1
ATOM 5130 C C . GLU B 1 43 ? 153.614 127.762 99.654 1.00 82.47 42 GLU B C 1
ATOM 5131 O O . GLU B 1 43 ? 154.805 128.090 99.707 1.00 85.94 42 GLU B O 1
ATOM 5137 N N . GLU B 1 44 ? 153.105 127.093 98.616 1.00 78.89 43 GLU B N 1
ATOM 5138 C CA . GLU B 1 44 ? 153.943 126.746 97.473 1.00 79.67 43 GLU B CA 1
ATOM 5139 C C . GLU B 1 44 ? 154.458 127.993 96.764 1.00 81.61 43 GLU B C 1
ATOM 5140 O O . GLU B 1 44 ? 155.625 128.050 96.361 1.00 80.93 43 GLU B O 1
ATOM 5146 N N . LEU B 1 45 ? 153.603 129.001 96.605 1.00 79.63 44 LEU B N 1
ATOM 5147 C CA . LEU B 1 45 ? 153.968 130.221 95.899 1.00 77.88 44 LEU B CA 1
ATOM 5148 C C . LEU B 1 45 ? 154.644 131.253 96.795 1.00 80.63 44 LEU B C 1
ATOM 5149 O O . LEU B 1 45 ? 155.134 132.266 96.284 1.00 83.16 44 LEU B O 1
ATOM 5154 N N . GLY B 1 46 ? 154.693 131.023 98.104 1.00 82.53 45 GLY B N 1
ATOM 5155 C CA . GLY B 1 46 ? 155.298 131.978 99.011 1.00 80.90 45 GLY B CA 1
ATOM 5156 C C . GLY B 1 46 ? 156.511 131.449 99.747 1.00 83.66 45 GLY B C 1
ATOM 5157 O O . GLY B 1 46 ? 157.231 132.217 100.391 1.00 84.14 45 GLY B O 1
ATOM 5158 N N . ARG B 1 47 ? 156.745 130.137 99.659 1.00 86.55 46 ARG B N 1
ATOM 5159 C CA . ARG B 1 47 ? 157.894 129.478 100.283 1.00 85.51 46 ARG B CA 1
ATOM 5160 C C . ARG B 1 47 ? 157.908 129.730 101.795 1.00 83.68 46 ARG B C 1
ATOM 5161 O O . ARG B 1 47 ? 158.782 130.404 102.344 1.00 82.58 46 ARG B O 1
ATOM 5169 N N . TRP B 1 48 ? 156.883 129.183 102.446 1.00 79.27 47 TRP B N 1
ATOM 5170 C CA . TRP B 1 48 ? 156.734 129.326 103.889 1.00 78.43 47 TRP B CA 1
ATOM 5171 C C . TRP B 1 48 ? 157.969 128.803 104.612 1.00 82.60 47 TRP B C 1
ATOM 5172 O O . TRP B 1 48 ? 158.444 127.697 104.341 1.00 85.11 47 TRP B O 1
ATOM 5183 N N . GLY B 1 49 ? 158.486 129.607 105.539 1.00 93.16 48 GLY B N 1
ATOM 5184 C CA . GLY B 1 49 ? 159.649 129.220 106.314 1.00 92.59 48 GLY B CA 1
ATOM 5185 C C . GLY B 1 49 ? 159.622 129.868 107.681 1.00 91.01 48 GLY B C 1
ATOM 5186 O O . GLY B 1 49 ? 158.971 130.897 107.894 1.00 91.87 48 GLY B O 1
ATOM 5187 N N . SER B 1 50 ? 160.342 129.249 108.610 1.00 92.78 49 SER B N 1
ATOM 5188 C CA . SER B 1 50 ? 160.407 129.743 109.981 1.00 95.25 49 SER B CA 1
ATOM 5189 C C . SER B 1 50 ? 161.243 131.015 110.068 1.00 95.86 49 SER B C 1
ATOM 5190 O O . SER B 1 50 ? 161.215 131.720 111.078 1.00 96.32 49 SER B O 1
ATOM 5193 N N . CYS B 1 63 ? 178.913 142.003 125.880 1.00 104.11 62 CYS B N 1
ATOM 5194 C CA . CYS B 1 63 ? 178.846 142.145 127.330 1.00 102.61 62 CYS B CA 1
ATOM 5195 C C . CYS B 1 63 ? 180.096 142.827 127.874 1.00 102.43 62 CYS B C 1
ATOM 5196 O O . CYS B 1 63 ? 180.787 143.545 127.150 1.00 102.13 62 CYS B O 1
ATOM 5199 N N . SER B 1 64 ? 180.366 142.599 129.157 1.00 97.98 63 SER B N 1
ATOM 5200 C CA . SER B 1 64 ? 181.582 143.069 129.836 1.00 97.99 63 SER B CA 1
ATOM 5201 C C . SER B 1 64 ? 181.586 144.597 129.818 1.00 98.28 63 SER B C 1
ATOM 5202 O O . SER B 1 64 ? 180.596 145.206 130.257 1.00 101.08 63 SER B O 1
ATOM 5205 N N . ARG B 1 65 ? 182.682 145.197 129.347 1.00 93.19 64 ARG B N 1
ATOM 5206 C CA . ARG B 1 65 ? 182.848 146.673 129.425 1.00 92.64 64 ARG B CA 1
ATOM 5207 C C . ARG B 1 65 ? 181.681 147.361 128.708 1.00 90.21 64 ARG B C 1
ATOM 5208 O O . ARG B 1 65 ? 180.947 148.120 129.370 1.00 92.88 64 ARG B O 1
ATOM 5216 N N . ALA B 1 66 ? 181.682 147.279 127.387 1.00 82.72 65 ALA B N 1
ATOM 5217 C CA . ALA B 1 66 ? 180.669 148.011 126.603 1.00 86.14 65 ALA B CA 1
ATOM 5218 C C . ALA B 1 66 ? 179.354 148.119 127.373 1.00 89.89 65 ALA B C 1
ATOM 5219 O O . ALA B 1 66 ? 178.861 149.248 127.538 1.00 87.73 65 ALA B O 1
ATOM 5221 N N . ARG B 1 67 ? 178.814 146.989 127.834 1.00 94.62 66 ARG B N 1
ATOM 5222 C CA . ARG B 1 67 ? 177.503 146.984 128.540 1.00 92.96 66 ARG B CA 1
ATOM 5223 C C . ARG B 1 67 ? 177.651 147.601 129.931 1.00 90.45 66 ARG B C 1
ATOM 5224 O O . ARG B 1 67 ? 176.942 148.574 130.209 1.00 90.86 66 ARG B O 1
ATOM 5232 N N . ALA B 1 68 ? 178.557 147.104 130.762 1.00 84.33 67 ALA B N 1
ATOM 5233 C CA . ALA B 1 68 ? 178.870 147.810 132.028 1.00 82.73 67 ALA B CA 1
ATOM 5234 C C . ALA B 1 68 ? 178.728 149.332 131.862 1.00 84.49 67 ALA B C 1
ATOM 5235 O O . ALA B 1 68 ? 178.192 149.960 132.790 1.00 87.91 67 ALA B O 1
ATOM 5237 N N . TYR B 1 69 ? 179.174 149.906 130.747 1.00 77.40 68 TYR B N 1
ATOM 5238 C CA . TYR B 1 69 ? 178.963 151.355 130.516 1.00 75.65 68 TYR B CA 1
ATOM 5239 C C . TYR B 1 69 ? 177.654 151.760 129.869 1.00 77.38 68 TYR B C 1
ATOM 5240 O O . TYR B 1 69 ? 177.237 152.913 130.031 1.00 80.85 68 TYR B O 1
ATOM 5249 N N . ALA B 1 70 ? 176.999 150.829 129.196 1.00 77.36 69 ALA B N 1
ATOM 5250 C CA . ALA B 1 70 ? 175.687 151.191 128.670 1.00 81.32 69 ALA B CA 1
ATOM 5251 C C . ALA B 1 70 ? 174.619 151.129 129.756 1.00 82.95 69 ALA B C 1
ATOM 5252 O O . ALA B 1 70 ? 173.770 152.023 129.853 1.00 82.88 69 ALA B O 1
ATOM 5254 N N . LEU B 1 71 ? 174.647 150.081 130.584 1.00 79.65 70 LEU B N 1
ATOM 5255 C CA . LEU B 1 71 ? 173.681 149.970 131.673 1.00 75.95 70 LEU B CA 1
ATOM 5256 C C . LEU B 1 71 ? 173.859 151.091 132.688 1.00 74.48 70 LEU B C 1
ATOM 5257 O O . LEU B 1 71 ? 172.874 151.674 133.158 1.00 75.67 70 LEU B O 1
ATOM 5262 N N . LEU B 1 72 ? 175.113 151.393 133.030 1.00 66.63 71 LEU B N 1
ATOM 5263 C CA . LEU B 1 72 ? 175.388 152.498 133.986 1.00 67.67 71 LEU B CA 1
ATOM 5264 C C . LEU B 1 72 ? 174.844 153.806 133.405 1.00 69.11 71 LEU B C 1
ATOM 5265 O O . LEU B 1 72 ? 174.174 154.548 134.150 1.00 74.81 71 LEU B O 1
ATOM 5270 N N . LEU B 1 73 ? 175.117 154.064 132.122 1.00 64.36 72 LEU B N 1
ATOM 5271 C CA . LEU B 1 73 ? 174.684 155.338 131.487 1.00 67.23 72 LEU B CA 1
ATOM 5272 C C . LEU B 1 73 ? 173.155 155.412 131.473 1.00 71.88 72 LEU B C 1
ATOM 5273 O O . LEU B 1 73 ? 172.618 156.482 131.808 1.00 73.04 72 LEU B O 1
ATOM 5278 N N . GLN B 1 74 ? 172.481 154.326 131.087 1.00 71.12 73 GLN B N 1
ATOM 5279 C CA . GLN B 1 74 ? 171.027 154.385 130.987 1.00 68.38 73 GLN B CA 1
ATOM 5280 C C . GLN B 1 74 ? 170.373 154.454 132.362 1.00 72.90 73 GLN B C 1
ATOM 5281 O O . GLN B 1 74 ? 169.266 154.989 132.490 1.00 72.97 73 GLN B O 1
ATOM 5287 N N . HIS B 1 75 ? 171.033 153.926 133.396 1.00 71.52 74 HIS B N 1
ATOM 5288 C CA . HIS B 1 75 ? 170.511 154.078 134.750 1.00 64.38 74 HIS B CA 1
ATOM 5289 C C . HIS B 1 75 ? 170.746 155.483 135.290 1.00 60.90 74 HIS B C 1
ATOM 5290 O O . HIS B 1 75 ? 169.976 155.957 136.133 1.00 64.81 74 HIS B O 1
ATOM 5297 N N . LEU B 1 76 ? 171.796 156.161 134.823 1.00 55.99 75 LEU B N 1
ATOM 5298 C CA . LEU B 1 76 ? 172.156 157.502 135.282 1.00 58.94 75 LEU B CA 1
ATOM 5299 C C . LEU B 1 76 ? 172.216 158.437 134.082 1.00 63.34 75 LEU B C 1
ATOM 5300 O O . LEU B 1 76 ? 173.290 158.639 133.494 1.00 73.60 75 LEU B O 1
ATOM 5305 N N . PRO B 1 77 ? 171.088 159.025 133.679 1.00 57.59 76 PRO B N 1
ATOM 5306 C CA . PRO B 1 77 ? 171.120 159.984 132.563 1.00 62.78 76 PRO B CA 1
ATOM 5307 C C . PRO B 1 77 ? 171.941 161.224 132.856 1.00 68.31 76 PRO B C 1
ATOM 5308 O O . PRO B 1 77 ? 172.366 161.903 131.909 1.00 71.68 76 PRO B O 1
ATOM 5312 N N . VAL B 1 78 ? 172.183 161.531 134.135 1.00 60.22 77 VAL B N 1
ATOM 5313 C CA . VAL B 1 78 ? 172.887 162.759 134.497 1.00 62.58 77 VAL B CA 1
ATOM 5314 C C . VAL B 1 78 ? 174.263 162.799 133.846 1.00 64.77 77 VAL B C 1
ATOM 5315 O O . VAL B 1 78 ? 174.671 163.827 133.296 1.00 65.48 77 VAL B O 1
ATOM 5319 N N . LEU B 1 79 ? 174.976 161.671 133.852 1.00 63.83 78 LEU B N 1
ATOM 5320 C CA . LEU B 1 79 ? 176.314 161.628 133.275 1.00 62.65 78 LEU B CA 1
ATOM 5321 C C . LEU B 1 79 ? 176.313 161.955 131.788 1.00 64.54 78 LEU B C 1
ATOM 5322 O O . LEU B 1 79 ? 177.369 162.285 131.238 1.00 67.23 78 LEU B O 1
ATOM 5327 N N . VAL B 1 80 ? 175.131 161.904 131.167 1.00 66.82 79 VAL B N 1
ATOM 5328 C CA . VAL B 1 80 ? 175.041 162.123 129.694 1.00 72.20 79 VAL B CA 1
ATOM 5329 C C . VAL B 1 80 ? 174.466 163.515 129.408 1.00 76.14 79 VAL B C 1
ATOM 5330 O O . VAL B 1 80 ? 174.863 164.105 128.385 1.00 78.79 79 VAL B O 1
ATOM 5334 N N . TRP B 1 81 ? 173.580 164.028 130.270 1.00 65.66 80 TRP B N 1
ATOM 5335 C CA . TRP B 1 81 ? 172.942 165.301 129.949 1.00 65.94 80 TRP B CA 1
ATOM 5336 C C . TRP B 1 81 ? 173.492 166.488 130.734 1.00 68.41 80 TRP B C 1
ATOM 5337 O O . TRP B 1 81 ? 173.238 167.632 130.341 1.00 71.96 80 TRP B O 1
ATOM 5348 N N . LEU B 1 82 ? 174.237 166.262 131.817 1.00 70.79 81 LEU B N 1
ATOM 5349 C CA . LEU B 1 82 ? 174.827 167.366 132.566 1.00 71.64 81 LEU B CA 1
ATOM 5350 C C . LEU B 1 82 ? 176.111 167.884 131.917 1.00 69.64 81 LEU B C 1
ATOM 5351 O O . LEU B 1 82 ? 176.274 169.105 131.799 1.00 71.65 81 LEU B O 1
ATOM 5356 N N . PRO B 1 83 ? 177.054 167.024 131.504 1.00 61.61 82 PRO B N 1
ATOM 5357 C CA . PRO B 1 83 ? 178.270 167.549 130.857 1.00 64.65 82 PRO B CA 1
ATOM 5358 C C . PRO B 1 83 ? 178.001 168.334 129.585 1.00 69.26 82 PRO B C 1
ATOM 5359 O O . PRO B 1 83 ? 178.751 169.272 129.287 1.00 72.85 82 PRO B O 1
ATOM 5363 N N . ARG B 1 84 ? 176.963 167.986 128.826 1.00 78.31 83 ARG B N 1
ATOM 5364 C CA . ARG B 1 84 ? 176.611 168.701 127.607 1.00 82.29 83 ARG B CA 1
ATOM 5365 C C . ARG B 1 84 ? 175.520 169.739 127.840 1.00 81.21 83 ARG B C 1
ATOM 5366 O O . ARG B 1 84 ? 174.735 170.023 126.929 1.00 82.98 83 ARG B O 1
ATOM 5374 N N . TYR B 1 85 ? 175.457 170.306 129.038 1.00 70.97 84 TYR B N 1
ATOM 5375 C CA . TYR B 1 85 ? 174.444 171.301 129.356 1.00 71.49 84 TYR B CA 1
ATOM 5376 C C . TYR B 1 85 ? 174.857 172.659 128.803 1.00 74.14 84 TYR B C 1
ATOM 5377 O O . TYR B 1 85 ? 175.922 173.168 129.172 1.00 74.05 84 TYR B O 1
ATOM 5386 N N . PRO B 1 86 ? 174.062 173.275 127.926 1.00 79.76 85 PRO B N 1
ATOM 5387 C CA . PRO B 1 86 ? 174.399 174.622 127.447 1.00 80.42 85 PRO B CA 1
ATOM 5388 C C . PRO B 1 86 ? 174.136 175.680 128.506 1.00 78.22 85 PRO B C 1
ATOM 5389 O O . PRO B 1 86 ? 172.981 175.986 128.817 1.00 79.83 85 PRO B O 1
ATOM 5393 N N . VAL B 1 87 ? 175.208 176.238 129.072 1.00 78.74 86 VAL B N 1
ATOM 5394 C CA . VAL B 1 87 ? 175.058 177.194 130.167 1.00 82.36 86 VAL B CA 1
ATOM 5395 C C . VAL B 1 87 ? 174.363 178.461 129.682 1.00 84.26 86 VAL B C 1
ATOM 5396 O O . VAL B 1 87 ? 173.378 178.913 130.277 1.00 87.28 86 VAL B O 1
ATOM 5400 N N . ARG B 1 88 ? 174.850 179.036 128.581 1.00 89.24 87 ARG B N 1
ATOM 5401 C CA . ARG B 1 88 ? 174.333 180.322 128.123 1.00 90.83 87 ARG B CA 1
ATOM 5402 C C . ARG B 1 88 ? 172.870 180.222 127.707 1.00 90.69 87 ARG B C 1
ATOM 5403 O O . ARG B 1 88 ? 172.078 181.132 127.975 1.00 90.45 87 ARG B O 1
ATOM 5411 N N . ASP B 1 89 ? 172.496 179.124 127.051 1.00 84.13 88 ASP B N 1
ATOM 5412 C CA . ASP B 1 89 ? 171.157 179.013 126.484 1.00 83.60 88 ASP B CA 1
ATOM 5413 C C . ASP B 1 89 ? 170.102 178.734 127.549 1.00 84.04 88 ASP B C 1
ATOM 5414 O O . ASP B 1 89 ? 168.969 179.216 127.440 1.00 84.90 88 ASP B O 1
ATOM 5419 N N . TRP B 1 90 ? 170.447 177.970 128.587 1.00 79.67 89 TRP B N 1
ATOM 5420 C CA . TRP B 1 90 ? 169.446 177.427 129.493 1.00 80.37 89 TRP B CA 1
ATOM 5421 C C . TRP B 1 90 ? 169.620 177.793 130.961 1.00 79.37 89 TRP B C 1
ATOM 5422 O O . TRP B 1 90 ? 168.706 177.520 131.746 1.00 81.19 89 TRP B O 1
ATOM 5433 N N . LEU B 1 91 ? 170.773 178.349 131.343 1.00 70.27 90 LEU B N 1
ATOM 5434 C CA . LEU B 1 91 ? 171.027 178.579 132.792 1.00 63.96 90 LEU B CA 1
ATOM 5435 C C . LEU B 1 91 ? 169.938 179.503 133.344 1.00 67.46 90 LEU B C 1
ATOM 5436 O O . LEU B 1 91 ? 169.225 179.086 134.277 1.00 73.04 90 LEU B O 1
ATOM 5441 N N . LEU B 1 92 ? 169.826 180.712 132.785 1.00 68.79 91 LEU B N 1
ATOM 5442 C CA . LEU B 1 92 ? 168.911 181.708 133.336 1.00 71.92 91 LEU B CA 1
ATOM 5443 C C . LEU B 1 92 ? 167.480 181.188 133.364 1.00 71.83 91 LEU B C 1
ATOM 5444 O O . LEU B 1 92 ? 166.753 181.386 134.349 1.00 76.45 91 LEU B O 1
ATOM 5449 N N . GLY B 1 93 ? 167.057 180.523 132.287 1.00 64.81 92 GLY B N 1
ATOM 5450 C CA . GLY B 1 93 ? 165.717 179.964 132.257 1.00 67.52 92 GLY B CA 1
ATOM 5451 C C . GLY B 1 93 ? 165.504 178.917 133.331 1.00 68.29 92 GLY B C 1
ATOM 5452 O O . GLY B 1 93 ? 164.467 178.903 133.998 1.00 74.10 92 GLY B O 1
ATOM 5453 N N . ASP B 1 94 ? 166.489 178.036 133.523 1.00 63.16 93 ASP B N 1
ATOM 5454 C CA . ASP B 1 94 ? 166.384 177.028 134.571 1.00 64.99 93 ASP B CA 1
ATOM 5455 C C . ASP B 1 94 ? 166.373 177.665 135.953 1.00 67.65 93 ASP B C 1
ATOM 5456 O O . ASP B 1 94 ? 165.648 177.209 136.840 1.00 71.27 93 ASP B O 1
ATOM 5461 N N . LEU B 1 95 ? 167.170 178.714 136.162 1.00 59.98 94 LEU B N 1
ATOM 5462 C CA . LEU B 1 95 ? 167.177 179.380 137.460 1.00 55.52 94 LEU B CA 1
ATOM 5463 C C . LEU B 1 95 ? 165.814 179.989 137.765 1.00 62.91 94 LEU B C 1
ATOM 5464 O O . LEU B 1 95 ? 165.272 179.813 138.864 1.00 69.32 94 LEU B O 1
ATOM 5469 N N . LEU B 1 96 ? 165.234 180.699 136.793 1.00 56.69 95 LEU B N 1
ATOM 5470 C CA . LEU B 1 96 ? 163.918 181.296 137.008 1.00 52.83 95 LEU B CA 1
ATOM 5471 C C . LEU B 1 96 ? 162.852 180.226 137.216 1.00 57.13 95 LEU B C 1
ATOM 5472 O O . LEU B 1 96 ? 161.980 180.362 138.087 1.00 60.69 95 LEU B O 1
ATOM 5477 N N . SER B 1 97 ? 162.908 179.151 136.426 1.00 52.62 96 SER B N 1
ATOM 5478 C CA . SER B 1 97 ? 161.932 178.078 136.561 1.00 50.73 96 SER B CA 1
ATOM 5479 C C . SER B 1 97 ? 162.036 177.402 137.921 1.00 55.50 96 SER B C 1
ATOM 5480 O O . SER B 1 97 ? 161.017 177.103 138.551 1.00 64.84 96 SER B O 1
ATOM 5483 N N . GLY B 1 98 ? 163.260 177.150 138.388 1.00 53.84 97 GLY B N 1
ATOM 5484 C CA . GLY B 1 98 ? 163.434 176.559 139.702 1.00 58.74 97 GLY B CA 1
ATOM 5485 C C . GLY B 1 98 ? 162.973 177.478 140.816 1.00 60.72 97 GLY B C 1
ATOM 5486 O O . GLY B 1 98 ? 162.407 177.021 141.811 1.00 61.89 97 GLY B O 1
ATOM 5487 N N . LEU B 1 99 ? 163.205 178.784 140.663 1.00 51.25 98 LEU B N 1
ATOM 5488 C CA . LEU B 1 99 ? 162.700 179.738 141.644 1.00 45.83 98 LEU B CA 1
ATOM 5489 C C . LEU B 1 99 ? 161.180 179.680 141.723 1.00 50.45 98 LEU B C 1
ATOM 5490 O O . LEU B 1 99 ? 160.604 179.622 142.817 1.00 56.42 98 LEU B O 1
ATOM 5495 N N . SER B 1 100 ? 160.512 179.671 140.567 1.00 49.11 99 SER B N 1
ATOM 5496 C CA . SER B 1 100 ? 159.053 179.603 140.561 1.00 50.45 99 SER B CA 1
ATOM 5497 C C . SER B 1 100 ? 158.554 178.279 141.133 1.00 51.36 99 SER B C 1
ATOM 5498 O O . SER B 1 100 ? 157.567 178.246 141.881 1.00 61.18 99 SER B O 1
ATOM 5501 N N . VAL B 1 101 ? 159.224 177.176 140.791 1.00 47.84 100 VAL B N 1
ATOM 5502 C CA . VAL B 1 101 ? 158.812 175.864 141.282 1.00 52.12 100 VAL B CA 1
ATOM 5503 C C . VAL B 1 101 ? 158.959 175.787 142.795 1.00 60.98 100 VAL B C 1
ATOM 5504 O O . VAL B 1 101 ? 158.088 175.252 143.488 1.00 60.39 100 VAL B O 1
ATOM 5508 N N . ALA B 1 102 ? 160.059 176.318 143.334 1.00 60.87 101 ALA B N 1
ATOM 5509 C CA . ALA B 1 102 ? 160.233 176.350 144.783 1.00 58.22 101 ALA B CA 1
ATOM 5510 C C . ALA B 1 102 ? 159.189 177.240 145.446 1.00 55.49 101 ALA B C 1
ATOM 5511 O O . ALA B 1 102 ? 158.663 176.902 146.516 1.00 62.98 101 ALA B O 1
ATOM 5513 N N . ILE B 1 103 ? 158.909 178.378 144.806 1.00 39.15 102 ILE B N 1
ATOM 5514 C CA . ILE B 1 103 ? 157.888 179.322 145.344 1.00 40.66 102 ILE B CA 1
ATOM 5515 C C . ILE B 1 103 ? 156.562 178.569 145.466 1.00 48.66 102 ILE B C 1
ATOM 5516 O O . ILE B 1 103 ? 155.906 178.705 146.514 1.00 56.96 102 ILE B O 1
ATOM 5521 N N . MET B 1 104 ? 156.198 177.794 144.440 1.00 51.40 103 MET B N 1
ATOM 5522 C CA . MET B 1 104 ? 154.922 177.084 144.461 1.00 52.63 103 MET B CA 1
ATOM 5523 C C . MET B 1 104 ? 154.961 175.875 145.393 1.00 60.52 103 MET B C 1
ATOM 5524 O O . MET B 1 104 ? 153.937 175.508 145.980 1.00 68.05 103 MET B O 1
ATOM 5529 N N . GLN B 1 105 ? 156.126 175.241 145.539 1.00 52.59 104 GLN B N 1
ATOM 5530 C CA . GLN B 1 105 ? 156.234 174.049 146.372 1.00 52.15 104 GLN B CA 1
ATOM 5531 C C . GLN B 1 105 ? 156.240 174.368 147.859 1.00 55.39 104 GLN B C 1
ATOM 5532 O O . GLN B 1 105 ? 155.849 173.512 148.659 1.00 59.11 104 GLN B O 1
ATOM 5538 N N . LEU B 1 106 ? 156.690 175.559 148.247 1.00 45.61 105 LEU B N 1
ATOM 5539 C CA . LEU B 1 106 ? 156.715 175.896 149.668 1.00 40.05 105 LEU B CA 1
ATOM 5540 C C . LEU B 1 106 ? 155.344 175.803 150.335 1.00 51.28 105 LEU B C 1
ATOM 5541 O O . LEU B 1 106 ? 155.261 175.192 151.414 1.00 59.95 105 LEU B O 1
ATOM 5546 N N . PRO B 1 107 ? 154.251 176.363 149.784 1.00 42.06 106 PRO B N 1
ATOM 5547 C CA . PRO B 1 107 ? 152.948 176.182 150.436 1.00 41.74 106 PRO B CA 1
ATOM 5548 C C . PRO B 1 107 ? 152.291 174.853 150.098 1.00 40.37 106 PRO B C 1
ATOM 5549 O O . PRO B 1 107 ? 151.566 174.288 150.924 1.00 45.61 106 PRO B O 1
ATOM 5553 N N . GLN B 1 108 ? 152.536 174.344 148.887 1.00 43.97 107 GLN B N 1
ATOM 5554 C CA . GLN B 1 108 ? 151.944 173.071 148.488 1.00 48.40 107 GLN B CA 1
ATOM 5555 C C . GLN B 1 108 ? 152.472 171.927 149.341 1.00 52.36 107 GLN B C 1
ATOM 5556 O O . GLN B 1 108 ? 151.714 171.031 149.728 1.00 58.20 107 GLN B O 1
ATOM 5562 N N . GLY B 1 109 ? 153.773 171.936 149.636 1.00 45.35 108 GLY B N 1
ATOM 5563 C CA . GLY B 1 109 ? 154.329 170.896 150.486 1.00 46.36 108 GLY B CA 1
ATOM 5564 C C . GLY B 1 109 ? 153.698 170.883 151.864 1.00 50.89 108 GLY B C 1
ATOM 5565 O O . GLY B 1 109 ? 153.323 169.828 152.379 1.00 57.90 108 GLY B O 1
ATOM 5566 N N . LEU B 1 110 ? 153.560 172.063 152.473 1.00 32.90 109 LEU B N 1
ATOM 5567 C CA . LEU B 1 110 ? 152.934 172.150 153.788 1.00 29.20 109 LEU B CA 1
ATOM 5568 C C . LEU B 1 110 ? 151.476 171.712 153.739 1.00 34.82 109 LEU B C 1
ATOM 5569 O O . LEU B 1 110 ? 151.010 170.979 154.621 1.00 42.25 109 LEU B O 1
ATOM 5574 N N . ALA B 1 111 ? 150.738 172.147 152.713 1.00 39.19 110 ALA B N 1
ATOM 5575 C CA . ALA B 1 111 ? 149.328 171.785 152.612 1.00 39.01 110 ALA B CA 1
ATOM 5576 C C . ALA B 1 111 ? 149.153 170.282 152.447 1.00 37.32 110 ALA B C 1
ATOM 5577 O O . ALA B 1 111 ? 148.280 169.676 153.080 1.00 47.75 110 ALA B O 1
ATOM 5579 N N . TYR B 1 112 ? 149.982 169.656 151.612 1.00 32.23 111 TYR B N 1
ATOM 5580 C CA . TYR B 1 112 ? 149.843 168.223 151.389 1.00 38.28 111 TYR B CA 1
ATOM 5581 C C . TYR B 1 112 ? 150.359 167.415 152.574 1.00 40.96 111 TYR B C 1
ATOM 5582 O O . TYR B 1 112 ? 149.862 166.312 152.830 1.00 46.57 111 TYR B O 1
ATOM 5591 N N . ALA B 1 113 ? 151.337 167.942 153.315 1.00 31.13 112 ALA B N 1
ATOM 5592 C CA . ALA B 1 113 ? 151.734 167.303 154.565 1.00 24.17 112 ALA B CA 1
ATOM 5593 C C . ALA B 1 113 ? 150.606 167.354 155.584 1.00 33.82 112 ALA B C 1
ATOM 5594 O O . ALA B 1 113 ? 150.369 166.382 156.311 1.00 43.14 112 ALA B O 1
ATOM 5596 N N . LEU B 1 114 ? 149.902 168.487 155.657 1.00 43.90 113 LEU B N 1
ATOM 5597 C CA . LEU B 1 114 ? 148.730 168.581 156.522 1.00 34.96 113 LEU B CA 1
ATOM 5598 C C . LEU B 1 114 ? 147.647 167.604 156.083 1.00 32.52 113 LEU B C 1
ATOM 5599 O O . LEU B 1 114 ? 146.982 166.982 156.921 1.00 35.47 113 LEU B O 1
ATOM 5604 N N . LEU B 1 115 ? 147.449 167.467 154.771 1.00 37.95 114 LEU B N 1
ATOM 5605 C CA . LEU B 1 115 ? 146.481 166.503 154.257 1.00 33.12 114 LEU B CA 1
ATOM 5606 C C . LEU B 1 115 ? 146.858 165.082 154.658 1.00 36.53 114 LEU B C 1
ATOM 5607 O O . LEU B 1 115 ? 145.996 164.292 155.060 1.00 47.97 114 LEU B O 1
ATOM 5612 N N . ALA B 1 116 ? 148.144 164.741 154.561 1.00 35.62 115 ALA B N 1
ATOM 5613 C CA . ALA B 1 116 ? 148.607 163.407 154.920 1.00 39.32 115 ALA B CA 1
ATOM 5614 C C . ALA B 1 116 ? 148.533 163.133 156.416 1.00 40.69 115 ALA B C 1
ATOM 5615 O O . ALA B 1 116 ? 148.708 161.981 156.824 1.00 39.96 115 ALA B O 1
ATOM 5617 N N . GLY B 1 117 ? 148.290 164.152 157.237 1.00 39.93 116 GLY B N 1
ATOM 5618 C CA . GLY B 1 117 ? 148.228 164.005 158.671 1.00 41.35 116 GLY B CA 1
ATOM 5619 C C . GLY B 1 117 ? 149.541 164.251 159.382 1.00 45.27 116 GLY B C 1
ATOM 5620 O O . GLY B 1 117 ? 149.543 164.444 160.604 1.00 50.31 116 GLY B O 1
ATOM 5621 N N . LEU B 1 118 ? 150.651 164.251 158.651 1.00 32.88 117 LEU B N 1
ATOM 5622 C CA . LEU B 1 118 ? 151.947 164.518 159.240 1.00 23.72 117 LEU B CA 1
ATOM 5623 C C . LEU B 1 118 ? 152.070 165.999 159.588 1.00 31.69 117 LEU B C 1
ATOM 5624 O O . LEU B 1 118 ? 151.338 166.835 159.053 1.00 41.44 117 LEU B O 1
ATOM 5629 N N . PRO B 1 119 ? 152.979 166.349 160.496 1.00 31.31 118 PRO B N 1
ATOM 5630 C CA . PRO B 1 119 ? 153.267 167.759 160.722 1.00 31.74 118 PRO B CA 1
ATOM 5631 C C . PRO B 1 119 ? 153.796 168.400 159.455 1.00 39.37 118 PRO B C 1
ATOM 5632 O O . PRO B 1 119 ? 154.455 167.738 158.631 1.00 49.46 118 PRO B O 1
ATOM 5636 N N . PRO B 1 120 ? 153.519 169.689 159.249 1.00 34.25 119 PRO B N 1
ATOM 5637 C CA . PRO B 1 120 ? 153.838 170.314 157.953 1.00 35.66 119 PRO B CA 1
ATOM 5638 C C . PRO B 1 120 ? 155.308 170.261 157.576 1.00 40.87 119 PRO B C 1
ATOM 5639 O O . PRO B 1 120 ? 155.622 170.176 156.381 1.00 43.10 119 PRO B O 1
ATOM 5643 N N . VAL B 1 121 ? 156.214 170.297 158.556 1.00 41.92 120 VAL B N 1
ATOM 5644 C CA . VAL B 1 121 ? 157.640 170.422 158.260 1.00 38.95 120 VAL B CA 1
ATOM 5645 C C . VAL B 1 121 ? 158.111 169.287 157.360 1.00 36.89 120 VAL B C 1
ATOM 5646 O O . VAL B 1 121 ? 158.868 169.508 156.405 1.00 46.37 120 VAL B O 1
ATOM 5650 N N . PHE B 1 122 ? 157.653 168.061 157.629 1.00 35.43 121 PHE B N 1
ATOM 5651 C CA . PHE B 1 122 ? 158.094 166.917 156.838 1.00 40.15 121 PHE B CA 1
ATOM 5652 C C . PHE B 1 122 ? 157.766 167.093 155.363 1.00 41.96 121 PHE B C 1
ATOM 5653 O O . PHE B 1 122 ? 158.515 166.615 154.502 1.00 51.16 121 PHE B O 1
ATOM 5661 N N . GLY B 1 123 ? 156.675 167.797 155.052 1.00 35.46 122 GLY B N 1
ATOM 5662 C CA . GLY B 1 123 ? 156.366 168.071 153.659 1.00 39.76 122 GLY B CA 1
ATOM 5663 C C . GLY B 1 123 ? 157.501 168.781 152.949 1.00 41.99 122 GLY B C 1
ATOM 5664 O O . GLY B 1 123 ? 157.886 168.400 151.839 1.00 47.43 122 GLY B O 1
ATOM 5665 N N . LEU B 1 124 ? 158.080 169.795 153.599 1.00 35.34 123 LEU B N 1
ATOM 5666 C CA . LEU B 1 124 ? 159.228 170.482 153.017 1.00 37.65 123 LEU B CA 1
ATOM 5667 C C . LEU B 1 124 ? 160.355 169.503 152.724 1.00 44.92 123 LEU B C 1
ATOM 5668 O O . LEU B 1 124 ? 161.025 169.610 151.688 1.00 51.76 123 LEU B O 1
ATOM 5673 N N . TYR B 1 125 ? 160.560 168.525 153.612 1.00 35.83 124 TYR B N 1
ATOM 5674 C CA . TYR B 1 125 ? 161.593 167.521 153.381 1.00 31.61 124 TYR B CA 1
ATOM 5675 C C . TYR B 1 125 ? 161.395 166.840 152.036 1.00 41.78 124 TYR B C 1
ATOM 5676 O O . TYR B 1 125 ? 162.361 166.636 151.288 1.00 48.48 124 TYR B O 1
ATOM 5685 N N . SER B 1 126 ? 160.146 166.512 151.694 1.00 39.02 125 SER B N 1
ATOM 5686 C CA . SER B 1 126 ? 159.874 165.960 150.372 1.00 37.17 125 SER B CA 1
ATOM 5687 C C . SER B 1 126 ? 160.391 166.896 149.291 1.00 43.31 125 SER B C 1
ATOM 5688 O O . SER B 1 126 ? 161.239 166.513 148.474 1.00 49.74 125 SER B O 1
ATOM 5691 N N . SER B 1 127 ? 159.980 168.165 149.349 1.00 33.79 126 SER B N 1
ATOM 5692 C CA . SER B 1 127 ? 160.391 169.142 148.350 1.00 35.20 126 SER B CA 1
ATOM 5693 C C . SER B 1 127 ? 161.903 169.265 148.239 1.00 44.32 126 SER B C 1
ATOM 5694 O O . SER B 1 127 ? 162.388 169.938 147.324 1.00 53.82 126 SER B O 1
ATOM 5697 N N . PHE B 1 128 ? 162.616 168.505 149.074 1.00 38.11 127 PHE B N 1
ATOM 5698 C CA . PHE B 1 128 ? 164.097 168.595 149.079 1.00 34.86 127 PHE B CA 1
ATOM 5699 C C . PHE B 1 128 ? 164.768 167.234 148.879 1.00 38.54 127 PHE B C 1
ATOM 5700 O O . PHE B 1 128 ? 165.902 167.223 148.360 1.00 49.60 127 PHE B O 1
ATOM 5708 N N . TYR B 1 129 ? 164.115 166.118 149.236 1.00 38.26 128 TYR B N 1
ATOM 5709 C CA . TYR B 1 129 ? 164.890 164.883 149.141 1.00 35.71 128 TYR B CA 1
ATOM 5710 C C . TYR B 1 129 ? 164.647 164.111 147.844 1.00 36.27 128 TYR B C 1
ATOM 5711 O O . TYR B 1 129 ? 165.617 163.829 147.130 1.00 48.59 128 TYR B O 1
ATOM 5720 N N . PRO B 1 130 ? 163.409 163.736 147.492 1.00 29.76 129 PRO B N 1
ATOM 5721 C CA . PRO B 1 130 ? 163.222 163.083 146.185 1.00 38.90 129 PRO B CA 1
ATOM 5722 C C . PRO B 1 130 ? 163.656 163.936 145.007 1.00 47.78 129 PRO B C 1
ATOM 5723 O O . PRO B 1 130 ? 164.271 163.413 144.067 1.00 55.06 129 PRO B O 1
ATOM 5727 N N . VAL B 1 131 ? 163.387 165.244 145.051 1.00 43.64 130 VAL B N 1
ATOM 5728 C CA . VAL B 1 131 ? 163.597 166.096 143.882 1.00 40.08 130 VAL B CA 1
ATOM 5729 C C . VAL B 1 131 ? 165.051 166.039 143.436 1.00 41.93 130 VAL B C 1
ATOM 5730 O O . VAL B 1 131 ? 165.351 165.756 142.269 1.00 51.18 130 VAL B O 1
ATOM 5734 N N . PHE B 1 132 ? 165.976 166.259 144.373 1.00 39.74 131 PHE B N 1
ATOM 5735 C CA . PHE B 1 132 ? 167.394 166.195 144.037 1.00 42.08 131 PHE B CA 1
ATOM 5736 C C . PHE B 1 132 ? 167.764 164.816 143.513 1.00 48.42 131 PHE B C 1
ATOM 5737 O O . PHE B 1 132 ? 168.552 164.694 142.566 1.00 59.04 131 PHE B O 1
ATOM 5745 N N . ILE B 1 133 ? 167.190 163.765 144.102 1.00 37.39 132 ILE B N 1
ATOM 5746 C CA . ILE B 1 133 ? 167.442 162.417 143.605 1.00 42.71 132 ILE B CA 1
ATOM 5747 C C . ILE B 1 133 ? 166.933 162.280 142.178 1.00 53.48 132 ILE B C 1
ATOM 5748 O O . ILE B 1 133 ? 167.589 161.669 141.324 1.00 57.03 132 ILE B O 1
ATOM 5753 N N . TYR B 1 134 ? 165.768 162.866 141.888 1.00 47.83 133 TYR B N 1
ATOM 5754 C CA . TYR B 1 134 ? 165.268 162.849 140.521 1.00 39.27 133 TYR B CA 1
ATOM 5755 C C . TYR B 1 134 ? 166.170 163.631 139.579 1.00 39.01 133 TYR B C 1
ATOM 5756 O O . TYR B 1 134 ? 166.140 163.392 138.368 1.00 47.92 133 TYR B O 1
ATOM 5765 N N . PHE B 1 135 ? 166.973 164.556 140.109 1.00 40.02 134 PHE B N 1
ATOM 5766 C CA . PHE B 1 135 ? 167.957 165.248 139.288 1.00 45.07 134 PHE B CA 1
ATOM 5767 C C . PHE B 1 135 ? 169.040 164.305 138.782 1.00 45.31 134 PHE B C 1
ATOM 5768 O O . PHE B 1 135 ? 169.680 164.598 137.767 1.00 50.34 134 PHE B O 1
ATOM 5776 N N . LEU B 1 136 ? 169.246 163.173 139.453 1.00 41.77 135 LEU B N 1
ATOM 5777 C CA . LEU B 1 136 ? 170.297 162.231 139.089 1.00 51.86 135 LEU B CA 1
ATOM 5778 C C . LEU B 1 136 ? 169.808 161.101 138.193 1.00 57.31 135 LEU B C 1
ATOM 5779 O O . LEU B 1 136 ? 170.522 160.701 137.268 1.00 63.52 135 LEU B O 1
ATOM 5784 N N . PHE B 1 137 ? 168.609 160.574 138.436 1.00 46.12 136 PHE B N 1
ATOM 5785 C CA . PHE B 1 137 ? 168.100 159.424 137.700 1.00 41.06 136 PHE B CA 1
ATOM 5786 C C . PHE B 1 137 ? 166.940 159.774 136.777 1.00 37.05 136 PHE B C 1
ATOM 5787 O O . PHE B 1 137 ? 166.331 158.871 136.195 1.00 42.60 136 PHE B O 1
ATOM 5795 N N . GLY B 1 138 ? 166.625 161.057 136.616 1.00 41.64 137 GLY B N 1
ATOM 5796 C CA . GLY B 1 138 ? 165.453 161.461 135.859 1.00 48.81 137 GLY B CA 1
ATOM 5797 C C . GLY B 1 138 ? 165.719 161.535 134.363 1.00 50.92 137 GLY B C 1
ATOM 5798 O O . GLY B 1 138 ? 166.811 161.894 133.927 1.00 54.01 137 GLY B O 1
ATOM 5799 N N . THR B 1 139 ? 164.694 161.186 133.583 1.00 52.23 138 THR B N 1
ATOM 5800 C CA . THR B 1 139 ? 164.749 161.285 132.132 1.00 52.26 138 THR B CA 1
ATOM 5801 C C . THR B 1 139 ? 163.854 162.374 131.562 1.00 51.51 138 THR B C 1
ATOM 5802 O O . THR B 1 139 ? 164.048 162.765 130.406 1.00 56.54 138 THR B O 1
ATOM 5806 N N . SER B 1 140 ? 162.836 162.781 132.324 1.00 42.08 139 SER B N 1
ATOM 5807 C CA . SER B 1 140 ? 161.970 163.896 131.866 1.00 44.54 139 SER B CA 1
ATOM 5808 C C . SER B 1 140 ? 162.551 165.205 132.397 1.00 49.44 139 SER B C 1
ATOM 5809 O O . SER B 1 140 ? 162.843 165.255 133.596 1.00 54.73 139 SER B O 1
ATOM 5812 N N . ARG B 1 141 ? 162.728 166.200 131.529 1.00 56.96 140 ARG B N 1
ATOM 5813 C CA . ARG B 1 141 ? 163.302 167.479 131.917 1.00 61.69 140 ARG B CA 1
ATOM 5814 C C . ARG B 1 141 ? 162.259 168.558 132.172 1.00 59.89 140 ARG B C 1
ATOM 5815 O O . ARG B 1 141 ? 162.632 169.690 132.501 1.00 66.60 140 ARG B O 1
ATOM 5823 N N . HIS B 1 142 ? 160.970 168.243 132.037 1.00 48.54 141 HIS B N 1
ATOM 5824 C CA . HIS B 1 142 ? 159.918 169.246 132.157 1.00 50.87 141 HIS B CA 1
ATOM 5825 C C . HIS B 1 142 ? 158.831 168.853 133.153 1.00 57.27 141 HIS B C 1
ATOM 5826 O O . HIS B 1 142 ? 157.704 169.348 133.056 1.00 63.23 141 HIS B O 1
ATOM 5833 N N . ILE B 1 143 ? 159.134 167.977 134.109 1.00 51.94 142 ILE B N 1
ATOM 5834 C CA . ILE B 1 143 ? 158.206 167.638 135.182 1.00 50.31 142 ILE B CA 1
ATOM 5835 C C . ILE B 1 143 ? 158.910 167.847 136.515 1.00 52.17 142 ILE B C 1
ATOM 5836 O O . ILE B 1 143 ? 160.112 167.592 136.642 1.00 53.24 142 ILE B O 1
ATOM 5841 N N . SER B 1 144 ? 158.161 168.331 137.502 1.00 56.07 143 SER B N 1
ATOM 5842 C CA . SER B 1 144 ? 158.681 168.586 138.839 1.00 53.64 143 SER B CA 1
ATOM 5843 C C . SER B 1 144 ? 158.140 167.527 139.787 1.00 55.56 143 SER B C 1
ATOM 5844 O O . SER B 1 144 ? 156.922 167.387 139.937 1.00 59.92 143 SER B O 1
ATOM 5847 N N . VAL B 1 145 ? 159.043 166.789 140.423 1.00 54.61 144 VAL B N 1
ATOM 5848 C CA . VAL B 1 145 ? 158.657 165.731 141.349 1.00 51.57 144 VAL B CA 1
ATOM 5849 C C . VAL B 1 145 ? 158.440 166.334 142.728 1.00 50.46 144 VAL B C 1
ATOM 5850 O O . VAL B 1 145 ? 159.274 167.102 143.222 1.00 57.01 144 VAL B O 1
ATOM 5854 N N . GLY B 1 146 ? 157.314 165.996 143.351 1.00 42.58 145 GLY B N 1
ATOM 5855 C CA . GLY B 1 146 ? 157.006 166.518 144.666 1.00 45.25 145 GLY B CA 1
ATOM 5856 C C . GLY B 1 146 ? 155.723 165.968 145.251 1.00 45.82 145 GLY B C 1
ATOM 5857 O O . GLY B 1 146 ? 155.330 164.836 144.957 1.00 57.88 145 GLY B O 1
ATOM 5858 N N . THR B 1 147 ? 155.056 166.764 146.078 1.00 36.17 146 THR B N 1
ATOM 5859 C CA . THR B 1 147 ? 153.851 166.326 146.765 1.00 39.01 146 THR B CA 1
ATOM 5860 C C . THR B 1 147 ? 152.645 166.457 145.844 1.00 44.01 146 THR B C 1
ATOM 5861 O O . THR B 1 147 ? 152.421 167.517 145.249 1.00 50.56 146 THR B O 1
ATOM 5865 N N . PHE B 1 148 ? 151.875 165.378 145.727 1.00 47.28 147 PHE B N 1
ATOM 5866 C CA . PHE B 1 148 ? 150.678 165.338 144.902 1.00 49.07 147 PHE B CA 1
ATOM 5867 C C . PHE B 1 148 ? 149.465 165.073 145.784 1.00 51.88 147 PHE B C 1
ATOM 5868 O O . PHE B 1 148 ? 149.563 164.399 146.813 1.00 57.33 147 PHE B O 1
ATOM 5876 N N . ALA B 1 149 ? 148.315 165.612 145.369 1.00 51.24 148 ALA B N 1
ATOM 5877 C CA . ALA B 1 149 ? 147.108 165.517 146.186 1.00 52.81 148 ALA B CA 1
ATOM 5878 C C . ALA B 1 149 ? 146.656 164.072 146.365 1.00 52.96 148 ALA B C 1
ATOM 5879 O O . ALA B 1 149 ? 146.264 163.672 147.466 1.00 55.77 148 ALA B O 1
ATOM 5881 N N . VAL B 1 150 ? 146.691 163.277 145.294 1.00 45.73 149 VAL B N 1
ATOM 5882 C CA . VAL B 1 150 ? 146.221 161.896 145.377 1.00 47.82 149 VAL B CA 1
ATOM 5883 C C . VAL B 1 150 ? 147.143 161.068 146.266 1.00 56.71 149 VAL B C 1
ATOM 5884 O O . VAL B 1 150 ? 146.688 160.316 147.139 1.00 63.67 149 VAL B O 1
ATOM 5888 N N . MET B 1 151 ? 148.456 161.197 146.060 1.00 57.88 150 MET B N 1
ATOM 5889 C CA . MET B 1 151 ? 149.409 160.486 146.906 1.00 52.88 150 MET B CA 1
ATOM 5890 C C . MET B 1 151 ? 149.285 160.933 148.356 1.00 56.72 150 MET B C 1
ATOM 5891 O O . MET B 1 151 ? 149.340 160.108 149.277 1.00 61.76 150 MET B O 1
ATOM 5896 N N . SER B 1 152 ? 149.108 162.237 148.575 1.00 46.95 151 SER B N 1
ATOM 5897 C CA . SER B 1 152 ? 148.970 162.751 149.933 1.00 44.56 151 SER B CA 1
ATOM 5898 C C . SER B 1 152 ? 147.718 162.208 150.611 1.00 50.02 151 SER B C 1
ATOM 5899 O O . SER B 1 152 ? 147.753 161.858 151.794 1.00 52.45 151 SER B O 1
ATOM 5902 N N . VAL B 1 153 ? 146.600 162.135 149.885 1.00 47.87 152 VAL B N 1
ATOM 5903 C CA . VAL B 1 153 ? 145.371 161.637 150.497 1.00 45.66 152 VAL B CA 1
ATOM 5904 C C . VAL B 1 153 ? 145.478 160.141 150.776 1.00 49.82 152 VAL B C 1
ATOM 5905 O O . VAL B 1 153 ? 144.956 159.648 151.784 1.00 56.91 152 VAL B O 1
ATOM 5909 N N . MET B 1 154 ? 146.224 159.432 149.926 1.00 44.42 153 MET B N 1
ATOM 5910 C CA . MET B 1 154 ? 146.419 157.971 150.121 1.00 43.29 153 MET B CA 1
ATOM 5911 C C . MET B 1 154 ? 147.309 157.733 151.348 1.00 48.80 153 MET B C 1
ATOM 5912 O O . MET B 1 154 ? 147.031 156.778 152.095 1.00 53.65 153 MET B O 1
ATOM 5917 N N . VAL B 1 155 ? 148.321 158.582 151.554 1.00 46.41 154 VAL B N 1
ATOM 5918 C CA . VAL B 1 155 ? 149.173 158.500 152.738 1.00 39.23 154 VAL B CA 1
ATOM 5919 C C . VAL B 1 155 ? 148.393 158.900 153.983 1.00 48.86 154 VAL B C 1
ATOM 5920 O O . VAL B 1 155 ? 148.570 158.317 155.059 1.00 56.08 154 VAL B O 1
ATOM 5924 N N . GLY B 1 156 ? 147.517 159.898 153.858 1.00 50.97 155 GLY B N 1
ATOM 5925 C CA . GLY B 1 156 ? 146.694 160.295 154.987 1.00 51.11 155 GLY B CA 1
ATOM 5926 C C . GLY B 1 156 ? 145.739 159.202 155.423 1.00 49.88 155 GLY B C 1
ATOM 5927 O O . GLY B 1 156 ? 145.556 158.967 156.619 1.00 55.45 155 GLY B O 1
ATOM 5928 N N . SER B 1 157 ? 145.121 158.517 154.459 1.00 41.91 156 SER B N 1
ATOM 5929 C CA . SER B 1 157 ? 144.256 157.393 154.797 1.00 46.62 156 SER B CA 1
ATOM 5930 C C . SER B 1 157 ? 145.044 156.290 155.492 1.00 47.67 156 SER B C 1
ATOM 5931 O O . SER B 1 157 ? 144.573 155.705 156.475 1.00 52.95 156 SER B O 1
ATOM 5934 N N . VAL B 1 158 ? 146.254 156.006 155.006 1.00 40.18 157 VAL B N 1
ATOM 5935 C CA . VAL B 1 158 ? 147.086 154.981 155.637 1.00 36.52 157 VAL B CA 1
ATOM 5936 C C . VAL B 1 158 ? 147.428 155.374 157.070 1.00 41.98 157 VAL B C 1
ATOM 5937 O O . VAL B 1 158 ? 147.338 154.555 157.996 1.00 49.79 157 VAL B O 1
ATOM 5941 N N . THR B 1 159 ? 147.824 156.632 157.276 1.00 44.97 158 THR B N 1
ATOM 5942 C CA . THR B 1 159 ? 148.197 157.085 158.613 1.00 47.04 158 THR B CA 1
ATOM 5943 C C . THR B 1 159 ? 147.006 157.055 159.562 1.00 50.50 158 THR B C 1
ATOM 5944 O O . THR B 1 159 ? 147.145 156.673 160.730 1.00 54.84 158 THR B O 1
ATOM 5948 N N . GLU B 1 160 ? 145.826 157.460 159.085 1.00 53.54 159 GLU B N 1
ATOM 5949 C CA . GLU B 1 160 ? 144.635 157.390 159.924 1.00 52.69 159 GLU B CA 1
ATOM 5950 C C . GLU B 1 160 ? 144.286 155.946 160.260 1.00 54.45 159 GLU B C 1
ATOM 5951 O O . GLU B 1 160 ? 143.836 155.651 161.373 1.00 59.52 159 GLU B O 1
ATOM 5957 N N . SER B 1 161 ? 144.478 155.031 159.306 1.00 52.86 160 SER B N 1
ATOM 5958 C CA . SER B 1 161 ? 144.217 153.621 159.576 1.00 56.44 160 SER B CA 1
ATOM 5959 C C . SER B 1 161 ? 145.169 153.069 160.630 1.00 55.08 160 SER B C 1
ATOM 5960 O O . SER B 1 161 ? 144.746 152.332 161.528 1.00 60.94 160 SER B O 1
ATOM 5963 N N . LEU B 1 162 ? 146.454 153.411 160.543 1.00 43.70 161 LEU B N 1
ATOM 5964 C CA . LEU B 1 162 ? 147.450 152.890 161.471 1.00 41.87 161 LEU B CA 1
ATOM 5965 C C . LEU B 1 162 ? 147.724 153.816 162.649 1.00 43.64 161 LEU B C 1
ATOM 5966 O O . LEU B 1 162 ? 148.579 153.496 163.481 1.00 50.38 161 LEU B O 1
ATOM 5971 N N . ALA B 1 163 ? 147.028 154.944 162.745 1.00 48.11 162 ALA B N 1
ATOM 5972 C CA . ALA B 1 163 ? 147.180 155.847 163.880 1.00 48.13 162 ALA B CA 1
ATOM 5973 C C . ALA B 1 163 ? 145.945 156.730 164.005 1.00 52.46 162 ALA B C 1
ATOM 5974 O O . ALA B 1 163 ? 145.992 157.916 163.655 1.00 55.61 162 ALA B O 1
ATOM 5976 N N . PRO B 1 164 ? 144.827 156.190 164.489 1.00 54.06 163 PRO B N 1
ATOM 5977 C CA . PRO B 1 164 ? 143.594 156.984 164.557 1.00 53.35 163 PRO B CA 1
ATOM 5978 C C . PRO B 1 164 ? 143.729 158.156 165.517 1.00 53.46 163 PRO B C 1
ATOM 5979 O O . PRO B 1 164 ? 144.447 158.088 166.517 1.00 54.86 163 PRO B O 1
ATOM 5983 N N . GLN B 1 165 ? 143.027 159.240 165.200 1.00 60.75 164 GLN B N 1
ATOM 5984 C CA . GLN B 1 165 ? 142.980 160.403 166.075 1.00 62.88 164 GLN B CA 1
ATOM 5985 C C . GLN B 1 165 ? 142.059 160.118 167.254 1.00 71.08 164 GLN B C 1
ATOM 5986 O O . GLN B 1 165 ? 140.916 159.688 167.070 1.00 74.37 164 GLN B O 1
ATOM 5992 N N . ALA B 1 166 ? 142.557 160.357 168.465 1.00 83.57 165 ALA B N 1
ATOM 5993 C CA . ALA B 1 166 ? 141.814 160.091 169.691 1.00 83.74 165 ALA B CA 1
ATOM 5994 C C . ALA B 1 166 ? 141.623 161.396 170.449 1.00 86.05 165 ALA B C 1
ATOM 5995 O O . ALA B 1 166 ? 142.595 162.111 170.715 1.00 87.10 165 ALA B O 1
ATOM 5997 N N . LEU B 1 167 ? 140.372 161.700 170.796 1.00 91.41 166 LEU B N 1
ATOM 5998 C CA . LEU B 1 167 ? 140.064 162.919 171.533 1.00 92.86 166 LEU B CA 1
ATOM 5999 C C . LEU B 1 167 ? 140.222 162.750 173.040 1.00 95.56 166 LEU B C 1
ATOM 6000 O O . LEU B 1 167 ? 140.270 163.753 173.760 1.00 95.10 166 LEU B O 1
ATOM 6005 N N . ASN B 1 168 ? 140.318 161.511 173.529 1.00 99.09 167 ASN B N 1
ATOM 6006 C CA . ASN B 1 168 ? 140.397 161.283 174.970 1.00 98.25 167 ASN B CA 1
ATOM 6007 C C . ASN B 1 168 ? 141.682 161.861 175.553 1.00 99.39 167 ASN B C 1
ATOM 6008 O O . ASN B 1 168 ? 141.650 162.586 176.555 1.00 96.39 167 ASN B O 1
ATOM 6013 N N . ASP B 1 169 ? 142.820 161.553 174.941 1.00 98.65 168 ASP B N 1
ATOM 6014 C CA . ASP B 1 169 ? 144.116 162.058 175.373 1.00 97.52 168 ASP B CA 1
ATOM 6015 C C . ASP B 1 169 ? 144.589 163.109 174.378 1.00 95.39 168 ASP B C 1
ATOM 6016 O O . ASP B 1 169 ? 144.527 162.891 173.163 1.00 92.49 168 ASP B O 1
ATOM 6021 N N . SER B 1 170 ? 145.058 164.245 174.893 1.00 90.30 169 SER B N 1
ATOM 6022 C CA . SER B 1 170 ? 145.240 165.444 174.084 1.00 88.31 169 SER B CA 1
ATOM 6023 C C . SER B 1 170 ? 146.682 165.670 173.643 1.00 86.57 169 SER B C 1
ATOM 6024 O O . SER B 1 170 ? 146.962 165.625 172.445 1.00 88.79 169 SER B O 1
ATOM 6027 N N . MET B 1 171 ? 147.612 165.913 174.570 1.00 81.44 170 MET B N 1
ATOM 6028 C CA . MET B 1 171 ? 148.928 166.455 174.197 1.00 84.32 170 MET B CA 1
ATOM 6029 C C . MET B 1 171 ? 149.971 165.363 173.965 1.00 83.97 170 MET B C 1
ATOM 6030 O O . MET B 1 171 ? 150.532 165.254 172.870 1.00 87.00 170 MET B O 1
ATOM 6035 N N . ILE B 1 172 ? 150.245 164.555 174.992 1.00 80.38 171 ILE B N 1
ATOM 6036 C CA . ILE B 1 172 ? 151.272 163.529 174.847 1.00 82.87 171 ILE B CA 1
ATOM 6037 C C . ILE B 1 172 ? 150.838 162.486 173.829 1.00 81.98 171 ILE B C 1
ATOM 6038 O O . ILE B 1 172 ? 151.663 161.979 173.054 1.00 83.95 171 ILE B O 1
ATOM 6043 N N . ASN B 1 173 ? 149.544 162.160 173.795 1.00 77.90 172 ASN B N 1
ATOM 6044 C CA . ASN B 1 173 ? 149.040 161.268 172.761 1.00 78.97 172 ASN B CA 1
ATOM 6045 C C . ASN B 1 173 ? 149.185 161.896 171.383 1.00 84.50 172 ASN B C 1
ATOM 6046 O O . ASN B 1 173 ? 149.447 161.195 170.404 1.00 85.33 172 ASN B O 1
ATOM 6051 N N . GLU B 1 174 ? 149.019 163.219 171.285 1.00 80.21 173 GLU B N 1
ATOM 6052 C CA . GLU B 1 174 ? 149.228 163.893 170.006 1.00 75.93 173 GLU B CA 1
ATOM 6053 C C . GLU B 1 174 ? 150.672 163.760 169.542 1.00 74.27 173 GLU B C 1
ATOM 6054 O O . GLU B 1 174 ? 150.932 163.487 168.366 1.00 79.75 173 GLU B O 1
ATOM 6060 N N . THR B 1 175 ? 151.627 163.958 170.453 1.00 60.08 174 THR B N 1
ATOM 6061 C CA . THR B 1 175 ? 153.032 163.829 170.076 1.00 60.03 174 THR B CA 1
ATOM 6062 C C . THR B 1 175 ? 153.368 162.397 169.670 1.00 60.51 174 THR B C 1
ATOM 6063 O O . THR B 1 175 ? 154.044 162.168 168.654 1.00 70.24 174 THR B O 1
ATOM 6067 N N . ALA B 1 176 ? 152.891 161.417 170.442 1.00 48.06 175 ALA B N 1
ATOM 6068 C CA . ALA B 1 176 ? 153.143 160.021 170.099 1.00 50.82 175 ALA B CA 1
ATOM 6069 C C . ALA B 1 176 ? 152.491 159.655 168.772 1.00 56.83 175 ALA B C 1
ATOM 6070 O O . ALA B 1 176 ? 153.071 158.916 167.968 1.00 66.83 175 ALA B O 1
ATOM 6072 N N . ARG B 1 177 ? 151.282 160.163 168.526 1.00 53.96 176 ARG B N 1
ATOM 6073 C CA . ARG B 1 177 ? 150.588 159.904 167.272 1.00 57.76 176 ARG B CA 1
ATOM 6074 C C . ARG B 1 177 ? 151.318 160.531 166.094 1.00 62.02 176 ARG B C 1
ATOM 6075 O O . ARG B 1 177 ? 151.392 159.934 165.018 1.00 65.52 176 ARG B O 1
ATOM 6083 N N . ASP B 1 178 ? 151.855 161.740 166.274 1.00 54.92 177 ASP B N 1
ATOM 6084 C CA . ASP B 1 178 ? 152.639 162.360 165.212 1.00 55.35 177 ASP B CA 1
ATOM 6085 C C . ASP B 1 178 ? 153.885 161.541 164.905 1.00 53.56 177 ASP B C 1
ATOM 6086 O O . ASP B 1 178 ? 154.221 161.325 163.734 1.00 57.87 177 ASP B O 1
ATOM 6091 N N . ALA B 1 179 ? 154.575 161.064 165.944 1.00 40.75 178 ALA B N 1
ATOM 6092 C CA . ALA B 1 179 ? 155.748 160.224 165.717 1.00 40.17 178 ALA B CA 1
ATOM 6093 C C . ALA B 1 179 ? 155.373 158.931 165.000 1.00 45.89 178 ALA B C 1
ATOM 6094 O O . ALA B 1 179 ? 156.072 158.495 164.074 1.00 52.82 178 ALA B O 1
ATOM 6096 N N . ALA B 1 180 ? 154.267 158.305 165.412 1.00 41.57 179 ALA B N 1
ATOM 6097 C CA . ALA B 1 180 ? 153.830 157.067 164.776 1.00 41.87 179 ALA B CA 1
ATOM 6098 C C . ALA B 1 180 ? 153.444 157.298 163.320 1.00 50.94 179 ALA B C 1
ATOM 6099 O O . ALA B 1 180 ? 153.760 156.478 162.452 1.00 56.90 179 ALA B O 1
ATOM 6101 N N . ARG B 1 181 ? 152.756 158.406 163.036 1.00 51.05 180 ARG B N 1
ATOM 6102 C CA . ARG B 1 181 ? 152.393 158.724 161.660 1.00 46.36 180 ARG B CA 1
ATOM 6103 C C . ARG B 1 181 ? 153.629 158.983 160.812 1.00 45.42 180 ARG B C 1
ATOM 6104 O O . ARG B 1 181 ? 153.683 158.581 159.645 1.00 51.73 180 ARG B O 1
ATOM 6112 N N . VAL B 1 182 ? 154.631 159.660 161.377 1.00 36.76 181 VAL B N 1
ATOM 6113 C CA . VAL B 1 182 ? 155.873 159.888 160.645 1.00 30.86 181 VAL B CA 1
ATOM 6114 C C . VAL B 1 182 ? 156.553 158.564 160.324 1.00 37.00 181 VAL B C 1
ATOM 6115 O O . VAL B 1 182 ? 157.027 158.350 159.201 1.00 50.86 181 VAL B O 1
ATOM 6119 N N . GLN B 1 183 ? 156.609 157.653 161.300 1.00 45.31 182 GLN B N 1
ATOM 6120 C CA . GLN B 1 183 ? 157.216 156.348 161.047 1.00 49.06 182 GLN B CA 1
ATOM 6121 C C . GLN B 1 183 ? 156.440 155.570 159.990 1.00 47.95 182 GLN B C 1
ATOM 6122 O O . GLN B 1 183 ? 157.039 154.926 159.119 1.00 55.49 182 GLN B O 1
ATOM 6128 N N . VAL B 1 184 ? 155.107 155.613 160.053 1.00 37.18 183 VAL B N 1
ATOM 6129 C CA . VAL B 1 184 ? 154.289 154.906 159.071 1.00 37.64 183 VAL B CA 1
ATOM 6130 C C . VAL B 1 184 ? 154.517 155.474 157.678 1.00 45.94 183 VAL B C 1
ATOM 6131 O O . VAL B 1 184 ? 154.649 154.727 156.702 1.00 53.75 183 VAL B O 1
ATOM 6135 N N . ALA B 1 185 ? 154.568 156.803 157.561 1.00 46.17 184 ALA B N 1
ATOM 6136 C CA . ALA B 1 185 ? 154.801 157.427 156.263 1.00 41.53 184 ALA B CA 1
ATOM 6137 C C . ALA B 1 185 ? 156.182 157.082 155.723 1.00 42.84 184 ALA B C 1
ATOM 6138 O O . ALA B 1 185 ? 156.339 156.822 154.525 1.00 44.62 184 ALA B O 1
ATOM 6140 N N . SER B 1 186 ? 157.198 157.075 156.590 1.00 40.37 185 SER B N 1
ATOM 6141 C CA . SER B 1 186 ? 158.542 156.716 156.147 1.00 39.87 185 SER B CA 1
ATOM 6142 C C . SER B 1 186 ? 158.600 155.271 155.667 1.00 41.96 185 SER B C 1
ATOM 6143 O O . SER B 1 186 ? 159.193 154.978 154.620 1.00 56.05 185 SER B O 1
ATOM 6146 N N . THR B 1 187 ? 157.986 154.352 156.417 1.00 28.71 186 THR B N 1
ATOM 6147 C CA . THR B 1 187 ? 157.975 152.952 156.005 1.00 33.02 186 THR B CA 1
ATOM 6148 C C . THR B 1 187 ? 157.203 152.766 154.704 1.00 44.91 186 THR B C 1
ATOM 6149 O O . THR B 1 187 ? 157.612 151.987 153.835 1.00 58.29 186 THR B O 1
ATOM 6153 N N . LEU B 1 188 ? 156.082 153.476 154.554 1.00 42.90 187 LEU B N 1
ATOM 6154 C CA . LEU B 1 188 ? 155.311 153.402 153.318 1.00 41.08 187 LEU B CA 1
ATOM 6155 C C . LEU B 1 188 ? 156.117 153.921 152.138 1.00 38.41 187 LEU B C 1
ATOM 6156 O O . LEU B 1 188 ? 156.084 153.336 151.051 1.00 45.37 187 LEU B O 1
ATOM 6161 N N . SER B 1 189 ? 156.848 155.021 152.333 1.00 30.54 188 SER B N 1
ATOM 6162 C CA . SER B 1 189 ? 157.696 155.545 151.269 1.00 34.69 188 SER B CA 1
ATOM 6163 C C . SER B 1 189 ? 158.787 154.552 150.895 1.00 35.40 188 SER B C 1
ATOM 6164 O O . SER B 1 189 ? 159.070 154.349 149.709 1.00 43.78 188 SER B O 1
ATOM 6167 N N . VAL B 1 190 ? 159.406 153.919 151.894 1.00 35.95 189 VAL B N 1
ATOM 6168 C CA . VAL B 1 190 ? 160.456 152.940 151.618 1.00 32.17 189 VAL B CA 1
ATOM 6169 C C . VAL B 1 190 ? 159.892 151.765 150.828 1.00 35.90 189 VAL B C 1
ATOM 6170 O O . VAL B 1 190 ? 160.487 151.311 149.842 1.00 47.62 189 VAL B O 1
ATOM 6174 N N . LEU B 1 191 ? 158.731 151.258 151.248 1.00 35.02 190 LEU B N 1
ATOM 6175 C CA . LEU B 1 191 ? 158.132 150.116 150.564 1.00 35.76 190 LEU B CA 1
ATOM 6176 C C . LEU B 1 191 ? 157.710 150.474 149.143 1.00 47.24 190 LEU B C 1
ATOM 6177 O O . LEU B 1 191 ? 157.905 149.681 148.214 1.00 50.57 190 LEU B O 1
ATOM 6182 N N . VAL B 1 192 ? 157.132 151.663 148.955 1.00 47.86 191 VAL B N 1
ATOM 6183 C CA . VAL B 1 192 ? 156.737 152.105 147.620 1.00 38.93 191 VAL B CA 1
ATOM 6184 C C . VAL B 1 192 ? 157.960 152.245 146.724 1.00 37.21 191 VAL B C 1
ATOM 6185 O O . VAL B 1 192 ? 157.941 151.840 145.555 1.00 43.23 191 VAL B O 1
ATOM 6189 N N . GLY B 1 193 ? 159.040 152.819 147.255 1.00 35.86 192 GLY B N 1
ATOM 6190 C CA . GLY B 1 193 ? 160.257 152.938 146.474 1.00 38.69 192 GLY B CA 1
ATOM 6191 C C . GLY B 1 193 ? 160.838 151.593 146.089 1.00 44.88 192 GLY B C 1
ATOM 6192 O O . GLY B 1 193 ? 161.293 151.405 144.959 1.00 52.66 192 GLY B O 1
ATOM 6193 N N . LEU B 1 194 ? 160.833 150.638 147.023 1.00 42.09 193 LEU B N 1
ATOM 6194 C CA . LEU B 1 194 ? 161.321 149.300 146.704 1.00 39.01 193 LEU B CA 1
ATOM 6195 C C . LEU B 1 194 ? 160.465 148.644 145.629 1.00 47.21 193 LEU B C 1
ATOM 6196 O O . LEU B 1 194 ? 160.993 148.027 144.696 1.00 50.91 193 LEU B O 1
ATOM 6201 N N . PHE B 1 195 ? 159.140 148.778 145.735 1.00 45.16 194 PHE B N 1
ATOM 6202 C CA . PHE B 1 195 ? 158.252 148.213 144.723 1.00 39.47 194 PHE B CA 1
ATOM 6203 C C . PHE B 1 195 ? 158.522 148.825 143.355 1.00 40.24 194 PHE B C 1
ATOM 6204 O O . PHE B 1 195 ? 158.602 148.112 142.347 1.00 44.86 194 PHE B O 1
ATOM 6212 N N . GLN B 1 196 ? 158.666 150.150 143.302 1.00 38.55 195 GLN B N 1
ATOM 6213 C CA . GLN B 1 196 ? 158.880 150.816 142.022 1.00 37.71 195 GLN B CA 1
ATOM 6214 C C . GLN B 1 196 ? 160.234 150.454 141.424 1.00 42.42 195 GLN B C 1
ATOM 6215 O O . GLN B 1 196 ? 160.340 150.235 140.212 1.00 50.80 195 GLN B O 1
ATOM 6221 N N . VAL B 1 197 ? 161.279 150.382 142.252 1.00 32.96 196 VAL B N 1
ATOM 6222 C CA . VAL B 1 197 ? 162.592 149.986 141.750 1.00 30.99 196 VAL B CA 1
ATOM 6223 C C . VAL B 1 197 ? 162.548 148.559 141.220 1.00 43.54 196 VAL B C 1
ATOM 6224 O O . VAL B 1 197 ? 163.090 148.262 140.147 1.00 50.23 196 VAL B O 1
ATOM 6228 N N . GLY B 1 198 ? 161.896 147.655 141.955 1.00 47.46 197 GLY B N 1
ATOM 6229 C CA . GLY B 1 198 ? 161.781 146.284 141.488 1.00 49.13 197 GLY B CA 1
ATOM 6230 C C . GLY B 1 198 ? 161.031 146.176 140.175 1.00 48.56 197 GLY B C 1
ATOM 6231 O O . GLY B 1 198 ? 161.441 145.439 139.276 1.00 50.69 197 GLY B O 1
ATOM 6232 N N . LEU B 1 199 ? 159.927 146.913 140.043 1.00 44.63 198 LEU B N 1
ATOM 6233 C CA . LEU B 1 199 ? 159.175 146.889 138.792 1.00 42.53 198 LEU B CA 1
ATOM 6234 C C . LEU B 1 199 ? 159.990 147.473 137.644 1.00 41.79 198 LEU B C 1
ATOM 6235 O O . LEU B 1 199 ? 159.936 146.965 136.518 1.00 53.57 198 LEU B O 1
ATOM 6240 N N . GLY B 1 200 ? 160.747 148.540 137.907 1.00 32.47 199 GLY B N 1
ATOM 6241 C CA . GLY B 1 200 ? 161.557 149.137 136.859 1.00 37.69 199 GLY B CA 1
ATOM 6242 C C . GLY B 1 200 ? 162.689 148.238 136.401 1.00 41.40 199 GLY B C 1
ATOM 6243 O O . GLY B 1 200 ? 163.019 148.199 135.212 1.00 46.36 199 GLY B O 1
ATOM 6244 N N . LEU B 1 201 ? 163.306 147.510 137.335 1.00 41.20 200 LEU B N 1
ATOM 6245 C CA . LEU B 1 201 ? 164.417 146.636 136.968 1.00 44.24 200 LEU B CA 1
ATOM 6246 C C . LEU B 1 201 ? 163.951 145.481 136.088 1.00 47.10 200 LEU B C 1
ATOM 6247 O O . LEU B 1 201 ? 164.685 145.040 135.196 1.00 49.00 200 LEU B O 1
ATOM 6252 N N . ILE B 1 202 ? 162.739 144.978 136.320 1.00 43.17 201 ILE B N 1
ATOM 6253 C CA . ILE B 1 202 ? 162.182 143.901 135.509 1.00 41.22 201 ILE B CA 1
ATOM 6254 C C . ILE B 1 202 ? 161.501 144.514 134.290 1.00 41.12 201 ILE B C 1
ATOM 6255 O O . ILE B 1 202 ? 160.829 143.818 133.519 1.00 49.88 201 ILE B O 1
ATOM 6260 N N . HIS B 1 203 ? 161.683 145.823 134.107 1.00 36.94 202 HIS B N 1
ATOM 6261 C CA . HIS B 1 203 ? 161.138 146.552 132.960 1.00 38.21 202 HIS B CA 1
ATOM 6262 C C . HIS B 1 203 ? 159.620 146.417 132.876 1.00 41.55 202 HIS B C 1
ATOM 6263 O O . HIS B 1 203 ? 159.049 146.290 131.791 1.00 44.89 202 HIS B O 1
ATOM 6270 N N . PHE B 1 204 ? 158.957 146.446 134.030 1.00 47.79 203 PHE B N 1
ATOM 6271 C CA . PHE B 1 204 ? 157.495 146.426 134.077 1.00 46.63 203 PHE B CA 1
ATOM 6272 C C . PHE B 1 204 ? 156.943 147.853 134.078 1.00 46.01 203 PHE B C 1
ATOM 6273 O O . PHE B 1 204 ? 156.138 148.248 134.921 1.00 49.48 203 PHE B O 1
ATOM 6281 N N . GLY B 1 205 ? 157.399 148.629 133.099 1.00 46.98 204 GLY B N 1
ATOM 6282 C CA . GLY B 1 205 ? 156.892 149.966 132.888 1.00 48.70 204 GLY B CA 1
ATOM 6283 C C . GLY B 1 205 ? 155.608 150.039 132.103 1.00 53.71 204 GLY B C 1
ATOM 6284 O O . GLY B 1 205 ? 155.054 151.127 131.924 1.00 55.11 204 GLY B O 1
ATOM 6285 N N . PHE B 1 206 ? 155.118 148.899 131.622 1.00 54.61 205 PHE B N 1
ATOM 6286 C CA . PHE B 1 206 ? 153.872 148.824 130.876 1.00 52.26 205 PHE B CA 1
ATOM 6287 C C . PHE B 1 206 ? 152.679 148.510 131.766 1.00 52.49 205 PHE B C 1
ATOM 6288 O O . PHE B 1 206 ? 151.568 148.336 131.258 1.00 52.53 205 PHE B O 1
ATOM 6296 N N . VAL B 1 207 ? 152.883 148.424 133.083 1.00 50.48 206 VAL B N 1
ATOM 6297 C CA . VAL B 1 207 ? 151.772 148.178 133.993 1.00 48.38 206 VAL B CA 1
ATOM 6298 C C . VAL B 1 207 ? 150.785 149.338 133.986 1.00 52.56 206 VAL B C 1
ATOM 6299 O O . VAL B 1 207 ? 149.625 149.167 134.380 1.00 58.37 206 VAL B O 1
ATOM 6303 N N . VAL B 1 208 ? 151.215 150.519 133.535 1.00 46.97 207 VAL B N 1
ATOM 6304 C CA . VAL B 1 208 ? 150.323 151.667 133.449 1.00 49.29 207 VAL B CA 1
ATOM 6305 C C . VAL B 1 208 ? 149.261 151.482 132.371 1.00 53.74 207 VAL B C 1
ATOM 6306 O O . VAL B 1 208 ? 148.153 152.016 132.502 1.00 56.20 207 VAL B O 1
ATOM 6310 N N . THR B 1 209 ? 149.559 150.723 131.312 1.00 47.88 208 THR B N 1
ATOM 6311 C CA . THR B 1 209 ? 148.616 150.588 130.206 1.00 45.41 208 THR B CA 1
ATOM 6312 C C . THR B 1 209 ? 147.341 149.859 130.613 1.00 42.56 208 THR B C 1
ATOM 6313 O O . THR B 1 209 ? 146.336 149.956 129.901 1.00 49.95 208 THR B O 1
ATOM 6317 N N . TYR B 1 210 ? 147.357 149.134 131.734 1.00 41.22 209 TYR B N 1
ATOM 6318 C CA . TYR B 1 210 ? 146.123 148.550 132.246 1.00 44.58 209 TYR B CA 1
ATOM 6319 C C . TYR B 1 210 ? 145.171 149.623 132.754 1.00 48.01 209 TYR B C 1
ATOM 6320 O O . TYR B 1 210 ? 143.949 149.448 132.692 1.00 48.77 209 TYR B O 1
ATOM 6329 N N . LEU B 1 211 ? 145.708 150.734 133.253 1.00 46.57 210 LEU B N 1
ATOM 6330 C CA . LEU B 1 211 ? 144.905 151.848 133.753 1.00 45.79 210 LEU B CA 1
ATOM 6331 C C . LEU B 1 211 ? 144.505 152.720 132.569 1.00 48.96 210 LEU B C 1
ATOM 6332 O O . LEU B 1 211 ? 145.268 153.569 132.106 1.00 48.99 210 LEU B O 1
ATOM 6337 N N . SER B 1 212 ? 143.290 152.509 132.073 1.00 53.15 211 SER B N 1
ATOM 6338 C CA . SER B 1 212 ? 142.789 153.299 130.961 1.00 53.74 211 SER B CA 1
ATOM 6339 C C . SER B 1 212 ? 142.493 154.728 131.409 1.00 58.78 211 SER B C 1
ATOM 6340 O O . SER B 1 212 ? 142.384 155.025 132.602 1.00 62.78 211 SER B O 1
ATOM 6343 N N . GLU B 1 213 ? 142.372 155.621 130.426 1.00 55.56 212 GLU B N 1
ATOM 6344 C CA . GLU B 1 213 ? 142.117 157.028 130.730 1.00 52.59 212 GLU B CA 1
ATOM 6345 C C . GLU B 1 213 ? 140.828 157.251 131.512 1.00 57.25 212 GLU B C 1
ATOM 6346 O O . GLU B 1 213 ? 140.849 158.043 132.471 1.00 67.85 212 GLU B O 1
ATOM 6352 N N . PRO B 1 214 ? 139.686 156.641 131.164 1.00 44.93 213 PRO B N 1
ATOM 6353 C CA . PRO B 1 214 ? 138.494 156.832 132.010 1.00 46.48 213 PRO B CA 1
ATOM 6354 C C . PRO B 1 214 ? 138.696 156.380 133.445 1.00 52.28 213 PRO B C 1
ATOM 6355 O O . PRO B 1 214 ? 138.219 157.045 134.374 1.00 59.54 213 PRO B O 1
ATOM 6359 N N . LEU B 1 215 ? 139.409 155.270 133.651 1.00 46.74 214 LEU B N 1
ATOM 6360 C CA . LEU B 1 215 ? 139.653 154.782 135.005 1.00 43.26 214 LEU B CA 1
ATOM 6361 C C . LEU B 1 215 ? 140.489 155.777 135.800 1.00 50.09 214 LEU B C 1
ATOM 6362 O O . LEU B 1 215 ? 140.171 156.092 136.953 1.00 56.87 214 LEU B O 1
ATOM 6367 N N . VAL B 1 216 ? 141.560 156.290 135.190 1.00 49.16 215 VAL B N 1
ATOM 6368 C CA . VAL B 1 216 ? 142.420 157.249 135.875 1.00 46.79 215 VAL B CA 1
ATOM 6369 C C . VAL B 1 216 ? 141.663 158.539 136.161 1.00 51.44 215 VAL B C 1
ATOM 6370 O O . VAL B 1 216 ? 141.806 159.130 137.238 1.00 61.71 215 VAL B O 1
ATOM 6374 N N . ARG B 1 217 ? 140.854 159.002 135.206 1.00 40.59 216 ARG B N 1
ATOM 6375 C CA . ARG B 1 217 ? 140.085 160.225 135.420 1.00 39.26 216 ARG B CA 1
ATOM 6376 C C . ARG B 1 217 ? 139.084 160.061 136.557 1.00 44.88 216 ARG B C 1
ATOM 6377 O O . ARG B 1 217 ? 138.953 160.948 137.410 1.00 62.27 216 ARG B O 1
ATOM 6385 N N . GLY B 1 218 ? 138.369 158.934 136.589 1.00 39.06 217 GLY B N 1
ATOM 6386 C CA . GLY B 1 218 ? 137.444 158.695 137.684 1.00 46.05 217 GLY B CA 1
ATOM 6387 C C . GLY B 1 218 ? 138.146 158.590 139.024 1.00 50.57 217 GLY B C 1
ATOM 6388 O O . GLY B 1 218 ? 137.668 159.118 140.032 1.00 55.32 217 GLY B O 1
ATOM 6389 N N . TYR B 1 219 ? 139.298 157.913 139.049 1.00 49.75 218 TYR B N 1
ATOM 6390 C CA . TYR B 1 219 ? 140.065 157.796 140.283 1.00 50.83 218 TYR B CA 1
ATOM 6391 C C . TYR B 1 219 ? 140.526 159.162 140.776 1.00 54.41 218 TYR B C 1
ATOM 6392 O O . TYR B 1 219 ? 140.443 159.457 141.973 1.00 59.42 218 TYR B O 1
ATOM 6401 N N . THR B 1 220 ? 141.001 160.016 139.866 1.00 44.15 219 THR B N 1
ATOM 6402 C CA . THR B 1 220 ? 141.449 161.348 140.262 1.00 43.25 219 THR B CA 1
ATOM 6403 C C . THR B 1 220 ? 140.287 162.209 140.743 1.00 52.06 219 THR B C 1
ATOM 6404 O O . THR B 1 220 ? 140.431 162.969 141.709 1.00 61.67 219 THR B O 1
ATOM 6408 N N . THR B 1 221 ? 139.130 162.116 140.083 1.00 42.22 220 THR B N 1
ATOM 6409 C CA . THR B 1 221 ? 137.971 162.886 140.527 1.00 40.05 220 THR B CA 1
ATOM 6410 C C . THR B 1 221 ? 137.516 162.445 141.913 1.00 50.47 220 THR B C 1
ATOM 6411 O O . THR B 1 221 ? 137.205 163.280 142.774 1.00 58.06 220 THR B O 1
ATOM 6415 N N . ALA B 1 222 ? 137.482 161.133 142.154 1.00 46.11 221 ALA B N 1
ATOM 6416 C CA . ALA B 1 222 ? 137.116 160.646 143.478 1.00 44.91 221 ALA B CA 1
ATOM 6417 C C . ALA B 1 222 ? 138.157 161.025 144.523 1.00 49.22 221 ALA B C 1
ATOM 6418 O O . ALA B 1 222 ? 137.804 161.299 145.675 1.00 58.86 221 ALA B O 1
ATOM 6420 N N . ALA B 1 223 ? 139.437 161.052 144.145 1.00 42.72 222 ALA B N 1
ATOM 6421 C CA . ALA B 1 223 ? 140.469 161.513 145.067 1.00 48.65 222 ALA B CA 1
ATOM 6422 C C . ALA B 1 223 ? 140.276 162.983 145.414 1.00 51.58 222 ALA B C 1
ATOM 6423 O O . ALA B 1 223 ? 140.481 163.389 146.562 1.00 57.96 222 ALA B O 1
ATOM 6425 N N . ALA B 1 224 ? 139.888 163.797 144.431 1.00 37.05 223 ALA B N 1
ATOM 6426 C CA . ALA B 1 224 ? 139.592 165.200 144.706 1.00 40.69 223 ALA B CA 1
ATOM 6427 C C . ALA B 1 224 ? 138.404 165.339 145.650 1.00 48.43 223 ALA B C 1
ATOM 6428 O O . ALA B 1 224 ? 138.412 166.186 146.552 1.00 59.73 223 ALA B O 1
ATOM 6430 N N . VAL B 1 225 ? 137.368 164.521 145.450 1.00 40.13 224 VAL B N 1
ATOM 6431 C CA . VAL B 1 225 ? 136.222 164.543 146.359 1.00 41.29 224 VAL B CA 1
ATOM 6432 C C . VAL B 1 225 ? 136.655 164.163 147.772 1.00 46.43 224 VAL B C 1
ATOM 6433 O O . VAL B 1 225 ? 136.247 164.793 148.758 1.00 50.06 224 VAL B O 1
ATOM 6437 N N . GLN B 1 226 ? 137.474 163.111 147.868 1.00 40.51 225 GLN B N 1
ATOM 6438 C CA . GLN B 1 226 ? 138.025 162.678 149.180 1.00 33.68 225 GLN B CA 1
ATOM 6439 C C . GLN B 1 226 ? 138.753 163.861 149.825 1.00 42.46 225 GLN B C 1
ATOM 6440 O O . GLN B 1 226 ? 138.483 164.150 151.007 1.00 51.18 225 GLN B O 1
ATOM 6446 N N . VAL B 1 227 ? 139.636 164.516 149.065 1.00 37.49 226 VAL B N 1
ATOM 6447 C CA . VAL B 1 227 ? 140.444 165.612 149.593 1.00 32.84 226 VAL B CA 1
ATOM 6448 C C . VAL B 1 227 ? 139.551 166.740 150.092 1.00 42.85 226 VAL B C 1
ATOM 6449 O O . VAL B 1 227 ? 139.787 167.317 151.160 1.00 51.82 226 VAL B O 1
ATOM 6453 N N . PHE B 1 228 ? 138.516 167.079 149.320 1.00 45.45 227 PHE B N 1
ATOM 6454 C CA . PHE B 1 228 ? 137.596 168.133 149.737 1.00 44.21 227 PHE B CA 1
ATOM 6455 C C . PHE B 1 228 ? 136.890 167.763 151.035 1.00 47.76 227 PHE B C 1
ATOM 6456 O O . PHE B 1 228 ? 136.767 168.593 151.946 1.00 51.25 227 PHE B O 1
ATOM 6464 N N . VAL B 1 229 ? 136.434 166.513 151.146 1.00 43.11 228 VAL B N 1
ATOM 6465 C CA . VAL B 1 229 ? 135.757 166.078 152.365 1.00 42.66 228 VAL B CA 1
ATOM 6466 C C . VAL B 1 229 ? 136.710 166.121 153.554 1.00 45.77 228 VAL B C 1
ATOM 6467 O O . VAL B 1 229 ? 136.339 166.561 154.650 1.00 51.67 228 VAL B O 1
ATOM 6471 N N . SER B 1 230 ? 137.951 165.667 153.360 1.00 44.13 229 SER B N 1
ATOM 6472 C CA . SER B 1 230 ? 138.926 165.686 154.447 1.00 43.87 229 SER B CA 1
ATOM 6473 C C . SER B 1 230 ? 139.243 167.111 154.886 1.00 40.66 229 SER B C 1
ATOM 6474 O O . SER B 1 230 ? 139.361 167.386 156.086 1.00 46.79 229 SER B O 1
ATOM 6477 N N . GLN B 1 231 ? 139.386 168.030 153.931 1.00 37.85 230 GLN B N 1
ATOM 6478 C CA . GLN B 1 231 ? 139.717 169.413 154.246 1.00 44.04 230 GLN B CA 1
ATOM 6479 C C . GLN B 1 231 ? 138.528 170.212 154.763 1.00 50.10 230 GLN B C 1
ATOM 6480 O O . GLN B 1 231 ? 138.729 171.318 155.278 1.00 54.34 230 GLN B O 1
ATOM 6486 N N . LEU B 1 232 ? 137.304 169.696 154.618 1.00 45.10 231 LEU B N 1
ATOM 6487 C CA . LEU B 1 232 ? 136.160 170.342 155.256 1.00 46.02 231 LEU B CA 1
ATOM 6488 C C . LEU B 1 232 ? 136.362 170.457 156.763 1.00 43.55 231 LEU B C 1
ATOM 6489 O O . LEU B 1 232 ? 135.950 171.448 157.379 1.00 46.05 231 LEU B O 1
ATOM 6494 N N . LYS B 1 233 ? 136.995 169.451 157.371 1.00 32.55 232 LYS B N 1
ATOM 6495 C CA . LYS B 1 233 ? 137.241 169.483 158.810 1.00 30.84 232 LYS B CA 1
ATOM 6496 C C . LYS B 1 233 ? 138.123 170.663 159.198 1.00 42.52 232 LYS B C 1
ATOM 6497 O O . LYS B 1 233 ? 137.847 171.355 160.185 1.00 52.27 232 LYS B O 1
ATOM 6503 N N . TYR B 1 234 ? 139.189 170.910 158.435 1.00 44.83 233 TYR B N 1
ATOM 6504 C CA . TYR B 1 234 ? 140.071 172.030 158.739 1.00 38.67 233 TYR B CA 1
ATOM 6505 C C . TYR B 1 234 ? 139.450 173.367 158.360 1.00 43.52 233 TYR B C 1
ATOM 6506 O O . TYR B 1 234 ? 139.729 174.379 159.012 1.00 48.27 233 TYR B O 1
ATOM 6515 N N . VAL B 1 235 ? 138.618 173.397 157.317 1.00 46.05 234 VAL B N 1
ATOM 6516 C CA . VAL B 1 235 ? 137.973 174.648 156.928 1.00 43.02 234 VAL B CA 1
ATOM 6517 C C . VAL B 1 235 ? 136.963 175.082 157.983 1.00 45.64 234 VAL B C 1
ATOM 6518 O O . VAL B 1 235 ? 136.942 176.246 158.400 1.00 50.12 234 VAL B O 1
ATOM 6522 N N . PHE B 1 236 ? 136.112 174.160 158.436 1.00 52.16 235 PHE B N 1
ATOM 6523 C CA . PHE B 1 236 ? 135.115 174.508 159.443 1.00 53.94 235 PHE B CA 1
ATOM 6524 C C . PHE B 1 236 ? 135.727 174.615 160.835 1.00 51.67 235 PHE B C 1
ATOM 6525 O O . PHE B 1 236 ? 135.320 175.470 161.630 1.00 52.02 235 PHE B O 1
ATOM 6533 N N . GLY B 1 237 ? 136.704 173.764 161.146 1.00 43.08 236 GLY B N 1
ATOM 6534 C CA . GLY B 1 237 ? 137.303 173.722 162.465 1.00 38.66 236 GLY B CA 1
ATOM 6535 C C . GLY B 1 237 ? 136.758 172.639 163.368 1.00 39.34 236 GLY B C 1
ATOM 6536 O O . GLY B 1 237 ? 137.099 172.617 164.556 1.00 46.26 236 GLY B O 1
ATOM 6537 N N . LEU B 1 238 ? 135.925 171.744 162.847 1.00 41.33 237 LEU B N 1
ATOM 6538 C CA . LEU B 1 238 ? 135.312 170.707 163.662 1.00 43.79 237 LEU B CA 1
ATOM 6539 C C . LEU B 1 238 ? 136.345 169.682 164.115 1.00 49.91 237 LEU B C 1
ATOM 6540 O O . LEU B 1 238 ? 137.372 169.468 163.467 1.00 57.29 237 LEU B O 1
ATOM 6545 N N . HIS B 1 239 ? 136.062 169.051 165.250 1.00 52.45 238 HIS B N 1
ATOM 6546 C CA . HIS B 1 239 ? 136.840 167.922 165.740 1.00 50.67 238 HIS B CA 1
ATOM 6547 C C . HIS B 1 239 ? 136.074 166.645 165.420 1.00 54.57 238 HIS B C 1
ATOM 6548 O O . HIS B 1 239 ? 134.927 166.482 165.852 1.00 64.18 238 HIS B O 1
ATOM 6555 N N . LEU B 1 240 ? 136.702 165.747 164.667 1.00 43.24 239 LEU B N 1
ATOM 6556 C CA . LEU B 1 240 ? 136.029 164.564 164.154 1.00 44.38 239 LEU B CA 1
ATOM 6557 C C . LEU B 1 240 ? 136.855 163.321 164.443 1.00 47.66 239 LEU B C 1
ATOM 6558 O O . LEU B 1 240 ? 138.084 163.379 164.541 1.00 53.18 239 LEU B O 1
ATOM 6563 N N . SER B 1 241 ? 136.163 162.193 164.579 1.00 47.60 240 SER B N 1
ATOM 6564 C CA . SER B 1 241 ? 136.837 160.917 164.755 1.00 50.29 240 SER B CA 1
ATOM 6565 C C . SER B 1 241 ? 137.449 160.452 163.439 1.00 52.81 240 SER B C 1
ATOM 6566 O O . SER B 1 241 ? 137.009 160.835 162.352 1.00 54.93 240 SER B O 1
ATOM 6569 N N . SER B 1 242 ? 138.478 159.616 163.546 1.00 58.17 241 SER B N 1
ATOM 6570 C CA . SER B 1 242 ? 139.185 159.106 162.373 1.00 58.33 241 SER B CA 1
ATOM 6571 C C . SER B 1 242 ? 138.423 157.912 161.815 1.00 59.49 241 SER B C 1
ATOM 6572 O O . SER B 1 242 ? 138.483 156.808 162.363 1.00 62.69 241 SER B O 1
ATOM 6575 N N . HIS B 1 243 ? 137.704 158.130 160.720 1.00 60.00 242 HIS B N 1
ATOM 6576 C CA . HIS B 1 243 ? 137.003 157.049 160.048 1.00 62.34 242 HIS B CA 1
ATOM 6577 C C . HIS B 1 243 ? 137.959 156.273 159.150 1.00 65.94 242 HIS B C 1
ATOM 6578 O O . HIS B 1 243 ? 138.911 156.827 158.593 1.00 68.40 242 HIS B O 1
ATOM 6585 N N . SER B 1 244 ? 137.694 154.977 159.013 1.00 70.96 243 SER B N 1
ATOM 6586 C CA . SER B 1 244 ? 138.535 154.111 158.202 1.00 71.05 243 SER B CA 1
ATOM 6587 C C . SER B 1 244 ? 137.687 152.983 157.637 1.00 71.89 243 SER B C 1
ATOM 6588 O O . SER B 1 244 ? 136.599 152.686 158.136 1.00 74.99 243 SER B O 1
ATOM 6591 N N . GLY B 1 245 ? 138.203 152.355 156.584 1.00 68.35 244 GLY B N 1
ATOM 6592 C CA . GLY B 1 245 ? 137.516 151.264 155.937 1.00 70.40 244 GLY B CA 1
ATOM 6593 C C . GLY B 1 245 ? 136.476 151.739 154.944 1.00 67.72 244 GLY B C 1
ATOM 6594 O O . GLY B 1 245 ? 136.432 152.914 154.566 1.00 70.91 244 GLY B O 1
ATOM 6595 N N . PRO B 1 246 ? 135.620 150.822 154.495 1.00 48.07 245 PRO B N 1
ATOM 6596 C CA . PRO B 1 246 ? 134.594 151.189 153.513 1.00 47.49 245 PRO B CA 1
ATOM 6597 C C . PRO B 1 246 ? 133.596 152.184 154.083 1.00 49.45 245 PRO B C 1
ATOM 6598 O O . PRO B 1 246 ? 133.355 152.235 155.291 1.00 53.28 245 PRO B O 1
ATOM 6602 N N . LEU B 1 247 ? 133.026 152.992 153.186 1.00 52.05 246 LEU B N 1
ATOM 6603 C CA . LEU B 1 247 ? 132.010 153.989 153.530 1.00 55.82 246 LEU B CA 1
ATOM 6604 C C . LEU B 1 247 ? 132.536 155.023 154.521 1.00 56.88 246 LEU B C 1
ATOM 6605 O O . LEU B 1 247 ? 131.774 155.582 155.314 1.00 62.08 246 LEU B O 1
ATOM 6610 N N . SER B 1 248 ? 133.843 155.286 154.487 1.00 48.15 247 SER B N 1
ATOM 6611 C CA . SER B 1 248 ? 134.411 156.306 155.362 1.00 49.46 247 SER B CA 1
ATOM 6612 C C . SER B 1 248 ? 133.978 157.704 154.938 1.00 50.01 247 SER B C 1
ATOM 6613 O O . SER B 1 248 ? 133.739 158.571 155.788 1.00 56.78 247 SER B O 1
ATOM 6616 N N . LEU B 1 249 ? 133.877 157.942 153.628 1.00 41.36 248 LEU B N 1
ATOM 6617 C CA . LEU B 1 249 ? 133.519 159.268 153.136 1.00 43.30 248 LEU B CA 1
ATOM 6618 C C . LEU B 1 249 ? 132.117 159.666 153.579 1.00 53.49 248 LEU B C 1
ATOM 6619 O O . LEU B 1 249 ? 131.891 160.806 154.006 1.00 59.75 248 LEU B O 1
ATOM 6624 N N . ILE B 1 250 ? 131.160 158.741 153.477 1.00 57.37 249 ILE B N 1
ATOM 6625 C CA . ILE B 1 250 ? 129.784 159.042 153.862 1.00 54.80 249 ILE B CA 1
ATOM 6626 C C . ILE B 1 250 ? 129.705 159.352 155.350 1.00 58.04 249 ILE B C 1
ATOM 6627 O O . ILE B 1 250 ? 129.033 160.305 155.766 1.00 61.05 249 ILE B O 1
ATOM 6632 N N . TYR B 1 251 ? 130.388 158.554 156.175 1.00 58.91 250 TYR B N 1
ATOM 6633 C CA . TYR B 1 251 ? 130.384 158.800 157.613 1.00 56.98 250 TYR B CA 1
ATOM 6634 C C . TYR B 1 251 ? 131.016 160.145 157.943 1.00 57.85 250 TYR B C 1
ATOM 6635 O O . TYR B 1 251 ? 130.516 160.880 158.802 1.00 61.12 250 TYR B O 1
ATOM 6644 N N . THR B 1 252 ? 132.119 160.485 157.270 1.00 57.82 251 THR B N 1
ATOM 6645 C CA . THR B 1 252 ? 132.767 161.769 157.518 1.00 60.68 251 THR B CA 1
ATOM 6646 C C . THR B 1 252 ? 131.856 162.930 157.141 1.00 57.42 251 THR B C 1
ATOM 6647 O O . THR B 1 252 ? 131.746 163.910 157.889 1.00 66.12 251 THR B O 1
ATOM 6651 N N . VAL B 1 253 ? 131.187 162.836 155.989 1.00 46.25 252 VAL B N 1
ATOM 6652 C CA . VAL B 1 253 ? 130.281 163.903 155.569 1.00 52.51 252 VAL B CA 1
ATOM 6653 C C . VAL B 1 253 ? 129.120 164.035 156.547 1.00 61.68 252 VAL B C 1
ATOM 6654 O O . VAL B 1 253 ? 128.718 165.148 156.914 1.00 62.60 252 VAL B O 1
ATOM 6658 N N . LEU B 1 254 ? 128.560 162.903 156.984 1.00 67.46 253 LEU B N 1
ATOM 6659 C CA . LEU B 1 254 ? 127.454 162.945 157.934 1.00 62.63 253 LEU B CA 1
ATOM 6660 C C . LEU B 1 254 ? 127.885 163.563 159.257 1.00 65.19 253 LEU B C 1
ATOM 6661 O O . LEU B 1 254 ? 127.140 164.349 159.853 1.00 69.29 253 LEU B O 1
ATOM 6666 N N . GLU B 1 255 ? 129.084 163.224 159.735 1.00 61.16 254 GLU B N 1
ATOM 6667 C CA . GLU B 1 255 ? 129.566 163.808 160.982 1.00 58.40 254 GLU B CA 1
ATOM 6668 C C . GLU B 1 255 ? 129.816 165.304 160.833 1.00 62.70 254 GLU B C 1
ATOM 6669 O O . GLU B 1 255 ? 129.535 166.080 161.756 1.00 68.63 254 GLU B O 1
ATOM 6675 N N . VAL B 1 256 ? 130.345 165.729 159.682 1.00 60.74 255 VAL B N 1
ATOM 6676 C CA . VAL B 1 256 ? 130.548 167.156 159.438 1.00 61.54 255 VAL B CA 1
ATOM 6677 C C . VAL B 1 256 ? 129.214 167.890 159.465 1.00 65.76 255 VAL B C 1
ATOM 6678 O O . VAL B 1 256 ? 129.081 168.956 160.079 1.00 71.05 255 VAL B O 1
ATOM 6682 N N . CYS B 1 257 ? 128.202 167.326 158.802 1.00 66.90 256 CYS B N 1
ATOM 6683 C CA . CYS B 1 257 ? 126.882 167.947 158.807 1.00 68.21 256 CYS B CA 1
ATOM 6684 C C . CYS B 1 257 ? 126.295 167.983 160.213 1.00 70.34 256 CYS B C 1
ATOM 6685 O O . CYS B 1 257 ? 125.657 168.968 160.604 1.00 69.50 256 CYS B O 1
ATOM 6688 N N . TRP B 1 258 ? 126.496 166.913 160.986 1.00 75.10 257 TRP B N 1
ATOM 6689 C CA . TRP B 1 258 ? 125.958 166.855 162.341 1.00 72.67 257 TRP B CA 1
ATOM 6690 C C . TRP B 1 258 ? 126.605 167.899 163.243 1.00 73.31 257 TRP B C 1
ATOM 6691 O O . TRP B 1 258 ? 125.919 168.541 164.048 1.00 77.63 257 TRP B O 1
ATOM 6702 N N . LYS B 1 259 ? 127.918 168.084 163.126 1.00 60.28 258 LYS B N 1
ATOM 6703 C CA . LYS B 1 259 ? 128.652 169.007 163.980 1.00 59.10 258 LYS B CA 1
ATOM 6704 C C . LYS B 1 259 ? 128.825 170.387 163.358 1.00 56.22 258 LYS B C 1
ATOM 6705 O O . LYS B 1 259 ? 129.571 171.206 163.903 1.00 59.54 258 LYS B O 1
ATOM 6711 N N . LEU B 1 260 ? 128.159 170.657 162.237 1.00 58.69 259 LEU B N 1
ATOM 6712 C CA . LEU B 1 260 ? 128.288 171.951 161.570 1.00 64.67 259 LEU B CA 1
ATOM 6713 C C . LEU B 1 260 ? 127.996 173.155 162.463 1.00 68.01 259 LEU B C 1
ATOM 6714 O O . LEU B 1 260 ? 128.736 174.149 162.358 1.00 70.78 259 LEU B O 1
ATOM 6719 N N . PRO B 1 261 ? 126.972 173.161 163.326 1.00 66.98 260 PRO B N 1
ATOM 6720 C CA . PRO B 1 261 ? 126.733 174.358 164.153 1.00 65.94 260 PRO B CA 1
ATOM 6721 C C . PRO B 1 261 ? 127.885 174.713 165.081 1.00 67.04 260 PRO B C 1
ATOM 6722 O O . PRO B 1 261 ? 127.951 175.858 165.545 1.00 66.53 260 PRO B O 1
ATOM 6726 N N . GLN B 1 262 ? 128.790 173.779 165.367 1.00 67.50 261 GLN B N 1
ATOM 6727 C CA . GLN B 1 262 ? 129.924 174.050 166.240 1.00 64.83 261 GLN B CA 1
ATOM 6728 C C . GLN B 1 262 ? 131.115 174.655 165.505 1.00 63.56 261 GLN B C 1
ATOM 6729 O O . GLN B 1 262 ? 132.159 174.870 166.130 1.00 62.39 261 GLN B O 1
ATOM 6735 N N . SER B 1 263 ? 130.990 174.923 164.207 1.00 63.46 262 SER B N 1
ATOM 6736 C CA . SER B 1 263 ? 132.104 175.471 163.445 1.00 65.92 262 SER B CA 1
ATOM 6737 C C . SER B 1 263 ? 132.487 176.854 163.958 1.00 67.48 262 SER B C 1
ATOM 6738 O O . SER B 1 263 ? 131.629 177.704 164.209 1.00 69.17 262 SER B O 1
ATOM 6741 N N . LYS B 1 264 ? 133.790 177.072 164.113 1.00 66.86 263 LYS B N 1
ATOM 6742 C CA . LYS B 1 264 ? 134.286 178.362 164.570 1.00 63.44 263 LYS B CA 1
ATOM 6743 C C . LYS B 1 264 ? 134.132 179.408 163.474 1.00 59.77 263 LYS B C 1
ATOM 6744 O O . LYS B 1 264 ? 134.424 179.152 162.303 1.00 65.06 263 LYS B O 1
ATOM 6750 N N . VAL B 1 265 ? 133.666 180.596 163.862 1.00 60.52 264 VAL B N 1
ATOM 6751 C CA . VAL B 1 265 ? 133.429 181.651 162.881 1.00 67.12 264 VAL B CA 1
ATOM 6752 C C . VAL B 1 265 ? 134.745 182.171 162.315 1.00 69.21 264 VAL B C 1
ATOM 6753 O O . VAL B 1 265 ? 134.862 182.417 161.107 1.00 67.18 264 VAL B O 1
ATOM 6757 N N . GLY B 1 266 ? 135.755 182.346 163.170 1.00 74.10 265 GLY B N 1
ATOM 6758 C CA . GLY B 1 266 ? 137.021 182.888 162.705 1.00 73.21 265 GLY B CA 1
ATOM 6759 C C . GLY B 1 266 ? 137.717 181.987 161.703 1.00 70.11 265 GLY B C 1
ATOM 6760 O O . GLY B 1 266 ? 138.271 182.460 160.708 1.00 66.75 265 GLY B O 1
ATOM 6761 N N . THR B 1 267 ? 137.700 180.676 161.954 1.00 62.34 266 THR B N 1
ATOM 6762 C CA . THR B 1 267 ? 138.328 179.739 161.029 1.00 59.67 266 THR B CA 1
ATOM 6763 C C . THR B 1 267 ? 137.642 179.766 159.669 1.00 59.19 266 THR B C 1
ATOM 6764 O O . THR B 1 267 ? 138.310 179.769 158.628 1.00 67.03 266 THR B O 1
ATOM 6768 N N . VAL B 1 268 ? 136.307 179.795 159.661 1.00 57.71 267 VAL B N 1
ATOM 6769 C CA . VAL B 1 268 ? 135.571 179.836 158.400 1.00 62.64 267 VAL B CA 1
ATOM 6770 C C . VAL B 1 268 ? 135.857 181.134 157.659 1.00 63.10 267 VAL B C 1
ATOM 6771 O O . VAL B 1 268 ? 136.044 181.137 156.436 1.00 65.62 267 VAL B O 1
ATOM 6775 N N . VAL B 1 269 ? 135.898 182.255 158.382 1.00 65.61 268 VAL B N 1
ATOM 6776 C CA . VAL B 1 269 ? 136.183 183.537 157.743 1.00 68.80 268 VAL B CA 1
ATOM 6777 C C . VAL B 1 269 ? 137.578 183.531 157.130 1.00 71.62 268 VAL B C 1
ATOM 6778 O O . VAL B 1 269 ? 137.774 183.979 155.993 1.00 70.76 268 VAL B O 1
ATOM 6782 N N . THR B 1 270 ? 138.567 183.024 157.871 1.00 70.79 269 THR B N 1
ATOM 6783 C CA . THR B 1 270 ? 139.932 182.982 157.355 1.00 66.73 269 THR B CA 1
ATOM 6784 C C . THR B 1 270 ? 140.033 182.083 156.129 1.00 65.00 269 THR B C 1
ATOM 6785 O O . THR B 1 270 ? 140.687 182.440 155.140 1.00 66.10 269 THR B O 1
ATOM 6789 N N . ALA B 1 271 ? 139.388 180.914 156.173 1.00 61.92 270 ALA B N 1
ATOM 6790 C CA . ALA B 1 271 ? 139.416 180.013 155.026 1.00 60.91 270 ALA B CA 1
ATOM 6791 C C . ALA B 1 271 ? 138.750 180.647 153.812 1.00 62.90 270 ALA B C 1
ATOM 6792 O O . ALA B 1 271 ? 139.252 180.528 152.688 1.00 60.98 270 ALA B O 1
ATOM 6794 N N . ALA B 1 272 ? 137.620 181.328 154.018 1.00 70.99 271 ALA B N 1
ATOM 6795 C CA . ALA B 1 272 ? 136.936 181.981 152.908 1.00 71.13 271 ALA B CA 1
ATOM 6796 C C . ALA B 1 272 ? 137.790 183.090 152.309 1.00 70.35 271 ALA B C 1
ATOM 6797 O O . ALA B 1 272 ? 137.866 183.228 151.083 1.00 71.85 271 ALA B O 1
ATOM 6799 N N . VAL B 1 273 ? 138.440 183.891 153.157 1.00 70.63 272 VAL B N 1
ATOM 6800 C CA . VAL B 1 273 ? 139.293 184.964 152.655 1.00 72.51 272 VAL B CA 1
ATOM 6801 C C . VAL B 1 273 ? 140.460 184.390 151.862 1.00 72.31 272 VAL B C 1
ATOM 6802 O O . VAL B 1 273 ? 140.798 184.887 150.779 1.00 71.37 272 VAL B O 1
ATOM 6806 N N . ALA B 1 274 ? 141.089 183.332 152.383 1.00 71.53 273 ALA B N 1
ATOM 6807 C CA . ALA B 1 274 ? 142.207 182.718 151.674 1.00 70.87 273 ALA B CA 1
ATOM 6808 C C . ALA B 1 274 ? 141.764 182.152 150.331 1.00 70.49 273 ALA B C 1
ATOM 6809 O O . ALA B 1 274 ? 142.452 182.325 149.318 1.00 69.62 273 ALA B O 1
ATOM 6811 N N . GLY B 1 275 ? 140.612 181.477 150.302 1.00 77.45 274 GLY B N 1
ATOM 6812 C CA . GLY B 1 275 ? 140.113 180.942 149.047 1.00 79.70 274 GLY B CA 1
ATOM 6813 C C . GLY B 1 275 ? 139.789 182.025 148.037 1.00 79.04 274 GLY B C 1
ATOM 6814 O O . GLY B 1 275 ? 140.096 181.890 146.850 1.00 77.26 274 GLY B O 1
ATOM 6815 N N . VAL B 1 276 ? 139.170 183.116 148.494 1.00 78.72 275 VAL B N 1
ATOM 6816 C CA . VAL B 1 276 ? 138.849 184.220 147.594 1.00 77.63 275 VAL B CA 1
ATOM 6817 C C . VAL B 1 276 ? 140.122 184.831 147.026 1.00 76.14 275 VAL B C 1
ATOM 6818 O O . VAL B 1 276 ? 140.211 185.108 145.824 1.00 78.10 275 VAL B O 1
ATOM 6822 N N . VAL B 1 277 ? 141.129 185.044 147.877 1.00 71.97 276 VAL B N 1
ATOM 6823 C CA . VAL B 1 277 ? 142.386 185.621 147.406 1.00 73.87 276 VAL B CA 1
ATOM 6824 C C . VAL B 1 277 ? 143.047 184.703 146.387 1.00 74.74 276 VAL B C 1
ATOM 6825 O O . VAL B 1 277 ? 143.518 185.157 145.335 1.00 75.02 276 VAL B O 1
ATOM 6829 N N . LEU B 1 278 ? 143.086 183.399 146.674 1.00 73.70 277 LEU B N 1
ATOM 6830 C CA . LEU B 1 278 ? 143.707 182.459 145.746 1.00 75.44 277 LEU B CA 1
ATOM 6831 C C . LEU B 1 278 ? 142.973 182.428 144.411 1.00 76.28 277 LEU B C 1
ATOM 6832 O O . LEU B 1 278 ? 143.606 182.431 143.349 1.00 74.03 277 LEU B O 1
ATOM 6837 N N . VAL B 1 279 ? 141.638 182.405 144.445 1.00 77.30 278 VAL B N 1
ATOM 6838 C CA . VAL B 1 279 ? 140.864 182.373 143.207 1.00 75.05 278 VAL B CA 1
ATOM 6839 C C . VAL B 1 279 ? 141.094 183.644 142.400 1.00 75.94 278 VAL B C 1
ATOM 6840 O O . VAL B 1 279 ? 141.285 183.592 141.179 1.00 77.25 278 VAL B O 1
ATOM 6844 N N . VAL B 1 280 ? 141.085 184.801 143.066 1.00 75.34 279 VAL B N 1
ATOM 6845 C CA . VAL B 1 280 ? 141.280 186.066 142.362 1.00 76.84 279 VAL B CA 1
ATOM 6846 C C . VAL B 1 280 ? 142.659 186.108 141.716 1.00 78.33 279 VAL B C 1
ATOM 6847 O O . VAL B 1 280 ? 142.805 186.486 140.548 1.00 79.81 279 VAL B O 1
ATOM 6851 N N . VAL B 1 281 ? 143.692 185.708 142.463 1.00 78.59 280 VAL B N 1
ATOM 6852 C CA . VAL B 1 281 ? 145.048 185.750 141.924 1.00 79.07 280 VAL B CA 1
ATOM 6853 C C . VAL B 1 281 ? 145.194 184.783 140.756 1.00 79.46 280 VAL B C 1
ATOM 6854 O O . VAL B 1 281 ? 145.804 185.115 139.732 1.00 79.54 280 VAL B O 1
ATOM 6858 N N . LYS B 1 282 ? 144.643 183.573 140.886 1.00 87.47 281 LYS B N 1
ATOM 6859 C CA . LYS B 1 282 ? 144.756 182.598 139.807 1.00 87.50 281 LYS B CA 1
ATOM 6860 C C . LYS B 1 282 ? 144.027 183.067 138.554 1.00 87.21 281 LYS B C 1
ATOM 6861 O O . LYS B 1 282 ? 144.551 182.936 137.442 1.00 87.72 281 LYS B O 1
ATOM 6867 N N . LEU B 1 283 ? 142.820 183.621 138.711 1.00 91.09 282 LEU B N 1
ATOM 6868 C CA . LEU B 1 283 ? 142.090 184.132 137.555 1.00 92.09 282 LEU B CA 1
ATOM 6869 C C . LEU B 1 283 ? 142.835 185.288 136.901 1.00 93.68 282 LEU B C 1
ATOM 6870 O O . LEU B 1 283 ? 142.923 185.362 135.668 1.00 91.82 282 LEU B O 1
ATOM 6875 N N . LEU B 1 284 ? 143.384 186.199 137.710 1.00 95.60 283 LEU B N 1
ATOM 6876 C CA . LEU B 1 284 ? 144.140 187.317 137.160 1.00 94.87 283 LEU B CA 1
ATOM 6877 C C . LEU B 1 284 ? 145.350 186.820 136.381 1.00 91.99 283 LEU B C 1
ATOM 6878 O O . LEU B 1 284 ? 145.609 187.272 135.261 1.00 92.47 283 LEU B O 1
ATOM 6883 N N . ASN B 1 285 ? 146.089 185.865 136.951 1.00 91.73 284 ASN B N 1
ATOM 6884 C CA . ASN B 1 285 ? 147.266 185.332 136.273 1.00 94.05 284 ASN B CA 1
ATOM 6885 C C . ASN B 1 285 ? 146.888 184.632 134.975 1.00 96.90 284 ASN B C 1
ATOM 6886 O O . ASN B 1 285 ? 147.586 184.767 133.963 1.00 99.00 284 ASN B O 1
ATOM 6891 N N . ASP B 1 286 ? 145.790 183.874 134.985 1.00 102.60 285 ASP B N 1
ATOM 6892 C CA . ASP B 1 286 ? 145.357 183.190 133.771 1.00 104.12 285 ASP B CA 1
ATOM 6893 C C . ASP B 1 286 ? 144.937 184.184 132.695 1.00 103.15 285 ASP B C 1
ATOM 6894 O O . ASP B 1 286 ? 145.182 183.958 131.504 1.00 101.29 285 ASP B O 1
ATOM 6899 N N . LYS B 1 287 ? 144.306 185.289 133.090 1.00 101.51 286 LYS B N 1
ATOM 6900 C CA . LYS B 1 287 ? 143.775 186.236 132.117 1.00 102.39 286 LYS B CA 1
ATOM 6901 C C . LYS B 1 287 ? 144.806 187.242 131.612 1.00 100.94 286 LYS B C 1
ATOM 6902 O O . LYS B 1 287 ? 144.492 188.008 130.694 1.00 100.33 286 LYS B O 1
ATOM 6908 N N . LEU B 1 288 ? 145.999 187.299 132.208 1.00 98.21 287 LEU B N 1
ATOM 6909 C CA . LEU B 1 288 ? 147.065 188.130 131.579 1.00 98.26 287 LEU B CA 1
ATOM 6910 C C . LEU B 1 288 ? 148.398 187.380 131.638 1.00 100.21 287 LEU B C 1
ATOM 6911 O O . LEU B 1 288 ? 149.431 188.012 131.938 1.00 99.70 287 LEU B O 1
ATOM 6916 N N . GLN B 1 289 ? 148.361 186.082 131.336 1.00 101.23 288 GLN B N 1
ATOM 6917 C CA . GLN B 1 289 ? 149.567 185.258 131.386 1.00 102.40 288 GLN B CA 1
ATOM 6918 C C . GLN B 1 289 ? 150.619 185.732 130.390 1.00 103.42 288 GLN B C 1
ATOM 6919 O O . GLN B 1 289 ? 151.823 185.626 130.651 1.00 102.83 288 GLN B O 1
ATOM 6925 N N . GLN B 1 290 ? 150.187 186.259 129.242 1.00 104.80 289 GLN B N 1
ATOM 6926 C CA . GLN B 1 290 ? 151.141 186.687 128.223 1.00 104.11 289 GLN B CA 1
ATOM 6927 C C . GLN B 1 290 ? 151.986 187.865 128.694 1.00 104.44 289 GLN B C 1
ATOM 6928 O O . GLN B 1 290 ? 153.155 187.980 128.309 1.00 104.32 289 GLN B O 1
ATOM 6934 N N . GLN B 1 291 ? 151.418 188.747 129.519 1.00 110.19 290 GLN B N 1
ATOM 6935 C CA . GLN B 1 291 ? 152.138 189.950 129.925 1.00 111.64 290 GLN B CA 1
ATOM 6936 C C . GLN B 1 291 ? 153.280 189.620 130.880 1.00 111.92 290 GLN B C 1
ATOM 6937 O O . GLN B 1 291 ? 154.404 190.104 130.711 1.00 110.38 290 GLN B O 1
ATOM 6943 N N . LEU B 1 292 ? 153.011 188.794 131.890 1.00 111.28 291 LEU B N 1
ATOM 6944 C CA . LEU B 1 292 ? 154.008 188.476 132.904 1.00 109.44 291 LEU B CA 1
ATOM 6945 C C . LEU B 1 292 ? 154.769 187.218 132.511 1.00 108.94 291 LEU B C 1
ATOM 6946 O O . LEU B 1 292 ? 154.139 186.185 132.247 1.00 109.29 291 LEU B O 1
ATOM 6951 N N . PRO B 1 293 ? 156.103 187.257 132.447 1.00 102.62 292 PRO B N 1
ATOM 6952 C CA . PRO B 1 293 ? 156.855 186.044 132.084 1.00 102.89 292 PRO B CA 1
ATOM 6953 C C . PRO B 1 293 ? 156.654 184.890 133.050 1.00 104.93 292 PRO B C 1
ATOM 6954 O O . PRO B 1 293 ? 156.690 183.728 132.627 1.00 103.55 292 PRO B O 1
ATOM 6958 N N . MET B 1 294 ? 156.445 185.171 134.335 1.00 102.76 293 MET B N 1
ATOM 6959 C CA . MET B 1 294 ? 156.262 184.128 135.328 1.00 100.39 293 MET B CA 1
ATOM 6960 C C . MET B 1 294 ? 154.955 184.336 136.084 1.00 98.10 293 MET B C 1
ATOM 6961 O O . MET B 1 294 ? 154.517 185.475 136.276 1.00 97.57 293 MET B O 1
ATOM 6966 N N . PRO B 1 295 ? 154.304 183.256 136.511 1.00 91.84 294 PRO B N 1
ATOM 6967 C CA . PRO B 1 295 ? 153.036 183.398 137.234 1.00 91.14 294 PRO B CA 1
ATOM 6968 C C . PRO B 1 295 ? 153.218 184.111 138.563 1.00 88.44 294 PRO B C 1
ATOM 6969 O O . PRO B 1 295 ? 154.266 184.025 139.208 1.00 90.30 294 PRO B O 1
ATOM 6973 N N . ILE B 1 296 ? 152.176 184.828 138.964 1.00 77.80 295 ILE B N 1
ATOM 6974 C CA . ILE B 1 296 ? 152.193 185.532 140.251 1.00 78.88 295 ILE B CA 1
ATOM 6975 C C . ILE B 1 296 ? 152.244 184.508 141.379 1.00 82.92 295 ILE B C 1
ATOM 6976 O O . ILE B 1 296 ? 151.442 183.556 141.385 1.00 85.46 295 ILE B O 1
ATOM 6981 N N . PRO B 1 297 ? 153.151 184.649 142.347 1.00 75.25 296 PRO B N 1
ATOM 6982 C CA . PRO B 1 297 ? 153.200 183.687 143.455 1.00 70.56 296 PRO B CA 1
ATOM 6983 C C . PRO B 1 297 ? 152.004 183.827 144.382 1.00 72.20 296 PRO B C 1
ATOM 6984 O O . PRO B 1 297 ? 152.141 184.284 145.521 1.00 77.33 296 PRO B O 1
ATOM 6988 N N . GLY B 1 298 ? 150.826 183.432 143.898 1.00 69.45 297 GLY B N 1
ATOM 6989 C CA . GLY B 1 298 ? 149.612 183.640 144.669 1.00 72.01 297 GLY B CA 1
ATOM 6990 C C . GLY B 1 298 ? 149.580 182.845 145.959 1.00 73.90 297 GLY B C 1
ATOM 6991 O O . GLY B 1 298 ? 149.196 183.366 147.008 1.00 73.79 297 GLY B O 1
ATOM 6992 N N . GLU B 1 299 ? 149.975 181.572 145.900 1.00 65.47 298 GLU B N 1
ATOM 6993 C CA . GLU B 1 299 ? 149.948 180.739 147.097 1.00 62.17 298 GLU B CA 1
ATOM 6994 C C . GLU B 1 299 ? 150.954 181.224 148.135 1.00 62.27 298 GLU B C 1
ATOM 6995 O O . GLU B 1 299 ? 150.642 181.278 149.330 1.00 68.12 298 GLU B O 1
ATOM 7001 N N . LEU B 1 300 ? 152.163 181.588 147.699 1.00 57.15 299 LEU B N 1
ATOM 7002 C CA . LEU B 1 300 ? 153.161 182.097 148.635 1.00 58.42 299 LEU B CA 1
ATOM 7003 C C . LEU B 1 300 ? 152.719 183.417 149.253 1.00 64.45 299 LEU B C 1
ATOM 7004 O O . LEU B 1 300 ? 152.887 183.634 150.460 1.00 69.52 299 LEU B O 1
ATOM 7009 N N . LEU B 1 301 ? 152.160 184.316 148.439 1.00 66.36 300 LEU B N 1
ATOM 7010 C CA . LEU B 1 301 ? 151.670 185.584 148.968 1.00 63.40 300 LEU B CA 1
ATOM 7011 C C . LEU B 1 301 ? 150.539 185.362 149.960 1.00 62.46 300 LEU B C 1
ATOM 7012 O O . LEU B 1 301 ? 150.479 186.024 151.002 1.00 67.93 300 LEU B O 1
ATOM 7017 N N . THR B 1 302 ? 149.633 184.429 149.656 1.00 55.08 301 THR B N 1
ATOM 7018 C CA . THR B 1 302 ? 148.553 184.114 150.584 1.00 59.35 301 THR B CA 1
ATOM 7019 C C . THR B 1 302 ? 149.098 183.565 151.895 1.00 62.34 301 THR B C 1
ATOM 7020 O O . THR B 1 302 ? 148.636 183.947 152.975 1.00 65.43 301 THR B O 1
ATOM 7024 N N . LEU B 1 303 ? 150.089 182.673 151.820 1.00 59.90 302 LEU B N 1
ATOM 7025 C CA . LEU B 1 303 ? 150.672 182.106 153.032 1.00 58.42 302 LEU B CA 1
ATOM 7026 C C . LEU B 1 303 ? 151.335 183.186 153.879 1.00 61.35 302 LEU B C 1
ATOM 7027 O O . LEU B 1 303 ? 151.144 183.242 155.102 1.00 66.44 302 LEU B O 1
ATOM 7032 N N . ILE B 1 304 ? 152.111 184.064 153.239 1.00 59.96 303 ILE B N 1
ATOM 7033 C CA . ILE B 1 304 ? 152.801 185.124 153.970 1.00 59.17 303 ILE B CA 1
ATOM 7034 C C . ILE B 1 304 ? 151.798 186.083 154.598 1.00 63.14 303 ILE B C 1
ATOM 7035 O O . ILE B 1 304 ? 151.943 186.482 155.761 1.00 64.97 303 ILE B O 1
ATOM 7040 N N . GLY B 1 305 ? 150.769 186.470 153.842 1.00 65.46 304 GLY B N 1
ATOM 7041 C CA . GLY B 1 305 ? 149.761 187.364 154.385 1.00 67.53 304 GLY B CA 1
ATOM 7042 C C . GLY B 1 305 ? 148.997 186.749 155.539 1.00 68.83 304 GLY B C 1
ATOM 7043 O O . GLY B 1 305 ? 148.714 187.419 156.534 1.00 71.75 304 GLY B O 1
ATOM 7044 N N . ALA B 1 306 ? 148.649 185.465 155.423 1.00 66.75 305 ALA B N 1
ATOM 7045 C CA . ALA B 1 306 ? 147.953 184.789 156.511 1.00 67.26 305 ALA B CA 1
ATOM 7046 C C . ALA B 1 306 ? 148.822 184.723 157.758 1.00 66.84 305 ALA B C 1
ATOM 7047 O O . ALA B 1 306 ? 148.341 184.969 158.871 1.00 69.15 305 ALA B O 1
ATOM 7049 N N . THR B 1 307 ? 150.108 184.400 157.593 1.00 67.55 306 THR B N 1
ATOM 7050 C CA . THR B 1 307 ? 151.005 184.355 158.743 1.00 69.04 306 THR B CA 1
ATOM 7051 C C . THR B 1 307 ? 151.130 185.726 159.396 1.00 74.53 306 THR B C 1
ATOM 7052 O O . THR B 1 307 ? 151.067 185.846 160.626 1.00 78.11 306 THR B O 1
ATOM 7056 N N . GLY B 1 308 ? 151.290 186.775 158.586 1.00 75.70 307 GLY B N 1
ATOM 7057 C CA . GLY B 1 308 ? 151.403 188.114 159.140 1.00 75.29 307 GLY B CA 1
ATOM 7058 C C . GLY B 1 308 ? 150.146 188.559 159.862 1.00 74.80 307 GLY B C 1
ATOM 7059 O O . GLY B 1 308 ? 150.216 189.143 160.946 1.00 79.26 307 GLY B O 1
ATOM 7060 N N . ILE B 1 309 ? 148.979 188.288 159.273 1.00 69.70 308 ILE B N 1
ATOM 7061 C CA . ILE B 1 309 ? 147.719 188.671 159.900 1.00 72.73 308 ILE B CA 1
ATOM 7062 C C . ILE B 1 309 ? 147.513 187.908 161.201 1.00 73.40 308 ILE B C 1
ATOM 7063 O O . ILE B 1 309 ? 147.071 188.477 162.206 1.00 77.04 308 ILE B O 1
ATOM 7068 N N . SER B 1 310 ? 147.830 186.610 161.209 1.00 70.88 309 SER B N 1
ATOM 7069 C CA . SER B 1 310 ? 147.678 185.825 162.428 1.00 73.18 309 SER B CA 1
ATOM 7070 C C . SER B 1 310 ? 148.620 186.315 163.520 1.00 74.63 309 SER B C 1
ATOM 7071 O O . SER B 1 310 ? 148.244 186.363 164.697 1.00 81.29 309 SER B O 1
ATOM 7074 N N . TYR B 1 311 ? 149.853 186.676 163.153 1.00 76.27 310 TYR B N 1
ATOM 7075 C CA . TYR B 1 311 ? 150.773 187.231 164.140 1.00 80.66 310 TYR B CA 1
ATOM 7076 C C . TYR B 1 311 ? 150.266 188.564 164.677 1.00 83.60 310 TYR B C 1
ATOM 7077 O O . TYR B 1 311 ? 150.315 188.815 165.887 1.00 86.12 310 TYR B O 1
ATOM 7086 N N . GLY B 1 312 ? 149.764 189.429 163.795 1.00 85.24 311 GLY B N 1
ATOM 7087 C CA . GLY B 1 312 ? 149.319 190.747 164.207 1.00 86.89 311 GLY B CA 1
ATOM 7088 C C . GLY B 1 312 ? 147.949 190.804 164.845 1.00 85.72 311 GLY B C 1
ATOM 7089 O O . GLY B 1 312 ? 147.567 191.860 165.357 1.00 86.48 311 GLY B O 1
ATOM 7090 N N . MET B 1 313 ? 147.199 189.702 164.828 1.00 85.41 312 MET B N 1
ATOM 7091 C CA . MET B 1 313 ? 145.874 189.669 165.427 1.00 86.73 312 MET B CA 1
ATOM 7092 C C . MET B 1 313 ? 145.718 188.635 166.532 1.00 88.58 312 MET B C 1
ATOM 7093 O O . MET B 1 313 ? 144.693 188.654 167.224 1.00 91.12 312 MET B O 1
ATOM 7098 N N . GLY B 1 314 ? 146.691 187.748 166.727 1.00 83.96 313 GLY B N 1
ATOM 7099 C CA . GLY B 1 314 ? 146.584 186.734 167.757 1.00 84.46 313 GLY B CA 1
ATOM 7100 C C . GLY B 1 314 ? 145.413 185.797 167.547 1.00 86.69 313 GLY B C 1
ATOM 7101 O O . GLY B 1 314 ? 144.629 185.557 168.470 1.00 90.79 313 GLY B O 1
ATOM 7102 N N . LEU B 1 315 ? 145.279 185.273 166.326 1.00 75.35 314 LEU B N 1
ATOM 7103 C CA . LEU B 1 315 ? 144.131 184.434 165.996 1.00 73.09 314 LEU B CA 1
ATOM 7104 C C . LEU B 1 315 ? 144.086 183.181 166.862 1.00 75.82 314 LEU B C 1
ATOM 7105 O O . LEU B 1 315 ? 143.010 182.766 167.308 1.00 83.18 314 LEU B O 1
ATOM 7110 N N . LYS B 1 316 ? 145.242 182.559 167.103 1.00 67.39 315 LYS B N 1
ATOM 7111 C CA . LYS B 1 316 ? 145.269 181.353 167.926 1.00 70.40 315 LYS B CA 1
ATOM 7112 C C . LYS B 1 316 ? 144.836 181.646 169.358 1.00 73.45 315 LYS B C 1
ATOM 7113 O O . LYS B 1 316 ? 144.052 180.891 169.944 1.00 73.23 315 LYS B O 1
ATOM 7119 N N . HIS B 1 317 ? 145.338 182.736 169.939 1.00 77.16 316 HIS B N 1
ATOM 7120 C CA . HIS B 1 317 ? 145.028 183.045 171.330 1.00 74.75 316 HIS B CA 1
ATOM 7121 C C . HIS B 1 317 ? 143.611 183.583 171.496 1.00 77.83 316 HIS B C 1
ATOM 7122 O O . HIS B 1 317 ? 142.907 183.197 172.435 1.00 81.23 316 HIS B O 1
ATOM 7129 N N . ARG B 1 318 ? 143.174 184.468 170.600 1.00 77.02 317 ARG B N 1
ATOM 7130 C CA . ARG B 1 318 ? 141.892 185.148 170.765 1.00 75.42 317 ARG B CA 1
ATOM 7131 C C . ARG B 1 318 ? 140.742 184.375 170.124 1.00 80.37 317 ARG B C 1
ATOM 7132 O O . ARG B 1 318 ? 139.783 183.998 170.805 1.00 84.97 317 ARG B O 1
ATOM 7140 N N . PHE B 1 319 ? 140.822 184.134 168.818 1.00 76.51 318 PHE B N 1
ATOM 7141 C CA . PHE B 1 319 ? 139.745 183.485 168.083 1.00 72.99 318 PHE B CA 1
ATOM 7142 C C . PHE B 1 319 ? 139.876 181.968 168.050 1.00 75.04 318 PHE B C 1
ATOM 7143 O O . PHE B 1 319 ? 139.019 181.302 167.458 1.00 74.40 318 PHE B O 1
ATOM 7151 N N . GLU B 1 320 ? 140.920 181.414 168.669 1.00 83.42 319 GLU B N 1
ATOM 7152 C CA . GLU B 1 320 ? 141.133 179.967 168.747 1.00 84.86 319 GLU B CA 1
ATOM 7153 C C . GLU B 1 320 ? 141.175 179.330 167.358 1.00 85.29 319 GLU B C 1
ATOM 7154 O O . GLU B 1 320 ? 140.598 178.267 167.120 1.00 84.55 319 GLU B O 1
ATOM 7160 N N . VAL B 1 321 ? 141.861 179.990 166.430 1.00 67.21 320 VAL B N 1
ATOM 7161 C CA . VAL B 1 321 ? 142.063 179.447 165.092 1.00 57.34 320 VAL B CA 1
ATOM 7162 C C . VAL B 1 321 ? 143.269 178.520 165.110 1.00 60.33 320 VAL B C 1
ATOM 7163 O O . VAL B 1 321 ? 144.318 178.850 165.677 1.00 71.17 320 VAL B O 1
ATOM 7167 N N . ASP B 1 322 ? 143.122 177.349 164.495 1.00 50.56 321 ASP B N 1
ATOM 7168 C CA . ASP B 1 322 ? 144.191 176.361 164.500 1.00 54.36 321 ASP B CA 1
ATOM 7169 C C . ASP B 1 322 ? 145.400 176.860 163.719 1.00 57.26 321 ASP B C 1
ATOM 7170 O O . ASP B 1 322 ? 145.267 177.536 162.696 1.00 62.60 321 ASP B O 1
ATOM 7175 N N . VAL B 1 323 ? 146.589 176.521 164.214 1.00 51.81 322 VAL B N 1
ATOM 7176 C CA . VAL B 1 323 ? 147.843 176.875 163.568 1.00 50.28 322 VAL B CA 1
ATOM 7177 C C . VAL B 1 323 ? 148.628 175.598 163.303 1.00 56.79 322 VAL B C 1
ATOM 7178 O O . VAL B 1 323 ? 148.356 174.539 163.875 1.00 61.73 322 VAL B O 1
ATOM 7182 N N . VAL B 1 324 ? 149.615 175.710 162.410 1.00 48.47 323 VAL B N 1
ATOM 7183 C CA . VAL B 1 324 ? 150.413 174.546 162.032 1.00 41.26 323 VAL B CA 1
ATOM 7184 C C . VAL B 1 324 ? 151.218 174.036 163.221 1.00 43.25 323 VAL B C 1
ATOM 7185 O O . VAL B 1 324 ? 151.297 172.826 163.461 1.00 45.88 323 VAL B O 1
ATOM 7189 N N . GLY B 1 325 ? 151.824 174.946 163.985 1.00 52.61 324 GLY B N 1
ATOM 7190 C CA . GLY B 1 325 ? 152.601 174.581 165.150 1.00 56.07 324 GLY B CA 1
ATOM 7191 C C . GLY B 1 325 ? 154.061 174.971 164.994 1.00 56.53 324 GLY B C 1
ATOM 7192 O O . GLY B 1 325 ? 154.389 175.971 164.343 1.00 54.95 324 GLY B O 1
ATOM 7193 N N . ASN B 1 326 ? 154.932 174.164 165.592 1.00 54.10 325 ASN B N 1
ATOM 7194 C CA . ASN B 1 326 ? 156.366 174.416 165.598 1.00 48.77 325 ASN B CA 1
ATOM 7195 C C . ASN B 1 326 ? 157.026 173.621 164.480 1.00 53.01 325 ASN B C 1
ATOM 7196 O O . ASN B 1 326 ? 156.801 172.413 164.353 1.00 54.89 325 ASN B O 1
ATOM 7201 N N . ILE B 1 327 ? 157.835 174.301 163.675 1.00 55.89 326 ILE B N 1
ATOM 7202 C CA . ILE B 1 327 ? 158.563 173.696 162.567 1.00 53.48 326 ILE B CA 1
ATOM 7203 C C . ILE B 1 327 ? 160.035 173.615 162.965 1.00 53.67 326 ILE B C 1
ATOM 7204 O O . ILE B 1 327 ? 160.694 174.656 163.108 1.00 55.72 326 ILE B O 1
ATOM 7209 N N . PRO B 1 328 ? 160.589 172.422 163.163 1.00 49.48 327 PRO B N 1
ATOM 7210 C CA . PRO B 1 328 ? 162.011 172.318 163.502 1.00 52.76 327 PRO B CA 1
ATOM 7211 C C . PRO B 1 328 ? 162.894 172.768 162.350 1.00 53.52 327 PRO B C 1
ATOM 7212 O O . PRO B 1 328 ? 162.534 172.655 161.175 1.00 49.93 327 PRO B O 1
ATOM 7216 N N . ALA B 1 329 ? 164.067 173.284 162.703 1.00 55.80 328 ALA B N 1
ATOM 7217 C CA . ALA B 1 329 ? 165.037 173.783 161.737 1.00 54.67 328 ALA B CA 1
ATOM 7218 C C . ALA B 1 329 ? 166.242 172.853 161.721 1.00 55.37 328 ALA B C 1
ATOM 7219 O O . ALA B 1 329 ? 166.837 172.583 162.770 1.00 59.27 328 ALA B O 1
ATOM 7221 N N . GLY B 1 330 ? 166.598 172.368 160.534 1.00 53.35 329 GLY B N 1
ATOM 7222 C CA . GLY B 1 330 ? 167.722 171.484 160.335 1.00 54.61 329 GLY B CA 1
ATOM 7223 C C . GLY B 1 330 ? 167.316 170.265 159.542 1.00 57.91 329 GLY B C 1
ATOM 7224 O O . GLY B 1 330 ? 166.199 170.169 159.024 1.00 60.23 329 GLY B O 1
ATOM 7225 N N . LEU B 1 331 ? 168.236 169.308 159.448 1.00 61.74 330 LEU B N 1
ATOM 7226 C CA . LEU B 1 331 ? 168.016 168.068 158.718 1.00 61.60 330 LEU B CA 1
ATOM 7227 C C . LEU B 1 331 ? 167.931 166.913 159.704 1.00 59.41 330 LEU B C 1
ATOM 7228 O O . LEU B 1 331 ? 168.832 166.727 160.529 1.00 60.32 330 LEU B O 1
ATOM 7233 N N . VAL B 1 332 ? 166.854 166.145 159.616 1.00 53.89 331 VAL B N 1
ATOM 7234 C CA . VAL B 1 332 ? 166.656 165.003 160.510 1.00 55.83 331 VAL B CA 1
ATOM 7235 C C . VAL B 1 332 ? 167.603 163.881 160.092 1.00 59.15 331 VAL B C 1
ATOM 7236 O O . VAL B 1 332 ? 167.700 163.581 158.891 1.00 61.01 331 VAL B O 1
ATOM 7240 N N . PRO B 1 333 ? 168.316 163.256 161.027 1.00 49.75 332 PRO B N 1
ATOM 7241 C CA . PRO B 1 333 ? 169.180 162.142 160.657 1.00 44.73 332 PRO B CA 1
ATOM 7242 C C . PRO B 1 333 ? 168.361 160.989 160.113 1.00 42.45 332 PRO B C 1
ATOM 7243 O O . PRO B 1 333 ? 167.181 160.818 160.473 1.00 42.89 332 PRO B O 1
ATOM 7247 N N . PRO B 1 334 ? 168.940 160.181 159.225 1.00 33.73 333 PRO B N 1
ATOM 7248 C CA . PRO B 1 334 ? 168.177 159.086 158.615 1.00 31.19 333 PRO B CA 1
ATOM 7249 C C . PRO B 1 334 ? 167.658 158.109 159.659 1.00 35.05 333 PRO B C 1
ATOM 7250 O O . PRO B 1 334 ? 168.325 157.817 160.653 1.00 49.12 333 PRO B O 1
ATOM 7254 N N . VAL B 1 335 ? 166.450 157.605 159.421 1.00 32.62 334 VAL B N 1
ATOM 7255 C CA . VAL B 1 335 ? 165.799 156.643 160.300 1.00 38.64 334 VAL B CA 1
ATOM 7256 C C . VAL B 1 335 ? 165.466 155.403 159.485 1.00 40.00 334 VAL B C 1
ATOM 7257 O O . VAL B 1 335 ? 164.821 155.500 158.434 1.00 42.92 334 VAL B O 1
ATOM 7261 N N . ALA B 1 336 ? 165.907 154.246 159.966 1.00 40.13 335 ALA B N 1
ATOM 7262 C CA . ALA B 1 336 ? 165.619 153.001 159.273 1.00 36.93 335 ALA B CA 1
ATOM 7263 C C . ALA B 1 336 ? 164.124 152.699 159.341 1.00 36.77 335 ALA B C 1
ATOM 7264 O O . ALA B 1 336 ? 163.476 152.991 160.351 1.00 42.72 335 ALA B O 1
ATOM 7266 N N . PRO B 1 337 ? 163.548 152.126 158.287 1.00 33.22 336 PRO B N 1
ATOM 7267 C CA . PRO B 1 337 ? 162.116 151.816 158.311 1.00 42.07 336 PRO B CA 1
ATOM 7268 C C . PRO B 1 337 ? 161.785 150.748 159.341 1.00 46.00 336 PRO B C 1
ATOM 7269 O O . PRO B 1 337 ? 162.590 149.863 159.639 1.00 49.90 336 PRO B O 1
ATOM 7273 N N . ASN B 1 338 ? 160.575 150.844 159.887 1.00 48.34 337 ASN B N 1
ATOM 7274 C CA . ASN B 1 338 ? 160.078 149.860 160.843 1.00 46.94 337 ASN B CA 1
ATOM 7275 C C . ASN B 1 338 ? 159.459 148.702 160.071 1.00 47.60 337 ASN B C 1
ATOM 7276 O O . ASN B 1 338 ? 158.359 148.828 159.522 1.00 50.94 337 ASN B O 1
ATOM 7281 N N . THR B 1 339 ? 160.164 147.570 160.024 1.00 47.80 338 THR B N 1
ATOM 7282 C CA . THR B 1 339 ? 159.700 146.421 159.258 1.00 52.23 338 THR B CA 1
ATOM 7283 C C . THR B 1 339 ? 158.427 145.804 159.821 1.00 54.17 338 THR B C 1
ATOM 7284 O O . THR B 1 339 ? 157.707 145.130 159.076 1.00 57.07 338 THR B O 1
ATOM 7288 N N . GLN B 1 340 ? 158.102 146.096 161.073 1.00 57.09 339 GLN B N 1
ATOM 7289 C CA . GLN B 1 340 ? 156.933 145.433 161.707 1.00 60.97 339 GLN B CA 1
ATOM 7290 C C . GLN B 1 340 ? 155.644 145.917 161.039 1.00 63.58 339 GLN B C 1
ATOM 7291 O O . GLN B 1 340 ? 154.621 145.219 161.171 1.00 63.64 339 GLN B O 1
ATOM 7297 N N . LEU B 1 341 ? 155.690 147.061 160.355 1.00 58.99 340 LEU B N 1
ATOM 7298 C CA . LEU B 1 341 ? 154.527 147.589 159.657 1.00 54.27 340 LEU B CA 1
ATOM 7299 C C . LEU B 1 341 ? 154.418 147.093 158.222 1.00 54.31 340 LEU B C 1
ATOM 7300 O O . LEU B 1 341 ? 153.425 147.405 157.554 1.00 59.07 340 LEU B O 1
ATOM 7305 N N . PHE B 1 342 ? 155.402 146.328 157.739 1.00 51.97 341 PHE B N 1
ATOM 7306 C CA . PHE B 1 342 ? 155.385 145.881 156.349 1.00 50.19 341 PHE B CA 1
ATOM 7307 C C . PHE B 1 342 ? 154.124 145.094 156.021 1.00 47.91 341 PHE B C 1
ATOM 7308 O O . PHE B 1 342 ? 153.612 145.186 154.900 1.00 54.38 341 PHE B O 1
ATOM 7316 N N . SER B 1 343 ? 153.611 144.317 156.976 1.00 54.16 342 SER B N 1
ATOM 7317 C CA . SER B 1 343 ? 152.379 143.573 156.737 1.00 60.95 342 SER B CA 1
ATOM 7318 C C . SER B 1 343 ? 151.196 144.512 156.542 1.00 60.37 342 SER B C 1
ATOM 7319 O O . SER B 1 343 ? 150.324 144.259 155.702 1.00 61.37 342 SER B O 1
ATOM 7322 N N . LYS B 1 344 ? 151.145 145.601 157.312 1.00 60.46 343 LYS B N 1
ATOM 7323 C CA . LYS B 1 344 ? 149.989 146.490 157.254 1.00 61.64 343 LYS B CA 1
ATOM 7324 C C . LYS B 1 344 ? 150.010 147.358 156.000 1.00 66.68 343 LYS B C 1
ATOM 7325 O O . LYS B 1 344 ? 148.956 147.641 155.419 1.00 69.30 343 LYS B O 1
ATOM 7331 N N . LEU B 1 345 ? 151.197 147.788 155.567 1.00 54.91 344 LEU B N 1
ATOM 7332 C CA . LEU B 1 345 ? 151.285 148.795 154.516 1.00 41.18 344 LEU B CA 1
ATOM 7333 C C . LEU B 1 345 ? 151.296 148.197 153.116 1.00 49.35 344 LEU B C 1
ATOM 7334 O O . LEU B 1 345 ? 150.895 148.876 152.163 1.00 55.63 344 LEU B O 1
ATOM 7339 N N . VAL B 1 346 ? 151.729 146.941 152.971 1.00 54.57 345 VAL B N 1
ATOM 7340 C CA . VAL B 1 346 ? 152.002 146.390 151.643 1.00 50.44 345 VAL B CA 1
ATOM 7341 C C . VAL B 1 346 ? 150.758 146.442 150.765 1.00 53.47 345 VAL B C 1
ATOM 7342 O O . VAL B 1 346 ? 150.824 146.849 149.598 1.00 54.75 345 VAL B O 1
ATOM 7346 N N . GLY B 1 347 ? 149.602 146.066 151.317 1.00 53.81 346 GLY B N 1
ATOM 7347 C CA . GLY B 1 347 ? 148.378 146.094 150.534 1.00 55.03 346 GLY B CA 1
ATOM 7348 C C . GLY B 1 347 ? 148.062 147.476 149.999 1.00 53.22 346 GLY B C 1
ATOM 7349 O O . GLY B 1 347 ? 147.562 147.622 148.881 1.00 51.43 346 GLY B O 1
ATOM 7350 N N . SER B 1 348 ? 148.350 148.509 150.787 1.00 51.87 347 SER B N 1
ATOM 7351 C CA . SER B 1 348 ? 148.168 149.884 150.349 1.00 49.71 347 SER B CA 1
ATOM 7352 C C . SER B 1 348 ? 149.443 150.504 149.794 1.00 47.21 347 SER B C 1
ATOM 7353 O O . SER B 1 348 ? 149.418 151.668 149.385 1.00 51.59 347 SER B O 1
ATOM 7356 N N . ALA B 1 349 ? 150.554 149.766 149.769 1.00 46.52 348 ALA B N 1
ATOM 7357 C CA . ALA B 1 349 ? 151.800 150.335 149.265 1.00 44.91 348 ALA B CA 1
ATOM 7358 C C . ALA B 1 349 ? 151.874 150.242 147.746 1.00 43.90 348 ALA B C 1
ATOM 7359 O O . ALA B 1 349 ? 151.925 151.265 147.052 1.00 49.38 348 ALA B O 1
ATOM 7361 N N . PHE B 1 350 ? 151.857 149.014 147.220 1.00 51.04 349 PHE B N 1
ATOM 7362 C CA . PHE B 1 350 ? 151.997 148.792 145.783 1.00 58.13 349 PHE B CA 1
ATOM 7363 C C . PHE B 1 350 ? 151.014 149.648 144.998 1.00 58.00 349 PHE B C 1
ATOM 7364 O O . PHE B 1 350 ? 151.405 150.377 144.076 1.00 63.08 349 PHE B O 1
ATOM 7372 N N . THR B 1 351 ? 149.736 149.597 145.384 1.00 48.31 350 THR B N 1
ATOM 7373 C CA . THR B 1 351 ? 148.713 150.443 144.778 1.00 46.66 350 THR B CA 1
ATOM 7374 C C . THR B 1 351 ? 149.205 151.876 144.628 1.00 46.55 350 THR B C 1
ATOM 7375 O O . THR B 1 351 ? 149.303 152.399 143.510 1.00 53.84 350 THR B O 1
ATOM 7379 N N . ILE B 1 352 ? 149.594 152.496 145.748 1.00 42.01 351 ILE B N 1
ATOM 7380 C CA . ILE B 1 352 ? 150.037 153.888 145.714 1.00 42.56 351 ILE B CA 1
ATOM 7381 C C . ILE B 1 352 ? 151.139 154.051 144.681 1.00 47.03 351 ILE B C 1
ATOM 7382 O O . ILE B 1 352 ? 151.059 154.907 143.789 1.00 54.29 351 ILE B O 1
ATOM 7387 N N . ALA B 1 353 ? 152.144 153.171 144.744 1.00 43.61 352 ALA B N 1
ATOM 7388 C CA . ALA B 1 353 ? 153.246 153.216 143.793 1.00 40.89 352 ALA B CA 1
ATOM 7389 C C . ALA B 1 353 ? 152.715 153.308 142.372 1.00 45.80 352 ALA B C 1
ATOM 7390 O O . ALA B 1 353 ? 152.974 154.287 141.658 1.00 54.44 352 ALA B O 1
ATOM 7392 N N . VAL B 1 354 ? 151.874 152.341 141.992 1.00 37.36 353 VAL B N 1
ATOM 7393 C CA . VAL B 1 354 ? 151.373 152.294 140.622 1.00 37.51 353 VAL B CA 1
ATOM 7394 C C . VAL B 1 354 ? 150.727 153.621 140.270 1.00 42.24 353 VAL B C 1
ATOM 7395 O O . VAL B 1 354 ? 151.072 154.252 139.260 1.00 48.74 353 VAL B O 1
ATOM 7399 N N . VAL B 1 355 ? 149.859 154.116 141.159 1.00 40.09 354 VAL B N 1
ATOM 7400 C CA . VAL B 1 355 ? 149.140 155.350 140.867 1.00 41.12 354 VAL B CA 1
ATOM 7401 C C . VAL B 1 355 ? 150.131 156.457 140.559 1.00 42.40 354 VAL B C 1
ATOM 7402 O O . VAL B 1 355 ? 150.085 157.073 139.485 1.00 54.24 354 VAL B O 1
ATOM 7406 N N . GLY B 1 356 ? 151.113 156.645 141.446 1.00 36.26 355 GLY B N 1
ATOM 7407 C CA . GLY B 1 356 ? 152.098 157.683 141.208 1.00 39.29 355 GLY B CA 1
ATOM 7408 C C . GLY B 1 356 ? 152.763 157.505 139.862 1.00 45.45 355 GLY B C 1
ATOM 7409 O O . GLY B 1 356 ? 152.744 158.412 139.020 1.00 51.25 355 GLY B O 1
ATOM 7410 N N . PHE B 1 357 ? 153.312 156.309 139.643 1.00 46.75 356 PHE B N 1
ATOM 7411 C CA . PHE B 1 357 ? 153.955 155.988 138.344 1.00 47.54 356 PHE B CA 1
ATOM 7412 C C . PHE B 1 357 ? 153.035 156.431 137.203 1.00 51.08 356 PHE B C 1
ATOM 7413 O O . PHE B 1 357 ? 153.505 157.171 136.325 1.00 56.69 356 PHE B O 1
ATOM 7421 N N . ALA B 1 358 ? 151.767 156.007 137.229 1.00 44.20 357 ALA B N 1
ATOM 7422 C CA . ALA B 1 358 ? 150.827 156.352 136.172 1.00 39.15 357 ALA B CA 1
ATOM 7423 C C . ALA B 1 358 ? 150.885 157.843 135.887 1.00 45.29 357 ALA B C 1
ATOM 7424 O O . ALA B 1 358 ? 151.287 158.266 134.793 1.00 52.31 357 ALA B O 1
ATOM 7426 N N . ILE B 1 359 ? 150.598 158.653 136.910 1.00 45.25 358 ILE B N 1
ATOM 7427 C CA . ILE B 1 359 ? 150.551 160.097 136.709 1.00 46.21 358 ILE B CA 1
ATOM 7428 C C . ILE B 1 359 ? 151.867 160.573 136.118 1.00 44.35 358 ILE B C 1
ATOM 7429 O O . ILE B 1 359 ? 151.892 161.248 135.078 1.00 47.64 358 ILE B O 1
ATOM 7434 N N . ALA B 1 360 ? 152.981 160.130 136.711 1.00 34.60 359 ALA B N 1
ATOM 7435 C CA . ALA B 1 360 ? 154.285 160.577 136.243 1.00 39.28 359 ALA B CA 1
ATOM 7436 C C . ALA B 1 360 ? 154.416 160.330 134.753 1.00 51.99 359 ALA B C 1
ATOM 7437 O O . ALA B 1 360 ? 154.629 161.269 133.971 1.00 62.22 359 ALA B O 1
ATOM 7439 N N . ILE B 1 361 ? 154.155 159.089 134.333 1.00 49.42 360 ILE B N 1
ATOM 7440 C CA . ILE B 1 361 ? 154.338 158.739 132.931 1.00 45.45 360 ILE B CA 1
ATOM 7441 C C . ILE B 1 361 ? 153.536 159.686 132.059 1.00 50.31 360 ILE B C 1
ATOM 7442 O O . ILE B 1 361 ? 154.077 160.316 131.138 1.00 56.34 360 ILE B O 1
ATOM 7447 N N . SER B 1 362 ? 152.263 159.890 132.415 1.00 37.93 361 SER B N 1
ATOM 7448 C CA . SER B 1 362 ? 151.406 160.727 131.590 1.00 36.32 361 SER B CA 1
ATOM 7449 C C . SER B 1 362 ? 152.062 162.076 131.364 1.00 41.35 361 SER B C 1
ATOM 7450 O O . SER B 1 362 ? 152.335 162.461 130.218 1.00 51.56 361 SER B O 1
ATOM 7453 N N . LEU B 1 363 ? 152.453 162.742 132.456 1.00 40.91 362 LEU B N 1
ATOM 7454 C CA . LEU B 1 363 ? 153.028 164.072 132.313 1.00 44.25 362 LEU B CA 1
ATOM 7455 C C . LEU B 1 363 ? 154.232 164.024 131.393 1.00 52.97 362 LEU B C 1
ATOM 7456 O O . LEU B 1 363 ? 154.288 164.747 130.388 1.00 63.61 362 LEU B O 1
ATOM 7461 N N . GLY B 1 364 ? 155.151 163.091 131.655 1.00 47.04 363 GLY B N 1
ATOM 7462 C CA . GLY B 1 364 ? 156.346 163.024 130.837 1.00 48.46 363 GLY B CA 1
ATOM 7463 C C . GLY B 1 364 ? 155.998 162.867 129.375 1.00 55.94 363 GLY B C 1
ATOM 7464 O O . GLY B 1 364 ? 156.443 163.651 128.529 1.00 58.64 363 GLY B O 1
ATOM 7465 N N . LYS B 1 365 ? 155.093 161.930 129.077 1.00 50.52 364 LYS B N 1
ATOM 7466 C CA . LYS B 1 365 ? 154.757 161.679 127.685 1.00 47.31 364 LYS B CA 1
ATOM 7467 C C . LYS B 1 365 ? 154.182 162.930 127.046 1.00 48.87 364 LYS B C 1
ATOM 7468 O O . LYS B 1 365 ? 154.577 163.303 125.934 1.00 56.31 364 LYS B O 1
ATOM 7474 N N . ILE B 1 366 ? 153.311 163.638 127.771 1.00 36.31 365 ILE B N 1
ATOM 7475 C CA . ILE B 1 366 ? 152.749 164.868 127.228 1.00 35.67 365 ILE B CA 1
ATOM 7476 C C . ILE B 1 366 ? 153.871 165.829 126.874 1.00 46.74 365 ILE B C 1
ATOM 7477 O O . ILE B 1 366 ? 153.977 166.300 125.733 1.00 55.94 365 ILE B O 1
ATOM 7482 N N . PHE B 1 367 ? 154.783 166.059 127.821 1.00 45.08 366 PHE B N 1
ATOM 7483 C CA . PHE B 1 367 ? 155.860 166.998 127.550 1.00 49.45 366 PHE B CA 1
ATOM 7484 C C . PHE B 1 367 ? 156.802 166.449 126.492 1.00 52.65 366 PHE B C 1
ATOM 7485 O O . PHE B 1 367 ? 157.409 167.224 125.743 1.00 58.49 366 PHE B O 1
ATOM 7493 N N . ALA B 1 368 ? 156.893 165.121 126.381 1.00 50.70 367 ALA B N 1
ATOM 7494 C CA . ALA B 1 368 ? 157.631 164.534 125.272 1.00 50.65 367 ALA B CA 1
ATOM 7495 C C . ALA B 1 368 ? 157.078 165.036 123.948 1.00 51.22 367 ALA B C 1
ATOM 7496 O O . ALA B 1 368 ? 157.815 165.581 123.116 1.00 50.69 367 ALA B O 1
ATOM 7498 N N . LEU B 1 369 ? 155.757 164.940 123.774 1.00 51.67 368 LEU B N 1
ATOM 7499 C CA . LEU B 1 369 ? 155.139 165.399 122.539 1.00 49.25 368 LEU B CA 1
ATOM 7500 C C . LEU B 1 369 ? 155.272 166.900 122.354 1.00 53.59 368 LEU B C 1
ATOM 7501 O O . LEU B 1 369 ? 155.022 167.396 121.250 1.00 57.08 368 LEU B O 1
ATOM 7506 N N . ARG B 1 370 ? 155.658 167.631 123.399 1.00 51.19 369 ARG B N 1
ATOM 7507 C CA . ARG B 1 370 ? 155.847 169.066 123.277 1.00 48.39 369 ARG B CA 1
ATOM 7508 C C . ARG B 1 370 ? 157.301 169.456 123.056 1.00 49.83 369 ARG B C 1
ATOM 7509 O O . ARG B 1 370 ? 157.573 170.625 122.758 1.00 53.81 369 ARG B O 1
ATOM 7517 N N . HIS B 1 371 ? 158.247 168.515 123.184 1.00 46.75 370 HIS B N 1
ATOM 7518 C CA . HIS B 1 371 ? 159.649 168.882 123.024 1.00 46.29 370 HIS B CA 1
ATOM 7519 C C . HIS B 1 371 ? 160.468 167.852 122.254 1.00 46.78 370 HIS B C 1
ATOM 7520 O O . HIS B 1 371 ? 161.696 167.988 122.190 1.00 45.59 370 HIS B O 1
ATOM 7527 N N . GLY B 1 372 ? 159.840 166.834 121.673 1.00 53.47 371 GLY B N 1
ATOM 7528 C CA . GLY B 1 372 ? 160.530 165.923 120.780 1.00 56.08 371 GLY B CA 1
ATOM 7529 C C . GLY B 1 372 ? 161.660 165.118 121.389 1.00 58.59 371 GLY B C 1
ATOM 7530 O O . GLY B 1 372 ? 162.742 165.024 120.802 1.00 61.00 371 GLY B O 1
ATOM 7531 N N . TYR B 1 373 ? 161.431 164.535 122.563 1.00 64.69 372 TYR B N 1
ATOM 7532 C CA . TYR B 1 373 ? 162.378 163.606 123.162 1.00 62.23 372 TYR B CA 1
ATOM 7533 C C . TYR B 1 373 ? 161.603 162.438 123.755 1.00 64.34 372 TYR B C 1
ATOM 7534 O O . TYR B 1 373 ? 160.402 162.531 124.016 1.00 64.33 372 TYR B O 1
ATOM 7543 N N . ARG B 1 374 ? 162.303 161.328 123.966 1.00 70.65 373 ARG B N 1
ATOM 7544 C CA . ARG B 1 374 ? 161.696 160.097 124.456 1.00 72.01 373 ARG B CA 1
ATOM 7545 C C . ARG B 1 374 ? 161.961 159.951 125.947 1.00 74.50 373 ARG B C 1
ATOM 7546 O O . ARG B 1 374 ? 163.096 160.130 126.403 1.00 72.47 373 ARG B O 1
ATOM 7554 N N . VAL B 1 375 ? 160.914 159.626 126.699 1.00 63.99 374 VAL B N 1
ATOM 7555 C CA . VAL B 1 375 ? 160.993 159.426 128.140 1.00 54.72 374 VAL B CA 1
ATOM 7556 C C . VAL B 1 375 ? 160.843 157.934 128.397 1.00 59.16 374 VAL B C 1
ATOM 7557 O O . VAL B 1 375 ? 159.792 157.348 128.109 1.00 63.47 374 VAL B O 1
ATOM 7561 N N . ASP B 1 376 ? 161.889 157.314 128.939 1.00 52.30 375 ASP B N 1
ATOM 7562 C CA . ASP B 1 376 ? 161.868 155.877 129.184 1.00 47.77 375 ASP B CA 1
ATOM 7563 C C . ASP B 1 376 ? 161.003 155.573 130.401 1.00 50.58 375 ASP B C 1
ATOM 7564 O O . ASP B 1 376 ? 161.240 156.107 131.489 1.00 60.17 375 ASP B O 1
ATOM 7569 N N . SER B 1 377 ? 159.997 154.715 130.214 1.00 47.99 376 SER B N 1
ATOM 7570 C CA . SER B 1 377 ? 159.091 154.385 131.309 1.00 53.26 376 SER B CA 1
ATOM 7571 C C . SER B 1 377 ? 159.811 153.640 132.426 1.00 56.60 376 SER B C 1
ATOM 7572 O O . SER B 1 377 ? 159.600 153.929 133.610 1.00 61.31 376 SER B O 1
ATOM 7575 N N . ASN B 1 378 ? 160.662 152.675 132.069 1.00 53.67 377 ASN B N 1
ATOM 7576 C CA . ASN B 1 378 ? 161.368 151.899 133.083 1.00 53.21 377 ASN B CA 1
ATOM 7577 C C . ASN B 1 378 ? 162.322 152.775 133.886 1.00 54.78 377 ASN B C 1
ATOM 7578 O O . ASN B 1 378 ? 162.399 152.658 135.116 1.00 62.09 377 ASN B O 1
ATOM 7583 N N . GLN B 1 379 ? 163.054 153.662 133.211 1.00 45.99 378 GLN B N 1
ATOM 7584 C CA . GLN B 1 379 ? 163.968 154.548 133.923 1.00 40.82 378 GLN B CA 1
ATOM 7585 C C . GLN B 1 379 ? 163.207 155.540 134.793 1.00 44.33 378 GLN B C 1
ATOM 7586 O O . GLN B 1 379 ? 163.659 155.880 135.891 1.00 53.73 378 GLN B O 1
ATOM 7592 N N . GLU B 1 380 ? 162.052 156.016 134.322 1.00 45.97 379 GLU B N 1
ATOM 7593 C CA . GLU B 1 380 ? 161.219 156.880 135.154 1.00 45.77 379 GLU B CA 1
ATOM 7594 C C . GLU B 1 380 ? 160.754 156.153 136.406 1.00 46.66 379 GLU B C 1
ATOM 7595 O O . GLU B 1 380 ? 160.766 156.720 137.506 1.00 54.25 379 GLU B O 1
ATOM 7601 N N . LEU B 1 381 ? 160.333 154.896 136.255 1.00 37.92 380 LEU B N 1
ATOM 7602 C CA . LEU B 1 381 ? 159.906 154.113 137.408 1.00 35.86 380 LEU B CA 1
ATOM 7603 C C . LEU B 1 381 ? 161.054 153.910 138.388 1.00 43.50 380 LEU B C 1
ATOM 7604 O O . LEU B 1 381 ? 160.871 154.037 139.604 1.00 50.17 380 LEU B O 1
ATOM 7609 N N . VAL B 1 382 ? 162.249 153.613 137.873 1.00 45.60 381 VAL B N 1
ATOM 7610 C CA . VAL B 1 382 ? 163.414 153.435 138.737 1.00 42.81 381 VAL B CA 1
ATOM 7611 C C . VAL B 1 382 ? 163.745 154.731 139.467 1.00 42.02 381 VAL B C 1
ATOM 7612 O O . VAL B 1 382 ? 164.061 154.724 140.663 1.00 47.62 381 VAL B O 1
ATOM 7616 N N . ALA B 1 383 ? 163.692 155.861 138.759 1.00 41.36 382 ALA B N 1
ATOM 7617 C CA . ALA B 1 383 ? 164.006 157.146 139.375 1.00 39.65 382 ALA B CA 1
ATOM 7618 C C . ALA B 1 383 ? 163.011 157.486 140.476 1.00 44.29 382 ALA B C 1
ATOM 7619 O O . ALA B 1 383 ? 163.398 157.919 141.568 1.00 53.94 382 ALA B O 1
ATOM 7621 N N . LEU B 1 384 ? 161.718 157.293 140.206 1.00 38.18 383 LEU B N 1
ATOM 7622 C CA . LEU B 1 384 ? 160.708 157.570 141.221 1.00 36.87 383 LEU B CA 1
ATOM 7623 C C . LEU B 1 384 ? 160.861 156.641 142.418 1.00 42.22 383 LEU B C 1
ATOM 7624 O O . LEU B 1 384 ? 160.709 157.070 143.569 1.00 48.30 383 LEU B O 1
ATOM 7629 N N . GLY B 1 385 ? 161.171 155.366 142.171 1.00 43.32 384 GLY B N 1
ATOM 7630 C CA . GLY B 1 385 ? 161.386 154.444 143.272 1.00 43.42 384 GLY B CA 1
ATOM 7631 C C . GLY B 1 385 ? 162.578 154.822 144.128 1.00 44.78 384 GLY B C 1
ATOM 7632 O O . GLY B 1 385 ? 162.509 154.778 145.357 1.00 50.53 384 GLY B O 1
ATOM 7633 N N . LEU B 1 386 ? 163.690 155.195 143.492 1.00 38.47 385 LEU B N 1
ATOM 7634 C CA . LEU B 1 386 ? 164.862 155.617 144.252 1.00 40.96 385 LEU B CA 1
ATOM 7635 C C . LEU B 1 386 ? 164.574 156.884 145.043 1.00 44.98 385 LEU B C 1
ATOM 7636 O O . LEU B 1 386 ? 165.005 157.017 146.195 1.00 51.20 385 LEU B O 1
ATOM 7641 N N . SER B 1 387 ? 163.846 157.828 144.441 1.00 37.10 386 SER B N 1
ATOM 7642 C CA . SER B 1 387 ? 163.487 159.050 145.151 1.00 35.27 386 SER B CA 1
ATOM 7643 C C . SER B 1 387 ? 162.633 158.741 146.374 1.00 37.94 386 SER B C 1
ATOM 7644 O O . SER B 1 387 ? 162.886 159.258 147.469 1.00 44.99 386 SER B O 1
ATOM 7647 N N . ASN B 1 388 ? 161.627 157.878 146.210 1.00 36.62 387 ASN B N 1
ATOM 7648 C CA . ASN B 1 388 ? 160.771 157.516 147.335 1.00 34.64 387 ASN B CA 1
ATOM 7649 C C . ASN B 1 388 ? 161.553 156.779 148.415 1.00 47.64 387 ASN B C 1
ATOM 7650 O O . ASN B 1 388 ? 161.339 157.010 149.610 1.00 51.51 387 ASN B O 1
ATOM 7655 N N . LEU B 1 389 ? 162.462 155.886 148.016 1.00 48.18 388 LEU B N 1
ATOM 7656 C CA . LEU B 1 389 ? 163.251 155.138 148.991 1.00 39.56 388 LEU B CA 1
ATOM 7657 C C . LEU B 1 389 ? 164.160 156.063 149.790 1.00 43.31 388 LEU B C 1
ATOM 7658 O O . LEU B 1 389 ? 164.229 155.972 151.023 1.00 50.06 388 LEU B O 1
ATOM 7663 N N . ILE B 1 390 ? 164.863 156.967 149.105 1.00 36.34 389 ILE B N 1
ATOM 7664 C CA . ILE B 1 390 ? 165.763 157.882 149.797 1.00 35.16 389 ILE B CA 1
ATOM 7665 C C . ILE B 1 390 ? 164.975 158.842 150.679 1.00 41.06 389 ILE B C 1
ATOM 7666 O O . ILE B 1 390 ? 165.426 159.214 151.770 1.00 49.27 389 ILE B O 1
ATOM 7671 N N . GLY B 1 391 ? 163.784 159.250 150.237 1.00 38.24 390 GLY B N 1
ATOM 7672 C CA . GLY B 1 391 ? 162.937 160.064 151.092 1.00 43.11 390 GLY B CA 1
ATOM 7673 C C . GLY B 1 391 ? 162.490 159.325 152.339 1.00 48.26 390 GLY B C 1
ATOM 7674 O O . GLY B 1 391 ? 162.532 159.870 153.444 1.00 52.60 390 GLY B O 1
ATOM 7675 N N . GLY B 1 392 ? 162.065 158.070 152.180 1.00 43.88 391 GLY B N 1
ATOM 7676 C CA . GLY B 1 392 ? 161.667 157.277 153.329 1.00 40.68 391 GLY B CA 1
ATOM 7677 C C . GLY B 1 392 ? 162.802 157.047 154.304 1.00 38.75 391 GLY B C 1
ATOM 7678 O O . GLY B 1 392 ? 162.582 156.993 155.517 1.00 44.24 391 GLY B O 1
ATOM 7679 N N . ILE B 1 393 ? 164.026 156.901 153.795 1.00 31.24 392 ILE B N 1
ATOM 7680 C CA . ILE B 1 393 ? 165.184 156.821 154.680 1.00 31.01 392 ILE B CA 1
ATOM 7681 C C . ILE B 1 393 ? 165.373 158.138 155.422 1.00 36.10 392 ILE B C 1
ATOM 7682 O O . ILE B 1 393 ? 165.753 158.158 156.599 1.00 50.93 392 ILE B O 1
ATOM 7687 N N . PHE B 1 394 ? 165.088 159.257 154.757 1.00 32.27 393 PHE B N 1
ATOM 7688 C CA . PHE B 1 394 ? 165.311 160.591 155.311 1.00 36.49 393 PHE B CA 1
ATOM 7689 C C . PHE B 1 394 ? 164.019 161.262 155.762 1.00 44.58 393 PHE B C 1
ATOM 7690 O O . PHE B 1 394 ? 163.853 162.473 155.588 1.00 50.19 393 PHE B O 1
ATOM 7698 N N . GLN B 1 395 ? 163.087 160.496 156.337 1.00 47.18 394 GLN B N 1
ATOM 7699 C CA . GLN B 1 395 ? 161.878 161.038 156.964 1.00 41.45 394 GLN B CA 1
ATOM 7700 C C . GLN B 1 395 ? 161.002 161.802 155.970 1.00 40.96 394 GLN B C 1
ATOM 7701 O O . GLN B 1 395 ? 160.782 163.005 156.115 1.00 44.19 394 GLN B O 1
ATOM 7707 N N . CYS B 1 396 ? 160.499 161.105 154.959 1.00 42.31 395 CYS B N 1
ATOM 7708 C CA . CYS B 1 396 ? 159.619 161.687 153.956 1.00 42.06 395 CYS B CA 1
ATOM 7709 C C . CYS B 1 396 ? 158.480 160.717 153.644 1.00 53.57 395 CYS B C 1
ATOM 7710 O O . CYS B 1 396 ? 158.418 159.604 154.172 1.00 61.08 395 CYS B O 1
ATOM 7713 N N . PHE B 1 397 ? 157.575 161.151 152.779 1.00 44.51 396 PHE B N 1
ATOM 7714 C CA . PHE B 1 397 ? 156.397 160.392 152.390 1.00 36.85 396 PHE B CA 1
ATOM 7715 C C . PHE B 1 397 ? 156.305 160.348 150.873 1.00 30.92 396 PHE B C 1
ATOM 7716 O O . PHE B 1 397 ? 156.907 161.180 150.186 1.00 38.81 396 PHE B O 1
ATOM 7724 N N . PRO B 1 398 ? 155.571 159.381 150.315 1.00 32.85 397 PRO B N 1
ATOM 7725 C CA . PRO B 1 398 ? 155.612 159.163 148.863 1.00 38.64 397 PRO B CA 1
ATOM 7726 C C . PRO B 1 398 ? 155.268 160.413 148.065 1.00 38.82 397 PRO B C 1
ATOM 7727 O O . PRO B 1 398 ? 154.399 161.201 148.444 1.00 42.62 397 PRO B O 1
ATOM 7731 N N . VAL B 1 399 ? 155.966 160.582 146.940 1.00 43.59 398 VAL B N 1
ATOM 7732 C CA . VAL B 1 399 ? 155.883 161.778 146.115 1.00 39.77 398 VAL B CA 1
ATOM 7733 C C . VAL B 1 399 ? 155.560 161.379 144.680 1.00 45.70 398 VAL B C 1
ATOM 7734 O O . VAL B 1 399 ? 155.692 160.219 144.284 1.00 48.99 398 VAL B O 1
ATOM 7738 N N . SER B 1 400 ? 155.125 162.365 143.906 1.00 53.81 399 SER B N 1
ATOM 7739 C CA . SER B 1 400 ? 154.805 162.190 142.493 1.00 47.84 399 SER B CA 1
ATOM 7740 C C . SER B 1 400 ? 155.076 163.516 141.789 1.00 52.07 399 SER B C 1
ATOM 7741 O O . SER B 1 400 ? 155.789 164.376 142.315 1.00 64.06 399 SER B O 1
ATOM 7744 N N . CYS B 1 401 ? 154.527 163.681 140.590 1.00 44.99 400 CYS B N 1
ATOM 7745 C CA . CYS B 1 401 ? 154.650 164.925 139.844 1.00 48.51 400 CYS B CA 1
ATOM 7746 C C . CYS B 1 401 ? 153.305 165.638 139.798 1.00 51.98 400 CYS B C 1
ATOM 7747 O O . CYS B 1 401 ? 152.251 164.996 139.759 1.00 60.82 400 CYS B O 1
ATOM 7750 N N . SER B 1 402 ? 153.349 166.967 139.806 1.00 54.01 401 SER B N 1
ATOM 7751 C CA . SER B 1 402 ? 152.153 167.798 139.813 1.00 58.70 401 SER B CA 1
ATOM 7752 C C . SER B 1 402 ? 151.968 168.439 138.444 1.00 59.46 401 SER B C 1
ATOM 7753 O O . SER B 1 402 ? 152.934 168.924 137.845 1.00 64.36 401 SER B O 1
ATOM 7756 N N . MET B 1 403 ? 150.727 168.435 137.950 1.00 55.44 402 MET B N 1
ATOM 7757 C CA . MET B 1 403 ? 150.465 168.969 136.616 1.00 57.02 402 MET B CA 1
ATOM 7758 C C . MET B 1 403 ? 150.631 170.483 136.575 1.00 63.00 402 MET B C 1
ATOM 7759 O O . MET B 1 403 ? 151.297 171.014 135.678 1.00 71.97 402 MET B O 1
ATOM 7764 N N . SER B 1 404 ? 150.034 171.195 137.534 1.00 60.56 403 SER B N 1
ATOM 7765 C CA . SER B 1 404 ? 150.121 172.652 137.539 1.00 62.53 403 SER B CA 1
ATOM 7766 C C . SER B 1 404 ? 151.559 173.113 137.742 1.00 63.19 403 SER B C 1
ATOM 7767 O O . SER B 1 404 ? 152.024 174.053 137.086 1.00 64.06 403 SER B O 1
ATOM 7770 N N . ARG B 1 405 ? 152.278 172.457 138.653 1.00 51.15 404 ARG B N 1
ATOM 7771 C 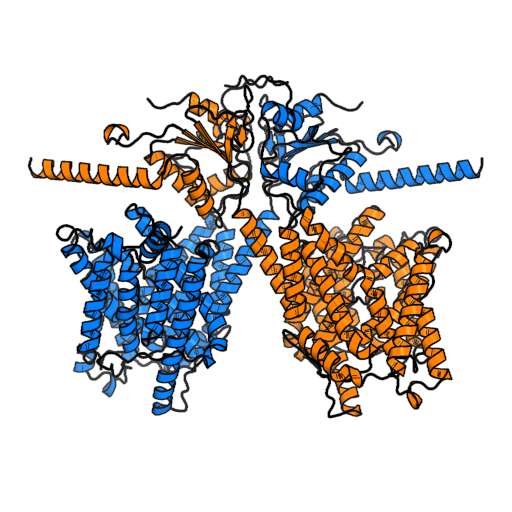CA . ARG B 1 405 ? 153.672 172.807 138.896 1.00 53.90 404 ARG B CA 1
ATOM 7772 C C . ARG B 1 405 ? 154.525 172.570 137.657 1.00 57.77 404 ARG B C 1
ATOM 7773 O O . ARG B 1 405 ? 155.387 173.391 137.324 1.00 63.52 404 ARG B O 1
ATOM 7781 N N . SER B 1 406 ? 154.299 171.453 136.962 1.00 47.18 405 SER B N 1
ATOM 7782 C CA . SER B 1 406 ? 155.053 171.176 135.744 1.00 48.99 405 SER B CA 1
ATOM 7783 C C . SER B 1 406 ? 154.731 172.191 134.654 1.00 56.36 405 SER B C 1
ATOM 7784 O O . SER B 1 406 ? 155.622 172.618 133.910 1.00 61.53 405 SER B O 1
ATOM 7787 N N . LEU B 1 407 ? 153.460 172.585 134.539 1.00 55.85 406 LEU B N 1
ATOM 7788 C CA . LEU B 1 407 ? 153.092 173.601 133.558 1.00 54.49 406 LEU B CA 1
ATOM 7789 C C . LEU B 1 407 ? 153.760 174.934 133.868 1.00 60.09 406 LEU B C 1
ATOM 7790 O O . LEU B 1 407 ? 154.227 175.629 132.959 1.00 63.51 406 LEU B O 1
ATOM 7795 N N . VAL B 1 408 ? 153.812 175.309 135.148 1.00 57.05 407 VAL B N 1
ATOM 7796 C CA . VAL B 1 408 ? 154.482 176.550 135.530 1.00 53.49 407 VAL B CA 1
ATOM 7797 C C . VAL B 1 408 ? 155.975 176.463 135.235 1.00 51.33 407 VAL B C 1
ATOM 7798 O O . VAL B 1 408 ? 156.587 177.428 134.759 1.00 58.08 407 VAL B O 1
ATOM 7802 N N . GLN B 1 409 ? 156.583 175.306 135.509 1.00 49.21 408 GLN B N 1
ATOM 7803 C CA . GLN B 1 409 ? 157.996 175.115 135.200 1.00 52.05 408 GLN B CA 1
ATOM 7804 C C . GLN B 1 409 ? 158.258 175.255 133.706 1.00 58.83 408 GLN B C 1
ATOM 7805 O O . GLN B 1 409 ? 159.241 175.883 133.294 1.00 62.41 408 GLN B O 1
ATOM 7811 N N . GLU B 1 410 ? 157.389 174.671 132.878 1.00 60.49 409 GLU B N 1
ATOM 7812 C CA . GLU B 1 410 ? 157.532 174.809 131.432 1.00 57.31 409 GLU B CA 1
ATOM 7813 C C . GLU B 1 410 ? 157.365 176.259 130.992 1.00 60.25 409 GLU B C 1
ATOM 7814 O O . GLU B 1 410 ? 158.136 176.757 130.163 1.00 63.88 409 GLU B O 1
ATOM 7820 N N . SER B 1 411 ? 156.363 176.952 131.538 1.00 57.32 410 SER B N 1
ATOM 7821 C CA . SER B 1 411 ? 156.065 178.310 131.095 1.00 58.99 410 SER B CA 1
ATOM 7822 C C . SER B 1 411 ? 157.166 179.285 131.490 1.00 57.99 410 SER B C 1
ATOM 7823 O O . SER B 1 411 ? 157.512 180.185 130.716 1.00 58.79 410 SER B O 1
ATOM 7826 N N . THR B 1 412 ? 157.726 179.127 132.692 1.00 56.76 411 THR B N 1
ATOM 7827 C CA . THR B 1 412 ? 158.752 180.050 133.163 1.00 59.47 411 THR B CA 1
ATOM 7828 C C . THR B 1 412 ? 160.031 179.976 132.339 1.00 59.57 411 THR B C 1
ATOM 7829 O O . THR B 1 412 ? 160.834 180.913 132.383 1.00 61.77 411 THR B O 1
ATOM 7833 N N . GLY B 1 413 ? 160.240 178.894 131.595 1.00 54.37 412 GLY B N 1
ATOM 7834 C CA . GLY B 1 413 ? 161.404 178.790 130.739 1.00 55.63 412 GLY B CA 1
ATOM 7835 C C . GLY B 1 413 ? 162.357 177.682 131.131 1.00 58.31 412 GLY B C 1
ATOM 7836 O O . GLY B 1 413 ? 163.561 177.772 130.876 1.00 66.13 412 GLY B O 1
ATOM 7837 N N . GLY B 1 414 ? 161.832 176.629 131.752 1.00 54.34 413 GLY B N 1
ATOM 7838 C CA . GLY B 1 414 ? 162.665 175.499 132.123 1.00 57.56 413 GLY B CA 1
ATOM 7839 C C . GLY B 1 414 ? 162.942 174.601 130.928 1.00 58.42 413 GLY B C 1
ATOM 7840 O O . GLY B 1 414 ? 162.084 174.380 130.074 1.00 60.06 413 GLY B O 1
ATOM 7841 N N . ASN B 1 415 ? 164.168 174.080 130.875 1.00 63.38 414 ASN B N 1
ATOM 7842 C CA . ASN B 1 415 ? 164.578 173.196 129.796 1.00 65.89 414 ASN B CA 1
ATOM 7843 C C . ASN B 1 415 ? 165.369 171.984 130.268 1.00 68.36 414 ASN B C 1
ATOM 7844 O O . ASN B 1 415 ? 165.799 171.185 129.429 1.00 73.54 414 ASN B O 1
ATOM 7849 N N . SER B 1 416 ? 165.572 171.819 131.573 1.00 58.27 415 SER B N 1
ATOM 7850 C CA . SER B 1 416 ? 166.313 170.683 132.099 1.00 59.57 415 SER B CA 1
ATOM 7851 C C . SER B 1 416 ? 165.896 170.455 133.545 1.00 66.05 415 SER B C 1
ATOM 7852 O O . SER B 1 416 ? 165.210 171.281 134.154 1.00 69.45 415 SER B O 1
ATOM 7855 N N . GLN B 1 417 ? 166.314 169.314 134.093 1.00 63.13 416 GLN B N 1
ATOM 7856 C CA . GLN B 1 417 ? 166.057 169.004 135.493 1.00 60.26 416 GLN B CA 1
ATOM 7857 C C . GLN B 1 417 ? 166.871 169.864 136.450 1.00 60.81 416 GLN B C 1
ATOM 7858 O O . GLN B 1 417 ? 166.555 169.893 137.645 1.00 63.56 416 GLN B O 1
ATOM 7864 N N . VAL B 1 418 ? 167.889 170.572 135.951 1.00 57.81 417 VAL B N 1
ATOM 7865 C CA . VAL B 1 418 ? 168.681 171.455 136.804 1.00 55.43 417 VAL B CA 1
ATOM 7866 C C . VAL B 1 418 ? 167.774 172.443 137.521 1.00 61.15 417 VAL B C 1
ATOM 7867 O O . VAL B 1 418 ? 167.927 172.688 138.725 1.00 66.11 417 VAL B O 1
ATOM 7871 N N . ALA B 1 419 ? 166.797 173.000 136.800 1.00 60.88 418 ALA B N 1
ATOM 7872 C CA . ALA B 1 419 ? 165.822 173.891 137.417 1.00 65.10 418 ALA B CA 1
ATOM 7873 C C . ALA B 1 419 ? 165.204 173.246 138.648 1.00 65.51 418 ALA B C 1
ATOM 7874 O O . ALA B 1 419 ? 165.214 173.828 139.741 1.00 69.12 418 ALA B O 1
ATOM 7876 N N . GLY B 1 420 ? 164.713 172.013 138.501 1.00 55.40 419 GLY B N 1
ATOM 7877 C CA . GLY B 1 420 ? 164.160 171.313 139.646 1.00 54.23 419 GLY B CA 1
ATOM 7878 C C . GLY B 1 420 ? 165.162 171.190 140.774 1.00 53.76 419 GLY B C 1
ATOM 7879 O O . GLY B 1 420 ? 164.837 171.445 141.937 1.00 57.00 419 GLY B O 1
ATOM 7880 N N . ALA B 1 421 ? 166.409 170.848 140.437 1.00 52.49 420 ALA B N 1
ATOM 7881 C CA . ALA B 1 421 ? 167.455 170.785 141.450 1.00 53.71 420 ALA B CA 1
ATOM 7882 C C . ALA B 1 421 ? 167.587 172.122 142.163 1.00 54.06 420 ALA B C 1
ATOM 7883 O O . ALA B 1 421 ? 167.643 172.176 143.399 1.00 65.71 420 ALA B O 1
ATOM 7885 N N . ILE B 1 422 ? 167.583 173.218 141.399 1.00 43.29 421 ILE B N 1
ATOM 7886 C CA . ILE B 1 422 ? 167.653 174.542 142.009 1.00 47.89 421 ILE B CA 1
ATOM 7887 C C . ILE B 1 422 ? 166.512 174.718 142.998 1.00 53.01 421 ILE B C 1
ATOM 7888 O O . ILE B 1 422 ? 166.715 175.195 144.123 1.00 57.73 421 ILE B O 1
ATOM 7893 N N . SER B 1 423 ? 165.308 174.279 142.616 1.00 52.73 422 SER B N 1
ATOM 7894 C CA . SER B 1 423 ? 164.168 174.352 143.521 1.00 52.52 422 SER B CA 1
ATOM 7895 C C . SER B 1 423 ? 164.499 173.698 144.853 1.00 54.06 422 SER B C 1
ATOM 7896 O O . SER B 1 423 ? 164.312 174.300 145.919 1.00 59.68 422 SER B O 1
ATOM 7899 N N . SER B 1 424 ? 165.056 172.484 144.803 1.00 45.12 423 SER B N 1
ATOM 7900 C CA . SER B 1 424 ? 165.405 171.781 146.031 1.00 46.76 423 SER B CA 1
ATOM 7901 C C . SER B 1 424 ? 166.315 172.638 146.896 1.00 50.93 423 SER B C 1
ATOM 7902 O O . SER B 1 424 ? 166.078 172.798 148.100 1.00 53.89 423 SER B O 1
ATOM 7905 N N . LEU B 1 425 ? 167.326 173.254 146.277 1.00 46.93 424 LEU B N 1
ATOM 7906 C CA . LEU B 1 425 ? 168.250 174.091 147.033 1.00 46.91 424 LEU B CA 1
ATOM 7907 C C . LEU B 1 425 ? 167.499 175.189 147.770 1.00 51.56 424 LEU B C 1
ATOM 7908 O O . LEU B 1 425 ? 167.721 175.413 148.966 1.00 56.95 424 LEU B O 1
ATOM 7913 N N . PHE B 1 426 ? 166.562 175.850 147.084 1.00 50.77 425 PHE B N 1
ATOM 7914 C CA . PHE B 1 426 ? 165.788 176.893 147.744 1.00 49.42 425 PHE B CA 1
ATOM 7915 C C . PHE B 1 426 ? 165.009 176.321 148.918 1.00 52.51 425 PHE B C 1
ATOM 7916 O O . PHE B 1 426 ? 165.005 176.900 150.012 1.00 57.07 425 PHE B O 1
ATOM 7924 N N . ILE B 1 427 ? 164.389 175.153 148.726 1.00 50.90 426 ILE B N 1
ATOM 7925 C CA . ILE B 1 427 ? 163.679 174.515 149.829 1.00 51.96 426 ILE B CA 1
ATOM 7926 C C . ILE B 1 427 ? 164.646 174.217 150.963 1.00 55.34 426 ILE B C 1
ATOM 7927 O O . ILE B 1 427 ? 164.313 174.386 152.144 1.00 58.13 426 ILE B O 1
ATOM 7932 N N . LEU B 1 428 ? 165.875 173.815 150.620 1.00 49.18 427 LEU B N 1
ATOM 7933 C CA . LEU B 1 428 ? 166.895 173.598 151.638 1.00 45.90 427 LEU B CA 1
ATOM 7934 C C . LEU B 1 428 ? 167.053 174.835 152.509 1.00 46.03 427 LEU B C 1
ATOM 7935 O O . LEU B 1 428 ? 167.077 174.741 153.742 1.00 48.54 427 LEU B O 1
ATOM 7940 N N . LEU B 1 429 ? 167.114 176.012 151.880 1.00 44.59 428 LEU B N 1
ATOM 7941 C CA . LEU B 1 429 ? 167.208 177.250 152.646 1.00 42.17 428 LEU B CA 1
ATOM 7942 C C . LEU B 1 429 ? 166.037 177.367 153.610 1.00 48.63 428 LEU B C 1
ATOM 7943 O O . LEU B 1 429 ? 166.222 177.634 154.805 1.00 55.76 428 LEU B O 1
ATOM 7948 N N . ILE B 1 430 ? 164.825 177.111 153.115 1.00 48.94 429 ILE B N 1
ATOM 7949 C CA . ILE B 1 430 ? 163.642 177.162 153.968 1.00 50.34 429 ILE B CA 1
ATOM 7950 C C . ILE B 1 430 ? 163.759 176.141 155.092 1.00 54.11 429 ILE B C 1
ATOM 7951 O O . ILE B 1 430 ? 163.331 176.389 156.226 1.00 54.52 429 ILE B O 1
ATOM 7956 N N . ILE B 1 431 ? 164.346 174.980 154.797 1.00 49.58 430 ILE B N 1
ATOM 7957 C CA . ILE B 1 431 ? 164.548 173.974 155.833 1.00 43.79 430 ILE B CA 1
ATOM 7958 C C . ILE B 1 431 ? 165.589 174.445 156.843 1.00 50.17 430 ILE B C 1
ATOM 7959 O O . ILE B 1 431 ? 165.476 174.170 158.043 1.00 54.03 430 ILE B O 1
ATOM 7964 N N . VAL B 1 432 ? 166.609 175.173 156.382 1.00 48.79 431 VAL B N 1
ATOM 7965 C CA . VAL B 1 432 ? 167.733 175.503 157.256 1.00 42.85 431 VAL B CA 1
ATOM 7966 C C . VAL B 1 432 ? 167.316 176.525 158.308 1.00 45.69 431 VAL B C 1
ATOM 7967 O O . VAL B 1 432 ? 167.392 176.266 159.514 1.00 53.74 431 VAL B O 1
ATOM 7971 N N . LYS B 1 433 ? 166.870 177.693 157.872 1.00 49.51 432 LYS B N 1
ATOM 7972 C CA . LYS B 1 433 ? 166.593 178.761 158.827 1.00 55.35 432 LYS B CA 1
ATOM 7973 C C . LYS B 1 433 ? 165.196 179.348 158.701 1.00 58.01 432 LYS B C 1
ATOM 7974 O O . LYS B 1 433 ? 164.599 179.711 159.717 1.00 60.72 432 LYS B O 1
ATOM 7980 N N . LEU B 1 434 ? 164.657 179.453 157.487 1.00 50.66 433 LEU B N 1
ATOM 7981 C CA . LEU B 1 434 ? 163.342 180.055 157.302 1.00 44.55 433 LEU B CA 1
ATOM 7982 C C . LEU B 1 434 ? 162.232 179.033 157.509 1.00 44.90 433 LEU B C 1
ATOM 7983 O O . LEU B 1 434 ? 161.365 178.868 156.646 1.00 46.96 433 LEU B O 1
ATOM 7988 N N . GLY B 1 435 ? 162.243 178.353 158.651 1.00 54.73 434 GLY B N 1
ATOM 7989 C CA . GLY B 1 435 ? 161.213 177.381 158.957 1.00 56.70 434 GLY B CA 1
ATOM 7990 C C . GLY B 1 435 ? 160.370 177.777 160.150 1.00 62.20 434 GLY B C 1
ATOM 7991 O O . GLY B 1 435 ? 159.177 177.465 160.208 1.00 65.83 434 GLY B O 1
ATOM 7992 N N . GLU B 1 436 ? 160.979 178.475 161.108 1.00 62.28 435 GLU B N 1
ATOM 7993 C CA . GLU B 1 436 ? 160.260 178.937 162.286 1.00 60.21 435 GLU B CA 1
ATOM 7994 C C . GLU B 1 436 ? 159.466 180.211 162.032 1.00 60.52 435 GLU B C 1
ATOM 7995 O O . GLU B 1 436 ? 158.707 180.633 162.911 1.00 63.47 435 GLU B O 1
ATOM 8001 N N . LEU B 1 437 ? 159.623 180.829 160.859 1.00 57.32 436 LEU B N 1
ATOM 8002 C CA . LEU B 1 437 ? 158.849 182.023 160.538 1.00 60.62 436 LEU B CA 1
ATOM 8003 C C . LEU B 1 437 ? 157.368 181.705 160.373 1.00 64.64 436 LEU B C 1
ATOM 8004 O O . LEU B 1 437 ? 156.520 182.579 160.586 1.00 67.57 436 LEU B O 1
ATOM 8009 N N . PHE B 1 438 ? 157.037 180.466 160.009 1.00 58.61 437 PHE B N 1
ATOM 8010 C CA . PHE B 1 438 ? 155.659 180.045 159.787 1.00 57.75 437 PHE B CA 1
ATOM 8011 C C . PHE B 1 438 ? 155.044 179.404 161.026 1.00 57.62 437 PHE B C 1
ATOM 8012 O O . PHE B 1 438 ? 154.192 178.517 160.908 1.00 62.30 437 PHE B O 1
ATOM 8020 N N . HIS B 1 439 ? 155.469 179.831 162.217 1.00 53.89 438 HIS B N 1
ATOM 8021 C CA . HIS B 1 439 ? 154.930 179.260 163.447 1.00 56.73 438 HIS B CA 1
ATOM 8022 C C . HIS B 1 439 ? 153.444 179.562 163.599 1.00 58.29 438 HIS B C 1
ATOM 8023 O O . HIS B 1 439 ? 152.663 178.689 163.994 1.00 62.40 438 HIS B O 1
ATOM 8030 N N . ASP B 1 440 ? 153.032 180.790 163.284 1.00 63.56 439 ASP B N 1
ATOM 8031 C CA . ASP B 1 440 ? 151.666 181.240 163.509 1.00 66.48 439 ASP B CA 1
ATOM 8032 C C . ASP B 1 440 ? 150.804 181.169 162.253 1.00 70.04 439 ASP B C 1
ATOM 8033 O O . ASP B 1 440 ? 149.771 181.841 162.182 1.00 73.55 439 ASP B O 1
ATOM 8038 N N . LEU B 1 441 ? 151.204 180.377 161.267 1.00 61.85 440 LEU B N 1
ATOM 8039 C CA . LEU B 1 441 ? 150.413 180.252 160.051 1.00 55.75 440 LEU B CA 1
ATOM 8040 C C . LEU B 1 441 ? 149.073 179.594 160.364 1.00 59.46 440 LEU B C 1
ATOM 8041 O O . LEU B 1 441 ? 149.047 178.504 160.952 1.00 63.09 440 LEU B O 1
ATOM 8046 N N . PRO B 1 442 ? 147.950 180.218 160.009 1.00 62.25 441 PRO B N 1
ATOM 8047 C CA . PRO B 1 442 ? 146.653 179.558 160.202 1.00 57.52 441 PRO B CA 1
ATOM 8048 C C . PRO B 1 442 ? 146.581 178.257 159.418 1.00 56.87 441 PRO B C 1
ATOM 8049 O O . PRO B 1 442 ? 147.016 178.177 158.268 1.00 63.33 441 PRO B O 1
ATOM 8053 N N . LYS B 1 443 ? 146.019 177.230 160.057 1.00 45.47 442 LYS B N 1
ATOM 8054 C CA . LYS B 1 443 ? 145.978 175.911 159.435 1.00 47.15 442 LYS B CA 1
ATOM 8055 C C . LYS B 1 443 ? 144.974 175.866 158.291 1.00 47.64 442 LYS B C 1
ATOM 8056 O O . LYS B 1 443 ? 145.278 175.342 157.212 1.00 56.51 442 LYS B O 1
ATOM 8062 N N . ALA B 1 444 ? 143.782 176.433 158.501 1.00 35.57 443 ALA B N 1
ATOM 8063 C CA . ALA B 1 444 ? 142.724 176.350 157.500 1.00 42.79 443 ALA B CA 1
ATOM 8064 C C . ALA B 1 444 ? 143.168 176.915 156.159 1.00 44.88 443 ALA B C 1
ATOM 8065 O O . ALA B 1 444 ? 142.756 176.408 155.108 1.00 50.32 443 ALA B O 1
ATOM 8067 N N . VAL B 1 445 ? 144.023 177.941 156.176 1.00 35.31 444 VAL B N 1
ATOM 8068 C CA . VAL B 1 445 ? 144.515 178.527 154.931 1.00 39.26 444 VAL B CA 1
ATOM 8069 C C . VAL B 1 445 ? 145.148 177.451 154.061 1.00 44.83 444 VAL B C 1
ATOM 8070 O O . VAL B 1 445 ? 144.854 177.343 152.864 1.00 52.39 444 VAL B O 1
ATOM 8074 N N . LEU B 1 446 ? 145.999 176.615 154.664 1.00 44.59 445 LEU B N 1
ATOM 8075 C CA . LEU B 1 446 ? 146.595 175.508 153.924 1.00 42.03 445 LEU B CA 1
ATOM 8076 C C . LEU B 1 446 ? 145.515 174.650 153.283 1.00 46.33 445 LEU B C 1
ATOM 8077 O O . LEU B 1 446 ? 145.570 174.353 152.083 1.00 54.92 445 LEU B O 1
ATOM 8082 N N . ALA B 1 447 ? 144.496 174.284 154.065 1.00 42.65 446 ALA B N 1
ATOM 8083 C CA . ALA B 1 447 ? 143.386 173.517 153.515 1.00 46.53 446 ALA B CA 1
ATOM 8084 C C . ALA B 1 447 ? 142.764 174.242 152.333 1.00 45.56 446 ALA B C 1
ATOM 8085 O O . ALA B 1 447 ? 142.525 173.638 151.279 1.00 52.34 446 ALA B O 1
ATOM 8087 N N . ALA B 1 448 ? 142.544 175.553 152.475 1.00 35.77 447 ALA B N 1
ATOM 8088 C CA . ALA B 1 448 ? 141.972 176.329 151.382 1.00 36.72 447 ALA B CA 1
ATOM 8089 C C . ALA B 1 448 ? 142.795 176.168 150.115 1.00 41.73 447 ALA B C 1
ATOM 8090 O O . ALA B 1 448 ? 142.238 176.002 149.023 1.00 40.49 447 ALA B O 1
ATOM 8092 N N . ILE B 1 449 ? 144.125 176.160 150.250 1.00 45.36 448 ILE B N 1
ATOM 8093 C CA . ILE B 1 449 ? 144.988 176.003 149.083 1.00 40.72 448 ILE B CA 1
ATOM 8094 C C . ILE B 1 449 ? 144.622 174.734 148.329 1.00 44.83 448 ILE B C 1
ATOM 8095 O O . ILE B 1 449 ? 144.406 174.754 147.110 1.00 55.69 448 ILE B O 1
ATOM 8100 N N . ILE B 1 450 ? 144.483 173.623 149.056 1.00 37.58 449 ILE B N 1
ATOM 8101 C CA . ILE B 1 450 ? 144.169 172.357 148.405 1.00 35.64 449 ILE B CA 1
ATOM 8102 C C . ILE B 1 450 ? 142.827 172.451 147.692 1.00 47.16 449 ILE B C 1
ATOM 8103 O O . ILE B 1 450 ? 142.650 171.907 146.595 1.00 51.69 449 ILE B O 1
ATOM 8108 N N . ILE B 1 451 ? 141.872 173.171 148.286 1.00 50.10 450 ILE B N 1
ATOM 8109 C CA . ILE B 1 451 ? 140.559 173.312 147.665 1.00 47.88 450 ILE B CA 1
ATOM 8110 C C . ILE B 1 451 ? 140.672 174.067 146.347 1.00 47.88 450 ILE B C 1
ATOM 8111 O O . ILE B 1 451 ? 139.952 173.776 145.384 1.00 47.25 450 ILE B O 1
ATOM 8116 N N . VAL B 1 452 ? 141.587 175.033 146.272 1.00 43.35 451 VAL B N 1
ATOM 8117 C CA . VAL B 1 452 ? 141.750 175.815 145.051 1.00 41.08 451 VAL B CA 1
ATOM 8118 C C . VAL B 1 452 ? 142.695 175.068 144.118 1.00 47.22 451 VAL B C 1
ATOM 8119 O O . VAL B 1 452 ? 142.909 175.476 142.971 1.00 51.80 451 VAL B O 1
ATOM 8123 N N . ASN B 1 453 ? 143.250 173.954 144.593 1.00 51.48 452 ASN B N 1
ATOM 8124 C CA . ASN B 1 453 ? 144.173 173.152 143.800 1.00 50.54 452 ASN B CA 1
ATOM 8125 C C . ASN B 1 453 ? 143.509 171.915 143.206 1.00 54.81 452 ASN B C 1
ATOM 8126 O O . ASN B 1 453 ? 144.202 171.060 142.646 1.00 57.36 452 ASN B O 1
ATOM 8131 N N . LEU B 1 454 ? 142.185 171.800 143.314 1.00 58.19 453 LEU B N 1
ATOM 8132 C CA . LEU B 1 454 ? 141.437 170.678 142.761 1.00 56.29 453 LEU B CA 1
ATOM 8133 C C . LEU B 1 454 ? 140.590 171.085 141.560 1.00 61.54 453 LEU B C 1
ATOM 8134 O O . LEU B 1 454 ? 139.564 170.454 141.290 1.00 66.05 453 LEU B O 1
ATOM 8139 N N . LYS B 1 455 ? 140.996 172.131 140.838 1.00 67.21 454 LYS B N 1
ATOM 8140 C CA . LYS B 1 455 ? 140.152 172.667 139.775 1.00 70.49 454 LYS B CA 1
ATOM 8141 C C . LYS B 1 455 ? 140.018 171.683 138.618 1.00 71.61 454 LYS B C 1
ATOM 8142 O O . LYS B 1 455 ? 138.913 171.441 138.123 1.00 71.91 454 LYS B O 1
ATOM 8148 N N . GLY B 1 456 ? 141.135 171.106 138.170 1.00 66.05 455 GLY B N 1
ATOM 8149 C CA . GLY B 1 456 ? 141.081 170.205 137.027 1.00 66.12 455 GLY B CA 1
ATOM 8150 C C . GLY B 1 456 ? 140.362 168.902 137.323 1.00 70.66 455 GLY B C 1
ATOM 8151 O O . GLY B 1 456 ? 139.599 168.397 136.492 1.00 73.29 455 GLY B O 1
ATOM 8152 N N . MET B 1 457 ? 140.598 168.335 138.508 1.00 67.91 456 MET B N 1
ATOM 8153 C CA . MET B 1 457 ? 139.980 167.059 138.849 1.00 70.55 456 MET B CA 1
ATOM 8154 C C . MET B 1 457 ? 138.464 167.184 138.936 1.00 72.59 456 MET B C 1
ATOM 8155 O O . MET B 1 457 ? 137.735 166.288 138.493 1.00 77.05 456 MET B O 1
ATOM 8160 N N . LEU B 1 458 ? 137.968 168.285 139.504 1.00 61.52 457 LEU B N 1
ATOM 8161 C CA . LEU B 1 458 ? 136.531 168.530 139.510 1.00 60.00 457 LEU B CA 1
ATOM 8162 C C . LEU B 1 458 ? 136.019 168.969 138.143 1.00 65.08 457 LEU B C 1
ATOM 8163 O O . LEU B 1 458 ? 134.840 168.762 137.840 1.00 69.55 457 LEU B O 1
ATOM 8168 N N . ARG B 1 459 ? 136.879 169.573 137.319 1.00 62.54 458 ARG B N 1
ATOM 8169 C CA . ARG B 1 459 ? 136.511 169.899 135.947 1.00 63.55 458 ARG B CA 1
ATOM 8170 C C . ARG B 1 459 ? 136.281 168.641 135.122 1.00 64.28 458 ARG B C 1
ATOM 8171 O O . ARG B 1 459 ? 135.481 168.653 134.178 1.00 67.45 458 ARG B O 1
ATOM 8179 N N . GLN B 1 460 ? 136.966 167.550 135.470 1.00 55.36 459 GLN B N 1
ATOM 8180 C CA . GLN B 1 460 ? 136.818 166.284 134.755 1.00 58.47 459 GLN B CA 1
ATOM 8181 C C . GLN B 1 460 ? 135.378 165.776 134.713 1.00 62.34 459 GLN B C 1
ATOM 8182 O O . GLN B 1 460 ? 135.088 164.846 133.949 1.00 65.77 459 GLN B O 1
ATOM 8188 N N . LEU B 1 461 ? 134.469 166.351 135.505 1.00 58.23 460 LEU B N 1
ATOM 8189 C CA . LEU B 1 461 ? 133.057 166.018 135.352 1.00 58.93 460 LEU B CA 1
ATOM 8190 C C . LEU B 1 461 ? 132.539 166.426 133.978 1.00 59.46 460 LEU B C 1
ATOM 8191 O O . LEU B 1 461 ? 131.597 165.814 133.459 1.00 59.51 460 LEU B O 1
ATOM 8196 N N . SER B 1 462 ? 133.144 167.449 133.370 1.00 67.55 461 SER B N 1
ATOM 8197 C CA . SER B 1 462 ? 132.793 167.802 131.999 1.00 67.48 461 SER B CA 1
ATOM 8198 C C . SER B 1 462 ? 133.126 166.667 131.040 1.00 65.60 461 SER B C 1
ATOM 8199 O O . SER B 1 462 ? 132.326 166.334 130.159 1.00 68.93 461 SER B O 1
ATOM 8202 N N . ASP B 1 463 ? 134.262 166.030 131.296 1.00 63.14 462 ASP B N 1
ATOM 8203 C CA . ASP B 1 463 ? 134.707 164.861 130.498 1.00 64.99 462 ASP B CA 1
ATOM 8204 C C . ASP B 1 463 ? 133.708 163.739 130.736 1.00 63.20 462 ASP B C 1
ATOM 8205 O O . ASP B 1 463 ? 133.310 163.063 129.770 1.00 65.33 462 ASP B O 1
ATOM 8210 N N . MET B 1 464 ? 133.328 163.574 131.987 1.00 61.05 463 MET B N 1
ATOM 8211 C CA . MET B 1 464 ? 132.373 162.538 132.370 1.00 65.90 463 MET B CA 1
ATOM 8212 C C . MET B 1 464 ? 131.071 162.681 131.592 1.00 63.15 463 MET B C 1
ATOM 8213 O O . MET B 1 464 ? 130.539 161.702 131.057 1.00 65.75 463 MET B O 1
ATOM 8218 N N . ARG B 1 465 ? 130.542 163.903 131.524 1.00 65.77 464 ARG B N 1
ATOM 8219 C CA . ARG B 1 465 ? 129.321 164.139 130.759 1.00 65.39 464 ARG B CA 1
ATOM 8220 C C . ARG B 1 465 ? 129.560 163.960 129.263 1.00 65.38 464 ARG B C 1
ATOM 8221 O O . ARG B 1 465 ? 128.685 163.463 128.545 1.00 65.94 464 ARG B O 1
ATOM 8229 N N . SER B 1 466 ? 130.737 164.360 128.776 1.00 63.84 465 SER B N 1
ATOM 8230 C CA . SER B 1 466 ? 131.054 164.219 127.360 1.00 59.88 465 SER B CA 1
ATOM 8231 C C . SER B 1 466 ? 131.184 162.765 126.929 1.00 60.83 465 SER B C 1
ATOM 8232 O O . SER B 1 466 ? 131.018 162.468 125.741 1.00 63.69 465 SER B O 1
ATOM 8235 N N . LEU B 1 467 ? 131.480 161.855 127.857 1.00 59.64 466 LEU B N 1
ATOM 8236 C CA . LEU B 1 467 ? 131.562 160.436 127.528 1.00 58.88 466 LEU B CA 1
ATOM 8237 C C . LEU B 1 467 ? 130.213 159.829 127.165 1.00 63.79 466 LEU B C 1
ATOM 8238 O O . LEU B 1 467 ? 130.177 158.707 126.649 1.00 68.23 466 LEU B O 1
ATOM 8243 N N . TRP B 1 468 ? 129.113 160.531 127.420 1.00 59.24 467 TRP B N 1
ATOM 8244 C CA . TRP B 1 468 ? 127.783 160.053 127.073 1.00 54.99 467 TRP B CA 1
ATOM 8245 C C . TRP B 1 468 ? 127.517 160.099 125.574 1.00 56.61 467 TRP B C 1
ATOM 8246 O O . TRP B 1 468 ? 126.556 159.477 125.107 1.00 61.30 467 TRP B O 1
ATOM 8257 N N . LYS B 1 469 ? 128.356 160.795 124.807 1.00 60.62 468 LYS B N 1
ATOM 8258 C CA . LYS B 1 469 ? 128.180 160.907 123.369 1.00 61.49 468 LYS B CA 1
ATOM 8259 C C . LYS B 1 469 ? 129.190 160.114 122.554 1.00 63.22 468 LYS B C 1
ATOM 8260 O O . LYS B 1 469 ? 128.908 159.813 121.390 1.00 66.84 468 LYS B O 1
ATOM 8266 N N . ALA B 1 470 ? 130.348 159.768 123.119 1.00 61.10 469 ALA B N 1
ATOM 8267 C CA . ALA B 1 470 ? 131.394 159.077 122.373 1.00 64.17 469 ALA B CA 1
ATOM 8268 C C . ALA B 1 470 ? 131.398 157.575 122.642 1.00 65.39 469 ALA B C 1
ATOM 8269 O O . ALA B 1 470 ? 131.251 156.776 121.713 1.00 68.69 469 ALA B O 1
ATOM 8271 N N . ASN B 1 471 ? 131.558 157.176 123.901 1.00 59.41 470 ASN B N 1
ATOM 8272 C CA . ASN B 1 471 ? 131.600 155.762 124.259 1.00 56.28 470 ASN B CA 1
ATOM 8273 C C . ASN B 1 471 ? 130.974 155.588 125.632 1.00 58.06 470 ASN B C 1
ATOM 8274 O O . ASN B 1 471 ? 131.488 156.123 126.619 1.00 64.46 470 ASN B O 1
ATOM 8279 N N . ARG B 1 472 ? 129.872 154.840 125.695 1.00 52.91 471 ARG B N 1
ATOM 8280 C CA . ARG B 1 472 ? 129.202 154.603 126.965 1.00 53.56 471 ARG B CA 1
ATOM 8281 C C . ARG B 1 472 ? 129.906 153.555 127.816 1.00 55.97 471 ARG B C 1
ATOM 8282 O O . ARG B 1 472 ? 129.703 153.532 129.033 1.00 59.95 471 ARG B O 1
ATOM 8290 N N . ALA B 1 473 ? 130.721 152.688 127.211 1.00 52.95 472 ALA B N 1
ATOM 8291 C CA . ALA B 1 473 ? 131.537 151.774 128.005 1.00 50.84 472 ALA B CA 1
ATOM 8292 C C . ALA B 1 473 ? 132.563 152.538 128.832 1.00 52.62 472 ALA B C 1
ATOM 8293 O O . ALA B 1 473 ? 132.801 152.210 130.002 1.00 59.34 472 ALA B O 1
ATOM 8295 N N . ASP B 1 474 ? 133.179 153.563 128.239 1.00 55.54 473 ASP B N 1
ATOM 8296 C CA . ASP B 1 474 ? 134.100 154.409 128.989 1.00 56.24 473 ASP B CA 1
ATOM 8297 C C . ASP B 1 474 ? 133.380 155.138 130.115 1.00 56.27 473 ASP B C 1
ATOM 8298 O O . ASP B 1 474 ? 133.922 155.283 131.215 1.00 60.98 473 ASP B O 1
ATOM 8303 N N . LEU B 1 475 ? 132.155 155.605 129.859 1.00 46.35 474 LEU B N 1
ATOM 8304 C CA . LEU B 1 475 ? 131.373 156.243 130.913 1.00 46.44 474 LEU B CA 1
ATOM 8305 C C . LEU B 1 475 ? 131.053 155.261 132.031 1.00 43.41 474 LEU B C 1
ATOM 8306 O O . LEU B 1 475 ? 131.083 155.623 133.213 1.00 53.85 474 LEU B O 1
ATOM 8311 N N . LEU B 1 476 ? 130.734 154.014 131.677 1.00 39.23 475 LEU B N 1
ATOM 8312 C CA . LEU B 1 476 ? 130.469 153.001 132.693 1.00 42.56 475 LEU B CA 1
ATOM 8313 C C . LEU B 1 476 ? 131.704 152.738 133.541 1.00 46.89 475 LEU B C 1
ATOM 8314 O O . LEU B 1 476 ? 131.611 152.640 134.770 1.00 47.67 475 LEU B O 1
ATOM 8319 N N . ILE B 1 477 ? 132.871 152.627 132.903 1.00 49.39 476 ILE B N 1
ATOM 8320 C CA . ILE B 1 477 ? 134.109 152.423 133.654 1.00 39.60 476 ILE B CA 1
ATOM 8321 C C . ILE B 1 477 ? 134.382 153.615 134.561 1.00 41.68 476 ILE B C 1
ATOM 8322 O O . ILE B 1 477 ? 134.776 153.455 135.724 1.00 46.51 476 ILE B O 1
ATOM 8327 N N . TRP B 1 478 ? 134.170 154.827 134.045 1.00 43.00 477 TRP B N 1
ATOM 8328 C CA . TRP B 1 478 ? 134.383 156.037 134.833 1.00 41.74 477 TRP B CA 1
ATOM 8329 C C . TRP B 1 478 ? 133.488 156.052 136.065 1.00 47.02 477 TRP B C 1
ATOM 8330 O O . TRP B 1 478 ? 133.952 156.311 137.182 1.00 54.02 477 TRP B O 1
ATOM 8341 N N . LEU B 1 479 ? 132.196 155.771 135.879 1.00 41.41 478 LEU B N 1
ATOM 8342 C CA . LEU B 1 479 ? 131.260 155.794 136.998 1.00 33.46 478 LEU B CA 1
ATOM 8343 C C . LEU B 1 479 ? 131.564 154.690 138.003 1.00 39.14 478 LEU B C 1
ATOM 8344 O O . LEU B 1 479 ? 131.474 154.911 139.216 1.00 44.70 478 LEU B O 1
ATOM 8349 N N . VAL B 1 480 ? 131.921 153.496 137.522 1.00 41.08 479 VAL B N 1
ATOM 8350 C CA . VAL B 1 480 ? 132.250 152.403 138.431 1.00 41.12 479 VAL B CA 1
ATOM 8351 C C . VAL B 1 480 ? 133.477 152.752 139.261 1.00 49.78 479 VAL B C 1
ATOM 8352 O O . VAL B 1 480 ? 133.495 152.549 140.480 1.00 53.64 479 VAL B O 1
ATOM 8356 N N . THR B 1 481 ? 134.516 153.294 138.619 1.00 52.42 480 THR B N 1
ATOM 8357 C CA . THR B 1 481 ? 135.714 153.686 139.356 1.00 44.66 480 THR B CA 1
ATOM 8358 C C . THR B 1 481 ? 135.404 154.784 140.365 1.00 46.11 480 THR B C 1
ATOM 8359 O O . THR B 1 481 ? 135.863 154.730 141.512 1.00 53.19 480 THR B O 1
ATOM 8363 N N . PHE B 1 482 ? 134.614 155.781 139.959 1.00 36.81 481 PHE B N 1
ATOM 8364 C CA . PHE B 1 482 ? 134.268 156.881 140.853 1.00 37.30 481 PHE B CA 1
ATOM 8365 C C . PHE B 1 482 ? 133.515 156.376 142.078 1.00 45.66 481 PHE B C 1
ATOM 8366 O O . PHE B 1 482 ? 133.868 156.702 143.219 1.00 52.02 481 PHE B O 1
ATOM 8374 N N . THR B 1 483 ? 132.484 155.555 141.859 1.00 41.44 482 THR B N 1
ATOM 8375 C CA . THR B 1 483 ? 131.692 155.036 142.969 1.00 39.22 482 THR B CA 1
ATOM 8376 C C . THR B 1 483 ? 132.519 154.123 143.866 1.00 39.53 482 THR B C 1
ATOM 8377 O O . THR B 1 483 ? 132.415 154.196 145.097 1.00 44.01 482 THR B O 1
ATOM 8381 N N . ALA B 1 484 ? 133.342 153.253 143.273 1.00 43.19 483 ALA B N 1
ATOM 8382 C CA . ALA B 1 484 ? 134.150 152.339 144.070 1.00 48.04 483 ALA B CA 1
ATOM 8383 C C . ALA B 1 484 ? 135.160 153.095 144.921 1.00 52.16 483 ALA B C 1
ATOM 8384 O O . ALA B 1 484 ? 135.365 152.762 146.093 1.00 51.87 483 ALA B O 1
ATOM 8386 N N . THR B 1 485 ? 135.796 154.122 144.355 1.00 49.46 484 THR B N 1
ATOM 8387 C CA . THR B 1 485 ? 136.762 154.891 145.127 1.00 45.89 484 THR B CA 1
ATOM 8388 C C . THR B 1 485 ? 136.079 155.734 146.198 1.00 52.32 484 THR B C 1
ATOM 8389 O O . THR B 1 485 ? 136.649 155.941 147.275 1.00 59.47 484 THR B O 1
ATOM 8393 N N . ILE B 1 486 ? 134.865 156.223 145.930 1.00 42.14 485 ILE B N 1
ATOM 8394 C CA . ILE B 1 486 ? 134.143 156.982 146.947 1.00 38.25 485 ILE B CA 1
ATOM 8395 C C . ILE B 1 486 ? 133.736 156.083 148.109 1.00 45.50 485 ILE B C 1
ATOM 8396 O O . ILE B 1 486 ? 133.915 156.443 149.279 1.00 47.56 485 ILE B O 1
ATOM 8401 N N . LEU B 1 487 ? 133.195 154.901 147.815 1.00 46.35 486 LEU B N 1
ATOM 8402 C CA . LEU B 1 487 ? 132.633 154.048 148.859 1.00 42.72 486 LEU B CA 1
ATOM 8403 C C . LEU B 1 487 ? 133.693 153.171 149.523 1.00 50.00 486 LEU B C 1
ATOM 8404 O O . LEU B 1 487 ? 133.917 153.269 150.734 1.00 56.36 486 LEU B O 1
ATOM 8409 N N . LEU B 1 488 ? 134.350 152.314 148.746 1.00 46.23 487 LEU B N 1
ATOM 8410 C CA . LEU B 1 488 ? 135.329 151.369 149.266 1.00 46.10 487 LEU B CA 1
ATOM 8411 C C . LEU B 1 488 ? 136.730 151.960 149.369 1.00 50.86 487 LEU B C 1
ATOM 8412 O O . LEU B 1 488 ? 137.705 151.201 149.375 1.00 54.10 487 LEU B O 1
ATOM 8417 N N . ASN B 1 489 ? 136.849 153.289 149.425 1.00 49.44 488 ASN B N 1
ATOM 8418 C CA . ASN B 1 489 ? 138.126 153.985 149.557 1.00 46.60 488 ASN B CA 1
ATOM 8419 C C . ASN B 1 489 ? 139.015 153.782 148.336 1.00 54.58 488 ASN B C 1
ATOM 8420 O O . ASN B 1 489 ? 138.658 153.051 147.407 1.00 58.43 488 ASN B O 1
ATOM 8425 N N . LEU B 1 490 ? 140.178 154.438 148.330 1.00 51.86 489 LEU B N 1
ATOM 8426 C CA . LEU B 1 490 ? 141.023 154.441 147.141 1.00 51.75 489 LEU B CA 1
ATOM 8427 C C . LEU B 1 490 ? 141.731 153.104 146.946 1.00 56.48 489 LEU B C 1
ATOM 8428 O O . LEU B 1 490 ? 141.820 152.605 145.817 1.00 58.12 489 LEU B O 1
ATOM 8433 N N . ASP B 1 491 ? 142.236 152.509 148.029 1.00 58.08 490 ASP B N 1
ATOM 8434 C CA . ASP B 1 491 ? 143.060 151.308 147.904 1.00 57.00 490 ASP B CA 1
ATOM 8435 C C . ASP B 1 491 ? 142.272 150.151 147.300 1.00 57.76 490 ASP B C 1
ATOM 8436 O O . ASP B 1 491 ? 142.712 149.526 146.328 1.00 60.98 490 ASP B O 1
ATOM 8441 N N . LEU B 1 492 ? 141.096 149.867 147.860 1.00 48.37 491 LEU B N 1
ATOM 8442 C CA . LEU B 1 492 ? 140.243 148.792 147.293 1.00 51.10 491 LEU B CA 1
ATOM 8443 C C . LEU B 1 492 ? 139.615 149.305 145.997 1.00 51.49 491 LEU B C 1
ATOM 8444 O O . LEU B 1 492 ? 139.481 148.508 145.049 1.00 53.97 491 LEU B O 1
ATOM 8449 N N . GLY B 1 493 ? 139.281 150.596 145.947 1.00 44.37 492 GLY B N 1
ATOM 8450 C CA . GLY B 1 493 ? 138.596 151.127 144.782 1.00 46.09 492 GLY B CA 1
ATOM 8451 C C . GLY B 1 493 ? 139.383 150.936 143.501 1.00 50.59 492 GLY B C 1
ATOM 8452 O O . GLY B 1 493 ? 138.817 150.593 142.462 1.00 55.52 492 GLY B O 1
ATOM 8453 N N . LEU B 1 494 ? 140.699 151.153 143.556 1.00 49.25 493 LEU B N 1
ATOM 8454 C CA . LEU B 1 494 ? 141.523 150.949 142.369 1.00 50.93 493 LEU B CA 1
ATOM 8455 C C . LEU B 1 494 ? 141.529 149.486 141.943 1.00 51.50 493 LEU B C 1
ATOM 8456 O O . LEU B 1 494 ? 141.464 149.183 140.747 1.00 56.55 493 LEU B O 1
ATOM 8461 N N . VAL B 1 495 ? 141.614 148.566 142.907 1.00 45.26 494 VAL B N 1
ATOM 8462 C CA . VAL B 1 495 ? 141.604 147.142 142.580 1.00 44.17 494 VAL B CA 1
ATOM 8463 C C . VAL B 1 495 ? 140.279 146.758 141.934 1.00 46.48 494 VAL B C 1
ATOM 8464 O O . VAL B 1 495 ? 140.241 146.039 140.926 1.00 50.75 494 VAL B O 1
ATOM 8468 N N . VAL B 1 496 ? 139.171 147.240 142.504 1.00 46.32 495 VAL B N 1
ATOM 8469 C CA . VAL B 1 496 ? 137.857 146.948 141.938 1.00 48.85 495 VAL B CA 1
ATOM 8470 C C . VAL B 1 496 ? 137.743 147.526 140.534 1.00 49.44 495 VAL B C 1
ATOM 8471 O O . VAL B 1 496 ? 137.211 146.880 139.623 1.00 47.67 495 VAL B O 1
ATOM 8475 N N . ALA B 1 497 ? 138.244 148.747 140.334 1.00 49.50 496 ALA B N 1
ATOM 8476 C CA . ALA B 1 497 ? 138.179 149.374 139.018 1.00 46.41 496 ALA B CA 1
ATOM 8477 C C . ALA B 1 497 ? 138.988 148.596 137.988 1.00 46.14 496 ALA B C 1
ATOM 8478 O O . ALA B 1 497 ? 138.534 148.399 136.857 1.00 50.14 496 ALA B O 1
ATOM 8480 N N . VAL B 1 498 ? 140.190 148.148 138.358 1.00 41.96 497 VAL B N 1
ATOM 8481 C CA . VAL B 1 498 ? 141.017 147.388 137.423 1.00 41.32 497 VAL B CA 1
ATOM 8482 C C . VAL B 1 498 ? 140.360 146.055 137.083 1.00 49.33 497 VAL B C 1
ATOM 8483 O O . VAL B 1 498 ? 140.330 145.640 135.915 1.00 53.29 497 VAL B O 1
ATOM 8487 N N . ILE B 1 499 ? 139.826 145.362 138.093 1.00 46.86 498 ILE B N 1
ATOM 8488 C CA . ILE B 1 499 ? 139.168 144.082 137.842 1.00 44.64 498 ILE B CA 1
ATOM 8489 C C . ILE B 1 499 ? 137.954 144.276 136.943 1.00 47.06 498 ILE B C 1
ATOM 8490 O O . ILE B 1 499 ? 137.723 143.496 136.010 1.00 46.29 498 ILE B O 1
ATOM 8495 N N . PHE B 1 500 ? 137.164 145.322 137.200 1.00 45.52 499 PHE B N 1
ATOM 8496 C CA . PHE B 1 500 ? 135.999 145.592 136.365 1.00 44.53 499 PHE B CA 1
ATOM 8497 C C . PHE B 1 500 ? 136.405 145.962 134.945 1.00 49.70 499 PHE B C 1
ATOM 8498 O O . PHE B 1 500 ? 135.725 145.587 133.986 1.00 58.44 499 PHE B O 1
ATOM 8506 N N . SER B 1 501 ? 137.501 146.708 134.789 1.00 43.65 500 SER B N 1
ATOM 8507 C CA . SER B 1 501 ? 137.973 147.054 133.452 1.00 38.24 500 SER B CA 1
ATOM 8508 C C . SER B 1 501 ? 138.384 145.810 132.676 1.00 40.56 500 SER B C 1
ATOM 8509 O O . SER B 1 501 ? 138.029 145.657 131.502 1.00 49.00 500 SER B O 1
ATOM 8512 N N . LEU B 1 502 ? 139.124 144.904 133.319 1.00 40.43 501 LEU B N 1
ATOM 8513 C CA . LEU B 1 502 ? 139.502 143.662 132.649 1.00 43.79 501 LEU B CA 1
ATOM 8514 C C . LEU B 1 502 ? 138.274 142.821 132.315 1.00 46.68 501 LEU B C 1
ATOM 8515 O O . LEU B 1 502 ? 138.184 142.235 131.225 1.00 49.49 501 LEU B O 1
ATOM 8520 N N . LEU B 1 503 ? 137.313 142.755 133.239 1.00 38.73 502 LEU B N 1
ATOM 8521 C CA . LEU B 1 503 ? 136.095 141.993 132.992 1.00 35.94 502 LEU B CA 1
ATOM 8522 C C . LEU B 1 503 ? 135.308 142.576 131.827 1.00 38.10 502 LEU B C 1
ATOM 8523 O O . LEU B 1 503 ? 134.759 141.834 131.007 1.00 46.92 502 LEU B O 1
ATOM 8528 N N . LEU B 1 504 ? 135.243 143.906 131.732 1.00 34.06 503 LEU B N 1
ATOM 8529 C CA . LEU B 1 504 ? 134.532 144.535 130.626 1.00 33.40 503 LEU B CA 1
ATOM 8530 C C . LEU B 1 504 ? 135.278 144.360 129.310 1.00 40.88 503 LEU B C 1
ATOM 8531 O O . LEU B 1 504 ? 134.648 144.277 128.251 1.00 49.70 503 LEU B O 1
ATOM 8536 N N . VAL B 1 505 ? 136.611 144.304 129.353 1.00 34.71 504 VAL B N 1
ATOM 8537 C CA . VAL B 1 505 ? 137.374 143.975 128.151 1.00 26.32 504 VAL B CA 1
ATOM 8538 C C . VAL B 1 505 ? 137.026 142.572 127.675 1.00 33.65 504 VAL B C 1
ATOM 8539 O O . VAL B 1 505 ? 136.827 142.336 126.477 1.00 35.91 504 VAL B O 1
ATOM 8543 N N . VAL B 1 506 ? 136.944 141.620 128.607 1.00 36.50 505 VAL B N 1
ATOM 8544 C CA . VAL B 1 506 ? 136.571 140.254 128.240 1.00 26.42 505 VAL B CA 1
ATOM 8545 C C . VAL B 1 506 ? 135.144 140.212 127.701 1.00 30.18 505 VAL B C 1
ATOM 8546 O O . VAL B 1 506 ? 134.855 139.517 126.719 1.00 43.47 505 VAL B O 1
ATOM 8550 N N . VAL B 1 507 ? 134.233 140.953 128.334 1.00 24.10 506 VAL B N 1
ATOM 8551 C CA . VAL B 1 507 ? 132.834 140.959 127.913 1.00 24.32 506 VAL B CA 1
ATOM 8552 C C . VAL B 1 507 ? 132.689 141.568 126.524 1.00 35.05 506 VAL B C 1
ATOM 8553 O O . VAL B 1 507 ? 131.873 141.112 125.713 1.00 42.75 506 VAL B O 1
ATOM 8557 N N . ARG B 1 508 ? 133.481 142.601 126.222 1.00 33.15 507 ARG B N 1
ATOM 8558 C CA . ARG B 1 508 ? 133.384 143.261 124.925 1.00 29.14 507 ARG B CA 1
ATOM 8559 C C . ARG B 1 508 ? 133.667 142.296 123.783 1.00 32.52 507 ARG B C 1
ATOM 8560 O O . ARG B 1 508 ? 133.105 142.444 122.692 1.00 43.91 507 ARG B O 1
ATOM 8568 N N . THR B 1 509 ? 134.527 141.304 124.010 1.00 26.92 508 THR B N 1
ATOM 8569 C CA . THR B 1 509 ? 134.766 140.265 123.019 1.00 28.21 508 THR B CA 1
ATOM 8570 C C . THR B 1 509 ? 133.668 139.211 122.998 1.00 35.07 508 THR B C 1
ATOM 8571 O O . THR B 1 509 ? 133.602 138.429 122.043 1.00 48.04 508 THR B O 1
ATOM 8575 N N . GLN B 1 510 ? 132.813 139.170 124.017 1.00 25.05 509 GLN B N 1
ATOM 8576 C CA . GLN B 1 510 ? 131.680 138.257 124.048 1.00 21.89 509 GLN B CA 1
ATOM 8577 C C . GLN B 1 510 ? 130.432 138.845 123.408 1.00 30.76 509 GLN B C 1
ATOM 8578 O O . GLN B 1 510 ? 129.402 138.165 123.351 1.00 44.37 509 GLN B O 1
ATOM 8584 N N . MET B 1 511 ? 130.496 140.084 122.926 1.00 29.82 510 MET B N 1
ATOM 8585 C CA . MET B 1 511 ? 129.376 140.729 122.239 1.00 27.38 510 MET B CA 1
ATOM 8586 C C . MET B 1 511 ? 129.849 141.297 120.906 1.00 31.31 510 MET B C 1
ATOM 8587 O O . MET B 1 511 ? 129.899 142.516 120.716 1.00 42.20 510 MET B O 1
ATOM 8592 N N . PRO B 1 512 ? 130.207 140.439 119.956 1.00 18.80 511 PRO B N 1
ATOM 8593 C CA . PRO B 1 512 ? 130.664 140.919 118.653 1.00 23.21 511 PRO B CA 1
ATOM 8594 C C . PRO B 1 512 ? 129.516 141.055 117.663 1.00 27.14 511 PRO B C 1
ATOM 8595 O O . PRO B 1 512 ? 128.424 140.513 117.846 1.00 37.63 511 PRO B O 1
ATOM 8599 N N . HIS B 1 513 ? 129.789 141.802 116.596 1.00 31.30 512 HIS B N 1
ATOM 8600 C CA . HIS B 1 513 ? 128.798 142.049 115.551 1.00 32.69 512 HIS B CA 1
ATOM 8601 C C . HIS B 1 513 ? 128.874 140.908 114.547 1.00 34.54 512 HIS B C 1
ATOM 8602 O O . HIS B 1 513 ? 129.553 140.997 113.523 1.00 41.74 512 HIS B O 1
ATOM 8609 N N . TYR B 1 514 ? 128.176 139.816 114.850 1.00 29.33 513 TYR B N 1
ATOM 8610 C CA . TYR B 1 514 ? 128.089 138.704 113.915 1.00 32.33 513 TYR B CA 1
ATOM 8611 C C . TYR B 1 514 ? 127.394 139.165 112.642 1.00 33.11 513 TYR B C 1
ATOM 8612 O O . TYR B 1 514 ? 126.343 139.811 112.698 1.00 41.77 513 TYR B O 1
ATOM 8621 N N . SER B 1 515 ? 127.976 138.836 111.492 1.00 26.64 514 SER B N 1
ATOM 8622 C CA . SER B 1 515 ? 127.476 139.322 110.216 1.00 29.27 514 SER B CA 1
ATOM 8623 C C . SER B 1 515 ? 127.352 138.172 109.232 1.00 30.46 514 SER B C 1
ATOM 8624 O O . SER B 1 515 ? 128.301 137.401 109.045 1.00 46.70 514 SER B O 1
ATOM 8627 N N . VAL B 1 516 ? 126.181 138.061 108.610 1.00 18.44 515 VAL B N 1
ATOM 8628 C CA . VAL B 1 516 ? 125.976 137.177 107.469 1.00 22.89 515 VAL B CA 1
ATOM 8629 C C . VAL B 1 516 ? 126.296 138.004 106.228 1.00 40.21 515 VAL B C 1
ATOM 8630 O O . VAL B 1 516 ? 125.465 138.774 105.745 1.00 49.59 515 VAL B O 1
ATOM 8634 N N . LEU B 1 517 ? 127.511 137.845 105.717 1.00 39.56 516 LEU B N 1
ATOM 8635 C CA . LEU B 1 517 ? 128.013 138.705 104.660 1.00 31.94 516 LEU B CA 1
ATOM 8636 C C . LEU B 1 517 ? 127.372 138.370 103.317 1.00 32.34 516 LEU B C 1
ATOM 8637 O O . LEU B 1 517 ? 126.884 137.263 103.078 1.00 43.07 516 LEU B O 1
ATOM 8642 N N . GLY B 1 518 ? 127.383 139.364 102.434 1.00 33.62 517 GLY B N 1
ATOM 8643 C CA . GLY B 1 518 ? 126.953 139.181 101.068 1.00 41.84 517 GLY B CA 1
ATOM 8644 C C . GLY B 1 518 ? 127.842 139.991 100.146 1.00 49.72 517 GLY B C 1
ATOM 8645 O O . GLY B 1 518 ? 128.559 140.902 100.575 1.00 57.20 517 GLY B O 1
ATOM 8646 N N . GLN B 1 519 ? 127.779 139.645 98.865 1.00 52.33 518 GLN B N 1
ATOM 8647 C CA . GLN B 1 519 ? 128.665 140.215 97.861 1.00 47.43 518 GLN B CA 1
ATOM 8648 C C . GLN B 1 519 ? 128.112 141.536 97.344 1.00 52.25 518 GLN B C 1
ATOM 8649 O O . GLN B 1 519 ? 126.973 141.598 96.869 1.00 58.90 518 GLN B O 1
ATOM 8655 N N . VAL B 1 520 ? 128.919 142.589 97.446 1.00 45.77 519 VAL B N 1
ATOM 8656 C CA . VAL B 1 520 ? 128.577 143.848 96.778 1.00 45.28 519 VAL B CA 1
ATOM 8657 C C . VAL B 1 520 ? 128.559 143.608 95.275 1.00 54.16 519 VAL B C 1
ATOM 8658 O O . VAL B 1 520 ? 129.473 142.940 94.748 1.00 60.59 519 VAL B O 1
ATOM 8662 N N . PRO B 1 521 ? 127.550 144.101 94.533 1.00 56.49 520 PRO B N 1
ATOM 8663 C CA . PRO B 1 521 ? 127.389 143.698 93.126 1.00 56.09 520 PRO B CA 1
ATOM 8664 C C . PRO B 1 521 ? 128.623 143.876 92.254 1.00 59.35 520 PRO B C 1
ATOM 8665 O O . PRO B 1 521 ? 129.235 144.949 92.226 1.00 62.10 520 PRO B O 1
ATOM 8669 N N . ASP B 1 522 ? 128.980 142.809 91.534 1.00 60.27 521 ASP B N 1
ATOM 8670 C CA . ASP B 1 522 ? 130.089 142.807 90.576 1.00 55.33 521 ASP B CA 1
ATOM 8671 C C . ASP B 1 522 ? 131.407 143.215 91.233 1.00 55.99 521 ASP B C 1
ATOM 8672 O O . ASP B 1 522 ? 132.223 143.926 90.643 1.00 59.45 521 ASP B O 1
ATOM 8677 N N . THR B 1 523 ? 131.619 142.765 92.468 1.00 52.72 522 THR B N 1
ATOM 8678 C CA . THR B 1 523 ? 132.847 143.028 93.205 1.00 51.92 522 THR B CA 1
ATOM 8679 C C . THR B 1 523 ? 133.301 141.750 93.898 1.00 53.73 522 THR B C 1
ATOM 8680 O O . THR B 1 523 ? 132.663 140.698 93.798 1.00 58.65 522 THR B O 1
ATOM 8684 N N . ASP B 1 524 ? 134.422 141.849 94.610 1.00 57.21 523 ASP B N 1
ATOM 8685 C CA . ASP B 1 524 ? 134.897 140.783 95.479 1.00 57.98 523 ASP B CA 1
ATOM 8686 C C . ASP B 1 524 ? 134.756 141.131 96.953 1.00 55.92 523 ASP B C 1
ATOM 8687 O O . ASP B 1 524 ? 135.177 140.344 97.807 1.00 57.23 523 ASP B O 1
ATOM 8692 N N . ILE B 1 525 ? 134.183 142.287 97.270 1.00 44.89 524 ILE B N 1
ATOM 8693 C CA . ILE B 1 525 ? 134.054 142.731 98.652 1.00 47.02 524 ILE B CA 1
ATOM 8694 C C . ILE B 1 525 ? 132.772 142.161 99.241 1.00 55.07 524 ILE B C 1
ATOM 8695 O O . ILE B 1 525 ? 131.690 142.302 98.659 1.00 62.20 524 ILE B O 1
ATOM 8700 N N . TYR B 1 526 ? 132.890 141.515 100.397 1.00 45.27 525 TYR B N 1
ATOM 8701 C CA . TYR B 1 526 ? 131.752 140.937 101.100 1.00 44.68 525 TYR B CA 1
ATOM 8702 C C . TYR B 1 526 ? 131.513 141.730 102.376 1.00 46.50 525 TYR B C 1
ATOM 8703 O O . TYR B 1 526 ? 132.421 141.872 103.202 1.00 56.04 525 TYR B O 1
ATOM 8712 N N . ARG B 1 527 ? 130.294 142.240 102.536 1.00 43.21 526 ARG B N 1
ATOM 8713 C CA . ARG B 1 527 ? 129.952 143.075 103.680 1.00 44.80 526 ARG B CA 1
ATOM 8714 C C . ARG B 1 527 ? 128.579 142.679 104.204 1.00 53.53 526 ARG B C 1
ATOM 8715 O O . ARG B 1 527 ? 127.833 141.947 103.555 1.00 59.31 526 ARG B O 1
ATOM 8723 N N . ASP B 1 528 ? 128.257 143.168 105.401 1.00 50.17 527 ASP B N 1
ATOM 8724 C CA . ASP B 1 528 ? 127.046 142.741 106.092 1.00 46.48 527 ASP B CA 1
ATOM 8725 C C . ASP B 1 528 ? 125.802 143.051 105.266 1.00 54.82 527 ASP B C 1
ATOM 8726 O O . ASP B 1 528 ? 125.643 144.153 104.735 1.00 61.34 527 ASP B O 1
ATOM 8731 N N . VAL B 1 529 ? 124.915 142.060 105.161 1.00 44.86 528 VAL B N 1
ATOM 8732 C CA . VAL B 1 529 ? 123.677 142.236 104.409 1.00 40.21 528 VAL B CA 1
ATOM 8733 C C . VAL B 1 529 ? 122.666 143.043 105.212 1.00 44.82 528 VAL B C 1
ATOM 8734 O O . VAL B 1 529 ? 121.967 143.903 104.665 1.00 51.20 528 VAL B O 1
ATOM 8738 N N . ALA B 1 530 ? 122.572 142.783 106.517 1.00 51.07 529 ALA B N 1
ATOM 8739 C CA . ALA B 1 530 ? 121.618 143.498 107.355 1.00 54.48 529 ALA B CA 1
ATOM 8740 C C . ALA B 1 530 ? 121.930 144.984 107.453 1.00 55.86 529 ALA B C 1
ATOM 8741 O O . ALA B 1 530 ? 121.036 145.771 107.781 1.00 59.64 529 ALA B O 1
ATOM 8743 N N . GLU B 1 531 ? 123.169 145.385 107.177 1.00 56.86 530 GLU B N 1
ATOM 8744 C CA . GLU B 1 531 ? 123.563 146.787 107.209 1.00 56.96 530 GLU B CA 1
ATOM 8745 C C . GLU B 1 531 ? 123.558 147.432 105.831 1.00 55.91 530 GLU B C 1
ATOM 8746 O O . GLU B 1 531 ? 123.147 148.588 105.695 1.00 60.37 530 GLU B O 1
ATOM 8752 N N . TYR B 1 532 ? 124.003 146.713 104.803 1.00 51.28 531 TYR B N 1
ATOM 8753 C CA . TYR B 1 532 ? 124.017 147.209 103.431 1.00 56.00 531 TYR B CA 1
ATOM 8754 C C . TYR B 1 532 ? 122.899 146.508 102.669 1.00 61.85 531 TYR B C 1
ATOM 8755 O O . TYR B 1 532 ? 122.993 145.309 102.382 1.00 66.08 531 TYR B O 1
ATOM 8764 N N . SER B 1 533 ? 121.842 147.256 102.346 1.00 68.90 532 SER B N 1
ATOM 8765 C CA . SER B 1 533 ? 120.682 146.661 101.690 1.00 65.70 532 SER B CA 1
ATOM 8766 C C . SER B 1 533 ? 121.022 146.158 100.292 1.00 65.89 532 SER B C 1
ATOM 8767 O O . SER B 1 533 ? 120.546 145.095 99.877 1.00 69.11 532 SER B O 1
ATOM 8770 N N . GLU B 1 534 ? 121.839 146.909 99.549 1.00 60.77 533 GLU B N 1
ATOM 8771 C CA . GLU B 1 534 ? 122.129 146.540 98.167 1.00 64.23 533 GLU B CA 1
ATOM 8772 C C . GLU B 1 534 ? 122.945 145.256 98.078 1.00 67.34 533 GLU B C 1
ATOM 8773 O O . GLU B 1 534 ? 122.896 144.564 97.054 1.00 69.12 533 GLU B O 1
ATOM 8779 N N . ALA B 1 535 ? 123.697 144.922 99.126 1.00 58.13 534 ALA B N 1
ATOM 8780 C CA . ALA B 1 535 ? 124.489 143.700 99.116 1.00 56.57 534 ALA B CA 1
ATOM 8781 C C . ALA B 1 535 ? 123.587 142.480 98.985 1.00 57.19 534 ALA B C 1
ATOM 8782 O O . ALA B 1 535 ? 122.590 142.349 99.701 1.00 64.85 534 ALA B O 1
ATOM 8784 N N . LYS B 1 536 ? 123.940 141.586 98.066 1.00 53.50 535 LYS B N 1
ATOM 8785 C CA . LYS B 1 536 ? 123.164 140.385 97.795 1.00 57.40 535 LYS B CA 1
ATOM 8786 C C . LYS B 1 536 ? 123.979 139.147 98.143 1.00 56.31 535 LYS B C 1
ATOM 8787 O O . LYS B 1 536 ? 125.154 139.042 97.778 1.00 60.76 535 LYS B O 1
ATOM 8793 N N . GLU B 1 537 ? 123.347 138.214 98.847 1.00 45.38 536 GLU B N 1
ATOM 8794 C CA . GLU B 1 537 ? 124.012 136.988 99.256 1.00 49.29 536 GLU B CA 1
ATOM 8795 C C . GLU B 1 537 ? 124.178 136.044 98.069 1.00 49.30 536 GLU B C 1
ATOM 8796 O O . GLU B 1 537 ? 123.321 135.966 97.184 1.00 54.20 536 GLU B O 1
ATOM 8802 N N . VAL B 1 538 ? 125.295 135.331 98.057 1.00 42.08 537 VAL B N 1
ATOM 8803 C CA . VAL B 1 538 ? 125.587 134.387 96.976 1.00 40.96 537 VAL B CA 1
ATOM 8804 C C . VAL B 1 538 ? 124.644 133.193 97.096 1.00 52.73 537 VAL B C 1
ATOM 8805 O O . VAL B 1 538 ? 124.513 132.626 98.193 1.00 56.41 537 VAL B O 1
ATOM 8809 N N . ARG B 1 539 ? 124.124 132.699 95.965 1.00 57.86 538 ARG B N 1
ATOM 8810 C CA . ARG B 1 539 ? 123.122 131.596 95.969 1.00 50.55 538 ARG B CA 1
ATOM 8811 C C . ARG B 1 539 ? 123.764 130.258 96.334 1.00 49.24 538 ARG B C 1
ATOM 8812 O O . ARG B 1 539 ? 124.525 129.740 95.521 1.00 50.47 538 ARG B O 1
ATOM 8820 N N . GLY B 1 540 ? 123.437 129.706 97.501 1.00 53.08 539 GLY B N 1
ATOM 8821 C CA . GLY B 1 540 ? 124.028 128.449 97.903 1.00 53.47 539 GLY B CA 1
ATOM 8822 C C . GLY B 1 540 ? 125.286 128.557 98.735 1.00 55.15 539 GLY B C 1
ATOM 8823 O O . GLY B 1 540 ? 125.810 127.524 99.169 1.00 61.02 539 GLY B O 1
ATOM 8824 N N . VAL B 1 541 ? 125.787 129.766 98.975 1.00 41.87 540 VAL B N 1
ATOM 8825 C CA . VAL B 1 541 ? 127.003 129.980 99.749 1.00 38.14 540 VAL B CA 1
ATOM 8826 C C . VAL B 1 541 ? 126.709 131.006 100.833 1.00 41.97 540 VAL B C 1
ATOM 8827 O O . VAL B 1 541 ? 126.151 132.071 100.548 1.00 48.67 540 VAL B O 1
ATOM 8831 N N . LYS B 1 542 ? 127.081 130.687 102.070 1.00 41.69 541 LYS B N 1
ATOM 8832 C CA . LYS B 1 542 ? 126.923 131.592 103.199 1.00 42.49 541 LYS B CA 1
ATOM 8833 C C . LYS B 1 542 ? 128.292 131.963 103.746 1.00 46.36 541 LYS B C 1
ATOM 8834 O O . LYS B 1 542 ? 129.163 131.099 103.889 1.00 56.13 541 LYS B O 1
ATOM 8840 N N . VAL B 1 543 ? 128.475 133.244 104.051 1.00 26.78 542 VAL B N 1
ATOM 8841 C CA . VAL B 1 543 ? 129.695 133.751 104.664 1.00 24.28 542 VAL B CA 1
ATOM 8842 C C . VAL B 1 543 ? 129.329 134.329 106.022 1.00 28.38 542 VAL B C 1
ATOM 8843 O O . VAL B 1 543 ? 128.416 135.155 106.121 1.00 42.50 542 VAL B O 1
ATOM 8847 N N . PHE B 1 544 ? 130.032 133.895 107.064 1.00 23.27 543 PHE B N 1
ATOM 8848 C CA . PHE B 1 544 ? 129.771 134.338 108.428 1.00 24.77 543 PHE B CA 1
ATOM 8849 C C . PHE B 1 544 ? 131.040 134.957 108.992 1.00 32.07 543 PHE B C 1
ATOM 8850 O O . PHE B 1 544 ? 132.098 134.319 108.987 1.00 45.80 543 PHE B O 1
ATOM 8858 N N . ARG B 1 545 ? 130.937 136.194 109.475 1.00 30.68 544 ARG B N 1
ATOM 8859 C CA . ARG B 1 545 ? 132.090 136.911 110.005 1.00 27.20 544 ARG B CA 1
ATOM 8860 C C . ARG B 1 545 ? 131.798 137.401 111.414 1.00 32.46 544 ARG B C 1
ATOM 8861 O O . ARG B 1 545 ? 130.751 138.006 111.663 1.00 42.29 544 ARG B O 1
ATOM 8869 N N . SER B 1 546 ? 132.727 137.141 112.327 1.00 30.44 545 SER B N 1
ATOM 8870 C CA . SER B 1 546 ? 132.666 137.651 113.689 1.00 31.54 545 SER B CA 1
ATOM 8871 C C . SER B 1 546 ? 133.683 138.772 113.838 1.00 40.12 545 SER B C 1
ATOM 8872 O O . SER B 1 546 ? 134.861 138.592 113.514 1.00 43.82 545 SER B O 1
ATOM 8875 N N . SER B 1 547 ? 133.225 139.926 114.326 1.00 31.00 546 SER B N 1
ATOM 8876 C CA . SER B 1 547 ? 134.111 141.074 114.466 1.00 26.46 546 SER B CA 1
ATOM 8877 C C . SER B 1 547 ? 135.197 140.849 115.509 1.00 30.16 546 SER B C 1
ATOM 8878 O O . SER B 1 547 ? 136.243 141.502 115.444 1.00 39.56 546 SER B O 1
ATOM 8881 N N . ALA B 1 548 ? 134.981 139.943 116.456 1.00 28.36 547 ALA B N 1
ATOM 8882 C CA . ALA B 1 548 ? 135.930 139.678 117.524 1.00 32.97 547 ALA B CA 1
ATOM 8883 C C . ALA B 1 548 ? 136.534 138.289 117.369 1.00 29.59 547 ALA B C 1
ATOM 8884 O O . ALA B 1 548 ? 136.002 137.428 116.664 1.00 33.10 547 ALA B O 1
ATOM 8886 N N . THR B 1 549 ? 137.664 138.085 118.041 1.00 26.45 548 THR B N 1
ATOM 8887 C CA . THR B 1 549 ? 138.358 136.808 117.979 1.00 22.58 548 THR B CA 1
ATOM 8888 C C . THR B 1 549 ? 137.548 135.719 118.672 1.00 29.36 548 THR B C 1
ATOM 8889 O O . THR B 1 549 ? 136.751 135.982 119.576 1.00 36.70 548 THR B O 1
ATOM 8893 N N . VAL B 1 550 ? 137.758 134.483 118.233 1.00 30.52 549 VAL B N 1
ATOM 8894 C CA . VAL B 1 550 ? 137.052 133.324 118.766 1.00 23.41 549 VAL B CA 1
ATOM 8895 C C . VAL B 1 550 ? 137.999 132.624 119.734 1.00 26.77 549 VAL B C 1
ATOM 8896 O O . VAL B 1 550 ? 138.893 131.881 119.322 1.00 34.39 549 VAL B O 1
ATOM 8900 N N . TYR B 1 551 ? 137.804 132.862 121.030 1.00 28.66 550 TYR B N 1
ATOM 8901 C CA . TYR B 1 551 ? 138.564 132.160 122.057 1.00 31.68 550 TYR B CA 1
ATOM 8902 C C . TYR B 1 551 ? 137.607 131.567 123.083 1.00 36.52 550 TYR B C 1
ATOM 8903 O O . TYR B 1 551 ? 136.395 131.532 122.849 1.00 44.62 550 TYR B O 1
ATOM 8912 N N . PHE B 1 552 ? 138.136 131.091 124.214 1.00 32.36 551 PHE B N 1
ATOM 8913 C CA . PHE B 1 552 ? 137.332 130.277 125.124 1.00 33.67 551 PHE B CA 1
ATOM 8914 C C . PHE B 1 552 ? 136.125 131.032 125.669 1.00 31.86 551 PHE B C 1
ATOM 8915 O O . PHE B 1 552 ? 135.112 130.411 126.011 1.00 41.14 551 PHE B O 1
ATOM 8923 N N . ALA B 1 553 ? 136.209 132.360 125.766 1.00 27.54 552 ALA B N 1
ATOM 8924 C CA . ALA B 1 553 ? 135.094 133.122 126.318 1.00 31.94 552 ALA B CA 1
ATOM 8925 C C . ALA B 1 553 ? 133.888 133.114 125.386 1.00 36.25 552 ALA B C 1
ATOM 8926 O O . ALA B 1 553 ? 132.746 132.994 125.845 1.00 42.12 552 ALA B O 1
ATOM 8928 N N . ASN B 1 554 ? 134.113 133.240 124.076 1.00 26.96 553 ASN B N 1
ATOM 8929 C CA . ASN B 1 554 ? 133.021 133.400 123.122 1.00 27.26 553 ASN B CA 1
ATOM 8930 C C . ASN B 1 554 ? 133.001 132.313 122.052 1.00 33.00 553 ASN B C 1
ATOM 8931 O O . ASN B 1 554 ? 132.381 132.502 121.001 1.00 43.59 553 ASN B O 1
ATOM 8936 N N . ALA B 1 555 ? 133.663 131.180 122.289 1.00 31.69 554 ALA B N 1
ATOM 8937 C CA . ALA B 1 555 ? 133.630 130.096 121.311 1.00 30.55 554 ALA B CA 1
ATOM 8938 C C . ALA B 1 555 ? 132.228 129.511 121.190 1.00 28.68 554 ALA B C 1
ATOM 8939 O O . ALA B 1 555 ? 131.700 129.353 120.081 1.00 32.04 554 ALA B O 1
ATOM 8941 N N . GLU B 1 556 ? 131.606 129.190 122.327 1.00 39.26 555 GLU B N 1
ATOM 8942 C CA . GLU B 1 556 ? 130.238 128.685 122.302 1.00 40.96 555 GLU B CA 1
ATOM 8943 C C . GLU B 1 556 ? 129.279 129.741 121.771 1.00 44.59 555 GLU B C 1
ATOM 8944 O O . GLU B 1 556 ? 128.348 129.423 121.022 1.00 50.11 555 GLU B O 1
ATOM 8950 N N . PHE B 1 557 ? 129.491 131.003 122.148 1.00 39.41 556 PHE B N 1
ATOM 8951 C CA . PHE B 1 557 ? 128.674 132.084 121.607 1.00 33.27 556 PHE B CA 1
ATOM 8952 C C . PHE B 1 557 ? 128.821 132.176 120.096 1.00 34.84 556 PHE B C 1
ATOM 8953 O O . PHE B 1 557 ? 127.832 132.360 119.380 1.00 41.94 556 PHE B O 1
ATOM 8961 N N . TYR B 1 558 ? 130.051 132.049 119.593 1.00 28.55 557 TYR B N 1
ATOM 8962 C CA . TYR B 1 558 ? 130.281 132.106 118.153 1.00 25.37 557 TYR B CA 1
ATOM 8963 C C . TYR B 1 558 ? 129.572 130.963 117.438 1.00 32.96 557 TYR B C 1
ATOM 8964 O O . TYR B 1 558 ? 128.916 131.170 116.410 1.00 46.44 557 TYR B O 1
ATOM 8973 N N . SER B 1 559 ? 129.681 129.746 117.978 1.00 32.75 558 SER B N 1
ATOM 8974 C CA . SER B 1 559 ? 129.030 128.602 117.345 1.00 33.74 558 SER B CA 1
ATOM 8975 C C . SER B 1 559 ? 127.512 128.745 117.363 1.00 40.36 558 SER B C 1
ATOM 8976 O O . SER B 1 559 ? 126.841 128.471 116.359 1.00 50.83 558 SER B O 1
ATOM 8979 N N . ASP B 1 560 ? 126.951 129.176 118.496 1.00 38.62 559 ASP B N 1
ATOM 8980 C CA . ASP B 1 560 ? 125.505 129.345 118.588 1.00 37.21 559 ASP B CA 1
ATOM 8981 C C . ASP B 1 560 ? 125.015 130.445 117.656 1.00 42.60 559 ASP B C 1
ATOM 8982 O O . ASP B 1 560 ? 123.964 130.304 117.023 1.00 52.72 559 ASP B O 1
ATOM 8987 N N . ALA B 1 561 ? 125.760 131.548 117.558 1.00 31.57 560 ALA B N 1
ATOM 8988 C CA . ALA B 1 561 ? 125.378 132.615 116.640 1.00 34.70 560 ALA B CA 1
ATOM 8989 C C . ALA B 1 561 ? 125.434 132.141 115.195 1.00 37.96 560 ALA B C 1
ATOM 8990 O O . ALA B 1 561 ? 124.555 132.474 114.391 1.00 46.83 560 ALA B O 1
ATOM 8992 N N . LEU B 1 562 ? 126.462 131.364 114.847 1.00 33.03 561 LEU B N 1
ATOM 8993 C CA . LEU B 1 562 ? 126.557 130.823 113.495 1.00 27.43 561 LEU B CA 1
ATOM 8994 C C . LEU B 1 562 ? 125.371 129.921 113.184 1.00 34.95 561 LEU B C 1
ATOM 8995 O O . LEU B 1 562 ? 124.761 130.025 112.114 1.00 46.24 561 LEU B O 1
ATOM 9000 N N . LYS B 1 563 ? 125.018 129.038 114.120 1.00 41.88 562 LYS B N 1
ATOM 9001 C CA . LYS B 1 563 ? 123.901 128.130 113.880 1.00 39.12 562 LYS B CA 1
ATOM 9002 C C . LYS B 1 563 ? 122.568 128.868 113.846 1.00 39.76 562 LYS B C 1
ATOM 9003 O O . LYS B 1 563 ? 121.653 128.457 113.124 1.00 45.91 562 LYS B O 1
ATOM 9009 N N . GLN B 1 564 ? 122.436 129.951 114.616 1.00 37.73 563 GLN B N 1
ATOM 9010 C CA . GLN B 1 564 ? 121.189 130.708 114.625 1.00 33.54 563 GLN B CA 1
ATOM 9011 C C . GLN B 1 564 ? 121.015 131.519 113.348 1.00 39.14 563 GLN B C 1
ATOM 9012 O O . GLN B 1 564 ? 119.926 131.539 112.764 1.00 46.63 563 GLN B O 1
ATOM 9018 N N . ARG B 1 565 ? 122.071 132.194 112.897 1.00 44.11 564 ARG B N 1
ATOM 9019 C CA . ARG B 1 565 ? 121.983 133.071 111.737 1.00 43.19 564 ARG B CA 1
ATOM 9020 C C . ARG B 1 565 ? 122.310 132.368 110.428 1.00 41.29 564 ARG B C 1
ATOM 9021 O O . ARG B 1 565 ? 122.286 133.012 109.374 1.00 39.56 564 ARG B O 1
ATOM 9029 N N . CYS B 1 566 ? 122.561 131.055 110.486 1.00 47.27 565 CYS B N 1
ATOM 9030 C CA . CYS B 1 566 ? 122.845 130.262 109.257 1.00 46.55 565 CYS B CA 1
ATOM 9031 C C . CYS B 1 566 ? 121.548 130.001 108.482 1.00 46.45 565 CYS B C 1
ATOM 9032 O O . CYS B 1 566 ? 121.631 129.494 107.349 1.00 56.08 565 CYS B O 1
ATOM 9035 N N . GLY B 1 567 ? 120.399 130.327 109.079 1.00 43.48 566 GLY B N 1
ATOM 9036 C CA . GLY B 1 567 ? 119.119 130.117 108.442 1.00 50.48 566 GLY B CA 1
ATOM 9037 C C . GLY B 1 567 ? 118.516 128.747 108.655 1.00 55.52 566 GLY B C 1
ATOM 9038 O O . GLY B 1 567 ? 117.342 128.546 108.316 1.00 53.42 566 GLY B O 1
ATOM 9039 N N . VAL B 1 568 ? 119.275 127.800 109.200 1.00 63.21 567 VAL B N 1
ATOM 9040 C CA . VAL B 1 568 ? 118.799 126.450 109.471 1.00 59.72 567 VAL B CA 1
ATOM 9041 C C . VAL B 1 568 ? 119.151 126.103 110.909 1.00 62.70 567 VAL B C 1
ATOM 9042 O O . VAL B 1 568 ? 120.288 126.319 111.342 1.00 64.28 567 VAL B O 1
ATOM 9046 N N . ASP B 1 569 ? 118.180 125.570 111.647 1.00 69.95 568 ASP B N 1
ATOM 9047 C CA . ASP B 1 569 ? 118.423 125.114 113.013 1.00 68.51 568 ASP B CA 1
ATOM 9048 C C . ASP B 1 569 ? 119.264 123.847 112.942 1.00 69.24 568 ASP B C 1
ATOM 9049 O O . ASP B 1 569 ? 118.739 122.743 112.776 1.00 71.35 568 ASP B O 1
ATOM 9054 N N . VAL B 1 570 ? 120.583 124.009 113.058 1.00 61.61 569 VAL B N 1
ATOM 9055 C CA . VAL B 1 570 ? 121.503 122.900 112.826 1.00 59.89 569 VAL B CA 1
ATOM 9056 C C . VAL B 1 570 ? 121.308 121.803 113.866 1.00 65.19 569 VAL B C 1
ATOM 9057 O O . VAL B 1 570 ? 121.307 120.612 113.534 1.00 72.18 569 VAL B O 1
ATOM 9061 N N . ASP B 1 571 ? 121.151 122.181 115.137 1.00 72.79 570 ASP B N 1
ATOM 9062 C CA . ASP B 1 571 ? 121.030 121.181 116.194 1.00 74.78 570 ASP B CA 1
ATOM 9063 C C . ASP B 1 571 ? 119.786 120.321 116.008 1.00 76.89 570 ASP B C 1
ATOM 9064 O O . ASP B 1 571 ? 119.846 119.092 116.141 1.00 76.69 570 ASP B O 1
ATOM 9069 N N . PHE B 1 572 ? 118.649 120.949 115.696 1.00 76.82 571 PHE B N 1
ATOM 9070 C CA . PHE B 1 572 ? 117.413 120.197 115.505 1.00 74.02 571 PHE B CA 1
ATOM 9071 C C . PHE B 1 572 ? 117.524 119.243 114.322 1.00 72.62 571 PHE B C 1
ATOM 9072 O O . PHE B 1 572 ? 117.107 118.081 114.410 1.00 74.84 571 PHE B O 1
ATOM 9080 N N . LEU B 1 573 ? 118.087 119.715 113.208 1.00 62.36 572 LEU B N 1
ATOM 9081 C CA . LEU B 1 573 ? 118.218 118.865 112.030 1.00 61.41 572 LEU B CA 1
ATOM 9082 C C . LEU B 1 573 ? 119.173 117.706 112.290 1.00 58.58 572 LEU B C 1
ATOM 9083 O O . LEU B 1 573 ? 118.913 116.576 111.862 1.00 63.63 572 LEU B O 1
ATOM 9088 N N . ILE B 1 574 ? 120.278 117.963 112.992 1.00 57.53 573 ILE B N 1
ATOM 9089 C CA . ILE B 1 574 ? 121.223 116.895 113.311 1.00 61.52 573 ILE B CA 1
ATOM 9090 C C . ILE B 1 574 ? 120.576 115.865 114.227 1.00 66.44 573 ILE B C 1
ATOM 9091 O O . ILE B 1 574 ? 120.747 114.653 114.040 1.00 72.57 573 ILE B O 1
ATOM 9096 N N . SER B 1 575 ? 119.828 116.324 115.234 1.00 67.61 574 SER B N 1
ATOM 9097 C CA . SER B 1 575 ? 119.152 115.393 116.131 1.00 70.10 574 SER B CA 1
ATOM 9098 C C . SER B 1 575 ? 118.127 114.551 115.382 1.00 73.28 574 SER B C 1
ATOM 9099 O O . SER B 1 575 ? 118.026 113.338 115.603 1.00 73.07 574 SER B O 1
ATOM 9102 N N . GLN B 1 576 ? 117.359 115.201 114.504 1.00 71.51 575 GLN B N 1
ATOM 9103 C CA . GLN B 1 576 ? 116.367 114.462 113.681 1.00 67.02 575 GLN B CA 1
ATOM 9104 C C . GLN B 1 576 ? 117.104 113.401 112.863 1.00 69.38 575 GLN B C 1
ATOM 9105 O O . GLN B 1 576 ? 116.683 112.229 112.900 1.00 75.33 575 GLN B O 1
ATOM 9111 N N . LYS B 1 577 ? 118.170 113.801 112.165 1.00 66.10 576 LYS B N 1
ATOM 9112 C CA . LYS B 1 577 ? 118.903 112.868 111.318 1.00 66.76 576 LYS B CA 1
ATOM 9113 C C . LYS B 1 577 ? 119.422 111.688 112.125 1.00 65.61 576 LYS B C 1
ATOM 9114 O O . LYS B 1 577 ? 119.330 110.536 111.684 1.00 72.53 576 LYS B O 1
ATOM 9120 N N . LYS B 1 578 ? 119.968 111.956 113.312 1.00 59.34 577 LYS B N 1
ATOM 9121 C CA . LYS B 1 578 ? 120.480 110.880 114.151 1.00 61.79 577 LYS B CA 1
ATOM 9122 C C . LYS B 1 578 ? 119.362 109.939 114.580 1.00 64.82 577 LYS B C 1
ATOM 9123 O O . LYS B 1 578 ? 119.528 108.714 114.555 1.00 68.03 577 LYS B O 1
ATOM 9129 N N . LYS B 1 579 ? 118.209 110.493 114.968 1.00 72.73 578 LYS B N 1
ATOM 9130 C CA . LYS B 1 579 ? 117.091 109.650 115.382 1.00 74.61 578 LYS B CA 1
ATOM 9131 C C . LYS B 1 579 ? 116.576 108.800 114.227 1.00 72.92 578 LYS B C 1
ATOM 9132 O O . LYS B 1 579 ? 116.297 107.607 114.401 1.00 73.22 578 LYS B O 1
ATOM 9138 N N . LEU B 1 580 ? 116.443 109.393 113.037 1.00 71.33 579 LEU B N 1
ATOM 9139 C CA . LEU B 1 580 ? 115.973 108.631 111.884 1.00 72.23 579 LEU B CA 1
ATOM 9140 C C . LEU B 1 580 ? 116.963 107.538 111.503 1.00 73.57 579 LEU B C 1
ATOM 9141 O O . LEU B 1 580 ? 116.563 106.411 111.180 1.00 75.20 579 LEU B O 1
ATOM 9146 N N . LEU B 1 581 ? 118.261 107.850 111.534 1.00 83.33 580 LEU B N 1
ATOM 9147 C CA . LEU B 1 581 ? 119.270 106.845 111.222 1.00 83.80 580 LEU B CA 1
ATOM 9148 C C . LEU B 1 581 ? 119.246 105.713 112.240 1.00 85.07 580 LEU B C 1
ATOM 9149 O O . LEU B 1 581 ? 119.380 104.540 111.875 1.00 88.14 580 LEU B O 1
ATOM 9154 N N . LYS B 1 582 ? 119.077 106.042 113.522 1.00 85.10 581 LYS B N 1
ATOM 9155 C CA . LYS B 1 582 ? 119.007 105.005 114.546 1.00 86.26 581 LYS B CA 1
ATOM 9156 C C . LYS B 1 582 ? 117.770 104.133 114.366 1.00 90.01 581 LYS B C 1
ATOM 9157 O O . LYS B 1 582 ? 117.837 102.911 114.542 1.00 91.09 581 LYS B O 1
ATOM 9163 N N . LYS B 1 583 ? 116.633 104.740 114.016 1.00 89.50 582 LYS B N 1
ATOM 9164 C CA . LYS B 1 583 ? 115.430 103.954 113.756 1.00 87.67 582 LYS B CA 1
ATOM 9165 C C . LYS B 1 583 ? 115.626 103.022 112.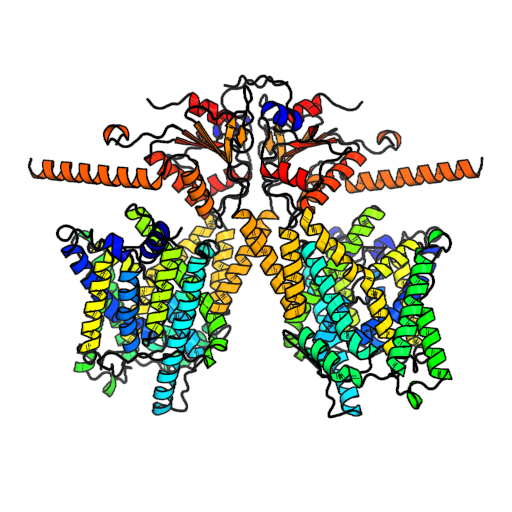567 1.00 87.62 582 LYS B C 1
ATOM 9166 O O . LYS B 1 583 ? 115.220 101.853 112.609 1.00 86.69 582 LYS B O 1
ATOM 9172 N N . GLN B 1 584 ? 116.247 103.520 111.495 1.00 93.73 583 GLN B N 1
ATOM 9173 C CA . GLN B 1 584 ? 116.502 102.671 110.335 1.00 92.73 583 GLN B CA 1
ATOM 9174 C C . GLN B 1 584 ? 117.468 101.542 110.678 1.00 92.56 583 GLN B C 1
ATOM 9175 O O . GLN B 1 584 ? 117.300 100.410 110.210 1.00 94.28 583 GLN B O 1
ATOM 9181 N N . GLU B 1 585 ? 118.486 101.830 111.492 1.00 96.33 584 GLU B N 1
ATOM 9182 C CA . GLU B 1 585 ? 119.413 100.785 111.914 1.00 96.94 584 GLU B CA 1
ATOM 9183 C C . GLU B 1 585 ? 118.708 99.729 112.755 1.00 98.20 584 GLU B C 1
ATOM 9184 O O . GLU B 1 585 ? 118.971 98.530 112.605 1.00 100.34 584 GLU B O 1
ATOM 9190 N N . GLN B 1 586 ? 117.814 100.154 113.651 1.00 101.98 585 GLN B N 1
ATOM 9191 C CA . GLN B 1 586 ? 117.049 99.195 114.441 1.00 104.66 585 GLN B CA 1
ATOM 9192 C C . GLN B 1 586 ? 116.159 98.335 113.553 1.00 105.74 585 GLN B C 1
ATOM 9193 O O . GLN B 1 586 ? 116.042 97.122 113.765 1.00 105.17 585 GLN B O 1
ATOM 9199 N N . LEU B 1 587 ? 115.522 98.947 112.550 1.00 105.00 586 LEU B N 1
ATOM 9200 C CA . LEU B 1 587 ? 114.702 98.176 111.620 1.00 102.65 586 LEU B CA 1
ATOM 9201 C C . LEU B 1 587 ? 115.544 97.168 110.847 1.00 101.88 586 LEU B C 1
ATOM 9202 O O . LEU B 1 587 ? 115.127 96.020 110.651 1.00 102.72 586 LEU B O 1
ATOM 9207 N N . LYS B 1 588 ? 116.732 97.580 110.398 1.00 105.18 587 LYS B N 1
ATOM 9208 C CA . LYS B 1 588 ? 117.616 96.662 109.686 1.00 105.51 587 LYS B CA 1
ATOM 9209 C C . LYS B 1 588 ? 118.053 95.509 110.581 1.00 104.40 587 LYS B C 1
ATOM 9210 O O . LYS B 1 588 ? 118.110 94.357 110.137 1.00 104.60 587 LYS B O 1
ATOM 9216 N N . LEU B 1 589 ? 118.373 95.802 111.844 1.00 108.53 588 LEU B N 1
ATOM 9217 C CA . LEU B 1 589 ? 118.757 94.744 112.774 1.00 109.63 588 LEU B CA 1
ATOM 9218 C C . LEU B 1 589 ? 117.606 93.774 113.010 1.00 110.33 588 LEU B C 1
ATOM 9219 O O . LEU B 1 589 ? 117.812 92.556 113.065 1.00 110.41 588 LEU B O 1
ATOM 9224 N N . LYS B 1 590 ? 116.385 94.297 113.155 1.00 112.88 589 LYS B N 1
ATOM 9225 C CA . LYS B 1 590 ? 115.226 93.427 113.332 1.00 112.03 589 LYS B CA 1
ATOM 9226 C C . LYS B 1 590 ? 115.003 92.550 112.107 1.00 112.00 589 LYS B C 1
ATOM 9227 O O . LYS B 1 590 ? 114.689 91.360 112.234 1.00 111.51 589 LYS B O 1
ATOM 9233 N N . GLN B 1 591 ? 115.157 93.120 110.909 1.00 114.70 590 GLN B N 1
ATOM 9234 C CA . GLN B 1 591 ? 115.001 92.331 109.691 1.00 113.75 590 GLN B CA 1
ATOM 9235 C C . GLN B 1 591 ? 116.070 91.250 109.590 1.00 114.10 590 GLN B C 1
ATOM 9236 O O . GLN B 1 591 ? 115.782 90.117 109.185 1.00 113.84 590 GLN B O 1
ATOM 9242 N N . LEU B 1 592 ? 117.314 91.582 109.948 1.00 116.95 591 LEU B N 1
ATOM 9243 C CA . LEU B 1 592 ? 118.384 90.590 109.912 1.00 116.68 591 LEU B CA 1
ATOM 9244 C C . LEU B 1 592 ? 118.135 89.469 110.913 1.00 116.79 591 LEU B C 1
ATOM 9245 O O . LEU B 1 592 ? 118.374 88.294 110.613 1.00 115.83 591 LEU B O 1
ATOM 9250 N N . GLN B 1 593 ? 117.663 89.814 112.114 1.00 120.71 592 GLN B N 1
ATOM 9251 C CA . GLN B 1 593 ? 117.332 88.788 113.098 1.00 120.48 592 GLN B CA 1
ATOM 9252 C C . GLN B 1 593 ? 116.189 87.906 112.611 1.00 120.67 592 GLN B C 1
ATOM 9253 O O . GLN B 1 593 ? 116.217 86.683 112.793 1.00 119.63 592 GLN B O 1
ATOM 9259 N N . LYS B 1 594 ? 115.170 88.511 111.994 1.00 120.50 593 LYS B N 1
ATOM 9260 C CA . LYS B 1 594 ? 114.063 87.730 111.451 1.00 119.93 593 LYS B CA 1
ATOM 9261 C C . LYS B 1 594 ? 114.526 86.830 110.312 1.00 119.81 593 LYS B C 1
ATOM 9262 O O . LYS B 1 594 ? 114.110 85.669 110.222 1.00 119.07 593 LYS B O 1
ATOM 9268 N N . GLU B 1 595 ? 115.386 87.343 109.438 1.00 118.50 594 GLU B N 1
ATOM 9269 C CA . GLU B 1 595 ? 115.882 86.570 108.306 1.00 117.95 594 GLU B CA 1
ATOM 9270 C C . GLU B 1 595 ? 117.321 86.121 108.536 1.00 116.96 594 GLU B C 1
ATOM 9271 O O . GLU B 1 595 ? 117.568 85.080 109.145 1.00 116.75 594 GLU B O 1
ATOM 9277 N N . SER B 1 656 ? 121.731 107.708 104.131 1.00 81.15 655 SER B N 1
ATOM 9278 C CA . SER B 1 656 ? 122.569 108.703 104.789 1.00 81.72 655 SER B CA 1
ATOM 9279 C C . SER B 1 656 ? 122.267 110.102 104.264 1.00 78.58 655 SER B C 1
ATOM 9280 O O . SER B 1 656 ? 122.494 111.097 104.952 1.00 79.35 655 SER B O 1
ATOM 9283 N N . THR B 1 657 ? 121.757 110.170 103.038 1.00 71.93 656 THR B N 1
ATOM 9284 C CA . THR B 1 657 ? 121.418 111.448 102.433 1.00 74.32 656 THR B CA 1
ATOM 9285 C C . THR B 1 657 ? 120.224 112.077 103.145 1.00 75.80 656 THR B C 1
ATOM 9286 O O . THR B 1 657 ? 119.312 111.387 103.606 1.00 78.22 656 THR B O 1
ATOM 9290 N N . LEU B 1 658 ? 120.245 113.410 103.241 1.00 70.77 657 LEU B N 1
ATOM 9291 C CA . LEU B 1 658 ? 119.142 114.124 103.877 1.00 68.40 657 LEU B CA 1
ATOM 9292 C C . LEU B 1 658 ? 117.840 113.921 103.113 1.00 67.76 657 LEU B C 1
ATOM 9293 O O . LEU B 1 658 ? 116.777 113.746 103.720 1.00 71.69 657 LEU B O 1
ATOM 9298 N N . LYS B 1 659 ? 117.902 113.946 101.780 1.00 64.06 658 LYS B N 1
ATOM 9299 C CA . LYS B 1 659 ? 116.704 113.717 100.980 1.00 67.09 658 LYS B CA 1
ATOM 9300 C C . LYS B 1 659 ? 116.176 112.299 101.155 1.00 70.54 658 LYS B C 1
ATOM 9301 O O . LYS B 1 659 ? 114.962 112.077 101.081 1.00 72.86 658 LYS B O 1
ATOM 9307 N N . ALA B 1 660 ? 117.067 111.332 101.387 1.00 67.58 659 ALA B N 1
ATOM 9308 C CA . ALA B 1 660 ? 116.632 109.955 101.593 1.00 67.18 659 ALA B CA 1
ATOM 9309 C C . ALA B 1 660 ? 115.776 109.825 102.846 1.00 65.98 659 ALA B C 1
ATOM 9310 O O . ALA B 1 660 ? 114.772 109.103 102.850 1.00 68.55 659 ALA B O 1
ATOM 9312 N N . LEU B 1 661 ? 116.154 110.515 103.918 1.00 59.34 660 LEU B N 1
ATOM 9313 C CA . LEU B 1 661 ? 115.430 110.454 105.179 1.00 57.68 660 LEU B CA 1
ATOM 9314 C C . LEU B 1 661 ? 114.249 111.415 105.235 1.00 64.07 660 LEU B C 1
ATOM 9315 O O . LEU B 1 661 ? 113.523 111.421 106.234 1.00 66.07 660 LEU B O 1
ATOM 9320 N N . GLY B 1 662 ? 114.040 112.221 104.196 1.00 69.87 661 GLY B N 1
ATOM 9321 C CA . GLY B 1 662 ? 112.947 113.170 104.173 1.00 69.11 661 GLY B CA 1
ATOM 9322 C C . GLY B 1 662 ? 113.212 114.477 104.884 1.00 69.14 661 GLY B C 1
ATOM 9323 O O . GLY B 1 662 ? 112.315 115.328 104.934 1.00 70.11 661 GLY B O 1
ATOM 9324 N N . LEU B 1 663 ? 114.406 114.666 105.437 1.00 64.84 662 LEU B N 1
ATOM 9325 C CA . LEU B 1 663 ? 114.723 115.897 106.137 1.00 63.98 662 LEU B CA 1
ATOM 9326 C C . LEU B 1 663 ? 114.856 117.055 105.147 1.00 66.27 662 LEU B C 1
ATOM 9327 O O . LEU B 1 663 ? 115.229 116.852 103.989 1.00 68.87 662 LEU B O 1
ATOM 9332 N N . PRO B 1 664 ? 114.552 118.279 105.578 1.00 68.08 663 PRO B N 1
ATOM 9333 C CA . PRO B 1 664 ? 114.692 119.429 104.674 1.00 67.73 663 PRO B CA 1
ATOM 9334 C C . PRO B 1 664 ? 116.158 119.761 104.438 1.00 69.63 663 PRO B C 1
ATOM 9335 O O . PRO B 1 664 ? 116.932 119.937 105.382 1.00 69.28 663 PRO B O 1
ATOM 9339 N N . GLN B 1 665 ? 116.534 119.839 103.168 1.00 76.11 664 GLN B N 1
ATOM 9340 C CA . GLN B 1 665 ? 117.911 120.146 102.805 1.00 75.48 664 GLN B CA 1
ATOM 9341 C C . GLN B 1 665 ? 118.166 121.645 102.937 1.00 73.53 664 GLN B C 1
ATOM 9342 O O . GLN B 1 665 ? 117.347 122.450 102.483 1.00 75.47 664 GLN B O 1
ATOM 9348 N N . PRO B 1 666 ? 119.273 122.050 103.559 1.00 57.99 665 PRO B N 1
ATOM 9349 C CA . PRO B 1 666 ? 119.562 123.482 103.688 1.00 54.28 665 PRO B CA 1
ATOM 9350 C C . PRO B 1 666 ? 119.743 124.139 102.328 1.00 60.20 665 PRO B C 1
ATOM 9351 O O . PRO B 1 666 ? 120.206 123.518 101.369 1.00 67.06 665 PRO B O 1
ATOM 9355 N N . ASP B 1 667 ? 119.360 125.416 102.254 1.00 56.00 666 ASP B N 1
ATOM 9356 C CA . ASP B 1 667 ? 119.485 126.155 101.002 1.00 58.31 666 ASP B CA 1
ATOM 9357 C C . ASP B 1 667 ? 120.943 126.281 100.579 1.00 57.85 666 ASP B C 1
ATOM 9358 O O . ASP B 1 667 ? 121.269 126.138 99.395 1.00 61.06 666 ASP B O 1
ATOM 9363 N N . PHE B 1 668 ? 121.832 126.546 101.531 1.00 47.32 667 PHE B N 1
ATOM 9364 C CA . PHE B 1 668 ? 123.251 126.703 101.250 1.00 47.78 667 PHE B CA 1
ATOM 9365 C C . PHE B 1 668 ? 123.934 125.341 101.241 1.00 54.71 667 PHE B C 1
ATOM 9366 O O . PHE B 1 668 ? 123.732 124.529 102.150 1.00 58.25 667 PHE B O 1
ATOM 9374 N N . HIS B 1 669 ? 124.731 125.089 100.202 1.00 56.27 668 HIS B N 1
ATOM 9375 C CA . HIS B 1 669 ? 125.483 123.842 100.127 1.00 53.26 668 HIS B CA 1
ATOM 9376 C C . HIS B 1 669 ? 126.839 123.949 100.809 1.00 52.76 668 HIS B C 1
ATOM 9377 O O . HIS B 1 669 ? 127.423 122.924 101.180 1.00 59.41 668 HIS B O 1
ATOM 9384 N N . SER B 1 670 ? 127.355 125.163 100.982 1.00 47.60 669 SER B N 1
ATOM 9385 C CA . SER B 1 670 ? 128.654 125.381 101.597 1.00 49.03 669 SER B CA 1
ATOM 9386 C C . SER B 1 670 ? 128.585 126.559 102.557 1.00 49.12 669 SER B C 1
ATOM 9387 O O . SER B 1 670 ? 127.779 127.477 102.384 1.00 56.32 669 SER B O 1
ATOM 9390 N N . LEU B 1 671 ? 129.442 126.521 103.574 1.00 38.00 670 LEU B N 1
ATOM 9391 C CA . LEU B 1 671 ? 129.565 127.591 104.553 1.00 33.79 670 LEU B CA 1
ATOM 9392 C C . LEU B 1 671 ? 131.006 128.073 104.571 1.00 44.35 670 LEU B C 1
ATOM 9393 O O . LEU B 1 671 ? 131.936 127.259 104.547 1.00 58.43 670 LEU B O 1
ATOM 9398 N N . ILE B 1 672 ? 131.191 129.389 104.610 1.00 36.08 671 ILE B N 1
ATOM 9399 C CA . ILE B 1 672 ? 132.514 130.001 104.575 1.00 25.41 671 ILE B CA 1
ATOM 9400 C C . ILE B 1 672 ? 132.670 130.880 105.805 1.00 29.16 671 ILE B C 1
ATOM 9401 O O . ILE B 1 672 ? 131.895 131.823 106.004 1.00 41.06 671 ILE B O 1
ATOM 9406 N N . LEU B 1 673 ? 133.667 130.573 106.626 1.00 33.25 672 LEU B N 1
ATOM 9407 C CA . LEU B 1 673 ? 133.985 131.388 107.786 1.00 31.87 672 LEU B CA 1
ATOM 9408 C C . LEU B 1 673 ? 135.052 132.413 107.427 1.00 44.25 672 LEU B C 1
ATOM 9409 O O . LEU B 1 673 ? 136.038 132.104 106.753 1.00 51.82 672 LEU B O 1
ATOM 9414 N N . ASP B 1 674 ? 134.847 133.643 107.887 1.00 40.09 673 ASP B N 1
ATOM 9415 C CA . ASP B 1 674 ? 135.777 134.744 107.653 1.00 29.69 673 ASP B CA 1
ATOM 9416 C C . ASP B 1 674 ? 136.438 135.049 108.992 1.00 31.06 673 ASP B C 1
ATOM 9417 O O . ASP B 1 674 ? 135.983 135.917 109.740 1.00 43.97 673 ASP B O 1
ATOM 9422 N N . LEU B 1 675 ? 137.514 134.330 109.290 1.00 33.74 674 LEU B N 1
ATOM 9423 C CA . LEU B 1 675 ? 138.232 134.493 110.552 1.00 47.12 674 LEU B CA 1
ATOM 9424 C C . LEU B 1 675 ? 139.373 135.497 110.394 1.00 46.93 674 LEU B C 1
ATOM 9425 O O . LEU B 1 675 ? 140.527 135.240 110.738 1.00 48.37 674 LEU B O 1
ATOM 9430 N N . GLY B 1 676 ? 139.024 136.670 109.861 1.00 39.67 675 GLY B N 1
ATOM 9431 C CA . GLY B 1 676 ? 139.993 137.743 109.742 1.00 40.27 675 GLY B CA 1
ATOM 9432 C C . GLY B 1 676 ? 140.321 138.427 111.048 1.00 42.98 675 GLY B C 1
ATOM 9433 O O . GLY B 1 676 ? 141.382 139.047 111.161 1.00 48.49 675 GLY B O 1
ATOM 9434 N N . ALA B 1 677 ? 139.435 138.326 112.036 1.00 37.53 676 ALA B N 1
ATOM 9435 C CA . ALA B 1 677 ? 139.661 138.893 113.356 1.00 40.85 676 ALA B CA 1
ATOM 9436 C C . ALA B 1 677 ? 140.274 137.895 114.325 1.00 46.98 676 ALA B C 1
ATOM 9437 O O . ALA B 1 677 ? 140.503 138.242 115.488 1.00 54.67 676 ALA B O 1
ATOM 9439 N N . LEU B 1 678 ? 140.544 136.671 113.880 1.00 38.33 677 LEU B N 1
ATOM 9440 C CA . LEU B 1 678 ? 141.127 135.657 114.746 1.00 37.82 677 LEU B CA 1
ATOM 9441 C C . LEU B 1 678 ? 142.612 135.934 114.938 1.00 39.61 677 LEU B C 1
ATOM 9442 O O . LEU B 1 678 ? 143.351 136.113 113.965 1.00 44.04 677 LEU B O 1
ATOM 9447 N N . SER B 1 679 ? 143.048 135.969 116.197 1.00 33.58 678 SER B N 1
ATOM 9448 C CA . SER B 1 679 ? 144.432 136.279 116.536 1.00 34.96 678 SER B CA 1
ATOM 9449 C C . SER B 1 679 ? 145.207 135.036 116.958 1.00 36.95 678 SER B C 1
ATOM 9450 O O . SER B 1 679 ? 146.262 134.734 116.392 1.00 44.93 678 SER B O 1
ATOM 9453 N N . PHE B 1 680 ? 144.700 134.309 117.949 1.00 33.87 679 PHE B N 1
ATOM 9454 C CA . PHE B 1 680 ? 145.349 133.112 118.460 1.00 33.36 679 PHE B CA 1
ATOM 9455 C C . PHE B 1 680 ? 144.324 131.997 118.582 1.00 43.05 679 PHE B C 1
ATOM 9456 O O . PHE B 1 680 ? 143.165 132.243 118.928 1.00 50.60 679 PHE B O 1
ATOM 9464 N N . VAL B 1 681 ? 144.754 130.773 118.296 1.00 44.80 680 VAL B N 1
ATOM 9465 C CA . VAL B 1 681 ? 143.900 129.596 118.384 1.00 38.30 680 VAL B CA 1
ATOM 9466 C C . VAL B 1 681 ? 144.378 128.764 119.564 1.00 42.84 680 VAL B C 1
ATOM 9467 O O . VAL B 1 681 ? 145.454 128.157 119.512 1.00 45.72 680 VAL B O 1
ATOM 9471 N N . ASP B 1 682 ? 143.583 128.733 120.625 1.00 50.73 681 ASP B N 1
ATOM 9472 C CA . ASP B 1 682 ? 143.860 127.900 121.780 1.00 55.52 681 ASP B CA 1
ATOM 9473 C C . ASP B 1 682 ? 143.082 126.591 121.657 1.00 57.86 681 ASP B C 1
ATOM 9474 O O . ASP B 1 682 ? 142.480 126.295 120.620 1.00 60.60 681 ASP B O 1
ATOM 9479 N N . THR B 1 683 ? 143.099 125.788 122.723 1.00 56.45 682 THR B N 1
ATOM 9480 C CA . THR B 1 683 ? 142.441 124.486 122.679 1.00 53.33 682 THR B CA 1
ATOM 9481 C C . THR B 1 683 ? 140.936 124.625 122.482 1.00 57.45 682 THR B C 1
ATOM 9482 O O . THR B 1 683 ? 140.331 123.868 121.714 1.00 58.29 682 THR B O 1
ATOM 9486 N N . VAL B 1 684 ? 140.314 125.587 123.166 1.00 55.67 683 VAL B N 1
ATOM 9487 C CA . VAL B 1 684 ? 138.865 125.741 123.073 1.00 50.31 683 VAL B CA 1
ATOM 9488 C C . VAL B 1 684 ? 138.460 126.196 121.676 1.00 48.67 683 VAL B C 1
ATOM 9489 O O . VAL B 1 684 ? 137.452 125.734 121.128 1.00 53.24 683 VAL B O 1
ATOM 9493 N N . CYS B 1 685 ? 139.229 127.109 121.078 1.00 47.54 684 CYS B N 1
ATOM 9494 C CA . CYS B 1 685 ? 138.928 127.545 119.717 1.00 50.16 684 CYS B CA 1
ATOM 9495 C C . CYS B 1 685 ? 139.054 126.393 118.728 1.00 55.11 684 CYS B C 1
ATOM 9496 O O . CYS B 1 685 ? 138.223 126.248 117.823 1.00 61.60 684 CYS B O 1
ATOM 9499 N N . LEU B 1 686 ? 140.092 125.567 118.881 1.00 51.18 685 LEU B N 1
ATOM 9500 C CA . LEU B 1 686 ? 140.260 124.419 117.997 1.00 48.62 685 LEU B CA 1
ATOM 9501 C C . LEU B 1 686 ? 139.115 123.428 118.166 1.00 53.26 685 LEU B C 1
ATOM 9502 O O . LEU B 1 686 ? 138.602 122.886 117.178 1.00 58.75 685 LEU B O 1
ATOM 9507 N N . LYS B 1 687 ? 138.699 123.183 119.411 1.00 49.35 686 LYS B N 1
ATOM 9508 C CA . LYS B 1 687 ? 137.562 122.301 119.652 1.00 47.32 686 LYS B CA 1
ATOM 9509 C C . LYS B 1 687 ? 136.293 122.851 119.015 1.00 52.62 686 LYS B C 1
ATOM 9510 O O . LYS B 1 687 ? 135.520 122.101 118.408 1.00 52.85 686 LYS B O 1
ATOM 9516 N N . SER B 1 688 ? 136.061 124.159 119.143 1.00 51.95 687 SER B N 1
ATOM 9517 C CA . SER B 1 688 ? 134.871 124.763 118.552 1.00 44.53 687 SER B CA 1
ATOM 9518 C C . SER B 1 688 ? 134.894 124.661 117.033 1.00 45.33 687 SER B C 1
ATOM 9519 O O . SER B 1 688 ? 133.870 124.361 116.409 1.00 54.61 687 SER B O 1
ATOM 9522 N N . LEU B 1 689 ? 136.053 124.911 116.420 1.00 45.01 688 LEU B N 1
ATOM 9523 C CA . LEU B 1 689 ? 136.152 124.810 114.967 1.00 46.25 688 LEU B CA 1
ATOM 9524 C C . LEU B 1 689 ? 135.925 123.378 114.495 1.00 50.83 688 LEU B C 1
ATOM 9525 O O . LEU B 1 689 ? 135.221 123.148 113.503 1.00 56.62 688 LEU B O 1
ATOM 9530 N N . LYS B 1 690 ? 136.508 122.401 115.196 1.00 50.45 689 LYS B N 1
ATOM 9531 C CA . LYS B 1 690 ? 136.285 121.005 114.832 1.00 54.08 689 LYS B CA 1
ATOM 9532 C C . LYS B 1 690 ? 134.820 120.618 114.994 1.00 54.63 689 LYS B C 1
ATOM 9533 O O . LYS B 1 690 ? 134.268 119.889 114.161 1.00 54.73 689 LYS B O 1
ATOM 9539 N N . ASN B 1 691 ? 134.177 121.090 116.064 1.00 48.68 690 ASN B N 1
ATOM 9540 C CA . ASN B 1 691 ? 132.760 120.803 116.260 1.00 49.04 690 ASN B CA 1
ATOM 9541 C C . ASN B 1 691 ? 131.916 121.413 115.150 1.00 53.93 690 ASN B C 1
ATOM 9542 O O . ASN B 1 691 ? 130.976 120.779 114.660 1.00 60.66 690 ASN B O 1
ATOM 9547 N N . ILE B 1 692 ? 132.232 122.645 114.743 1.00 48.99 691 ILE B N 1
ATOM 9548 C CA . ILE B 1 692 ? 131.497 123.278 113.651 1.00 43.12 691 ILE B CA 1
ATOM 9549 C C . ILE B 1 692 ? 131.663 122.474 112.368 1.00 43.34 691 ILE B C 1
ATOM 9550 O O . ILE B 1 692 ? 130.690 122.202 111.651 1.00 53.27 691 ILE B O 1
ATOM 9555 N N . PHE B 1 693 ? 132.901 122.070 112.070 1.00 43.38 692 PHE B N 1
ATOM 9556 C CA . PHE B 1 693 ? 133.155 121.279 110.870 1.00 51.90 692 PHE B CA 1
ATOM 9557 C C . PHE B 1 693 ? 132.363 119.978 110.892 1.00 56.19 692 PHE B C 1
ATOM 9558 O O . PHE B 1 693 ? 131.695 119.629 109.913 1.00 61.53 692 PHE B O 1
ATOM 9566 N N . HIS B 1 694 ? 132.415 119.255 112.012 1.00 58.63 693 HIS B N 1
ATOM 9567 C CA . HIS B 1 694 ? 131.732 117.968 112.103 1.00 58.14 693 HIS B CA 1
ATOM 9568 C C . HIS B 1 694 ? 130.220 118.135 111.997 1.00 58.33 693 HIS B C 1
ATOM 9569 O O . HIS B 1 694 ? 129.548 117.387 111.273 1.00 58.55 693 HIS B O 1
ATOM 9576 N N . ASP B 1 695 ? 129.666 119.122 112.706 1.00 55.57 694 ASP B N 1
ATOM 9577 C CA . ASP B 1 695 ? 128.224 119.332 112.691 1.00 52.70 694 ASP B CA 1
ATOM 9578 C C . ASP B 1 695 ? 127.732 119.711 111.302 1.00 54.45 694 ASP B C 1
ATOM 9579 O O . ASP B 1 695 ? 126.698 119.210 110.846 1.00 63.29 694 ASP B O 1
ATOM 9584 N N . PHE B 1 696 ? 128.454 120.595 110.609 1.00 44.67 695 PHE B N 1
ATOM 9585 C CA . PHE B 1 696 ? 128.001 120.996 109.283 1.00 47.55 695 PHE B CA 1
ATOM 9586 C C . PHE B 1 696 ? 128.264 119.916 108.241 1.00 53.33 695 PHE B C 1
ATOM 9587 O O . PHE B 1 696 ? 127.559 119.856 107.228 1.00 59.76 695 PHE B O 1
ATOM 9595 N N . ARG B 1 697 ? 129.258 119.053 108.463 1.00 55.79 696 ARG B N 1
ATOM 9596 C CA . ARG B 1 697 ? 129.439 117.924 107.558 1.00 56.13 696 ARG B CA 1
ATOM 9597 C C . ARG B 1 697 ? 128.370 116.863 107.773 1.00 60.32 696 ARG B C 1
ATOM 9598 O O . ARG B 1 697 ? 128.045 116.116 106.843 1.00 61.21 696 ARG B O 1
ATOM 9606 N N . GLU B 1 698 ? 127.813 116.778 108.984 1.00 63.35 697 GLU B N 1
ATOM 9607 C CA . GLU B 1 698 ? 126.687 115.877 109.203 1.00 57.59 697 GLU B CA 1
ATOM 9608 C C . GLU B 1 698 ? 125.418 116.384 108.529 1.00 58.13 697 GLU B C 1
ATOM 9609 O O . GLU B 1 698 ? 124.553 115.582 108.159 1.00 65.28 697 GLU B O 1
ATOM 9615 N N . ILE B 1 699 ? 125.285 117.700 108.360 1.00 49.20 698 ILE B N 1
ATOM 9616 C CA . ILE B 1 699 ? 124.111 118.284 107.721 1.00 46.13 698 ILE B CA 1
ATOM 9617 C C . ILE B 1 699 ? 124.401 118.463 106.234 1.00 49.82 698 ILE B C 1
ATOM 9618 O O . ILE B 1 699 ? 123.648 119.129 105.513 1.00 51.17 698 ILE B O 1
ATOM 9623 N N . GLU B 1 700 ? 125.493 117.852 105.769 1.00 55.13 699 GLU B N 1
ATOM 9624 C CA . GLU B 1 700 ? 125.891 117.874 104.359 1.00 57.12 699 GLU B CA 1
ATOM 9625 C C . GLU B 1 700 ? 126.174 119.298 103.879 1.00 61.07 699 GLU B C 1
ATOM 9626 O O . GLU B 1 700 ? 125.695 119.734 102.831 1.00 61.58 699 GLU B O 1
ATOM 9632 N N . VAL B 1 701 ? 126.963 120.026 104.665 1.00 57.37 700 VAL B N 1
ATOM 9633 C CA . VAL B 1 701 ? 127.441 121.355 104.300 1.00 49.85 700 VAL B CA 1
ATOM 9634 C C . VAL B 1 701 ? 128.947 121.385 104.517 1.00 57.03 700 VAL B C 1
ATOM 9635 O O . VAL B 1 701 ? 129.421 121.130 105.631 1.00 58.30 700 VAL B O 1
ATOM 9639 N N . GLU B 1 702 ? 129.695 121.699 103.464 1.00 61.39 701 GLU B N 1
ATOM 9640 C CA . GLU B 1 702 ? 131.147 121.762 103.542 1.00 57.97 701 GLU B CA 1
ATOM 9641 C C . GLU B 1 702 ? 131.577 123.140 104.030 1.00 54.82 701 GLU B C 1
ATOM 9642 O O . GLU B 1 702 ? 131.101 124.162 103.525 1.00 57.32 701 GLU B O 1
ATOM 9648 N N . VAL B 1 703 ? 132.470 123.161 105.016 1.00 40.55 702 VAL B N 1
ATOM 9649 C CA . VAL B 1 703 ? 132.907 124.391 105.665 1.00 38.07 702 VAL B CA 1
ATOM 9650 C C . VAL B 1 703 ? 134.271 124.783 105.120 1.00 48.04 702 VAL B C 1
ATOM 9651 O O . VAL B 1 703 ? 135.194 123.959 105.077 1.00 56.51 702 VAL B O 1
ATOM 9655 N N . TYR B 1 704 ? 134.399 126.039 104.704 1.00 46.28 703 TYR B N 1
ATOM 9656 C CA . TYR B 1 704 ? 135.657 126.600 104.238 1.00 40.88 703 TYR B CA 1
ATOM 9657 C C . TYR B 1 704 ? 136.052 127.763 105.135 1.00 43.28 703 TYR B C 1
ATOM 9658 O O . TYR B 1 704 ? 135.206 128.572 105.525 1.00 53.64 703 TYR B O 1
ATOM 9667 N N . MET B 1 705 ? 137.336 127.841 105.465 1.00 40.18 704 MET B N 1
ATOM 9668 C CA . MET B 1 705 ? 137.874 128.912 106.292 1.00 40.39 704 MET B CA 1
ATOM 9669 C C . MET B 1 705 ? 138.638 129.884 105.406 1.00 44.20 704 MET B C 1
ATOM 9670 O O . MET B 1 705 ? 139.483 129.468 104.606 1.00 59.82 704 MET B O 1
ATOM 9675 N N . ALA B 1 706 ? 138.341 131.172 105.550 1.00 34.27 705 ALA B N 1
ATOM 9676 C CA . ALA B 1 706 ? 138.909 132.199 104.694 1.00 39.99 705 ALA B CA 1
ATOM 9677 C C . ALA B 1 706 ? 139.514 133.311 105.538 1.00 39.06 705 ALA B C 1
ATOM 9678 O O . ALA B 1 706 ? 139.069 133.575 106.659 1.00 49.44 705 ALA B O 1
ATOM 9680 N N . ALA B 1 707 ? 140.539 133.956 104.979 1.00 39.99 706 ALA B N 1
ATOM 9681 C CA . ALA B 1 707 ? 141.200 135.110 105.587 1.00 44.17 706 ALA B CA 1
ATOM 9682 C C . ALA B 1 707 ? 141.762 134.770 106.969 1.00 52.01 706 ALA B C 1
ATOM 9683 O O . ALA B 1 707 ? 141.369 135.336 107.991 1.00 56.62 706 ALA B O 1
ATOM 9685 N N . CYS B 1 708 ? 142.700 133.829 106.983 1.00 52.76 707 CYS B N 1
ATOM 9686 C CA . CYS B 1 708 ? 143.450 133.487 108.184 1.00 51.21 707 CYS B CA 1
ATOM 9687 C C . CYS B 1 708 ? 144.872 134.014 108.052 1.00 54.63 707 CYS B C 1
ATOM 9688 O O . CYS B 1 708 ? 145.530 133.793 107.030 1.00 60.98 707 CYS B O 1
ATOM 9691 N N . HIS B 1 709 ? 145.340 134.708 109.085 1.00 57.21 708 HIS B N 1
ATOM 9692 C CA . HIS B 1 709 ? 146.616 135.403 109.033 1.00 58.22 708 HIS B CA 1
ATOM 9693 C C . HIS B 1 709 ? 147.756 134.444 109.374 1.00 60.47 708 HIS B C 1
ATOM 9694 O O . HIS B 1 709 ? 147.570 133.229 109.482 1.00 67.73 708 HIS B O 1
ATOM 9701 N N . SER B 1 710 ? 148.959 134.995 109.540 1.00 52.33 709 SER B N 1
ATOM 9702 C CA . SER B 1 710 ? 150.145 134.167 109.751 1.00 56.18 709 SER B CA 1
ATOM 9703 C C . SER B 1 710 ? 150.097 133.338 111.030 1.00 57.35 709 SER B C 1
ATOM 9704 O O . SER B 1 710 ? 150.334 132.120 110.954 1.00 59.59 709 SER B O 1
ATOM 9707 N N . PRO B 1 711 ? 149.814 133.898 112.215 1.00 41.37 710 PRO B N 1
ATOM 9708 C CA . PRO B 1 711 ? 149.886 133.066 113.427 1.00 42.75 710 PRO B CA 1
ATOM 9709 C C . PRO B 1 711 ? 148.797 132.011 113.508 1.00 55.24 710 PRO B C 1
ATOM 9710 O O . PRO B 1 711 ? 149.018 130.960 114.124 1.00 58.11 710 PRO B O 1
ATOM 9714 N N . VAL B 1 712 ? 147.631 132.257 112.907 1.00 57.18 711 VAL B N 1
ATOM 9715 C CA . VAL B 1 712 ? 146.514 131.323 113.026 1.00 46.74 711 VAL B CA 1
ATOM 9716 C C . VAL B 1 712 ? 146.861 129.989 112.377 1.00 51.65 711 VAL B C 1
ATOM 9717 O O . VAL B 1 712 ? 146.620 128.920 112.950 1.00 60.08 711 VAL B O 1
ATOM 9721 N N . VAL B 1 713 ? 147.434 130.032 111.172 1.00 42.50 712 VAL B N 1
ATOM 9722 C CA . VAL B 1 713 ? 147.768 128.800 110.463 1.00 42.35 712 VAL B CA 1
ATOM 9723 C C . VAL B 1 713 ? 148.835 128.019 111.220 1.00 46.39 712 VAL B C 1
ATOM 9724 O O . VAL B 1 713 ? 148.751 126.791 111.355 1.00 51.88 712 VAL B O 1
ATOM 9728 N N . SER B 1 714 ? 149.856 128.718 111.722 1.00 46.37 713 SER B N 1
ATOM 9729 C CA . SER B 1 714 ? 150.917 128.049 112.467 1.00 46.46 713 SER B CA 1
ATOM 9730 C C . SER B 1 714 ? 150.381 127.401 113.737 1.00 44.72 713 SER B C 1
ATOM 9731 O O . SER B 1 714 ? 150.746 126.266 114.064 1.00 53.79 713 SER B O 1
ATOM 9734 N N . GLN B 1 715 ? 149.508 128.102 114.466 1.00 38.72 714 GLN B N 1
ATOM 9735 C CA . GLN B 1 715 ? 148.963 127.531 115.693 1.00 45.17 714 GLN B CA 1
ATOM 9736 C C . GLN B 1 715 ? 148.031 126.361 115.398 1.00 48.69 714 GLN B C 1
ATOM 9737 O O . GLN B 1 715 ? 148.004 125.380 116.150 1.00 51.46 714 GLN B O 1
ATOM 9743 N N . LEU B 1 716 ? 147.262 126.442 114.308 1.00 52.50 715 LEU B N 1
ATOM 9744 C CA . LEU B 1 716 ? 146.425 125.313 113.914 1.00 52.84 715 LEU B CA 1
ATOM 9745 C C . LEU B 1 716 ? 147.272 124.096 113.568 1.00 56.16 715 LEU B C 1
ATOM 9746 O O . LEU B 1 716 ? 146.936 122.968 113.948 1.00 59.07 715 LEU B O 1
ATOM 9751 N N . GLU B 1 717 ? 148.374 124.303 112.843 1.00 59.45 716 GLU B N 1
ATOM 9752 C CA . GLU B 1 717 ? 149.270 123.193 112.530 1.00 52.87 716 GLU B CA 1
ATOM 9753 C C . GLU B 1 717 ? 149.895 122.614 113.793 1.00 52.25 716 GLU B C 1
ATOM 9754 O O . GLU B 1 717 ? 150.019 121.391 113.930 1.00 51.99 716 GLU B O 1
ATOM 9760 N N . ALA B 1 718 ? 150.295 123.477 114.730 1.00 54.38 717 ALA B N 1
ATOM 9761 C CA . ALA B 1 718 ? 150.924 123.000 115.958 1.00 53.42 717 ALA B CA 1
ATOM 9762 C C . ALA B 1 718 ? 149.937 122.268 116.858 1.00 52.91 717 ALA B C 1
ATOM 9763 O O . ALA B 1 718 ? 150.338 121.375 117.613 1.00 54.40 717 ALA B O 1
ATOM 9765 N N . GLY B 1 719 ? 148.659 122.624 116.799 1.00 53.07 718 GLY B N 1
ATOM 9766 C CA . GLY B 1 719 ? 147.645 122.008 117.626 1.00 53.09 718 GLY B CA 1
ATOM 9767 C C . GLY B 1 719 ? 146.994 120.773 117.046 1.00 56.24 718 GLY B C 1
ATOM 9768 O O . GLY B 1 719 ? 145.986 120.312 117.591 1.00 53.25 718 GLY B O 1
ATOM 9769 N N . HIS B 1 720 ? 147.535 120.228 115.953 1.00 64.41 719 HIS B N 1
ATOM 9770 C CA . HIS B 1 720 ? 146.986 119.040 115.295 1.00 62.88 719 HIS B CA 1
ATOM 9771 C C . HIS B 1 720 ? 145.542 119.261 114.848 1.00 61.13 719 HIS B C 1
ATOM 9772 O O . HIS B 1 720 ? 144.721 118.343 114.860 1.00 63.17 719 HIS B O 1
ATOM 9779 N N . PHE B 1 721 ? 145.229 120.496 114.453 1.00 54.50 720 PHE B N 1
ATOM 9780 C CA . PHE B 1 721 ? 143.918 120.773 113.876 1.00 54.72 720 PHE B CA 1
ATOM 9781 C C . PHE B 1 721 ? 143.755 120.085 112.528 1.00 57.24 720 PHE B C 1
ATOM 9782 O O . PHE B 1 721 ? 142.684 119.547 112.223 1.00 62.44 720 PHE B O 1
ATOM 9790 N N . PHE B 1 722 ? 144.803 120.091 111.709 1.00 54.18 721 PHE B N 1
ATOM 9791 C CA . PHE B 1 722 ? 144.725 119.520 110.374 1.00 52.67 721 PHE B CA 1
ATOM 9792 C C . PHE B 1 722 ? 144.930 118.013 110.415 1.00 57.73 721 PHE B C 1
ATOM 9793 O O . PHE B 1 722 ? 145.817 117.508 111.109 1.00 60.78 721 PHE B O 1
ATOM 9801 N N . ASP B 1 723 ? 144.102 117.300 109.660 1.00 71.25 722 ASP B N 1
ATOM 9802 C CA . ASP B 1 723 ? 144.174 115.850 109.538 1.00 70.81 722 ASP B CA 1
ATOM 9803 C C . ASP B 1 723 ? 143.647 115.475 108.157 1.00 68.55 722 ASP B C 1
ATOM 9804 O O . ASP B 1 723 ? 143.487 116.334 107.283 1.00 70.25 722 ASP B O 1
ATOM 9809 N N . ALA B 1 724 ? 143.382 114.183 107.956 1.00 73.14 723 ALA B N 1
ATOM 9810 C CA . ALA B 1 724 ? 142.827 113.736 106.683 1.00 76.38 723 ALA B CA 1
ATOM 9811 C C . ALA B 1 724 ? 141.437 114.315 106.453 1.00 78.05 723 ALA B C 1
ATOM 9812 O O . ALA B 1 724 ? 141.100 114.715 105.332 1.00 75.34 723 ALA B O 1
ATOM 9814 N N . SER B 1 725 ? 140.614 114.362 107.503 1.00 81.36 724 SER B N 1
ATOM 9815 C CA . SER B 1 725 ? 139.262 114.897 107.365 1.00 79.65 724 SER B CA 1
ATOM 9816 C C . SER B 1 725 ? 139.279 116.384 107.034 1.00 80.65 724 SER B C 1
ATOM 9817 O O . SER B 1 725 ? 138.501 116.846 106.190 1.00 79.14 724 SER B O 1
ATOM 9820 N N . ILE B 1 726 ? 140.156 117.148 107.679 1.00 74.77 725 ILE B N 1
ATOM 9821 C CA . ILE B 1 726 ? 140.231 118.595 107.502 1.00 69.16 725 ILE B CA 1
ATOM 9822 C C . ILE B 1 726 ? 141.593 118.901 106.894 1.00 72.58 725 ILE B C 1
ATOM 9823 O O . ILE B 1 726 ? 142.586 119.056 107.616 1.00 75.84 725 ILE B O 1
ATOM 9828 N N . THR B 1 727 ? 141.649 118.993 105.569 1.00 71.63 726 THR B N 1
ATOM 9829 C CA . THR B 1 727 ? 142.892 119.303 104.885 1.00 70.37 726 THR B CA 1
ATOM 9830 C C . THR B 1 727 ? 143.151 120.807 104.905 1.00 66.42 726 THR B C 1
ATOM 9831 O O . THR B 1 727 ? 142.310 121.607 105.323 1.00 71.09 726 THR B O 1
ATOM 9835 N N . LYS B 1 728 ? 144.338 121.191 104.444 1.00 59.82 727 LYS B N 1
ATOM 9836 C CA . LYS B 1 728 ? 144.717 122.595 104.376 1.00 62.58 727 LYS B CA 1
ATOM 9837 C C . LYS B 1 728 ? 144.216 123.281 103.113 1.00 65.07 727 LYS B C 1
ATOM 9838 O O . LYS B 1 728 ? 144.364 124.500 102.988 1.00 72.73 727 LYS B O 1
ATOM 9844 N N . LYS B 1 729 ? 143.629 122.535 102.178 1.00 63.36 728 LYS B N 1
ATOM 9845 C CA . LYS B 1 729 ? 143.041 123.137 100.989 1.00 68.17 728 LYS B CA 1
ATOM 9846 C C . LYS B 1 729 ? 141.740 123.869 101.283 1.00 74.15 728 LYS B C 1
ATOM 9847 O O . LYS B 1 729 ? 141.284 124.653 100.443 1.00 75.21 728 LYS B O 1
ATOM 9853 N N . HIS B 1 730 ? 141.134 123.633 102.447 1.00 71.63 729 HIS B N 1
ATOM 9854 C CA . HIS B 1 730 ? 139.940 124.356 102.860 1.00 65.94 729 HIS B CA 1
ATOM 9855 C C . HIS B 1 730 ? 140.257 125.687 103.524 1.00 63.26 729 HIS B C 1
ATOM 9856 O O . HIS B 1 730 ? 139.345 126.495 103.732 1.00 68.81 729 HIS B O 1
ATOM 9863 N N . LEU B 1 731 ? 141.524 125.931 103.859 1.00 51.87 730 LEU B N 1
ATOM 9864 C CA . LEU B 1 731 ? 141.939 127.162 104.530 1.00 49.42 730 LEU B CA 1
ATOM 9865 C C . LEU B 1 731 ? 142.310 128.190 103.465 1.00 54.12 730 LEU B C 1
ATOM 9866 O O . LEU B 1 731 ? 143.480 128.488 103.215 1.00 64.57 730 LEU B O 1
ATOM 9871 N N . PHE B 1 732 ? 141.283 128.741 102.826 1.00 50.48 731 PHE B N 1
ATOM 9872 C CA . PHE B 1 732 ? 141.497 129.696 101.751 1.00 54.26 731 PHE B CA 1
ATOM 9873 C C . PHE B 1 732 ? 142.025 131.019 102.299 1.00 57.93 731 PHE B C 1
ATOM 9874 O O . PHE B 1 732 ? 141.815 131.375 103.461 1.00 66.56 731 PHE B O 1
ATOM 9882 N N . ALA B 1 733 ? 142.729 131.751 101.436 1.00 51.13 732 ALA B N 1
ATOM 9883 C CA . ALA B 1 733 ? 143.352 133.007 101.833 1.00 50.71 732 ALA B CA 1
ATOM 9884 C C . ALA B 1 733 ? 142.426 134.204 101.680 1.00 51.92 732 ALA B C 1
ATOM 9885 O O . ALA B 1 733 ? 142.530 135.159 102.458 1.00 60.46 732 ALA B O 1
ATOM 9887 N N . SER B 1 734 ? 141.526 134.178 100.701 1.00 53.76 733 SER B N 1
ATOM 9888 C CA . SER B 1 734 ? 140.590 135.267 100.475 1.00 59.69 733 SER B CA 1
ATOM 9889 C C . SER B 1 734 ? 139.171 134.721 100.452 1.00 63.64 733 SER B C 1
ATOM 9890 O O . SER B 1 734 ? 138.937 133.568 100.078 1.00 67.79 733 SER B O 1
ATOM 9893 N N . VAL B 1 735 ? 138.223 135.566 100.864 1.00 48.34 734 VAL B N 1
ATOM 9894 C CA . VAL B 1 735 ? 136.826 135.148 100.914 1.00 42.04 734 VAL B CA 1
ATOM 9895 C C . VAL B 1 735 ? 136.300 134.858 99.514 1.00 47.59 734 VAL B C 1
ATOM 9896 O O . VAL B 1 735 ? 135.586 133.870 99.297 1.00 55.18 734 VAL B O 1
ATOM 9900 N N . HIS B 1 736 ? 136.641 135.709 98.543 1.00 49.70 735 HIS B N 1
ATOM 9901 C CA . HIS B 1 736 ? 136.154 135.505 97.183 1.00 50.58 735 HIS B CA 1
ATOM 9902 C C . HIS B 1 736 ? 136.713 134.227 96.571 1.00 55.10 735 HIS B C 1
ATOM 9903 O O . HIS B 1 736 ? 136.018 133.561 95.797 1.00 63.46 735 HIS B O 1
ATOM 9910 N N . ASP B 1 737 ? 137.948 133.879 96.942 1.00 59.51 736 ASP B N 1
ATOM 9911 C CA . ASP B 1 737 ? 138.561 132.616 96.455 1.00 66.73 736 ASP B CA 1
ATOM 9912 C C . ASP B 1 737 ? 137.722 131.439 96.962 1.00 68.10 736 ASP B C 1
ATOM 9913 O O . ASP B 1 737 ? 137.428 130.535 96.157 1.00 71.93 736 ASP B O 1
ATOM 9918 N N . ALA B 1 738 ? 137.347 131.461 98.244 1.00 55.38 737 ALA B N 1
ATOM 9919 C CA . ALA B 1 738 ? 136.540 130.393 98.822 1.00 56.07 737 ALA B CA 1
ATOM 9920 C C . ALA B 1 738 ? 135.155 130.344 98.191 1.00 55.89 737 ALA B C 1
ATOM 9921 O O . ALA B 1 738 ? 134.615 129.259 97.948 1.00 61.70 737 ALA B O 1
ATOM 9923 N N . VAL B 1 739 ? 134.560 131.510 97.925 1.00 40.44 738 VAL B N 1
ATOM 9924 C CA . VAL B 1 739 ? 133.251 131.541 97.276 1.00 39.01 738 VAL B CA 1
ATOM 9925 C C . VAL B 1 739 ? 133.333 130.937 95.881 1.00 46.26 738 VAL B C 1
ATOM 9926 O O . VAL B 1 739 ? 132.454 130.170 95.466 1.00 56.72 738 VAL B O 1
ATOM 9930 N N . THR B 1 740 ? 134.386 131.275 95.133 1.00 45.46 739 THR B N 1
ATOM 9931 C CA . THR B 1 740 ? 134.559 130.714 93.798 1.00 50.43 739 THR B CA 1
ATOM 9932 C C . THR B 1 740 ? 134.732 129.202 93.854 1.00 57.79 739 THR B C 1
ATOM 9933 O O . THR B 1 740 ? 134.139 128.472 93.051 1.00 64.56 739 THR B O 1
ATOM 9937 N N . PHE B 1 741 ? 135.532 128.710 94.804 1.00 51.18 740 PHE B N 1
ATOM 9938 C CA . PHE B 1 741 ? 135.706 127.266 94.940 1.00 50.36 740 PHE B CA 1
ATOM 9939 C C . PHE B 1 741 ? 134.390 126.582 95.293 1.00 58.70 740 PHE B C 1
ATOM 9940 O O . PHE B 1 741 ? 134.065 125.520 94.747 1.00 65.02 740 PHE B O 1
ATOM 9948 N N . ALA B 1 742 ? 133.621 127.178 96.207 1.00 55.77 741 ALA B N 1
ATOM 9949 C CA . ALA B 1 742 ? 132.344 126.595 96.599 1.00 53.47 741 ALA B CA 1
ATOM 9950 C C . ALA B 1 742 ? 131.372 126.553 95.428 1.00 55.50 741 ALA B C 1
ATOM 9951 O O . ALA B 1 742 ? 130.656 125.563 95.241 1.00 63.10 741 ALA B O 1
ATOM 9953 N N . LEU B 1 743 ? 131.330 127.622 94.629 1.00 44.63 742 LEU B N 1
ATOM 9954 C CA . LEU B 1 743 ? 130.467 127.623 93.453 1.00 44.03 742 LEU B CA 1
ATOM 9955 C C . LEU B 1 743 ? 130.943 126.626 92.405 1.00 46.72 742 LEU B C 1
ATOM 9956 O O . LEU B 1 743 ? 130.124 126.061 91.673 1.00 52.26 742 LEU B O 1
ATOM 9961 N N . GLN B 1 744 ? 132.254 126.397 92.316 1.00 55.54 743 GLN B N 1
ATOM 9962 C CA . GLN B 1 744 ? 132.786 125.424 91.372 1.00 60.13 743 GLN B CA 1
ATOM 9963 C C . GLN B 1 744 ? 132.673 123.989 91.867 1.00 59.10 743 GLN B C 1
ATOM 9964 O O . GLN B 1 744 ? 132.885 123.064 91.075 1.00 62.55 743 GLN B O 1
ATOM 9970 N N . HIS B 1 745 ? 132.352 123.775 93.141 1.00 63.56 744 HIS B N 1
ATOM 9971 C CA . HIS B 1 745 ? 132.174 122.431 93.692 1.00 69.66 744 HIS B CA 1
ATOM 9972 C C . HIS B 1 745 ? 130.840 122.322 94.424 1.00 73.76 744 HIS B C 1
ATOM 9973 O O . HIS B 1 745 ? 130.800 122.237 95.657 1.00 70.47 744 HIS B O 1
ATOM 9980 N N . PRO B 1 746 ? 129.717 122.321 93.689 1.00 80.43 745 PRO B N 1
ATOM 9981 C CA . PRO B 1 746 ? 128.435 121.993 94.322 1.00 74.71 745 PRO B CA 1
ATOM 9982 C C . PRO B 1 746 ? 128.130 120.505 94.236 1.00 78.84 745 PRO B C 1
ATOM 9983 O O . PRO B 1 746 ? 128.257 119.903 93.165 1.00 81.01 745 PRO B O 1
ATOM 9987 N N . ARG B 1 747 ? 127.738 119.897 95.352 1.00 95.33 746 ARG B N 1
ATOM 9988 C CA . ARG B 1 747 ? 127.432 118.476 95.343 1.00 96.58 746 ARG B CA 1
ATOM 9989 C C . ARG B 1 747 ? 126.140 118.215 94.567 1.00 98.84 746 ARG B C 1
ATOM 9990 O O . ARG B 1 747 ? 125.226 119.045 94.566 1.00 98.42 746 ARG B O 1
ATOM 9998 N N . PRO B 1 748 ? 126.045 117.067 93.878 1.00 110.43 747 PRO B N 1
ATOM 9999 C CA . PRO B 1 748 ? 124.844 116.714 93.114 1.00 110.25 747 PRO B CA 1
ATOM 10000 C C . PRO B 1 748 ? 123.696 116.246 94.004 1.00 109.56 747 PRO B C 1
ATOM 10001 O O . PRO B 1 748 ? 123.955 115.637 95.042 1.00 108.89 747 PRO B O 1
#

Nearest PDB structures (foldseek):
  8opq-assembly1_B  TM=1.002E+00  e=9.136E-97  Homo sapiens
  7v73-assembly1_A  TM=9.605E-01  e=1.590E-55  Homo sapiens
  7v75-assembly1_A-2  TM=9.404E-01  e=5.222E-56  Homo sapiens
  7ch1-assembly1_B  TM=9.295E-01  e=1.297E-47  Homo sapiens
  6rtc-assembly1_A  TM=9.311E-01  e=3.148E-44  Mus musculus

Radius of gyration: 36.44 Å; Cα contacts (8 Å, |Δi|>4): 2303; chains: 2; bounding box: 85×108×88 Å

Sequence (1296 aa):
DYHMERPLLNQEHLEELGRWGSCSRARAYALLLQHLPVLVWLPRYPVRDWLLGDLLSGLSVAIMQLPQGLAYALLAGLPPVFGLYSSFYPVFIYFLFGTSRHISVGTFAVMSVMVGSVTESLAPQALNDSMINETARDAARVQVASTLSVLVGLFQVGLGLIHFGFVVTYLSEPLVRGYTTAAAVQVFVSQLKYVFGLHLSSHSGPLSLIYTVLEVCWKLPQSKVGTVVTAAVAGVVLVVVKLLNDKLQQQLPMPIPGELLTLIGATGISYGMGLKHRFEVDVVGNIPAGLVPPVAPNTQLFSKLVGSAFTIAVVGFAIAISLGKIFALRHGYRVDSNQELVALGLSNLIGGIFQCFPVSCSMSRSLVQESTGGNSQVAGAISSLFILLIIVKLGELFHDLPKAVLAAIIIVNLKGMLRQLSDMRSLWKANRADLLIWLVTFTATILLNLDLGLVVAVIFSLLLVVVRTQMPHYSVLGQVPDTDIYRDVAEYSEAKEVRGVKVFRSSATVYFANAEFYSDALKQRCGVDVDFLISQKKKLLKKQEQLKLKQLQKESTLKALGLPQPDFHSLILDLGALSFVDTVCLKSLKNIFHDFREIEVEVYMAACHSPVVSQLEAGHFFDASITKKHLFASVHDAVTFALQHPRPDYHMERPLLNQEHLEELGRWGSCSRARAYALLLQHLPVLVWLPRYPVRDWLLGDLLSGLSVAIMQLPQGLAYALLAGLPPVFGLYSSFYPVFIYFLFGTSRHISVGTFAVMSVMVGSVTESLAPQALNDSMINETARDAARVQVASTLSVLVGLFQVGLGLIHFGFVVTYLSEPLVRGYTTAAAVQVFVSQLKYVFGLHLSSHSGPLSLIYTVLEVCWKLPQSKVGTVVTAAVAGVVLVVVKLLNDKLQQQLPMPIPGELLTLIGATGISYGMGLKHRFEVDVVGNIPAGLVPPVAPNTQLFSKLVGSAFTIAVVGFAIAISLGKIFALRHGYRVDSNQELVALGLSNLIGGIFQCFPVSCSMSRSLVQESTGGNSQVAGAISSLFILLIIVKLGELFHDLPKAVLAAIIIVNLKGMLRQLSDMRSLWKANRADLLIWLVTFTATILLNLDLGLVVAVIFSLLLVVVRTQMPHYSVLGQVPDTDIYRDVAEYSEAKEVRGVKVFRSSATVYFANAEFYSDALKQRCGVDVDFLISQKKKLLKKQEQLKLKQLQKESTLKALGLPQPDFHSLILDLGALSFVDTVCLKSLKNIFHDFREIEVEVYMAACHSPVVSQLEAGHFFDASITKKHLFASVHDAVTFALQHPRP

Secondary structure (DSSP, 8-state):
----------HHHHHHHHTB----HHHHHHHHHHH-THHHHSTT--HHHHHHHHHHHHHHHHHHHHHHHHHHHHHHTS-HHHHHHHTTHHHHHHHHH---SS--EE--HHHHHHHHHHHHHHS---SSS-SHHHHHHHHHHHHHHHHHHHHHHHHHHHHHHTT-TTGGGGS-HHHHHHHHHHHHHHHHHHHHHHHHT-------STTHHHHHHHHHHHTGGG--HHHHHHHHHHHHHHHHHHHHHHHTTTTSSS---HHHHHHHHHHHHHHHHTIIIII---B------S-PPP----GGGHHHHHHHHHHHHHHHHHHHHHHHHHHHHHHT----HHHHHHHHHHHHHHHHHTT----EE-HHHHHHHHHHT--SHHHHHHHHHHHHHHHHTTTGGGTT-BHHHHHHHHHHT-HHHHHHHHHHHHHHHH-HHHHHHHHHHHHHHHHSHHHHHHHHHHHHHHHHHHHHHTS---EEEEEPTTSS-EEETTTBSS-B--TTEEEEE-SS---TTTHHHHHHHHHHHTSS-HHHHHHHHHHHHHHHHHHHHHHHHH---HHHHTPPPPS-SEEEEE-TT-----HHHHHHHHHHHHHHHHTT-EEEEE---HHHHHHHHHTT---SSS-GGGEESSHHHHHHHHHH----/----------HHHHHHHHTB----HHHHHHHHHHH-THHHHSTT--HHHHHHHHHHHHHHHHHHHHHHHHHHHHHHTS-HHHHHHHTTHHHHHHHHH---SS--EE--HHHHHHHHHHHHHHS---SSS-SHHHHHHHHHHHHHHHHHHHHHHHHHHHHHHTT-TTGGGGS-HHHHHHHHHHHHHHHHHHHHHHHHT-------STTHHHHHHHHHHHTGGG--HHHHHHHHHHHHHHHHHHHHHHHTTTTSSS---HHHHHHHHHHHHHHHHTIIIII---B------S-PPP----GGGHHHHHHHHHHHHHHHHHHHHHHHHHHHHHHT----HHHHHHHHHHHHHHHHHTT----EE-HHHHHHHHHHT--SHHHHHHHHHHHHHHHHTTTGGGTT-BHHHHHHHHHHT-HHHHHHHHHHHHHHHH-HHHHHHHHHHHHHHHHSHHHHHHHHHHHHHHHHHHHHHTS---EEEEEPTTSS-EEETTTBSS-B--TTEEEEE-SS---TTTHHHHHHHHHHHTSS-HHHHHHHHHHHHHHHHHHHHHHHHH---HHHHTPPPPS-SEEEEE-TT-----HHHHHHHHHHHHHHHHTT-EEEEE---HHHHHHHHHTT---SSS-GGGEESSHHHHHHHHHH----